Protein AF-0000000087740957 (afdb_homodimer)

pLDDT: mean 89.07, std 15.23, range [16.19, 98.8]

Secondary structure (DSSP, 8-state):
--GGGGTHHHHHHHHHHHHHHHHHHHHTT-S--------------GGGSPPPPTTTGGGG-GGG---SEEEEEEEEEEEEE-TT--TTSPEEE-S-S---PEEEETTTTTBT-------PEEEEEPPPPPP---TTEEEEEEE-HHHHHHTHHHHHHHHTTS--EEEEEE-SSS-GGGHHHHHHHHHHTT-EEEEE--S-TTS-HHHHHHHHHHHHHHH--TT--EEEEE-TT-B-S-SHHHHHHHTTS-TTS--EEE---S-HHHHHHH-SS--GGG-EEE-HHHHHHHGGGHHHHHT-TT--SHHHHHHHHHHHH-S--EEE-TTB------B--HHHHTS----SBB--TTTTS---HHHHHTTHHHHGGGTT-EEEETTTEEEETTTEEEEETT-GGGS-TTSEE--BTTGGGGHHHH-SEEPPPPGGGEEEEEEEEEEEETTEEEEEEEE-GGGGSPPTTS----TTS----GGG--EEEEEEEE--/--GGGSTHHHHHHHHHHHHHHHHHHHHTT-S--------------GGGSPPPPTTTGGGG-GGG---SEEEEEEEEEEEEE-TT--TTSPEEE-S-S--PPEEEETTTTTBT-------PEEEEEPPPPPP---TTEEEEEEE-HHHHHHTHHHHHHHHTTS--EEEEEE-SSS-GGGHHHHHHHHHHTT-EEEEE--S-TTS-HHHHHHHHHHHHHHH--TT--EEEEE-TT-B-S-SHHHHHHHTTS-TTS--EEE---S-HHHHHHH-SS--GGG-EEE-HHHHHHHGGGHHHHHT-TT--SHHHHHHHHHHHH-S--EEE-TT-------B--HHHHTS----S-B--TTTTS---HHHHHTTHHHHGGGTT-EEEETTTEEEETTTEEEEETT-GGGS-TTSEE--BTTGGGGHHHH-SEEPPPPGGGEEEEEEEEEEEETTEEEEEEEE-GGGGSPPTTS----TTS----GGG--EEEEEEEE--

Radius of gyration: 36.25 Å; Cα contacts (8 Å, |Δi|>4): 1982; chains: 2; bounding box: 68×110×98 Å

Structure (mmCIF, N/CA/C/O backbone):
data_AF-0000000087740957-model_v1
#
loop_
_entity.id
_entity.type
_entity.pdbx_description
1 polymer 'Glycosyltransferase family 31 protein'
#
loop_
_atom_site.group_PDB
_atom_site.id
_atom_site.type_symbol
_atom_site.label_atom_id
_atom_site.label_alt_id
_atom_site.label_comp_id
_atom_site.label_asym_id
_atom_site.label_entity_id
_atom_site.label_seq_id
_atom_site.pdbx_PDB_ins_code
_atom_site.Cartn_x
_atom_site.Cartn_y
_atom_site.Cartn_z
_atom_site.occupancy
_atom_site.B_iso_or_equiv
_atom_site.auth_seq_id
_atom_site.auth_comp_id
_atom_site.auth_asym_id
_atom_site.auth_atom_id
_atom_site.pdbx_PDB_model_num
ATOM 1 N N . MET A 1 1 ? -7.97 29.034 -59.425 1 17.81 1 MET A N 1
ATOM 2 C CA . MET A 1 1 ? -8.694 29.931 -58.528 1 17.81 1 MET A CA 1
ATOM 3 C C . MET A 1 1 ? -7.798 30.397 -57.385 1 17.81 1 MET A C 1
ATOM 5 O O . MET A 1 1 ? -7.753 29.764 -56.328 1 17.81 1 MET A O 1
ATOM 9 N N . VAL A 1 2 ? -6.485 30.949 -57.563 1 21.87 2 VAL A N 1
ATOM 10 C CA . VAL A 1 2 ? -5.19 31.26 -56.967 1 21.87 2 VAL A CA 1
ATOM 11 C C . VAL A 1 2 ? -5.266 32.6 -56.239 1 21.87 2 VAL A C 1
ATOM 13 O O . VAL A 1 2 ? -4.465 32.871 -55.34 1 21.87 2 VAL A O 1
ATOM 16 N N . SER A 1 3 ? -6.196 33.536 -56.695 1 21.72 3 SER A N 1
ATOM 17 C CA . SER A 1 3 ? -5.89 34.958 -56.585 1 21.72 3 SER A CA 1
ATOM 18 C C . SER A 1 3 ? -6.216 35.487 -55.192 1 21.72 3 SER A C 1
ATOM 20 O O . SER A 1 3 ? -5.768 36.572 -54.814 1 21.72 3 SER A O 1
ATOM 22 N N . ARG A 1 4 ? -7.294 35.056 -54.621 1 29.31 4 ARG A N 1
ATOM 23 C CA . ARG A 1 4 ? -7.946 35.98 -53.699 1 29.31 4 ARG A CA 1
ATOM 24 C C . ARG A 1 4 ? -7.177 36.075 -52.385 1 29.31 4 ARG A C 1
ATOM 26 O O . ARG A 1 4 ? -7.637 36.714 -51.436 1 29.31 4 ARG A O 1
ATOM 33 N N . ASN A 1 5 ? -6.044 35.278 -52.096 1 24.03 5 ASN A N 1
ATOM 34 C CA . ASN A 1 5 ? -5.686 35.143 -50.688 1 24.03 5 ASN A CA 1
ATOM 35 C C . ASN A 1 5 ? -4.843 36.321 -50.209 1 24.03 5 ASN A C 1
ATOM 37 O O . ASN A 1 5 ? -4.192 36.24 -49.165 1 24.03 5 ASN A O 1
ATOM 41 N N . ARG A 1 6 ? -4.784 37.549 -51.039 1 27.17 6 ARG A N 1
ATOM 42 C CA . ARG A 1 6 ? -3.785 38.58 -50.778 1 27.17 6 ARG A CA 1
ATOM 43 C C . ARG A 1 6 ? -4.243 39.516 -49.665 1 27.17 6 ARG A C 1
ATOM 45 O O . ARG A 1 6 ? -3.441 40.271 -49.111 1 27.17 6 ARG A O 1
ATOM 52 N N . SER A 1 7 ? -5.54 39.768 -49.654 1 30.39 7 SER A N 1
ATOM 53 C CA . SER A 1 7 ? -5.982 40.981 -48.974 1 30.39 7 SER A CA 1
ATOM 54 C C . SER A 1 7 ? -5.846 40.849 -47.461 1 30.39 7 SER A C 1
ATOM 56 O O . SER A 1 7 ? -5.988 41.832 -46.732 1 30.39 7 SER A O 1
ATOM 58 N N . GLY A 1 8 ? -5.799 39.633 -46.914 1 29.02 8 GLY A N 1
ATOM 59 C CA . GLY A 1 8 ? -5.968 39.449 -45.481 1 29.02 8 GLY A CA 1
ATOM 60 C C . GLY A 1 8 ? -4.748 39.862 -44.679 1 29.02 8 GLY A C 1
ATOM 61 O O . GLY A 1 8 ? -4.718 39.702 -43.457 1 29.02 8 GLY A O 1
ATOM 62 N N . ARG A 1 9 ? -3.619 40.274 -45.386 1 37.63 9 ARG A N 1
ATOM 63 C CA . ARG A 1 9 ? -2.325 40.589 -44.788 1 37.63 9 ARG A CA 1
ATOM 64 C C . ARG A 1 9 ? -2.315 42.002 -44.216 1 37.63 9 ARG A C 1
ATOM 66 O O . ARG A 1 9 ? -1.57 42.292 -43.278 1 37.63 9 ARG A O 1
ATOM 73 N N . ARG A 1 10 ? -3.045 42.941 -44.896 1 37.73 10 ARG A N 1
ATOM 74 C CA . ARG A 1 10 ? -2.893 44.348 -44.54 1 37.73 10 ARG A CA 1
ATOM 75 C C . ARG A 1 10 ? -3.573 44.654 -43.211 1 37.73 10 ARG A C 1
ATOM 77 O O . ARG A 1 10 ? -3.091 45.483 -42.436 1 37.73 10 ARG A O 1
ATOM 84 N N . ARG A 1 11 ? -4.692 44.057 -43.054 1 42.53 11 ARG A N 1
ATOM 85 C CA . ARG A 1 11 ? -5.431 44.308 -41.821 1 42.53 11 ARG A CA 1
ATOM 86 C C . ARG A 1 11 ? -4.693 43.74 -40.614 1 42.53 11 ARG A C 1
ATOM 88 O O . ARG A 1 11 ? -4.725 44.324 -39.528 1 42.53 11 ARG A O 1
ATOM 95 N N . THR A 1 12 ? -3.897 42.639 -40.963 1 45.44 12 THR A N 1
ATOM 96 C CA . THR A 1 12 ? -3.147 42.055 -39.856 1 45.44 12 THR A CA 1
ATOM 97 C C . THR A 1 12 ? -1.977 42.952 -39.462 1 45.44 12 THR A C 1
ATOM 99 O O . THR A 1 12 ? -1.611 43.024 -38.287 1 45.44 12 THR A O 1
ATOM 102 N N . ALA A 1 13 ? -1.552 43.875 -40.449 1 49 13 ALA A N 1
ATOM 103 C CA . ALA A 1 13 ? -0.413 44.739 -40.147 1 49 13 ALA A CA 1
ATOM 104 C C . ALA A 1 13 ? -0.843 45.941 -39.313 1 49 13 ALA A C 1
ATOM 106 O O . ALA A 1 13 ? -0.132 46.353 -38.393 1 49 13 ALA A O 1
ATOM 107 N N . ALA A 1 14 ? -2.001 46.484 -39.697 1 51.06 14 ALA A N 1
ATOM 108 C CA . ALA A 1 14 ? -2.465 47.655 -38.958 1 51.06 14 ALA A CA 1
ATOM 109 C C . ALA A 1 14 ? -2.789 47.297 -37.51 1 51.06 14 ALA A C 1
ATOM 111 O O . ALA A 1 14 ? -2.453 48.045 -36.589 1 51.06 14 ALA A O 1
ATOM 112 N N . LEU A 1 15 ? -3.425 46.075 -37.366 1 50 15 LEU A N 1
ATOM 113 C CA . LEU A 1 15 ? -3.722 45.634 -36.008 1 50 15 LEU A CA 1
ATOM 114 C C . LEU A 1 15 ? -2.439 45.322 -35.245 1 50 15 LEU A C 1
ATOM 116 O O . LEU A 1 15 ? -2.32 45.647 -34.062 1 50 15 LEU A O 1
ATOM 120 N N . ALA A 1 16 ? -1.405 44.907 -35.995 1 56.02 16 ALA A N 1
ATOM 121 C CA . ALA A 1 16 ? -0.107 44.674 -35.369 1 56.02 16 ALA A CA 1
ATOM 122 C C . ALA A 1 16 ? 0.559 45.991 -34.98 1 56.02 16 ALA A C 1
ATOM 124 O O . ALA A 1 16 ? 1.167 46.095 -33.912 1 56.02 16 ALA A O 1
ATOM 125 N N . PHE A 1 17 ? 0.3 46.981 -35.887 1 52.79 17 PHE A N 1
ATOM 126 C CA . PHE A 1 17 ? 0.901 48.274 -35.581 1 52.79 17 PHE A CA 1
ATOM 127 C C . PHE A 1 17 ? 0.243 48.901 -34.358 1 52.79 17 PHE A C 1
ATOM 129 O O . PHE A 1 17 ? 0.925 49.476 -33.506 1 52.79 17 PHE A O 1
ATOM 136 N N . PHE A 1 18 ? -1.139 48.76 -34.285 1 53.41 18 PHE A N 1
ATOM 137 C CA . PHE A 1 18 ? -1.837 49.311 -33.13 1 53.41 18 PHE A CA 1
ATOM 138 C C . PHE A 1 18 ? -1.445 48.571 -31.857 1 53.41 18 PHE A C 1
ATOM 140 O O . PHE A 1 18 ? -1.188 49.193 -30.824 1 53.41 18 PHE A O 1
ATOM 147 N N . VAL A 1 19 ? -1.313 47.214 -31.955 1 54.33 19 VAL A N 1
ATOM 148 C CA . VAL A 1 19 ? -0.923 46.453 -30.773 1 54.33 19 VAL A CA 1
ATOM 149 C C . VAL A 1 19 ? 0.53 46.759 -30.417 1 54.33 19 VAL A C 1
ATOM 151 O O . VAL A 1 19 ? 0.861 46.95 -29.245 1 54.33 19 VAL A O 1
ATOM 154 N N . ALA A 1 20 ? 1.382 47.074 -31.393 1 56.35 20 ALA A N 1
ATOM 155 C CA . ALA A 1 20 ? 2.78 47.417 -31.146 1 56.35 20 ALA A CA 1
ATOM 156 C C . ALA A 1 20 ? 2.904 48.81 -30.536 1 56.35 20 ALA A C 1
ATOM 158 O O . ALA A 1 20 ? 3.7 49.024 -29.618 1 56.35 20 ALA A O 1
ATOM 159 N N . THR A 1 21 ? 2.089 49.73 -31.105 1 55.4 21 THR A N 1
ATOM 160 C CA . THR A 1 21 ? 2.152 51.081 -30.558 1 55.4 21 THR A CA 1
ATOM 161 C C . THR A 1 21 ? 1.657 51.104 -29.114 1 55.4 21 THR A C 1
ATOM 163 O O . THR A 1 21 ? 2.25 51.765 -28.26 1 55.4 21 THR A O 1
ATOM 166 N N . VAL A 1 22 ? 0.547 50.364 -28.857 1 51.74 22 VAL A N 1
ATOM 167 C CA . VAL A 1 22 ? 0.046 50.325 -27.487 1 51.74 22 VAL A CA 1
ATOM 168 C C . VAL A 1 22 ? 1.076 49.659 -26.578 1 51.74 22 VAL A C 1
ATOM 170 O O . VAL A 1 22 ? 1.328 50.128 -25.466 1 51.74 22 VAL A O 1
ATOM 173 N N . ILE A 1 23 ? 1.861 48.675 -27.093 1 53.96 23 ILE A N 1
ATOM 174 C CA . ILE A 1 23 ? 2.909 48.02 -26.318 1 53.96 23 ILE A CA 1
ATOM 175 C C . ILE A 1 23 ? 4.09 48.971 -26.139 1 53.96 23 ILE A C 1
ATOM 177 O O . ILE A 1 23 ? 4.641 49.086 -25.042 1 53.96 23 ILE A O 1
ATOM 181 N N . LEU A 1 24 ? 4.465 49.686 -27.207 1 53.69 24 LEU A N 1
ATOM 182 C CA . LEU A 1 24 ? 5.594 50.606 -27.124 1 53.69 24 LEU A CA 1
ATOM 183 C C . LEU A 1 24 ? 5.266 51.789 -26.219 1 53.69 24 LEU A C 1
ATOM 185 O O . LEU A 1 24 ? 6.11 52.229 -25.435 1 53.69 24 LEU A O 1
ATOM 189 N N . LEU A 1 25 ? 4.07 52.34 -26.412 1 54.65 25 LEU A N 1
ATOM 190 C CA . LEU A 1 25 ? 3.731 53.455 -25.534 1 54.65 25 LEU A CA 1
ATOM 191 C C . LEU A 1 25 ? 3.633 52.995 -24.084 1 54.65 25 LEU A C 1
ATOM 193 O O . LEU A 1 25 ? 3.995 53.736 -23.167 1 54.65 25 LEU A O 1
ATOM 197 N N . ASN A 1 26 ? 3.14 51.741 -23.876 1 47.47 26 ASN A N 1
ATOM 198 C CA . ASN A 1 26 ? 3.16 51.186 -22.527 1 47.47 26 ASN A CA 1
ATOM 199 C C . ASN A 1 26 ? 4.586 50.918 -22.053 1 47.47 26 ASN A C 1
ATOM 201 O O . ASN A 1 26 ? 4.904 51.128 -20.881 1 47.47 26 ASN A O 1
ATOM 205 N N . TYR A 1 27 ? 5.513 50.505 -22.958 1 47.99 27 TYR A N 1
ATOM 206 C CA . TYR A 1 27 ? 6.905 50.285 -22.583 1 47.99 27 TYR A CA 1
ATOM 207 C C . TYR A 1 27 ? 7.594 51.603 -22.251 1 47.99 27 TYR A C 1
ATOM 209 O O . TYR A 1 27 ? 8.466 51.653 -21.38 1 47.99 27 TYR A O 1
ATOM 217 N N . LYS A 1 28 ? 7.39 52.724 -23.064 1 52.75 28 LYS A N 1
ATOM 218 C CA . LYS A 1 28 ? 8.136 53.965 -22.874 1 52.75 28 LYS A CA 1
ATOM 219 C C . LYS A 1 28 ? 7.553 54.787 -21.728 1 52.75 28 LYS A C 1
ATOM 221 O O . LYS A 1 28 ? 7.933 55.942 -21.53 1 52.75 28 LYS A O 1
ATOM 226 N N . GLY A 1 29 ? 6.893 54.372 -20.711 1 45.57 29 GLY A N 1
ATOM 227 C CA . GLY A 1 29 ? 6.499 54.977 -19.449 1 45.57 29 GLY A CA 1
ATOM 228 C C . GLY A 1 29 ? 5.503 56.11 -19.615 1 45.57 29 GLY A C 1
ATOM 229 O O . GLY A 1 29 ? 5.258 56.871 -18.677 1 45.57 29 GLY A O 1
ATOM 230 N N . PHE A 1 30 ? 5.128 56.529 -20.748 1 51.15 30 PHE A N 1
ATOM 231 C CA . PHE A 1 30 ? 4.264 57.697 -20.866 1 51.15 30 PHE A CA 1
ATOM 232 C C . PHE A 1 30 ? 2.877 57.403 -20.306 1 51.15 30 PHE A C 1
ATOM 234 O O . PHE A 1 30 ? 2.11 58.325 -20.019 1 51.15 30 PHE A O 1
ATOM 241 N N . LEU A 1 31 ? 2.291 56.3 -20.545 1 42.69 31 LEU A N 1
ATOM 242 C CA . LEU A 1 31 ? 1.039 56.048 -19.839 1 42.69 31 LEU A CA 1
ATOM 243 C C . LEU A 1 31 ? 1.303 55.508 -18.438 1 42.69 31 LEU A C 1
ATOM 245 O O . LEU A 1 31 ? 1.831 54.404 -18.283 1 42.69 31 LEU A O 1
ATOM 249 N N . THR A 1 32 ? 1.731 56.402 -17.589 1 39.97 32 THR A N 1
ATOM 250 C CA . THR A 1 32 ? 1.637 55.996 -16.191 1 39.97 32 THR A CA 1
ATOM 251 C C . THR A 1 32 ? 0.212 55.574 -15.845 1 39.97 32 THR A C 1
ATOM 253 O O . THR A 1 32 ? -0.707 56.395 -15.87 1 39.97 32 THR A O 1
ATOM 256 N N . LEU A 1 33 ? -0.231 54.425 -16.262 1 41.6 33 LEU A N 1
ATOM 257 C CA . LEU A 1 33 ? -1.455 54.005 -15.59 1 41.6 33 LEU A CA 1
ATOM 258 C C . LEU A 1 33 ? -1.414 54.367 -14.109 1 41.6 33 LEU A C 1
ATOM 260 O O . LEU A 1 33 ? -0.364 54.264 -13.47 1 41.6 33 LEU A O 1
ATOM 264 N N . PRO A 1 34 ? -2.237 55.368 -13.718 1 40.05 34 PRO A N 1
ATOM 265 C CA . PRO A 1 34 ? -2.231 55.598 -12.271 1 40.05 34 PRO A CA 1
ATOM 266 C C . PRO A 1 34 ? -2.065 54.308 -11.47 1 40.05 34 PRO A C 1
ATOM 268 O O . PRO A 1 34 ? -2.661 53.284 -11.812 1 40.05 34 PRO A O 1
ATOM 271 N N . SER A 1 35 ? -0.916 54.037 -11.124 1 41.91 35 SER A N 1
ATOM 272 C CA . SER A 1 35 ? -0.785 52.967 -10.14 1 41.91 35 SER A CA 1
ATOM 273 C C . SER A 1 35 ? -1.906 53.024 -9.108 1 41.91 35 SER A C 1
ATOM 275 O O . SER A 1 35 ? -2.023 54.001 -8.365 1 41.91 35 SER A O 1
ATOM 277 N N . PHE A 1 36 ? -3.122 52.684 -9.443 1 45.09 36 PHE A N 1
ATOM 278 C CA . PHE A 1 36 ? -4.062 52.471 -8.349 1 45.09 36 PHE A CA 1
ATOM 279 C C . PHE A 1 36 ? -3.369 51.816 -7.16 1 45.09 36 PHE A C 1
ATOM 281 O O . PHE A 1 36 ? -2.957 50.656 -7.237 1 45.09 36 PHE A O 1
ATOM 288 N N . GLU A 1 37 ? -2.574 52.582 -6.544 1 46.87 37 GLU A N 1
ATOM 289 C CA . GLU A 1 37 ? -2.071 52.054 -5.28 1 46.87 37 GLU A CA 1
ATOM 290 C C . GLU A 1 37 ? -3.16 51.296 -4.526 1 46.87 37 GLU A C 1
ATOM 292 O O . GLU A 1 37 ? -4.193 51.869 -4.175 1 46.87 37 GLU A O 1
ATOM 297 N N . VAL A 1 38 ? -3.272 50.087 -4.708 1 59.97 38 VAL A N 1
ATOM 298 C CA . VAL A 1 38 ? -4.179 49.252 -3.926 1 59.97 38 VAL A CA 1
ATOM 299 C C . VAL A 1 38 ? -4.073 49.618 -2.448 1 59.97 38 VAL A C 1
ATOM 301 O O . VAL A 1 38 ? -2.981 49.608 -1.876 1 59.97 38 VAL A O 1
ATOM 304 N N . ALA A 1 39 ? -5.068 50.365 -1.897 1 73.42 39 ALA A N 1
ATOM 305 C CA . ALA A 1 39 ? -5.156 50.685 -0.475 1 73.42 39 ALA A CA 1
ATOM 306 C C . ALA A 1 39 ? -4.683 49.514 0.382 1 73.42 39 ALA A C 1
ATOM 308 O O . ALA A 1 39 ? -5.036 48.362 0.119 1 73.42 39 ALA A O 1
ATOM 309 N N . LYS A 1 40 ? -3.565 49.751 1.238 1 85.45 40 LYS A N 1
ATOM 310 C CA . LYS A 1 40 ? -3.02 48.755 2.157 1 85.45 40 LYS A CA 1
ATOM 311 C C . LYS A 1 40 ? -3.516 48.992 3.581 1 85.45 40 LYS A C 1
ATOM 313 O O . LYS A 1 40 ? -3.83 50.124 3.955 1 85.45 40 LYS A O 1
ATOM 318 N N . PRO A 1 41 ? -3.718 47.972 4.335 1 90.03 41 PRO A N 1
ATOM 319 C CA . PRO A 1 41 ? -4.069 48.13 5.749 1 90.03 41 PRO A CA 1
ATOM 320 C C . PRO A 1 41 ? -3.05 48.968 6.518 1 90.03 41 PRO A C 1
ATOM 322 O O . PRO A 1 41 ? -1.872 49.003 6.154 1 90.03 41 PRO A O 1
ATOM 325 N N . ASP A 1 42 ? -3.515 49.699 7.518 1 91.67 42 ASP A N 1
ATOM 326 C CA . ASP A 1 42 ? -2.669 50.566 8.332 1 91.67 42 ASP A CA 1
ATOM 327 C C . ASP A 1 42 ? -1.854 49.753 9.336 1 91.67 42 ASP A C 1
ATOM 329 O O . ASP A 1 42 ? -2.295 49.529 10.465 1 91.67 42 ASP A O 1
ATOM 333 N N . ARG A 1 43 ? -0.655 49.377 8.981 1 93.78 43 ARG A N 1
ATOM 334 C CA . ARG A 1 43 ? 0.245 48.591 9.819 1 93.78 43 ARG A CA 1
ATOM 335 C C . ARG A 1 43 ? 1.512 49.374 10.145 1 93.78 43 ARG A C 1
ATOM 337 O O . ARG A 1 43 ? 2.551 49.177 9.511 1 93.78 43 ARG A O 1
ATOM 344 N N . PRO A 1 44 ? 1.436 50.147 11.166 1 91.9 44 PRO A N 1
ATOM 345 C CA . PRO A 1 44 ? 2.618 50.938 11.516 1 91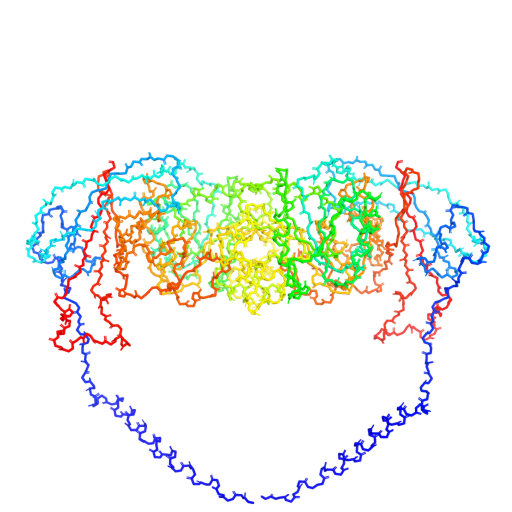.9 44 PRO A CA 1
ATOM 346 C C . PRO A 1 44 ? 3.683 50.118 12.241 1 91.9 44 PRO A C 1
ATOM 348 O O . PRO A 1 44 ? 3.445 48.957 12.585 1 91.9 44 PRO A O 1
ATOM 351 N N . GLU A 1 45 ? 4.862 50.745 12.381 1 91.56 45 GLU A N 1
ATOM 352 C CA . GLU A 1 45 ? 5.902 50.138 13.206 1 91.56 45 GLU A CA 1
ATOM 353 C C . GLU A 1 45 ? 5.579 50.274 14.691 1 91.56 45 GLU A C 1
ATOM 355 O O . GLU A 1 45 ? 5.911 51.285 15.314 1 91.56 45 GLU A O 1
ATOM 360 N N . LEU A 1 46 ? 5.176 49.318 15.252 1 92.34 46 LEU A N 1
ATOM 361 C CA . LEU A 1 46 ? 4.647 49.343 16.611 1 92.34 46 LEU A CA 1
ATOM 362 C C . LEU A 1 46 ? 5.778 49.324 17.634 1 92.34 46 LEU A C 1
ATOM 364 O O . LEU A 1 46 ? 5.571 49.671 18.8 1 92.34 46 LEU A O 1
ATOM 368 N N . ASN A 1 47 ? 6.9 48.987 17.2 1 87.26 47 ASN A N 1
ATOM 369 C CA . ASN A 1 47 ? 8.037 48.915 18.112 1 87.26 47 ASN A CA 1
ATOM 370 C C . ASN A 1 47 ? 8.463 50.302 18.587 1 87.26 47 ASN A C 1
ATOM 372 O O . ASN A 1 47 ? 9.104 50.435 19.63 1 87.26 47 ASN A O 1
ATOM 376 N N . LEU A 1 48 ? 8.12 51.348 17.885 1 87.71 48 LEU A N 1
ATOM 377 C CA . LEU A 1 48 ? 8.525 52.712 18.205 1 87.71 48 LEU A CA 1
ATOM 378 C C . LEU A 1 48 ? 7.463 53.411 19.048 1 87.71 48 LEU A C 1
ATOM 380 O O . LEU A 1 48 ? 7.705 54.495 19.585 1 87.71 48 LEU A O 1
ATOM 384 N N . ALA A 1 49 ? 6.353 52.804 19.243 1 90.5 49 ALA A N 1
ATOM 385 C CA . ALA A 1 49 ? 5.249 53.383 20.004 1 90.5 49 ALA A CA 1
ATOM 386 C C . ALA A 1 49 ? 5.427 53.14 21.5 1 90.5 49 ALA A C 1
ATOM 388 O O . ALA A 1 49 ? 6.232 52.299 21.907 1 90.5 49 ALA A O 1
ATOM 389 N N . PRO A 1 50 ? 4.747 53.946 22.345 1 92.37 50 PRO A N 1
ATOM 390 C CA . PRO A 1 50 ? 4.811 53.696 23.787 1 92.37 50 PRO A CA 1
ATOM 391 C C . PRO A 1 50 ? 4.445 52.26 24.155 1 92.37 50 PRO A C 1
ATOM 393 O O . PRO A 1 50 ? 3.522 51.686 23.571 1 92.37 50 PRO A O 1
ATOM 396 N N . ALA A 1 51 ? 5.085 51.783 25.141 1 92.09 51 ALA A N 1
ATOM 397 C CA . ALA A 1 51 ? 4.906 50.39 25.544 1 92.09 51 ALA A CA 1
ATOM 398 C C . ALA A 1 51 ? 3.541 50.179 26.192 1 92.09 51 ALA A C 1
ATOM 400 O O . ALA A 1 51 ? 3.037 51.059 26.894 1 92.09 51 ALA A O 1
ATOM 401 N N . CYS A 1 52 ? 3.024 49.031 25.889 1 94.25 52 CYS A N 1
ATOM 402 C CA . CYS A 1 52 ? 1.806 48.579 26.553 1 94.25 52 CYS A CA 1
ATOM 403 C C . CYS A 1 52 ? 2.127 47.921 27.89 1 94.25 52 CYS A C 1
ATOM 405 O O . CYS A 1 52 ? 3.295 47.717 28.222 1 94.25 52 CYS A O 1
ATOM 407 N N . ALA A 1 53 ? 1.059 47.64 28.671 1 92.42 53 ALA A N 1
ATOM 408 C CA . ALA A 1 53 ? 1.235 46.807 29.858 1 92.42 53 ALA A CA 1
ATOM 409 C C . ALA A 1 53 ? 1.865 45.465 29.498 1 92.42 53 ALA A C 1
ATOM 411 O O . ALA A 1 53 ? 1.624 44.93 28.413 1 92.42 53 ALA A O 1
ATOM 412 N N . PRO A 1 54 ? 2.659 44.92 30.403 1 89.74 54 PRO A N 1
ATOM 413 C CA . PRO A 1 54 ? 3.393 43.684 30.122 1 89.74 54 PRO A CA 1
ATOM 414 C C . PRO A 1 54 ? 2.479 42.541 29.685 1 89.74 54 PRO A C 1
ATOM 416 O O . PRO A 1 54 ? 2.902 41.664 28.927 1 89.74 54 PRO A O 1
ATOM 419 N N . THR A 1 55 ? 1.322 42.517 30.109 1 90.07 55 THR A N 1
ATOM 420 C CA . THR A 1 55 ? 0.406 41.411 29.856 1 90.07 55 THR A CA 1
ATOM 421 C C . THR A 1 55 ? -0.08 41.431 28.409 1 90.07 55 THR A C 1
ATOM 423 O O . THR A 1 55 ? -0.577 40.424 27.901 1 90.07 55 THR A O 1
ATOM 426 N N . ILE A 1 56 ? 0.093 42.525 27.681 1 94.42 56 ILE A N 1
ATOM 427 C CA . ILE A 1 56 ? -0.486 42.593 26.344 1 94.42 56 ILE A CA 1
ATOM 428 C C . ILE A 1 56 ? 0.558 43.106 25.355 1 94.42 56 ILE A C 1
ATOM 430 O O . ILE A 1 56 ? 0.319 43.126 24.145 1 94.42 56 ILE A O 1
ATOM 434 N N . ASP A 1 57 ? 1.723 43.435 25.801 1 94.95 57 ASP A N 1
ATOM 435 C CA . ASP A 1 57 ? 2.735 44.075 24.965 1 94.95 57 ASP A CA 1
ATOM 436 C C . ASP A 1 57 ? 3.19 43.143 23.844 1 94.95 57 ASP A C 1
ATOM 438 O O . ASP A 1 57 ? 3.73 43.597 22.833 1 94.95 57 ASP A O 1
ATOM 442 N N . HIS A 1 58 ? 3.034 41.831 24.06 1 94.62 58 HIS A N 1
ATOM 443 C CA . HIS A 1 58 ? 3.44 40.87 23.041 1 94.62 58 HIS A CA 1
ATOM 444 C C . HIS A 1 58 ? 2.682 41.096 21.737 1 94.62 58 HIS A C 1
ATOM 446 O O . HIS A 1 58 ? 3.147 40.699 20.667 1 94.62 58 HIS A O 1
ATOM 452 N N . LEU A 1 59 ? 1.577 41.763 21.69 1 96.32 59 LEU A N 1
ATOM 453 C CA . LEU A 1 59 ? 0.773 42.016 20.5 1 96.32 59 LEU A CA 1
ATOM 454 C C . LEU A 1 59 ? 1.488 42.975 19.554 1 96.32 59 LEU A C 1
ATOM 456 O O . LEU A 1 59 ? 1.126 43.083 18.381 1 96.32 59 LEU A O 1
ATOM 460 N N . ARG A 1 60 ? 2.479 43.655 20.015 1 96.09 60 ARG A N 1
ATOM 461 C CA . ARG A 1 60 ? 3.164 44.66 19.207 1 96.09 60 ARG A CA 1
ATOM 462 C C . ARG A 1 60 ? 4.338 44.047 18.451 1 96.09 60 ARG A C 1
ATOM 464 O O . ARG A 1 60 ? 5.05 44.746 17.728 1 96.09 60 ARG A O 1
ATOM 471 N N . ARG A 1 61 ? 4.481 42.829 18.595 1 94.41 61 ARG A N 1
ATOM 472 C CA . ARG A 1 61 ? 5.558 42.16 17.873 1 94.41 61 ARG A CA 1
ATOM 473 C C . ARG A 1 61 ? 5.386 42.316 16.366 1 94.41 61 ARG A C 1
ATOM 475 O O . ARG A 1 61 ? 4.289 42.12 15.837 1 94.41 61 ARG A O 1
ATOM 482 N N . SER A 1 62 ? 6.473 42.605 15.704 1 93.07 62 SER A N 1
ATOM 483 C CA . SER A 1 62 ? 6.441 42.837 14.264 1 93.07 62 SER A CA 1
ATOM 484 C C . SER A 1 62 ? 6.041 41.574 13.509 1 93.07 62 SER A C 1
ATOM 486 O O . SER A 1 62 ? 5.412 41.649 12.451 1 93.07 62 SER A O 1
ATOM 488 N N . ALA A 1 63 ? 6.354 40.457 14.1 1 91.55 63 ALA A N 1
ATOM 489 C CA . ALA A 1 63 ? 6.075 39.172 13.463 1 91.55 63 ALA A CA 1
ATOM 490 C C . ALA A 1 63 ? 4.574 38.961 13.287 1 91.55 63 ALA A C 1
ATOM 492 O O . ALA A 1 63 ? 4.146 38.189 12.426 1 91.55 63 ALA A O 1
ATOM 493 N N . TYR A 1 64 ? 3.77 39.707 14.071 1 96.06 64 TYR A N 1
ATOM 494 C CA . TYR A 1 64 ? 2.324 39.533 13.977 1 96.06 64 TYR A CA 1
ATOM 495 C C . TYR A 1 64 ? 1.744 40.387 12.857 1 96.06 64 TYR A C 1
ATOM 497 O O . TYR A 1 64 ? 0.637 40.126 12.378 1 96.06 64 TYR A O 1
ATOM 505 N N . GLY A 1 65 ? 2.454 41.433 12.478 1 94.69 65 GLY A N 1
ATOM 506 C CA . GLY A 1 65 ? 2.015 42.287 11.386 1 94.69 65 GLY A CA 1
ATOM 507 C C . GLY A 1 65 ? 0.62 42.848 11.59 1 94.69 65 GLY A C 1
ATOM 508 O O . GLY A 1 65 ? -0.194 42.854 10.665 1 94.69 65 GLY A O 1
ATOM 509 N N . LEU A 1 66 ? 0.324 43.366 12.761 1 97.06 66 LEU A N 1
ATOM 510 C CA . LEU A 1 66 ? -1.029 43.797 13.098 1 97.06 66 LEU A CA 1
ATOM 511 C C . LEU A 1 66 ? -1.266 45.238 12.659 1 97.06 66 LEU A C 1
ATOM 513 O O . LEU A 1 66 ? -0.313 45.998 12.47 1 97.06 66 LEU A O 1
ATOM 517 N N . THR A 1 67 ? -2.524 45.564 12.475 1 96.75 67 THR A N 1
ATOM 518 C CA . THR A 1 67 ? -2.935 46.94 12.22 1 96.75 67 THR A CA 1
ATOM 519 C C . THR A 1 67 ? -2.758 47.797 13.47 1 96.75 67 THR A C 1
ATOM 521 O O . THR A 1 67 ? -2.595 47.271 14.573 1 96.75 67 THR A O 1
ATOM 524 N N . ARG A 1 68 ? -2.84 49.075 13.259 1 95.37 68 ARG A N 1
ATOM 525 C CA . ARG A 1 68 ? -2.684 50.037 14.345 1 95.37 68 ARG A CA 1
ATOM 526 C C . ARG A 1 68 ? -3.678 49.762 15.468 1 95.37 68 ARG A C 1
ATOM 528 O O . ARG A 1 68 ? -3.307 49.75 16.643 1 95.37 68 ARG A O 1
ATOM 535 N N . ASP A 1 69 ? -4.916 49.585 15.065 1 95.53 69 ASP A N 1
ATOM 536 C CA . ASP A 1 69 ? -5.985 49.167 15.966 1 95.53 69 ASP A CA 1
ATOM 537 C C . ASP A 1 69 ? -6.417 47.731 15.676 1 95.53 69 ASP A C 1
ATOM 539 O O . ASP A 1 69 ? -6.484 47.319 14.516 1 95.53 69 ASP A O 1
ATOM 543 N N . VAL A 1 70 ? -6.603 47.029 16.817 1 97.68 70 VAL A N 1
ATOM 544 C CA . VAL A 1 70 ? -7.072 45.659 16.64 1 97.68 70 VAL A CA 1
ATOM 545 C C . VAL A 1 70 ? -8.292 45.411 17.523 1 97.68 70 VAL A C 1
ATOM 547 O O . VAL A 1 70 ? -8.524 46.139 18.491 1 97.68 70 VAL A O 1
ATOM 550 N N . VAL A 1 71 ? -9.14 44.52 17.102 1 97.16 71 VAL A N 1
ATOM 551 C CA . VAL A 1 71 ? -10.143 43.943 17.991 1 97.16 71 VAL A CA 1
ATOM 552 C C . VAL A 1 71 ? -9.556 42.733 18.716 1 97.16 71 VAL A C 1
ATOM 554 O O . VAL A 1 71 ? -9.245 41.717 18.09 1 97.16 71 VAL A O 1
ATOM 557 N N . TYR A 1 72 ? -9.387 42.861 20.01 1 96.92 72 TYR A N 1
ATOM 558 C CA . TYR A 1 72 ? -8.641 41.867 20.774 1 96.92 72 TYR A CA 1
ATOM 559 C C . TYR A 1 72 ? -9.531 41.198 21.814 1 96.92 72 TYR A C 1
ATOM 561 O O . TYR A 1 72 ? -10.363 41.855 22.444 1 96.92 72 TYR A O 1
ATOM 569 N N . GLN A 1 73 ? -9.412 39.942 21.905 1 94.85 73 GLN A N 1
ATOM 570 C CA . GLN A 1 73 ? -10.047 39.201 22.989 1 94.85 73 GLN A CA 1
ATOM 571 C C . GLN A 1 73 ? -9.142 38.08 23.493 1 94.85 73 GLN A C 1
ATOM 573 O O . GLN A 1 73 ? -8.355 37.52 22.728 1 94.85 73 GLN A O 1
ATOM 578 N N . LYS A 1 74 ? -9.255 37.814 24.73 1 95.02 74 LYS A N 1
ATOM 579 C CA . LYS A 1 74 ? -8.485 36.778 25.413 1 95.02 74 LYS A CA 1
ATOM 580 C C . LYS A 1 74 ? -9.405 35.763 26.085 1 95.02 74 LYS A C 1
ATOM 582 O O . LYS A 1 74 ? -10.385 36.138 26.732 1 95.02 74 LYS A O 1
ATOM 587 N N . ARG A 1 75 ? -9.124 34.498 25.816 1 94.94 75 ARG A N 1
ATOM 588 C CA . ARG A 1 75 ? -9.844 33.411 26.471 1 94.94 75 ARG A CA 1
ATOM 589 C C . ARG A 1 75 ? -8.89 32.516 27.254 1 94.94 75 ARG A C 1
ATOM 591 O O . ARG A 1 75 ? -7.763 32.272 26.82 1 94.94 75 ARG A O 1
ATOM 598 N N . CYS A 1 76 ? -9.345 32.068 28.39 1 95.15 76 CYS A N 1
ATOM 599 C CA . CYS A 1 76 ? -8.57 31.135 29.2 1 95.15 76 CYS A CA 1
ATOM 600 C C . CYS A 1 76 ? -9.108 29.716 29.063 1 95.15 76 CYS A C 1
ATOM 602 O O . CYS A 1 76 ? -10.319 29.498 29.126 1 95.15 76 CYS A O 1
ATOM 604 N N . ILE A 1 77 ? -8.187 28.807 28.794 1 95.7 77 ILE A N 1
ATOM 605 C CA . ILE A 1 77 ? -8.551 27.408 28.6 1 95.7 77 ILE A CA 1
ATOM 606 C C . ILE A 1 77 ? -8.005 26.568 29.752 1 95.7 77 ILE A C 1
ATOM 608 O O . ILE A 1 77 ? -6.843 26.713 30.138 1 95.7 77 ILE A O 1
ATOM 612 N N . ARG A 1 78 ? -8.852 25.76 30.32 1 94.75 78 ARG A N 1
ATOM 613 C CA . ARG A 1 78 ? -8.446 24.766 31.308 1 94.75 78 ARG A CA 1
ATOM 614 C C . ARG A 1 78 ? -8.52 23.357 30.729 1 94.75 78 ARG A C 1
ATOM 616 O O . ARG A 1 78 ? -9.6 22.77 30.647 1 94.75 78 ARG A O 1
ATOM 623 N N . PRO A 1 79 ? -7.381 22.824 30.384 1 94.39 79 PRO A N 1
ATOM 624 C CA . PRO A 1 79 ? -7.394 21.459 29.855 1 94.39 79 PRO A CA 1
ATOM 625 C C . PRO A 1 79 ? -7.577 20.405 30.945 1 94.39 79 PRO A C 1
ATOM 627 O O . PRO A 1 79 ? -7.033 20.547 32.043 1 94.39 79 PRO A O 1
ATOM 630 N N . VAL A 1 80 ? -8.388 19.436 30.706 1 95.01 80 VAL A N 1
ATOM 631 C CA . VAL A 1 80 ? -8.569 18.271 31.565 1 95.01 80 VAL A CA 1
ATOM 632 C C . VAL A 1 80 ? -8.18 17.004 30.807 1 95.01 80 VAL A C 1
ATOM 634 O O . VAL A 1 80 ? -8.763 16.693 29.765 1 95.01 80 VAL A O 1
ATOM 637 N N . VAL A 1 81 ? -7.262 16.308 31.357 1 94.72 81 VAL A N 1
ATOM 638 C CA . VAL A 1 81 ? -6.759 15.108 30.696 1 94.72 81 VAL A CA 1
ATOM 639 C C . VAL A 1 81 ? -7.796 13.992 30.793 1 94.72 81 VAL A C 1
ATOM 641 O O . VAL A 1 81 ? -8.329 13.722 31.872 1 94.72 81 VAL A O 1
ATOM 644 N N . ASP A 1 82 ? -8.105 13.453 29.707 1 94.76 82 ASP A N 1
ATOM 645 C CA . ASP A 1 82 ? -8.997 12.303 29.586 1 94.76 82 ASP A CA 1
ATOM 646 C C . ASP A 1 82 ? -8.388 11.227 28.691 1 94.76 82 ASP A C 1
ATOM 648 O O . ASP A 1 82 ? -8.305 11.399 27.473 1 94.76 82 ASP A O 1
ATOM 652 N N . LYS A 1 83 ? -8.064 10.043 29.257 1 91.05 83 LYS A N 1
ATOM 653 C CA . LYS A 1 83 ? -7.362 8.972 28.555 1 91.05 83 LYS A CA 1
ATOM 654 C C . LYS A 1 83 ? -8.277 8.283 27.547 1 91.05 83 LYS A C 1
ATOM 656 O O . LYS A 1 83 ? -7.803 7.605 26.633 1 91.05 83 LYS A O 1
ATOM 661 N N . LYS A 1 84 ? -9.515 8.458 27.627 1 91.09 84 LYS A N 1
ATOM 662 C CA . LYS A 1 84 ? -10.469 7.715 26.808 1 91.09 84 LYS A CA 1
ATOM 663 C C . LYS A 1 84 ? -10.929 8.545 25.613 1 91.09 84 LYS A C 1
ATOM 665 O O . LYS A 1 84 ? -11.661 8.05 24.752 1 91.09 84 LYS A O 1
ATOM 670 N N . ILE A 1 85 ? -10.43 9.742 25.556 1 90.45 85 ILE A N 1
ATOM 671 C CA . ILE A 1 85 ? -10.951 10.63 24.522 1 90.45 85 ILE A CA 1
ATOM 672 C C . ILE A 1 85 ? -10.343 10.262 23.171 1 90.45 85 ILE A C 1
ATOM 674 O O . ILE A 1 85 ? -9.173 9.88 23.093 1 90.45 85 ILE A O 1
ATOM 678 N N . ASP A 1 86 ? -11.237 10.289 22.15 1 87.36 86 ASP A N 1
ATOM 679 C CA . ASP A 1 86 ? -10.798 10.203 20.761 1 87.36 86 ASP A CA 1
ATOM 680 C C . ASP A 1 86 ? -10.605 11.593 20.159 1 87.36 86 ASP A C 1
ATOM 682 O O . ASP A 1 86 ? -11.579 12.283 19.852 1 87.36 86 ASP A O 1
ATOM 686 N N . SER A 1 87 ? -9.379 11.964 19.924 1 88.58 87 SER A N 1
ATOM 687 C CA . SER A 1 87 ? -9.053 13.314 19.477 1 88.58 87 SER A CA 1
ATOM 688 C C . SER A 1 87 ? -9.526 13.552 18.047 1 88.58 87 SER A C 1
ATOM 690 O O . SER A 1 87 ? -9.537 14.69 17.573 1 88.58 87 SER A O 1
ATOM 692 N N . GLN A 1 88 ? -9.978 12.529 17.386 1 86.24 88 GLN A N 1
ATOM 693 C CA . GLN A 1 88 ? -10.416 12.701 16.005 1 86.24 88 GLN A CA 1
ATOM 694 C C . GLN A 1 88 ? -11.91 13.003 15.935 1 86.24 88 GLN A C 1
ATOM 696 O O . GLN A 1 88 ? -12.429 13.354 14.873 1 86.24 88 GLN A O 1
ATOM 701 N N . ILE A 1 89 ? -12.548 12.892 17.072 1 89.45 89 ILE A N 1
ATOM 702 C CA . ILE A 1 89 ? -13.962 13.239 17.173 1 89.45 89 ILE A CA 1
ATOM 703 C C . ILE A 1 89 ? -14.107 14.677 17.666 1 89.45 89 ILE A C 1
ATOM 705 O O . ILE A 1 89 ? -13.412 15.094 18.596 1 89.45 89 ILE A O 1
ATOM 709 N N . VAL A 1 90 ? -14.966 15.408 17.081 1 95.05 90 VAL A N 1
ATOM 710 C CA . VAL A 1 90 ? -15.173 16.803 17.458 1 95.05 90 VAL A CA 1
ATOM 711 C C . VAL A 1 90 ? -15.816 16.875 18.841 1 95.05 90 VAL A C 1
ATOM 713 O O . VAL A 1 90 ? -16.893 16.318 19.061 1 95.05 90 VAL A O 1
ATOM 716 N N . SER A 1 91 ? -15.176 17.508 19.75 1 95.01 91 SER A N 1
ATOM 717 C CA . SER A 1 91 ? -15.73 17.717 21.084 1 95.01 91 SER A CA 1
ATOM 718 C C . SER A 1 91 ? -16.722 18.875 21.095 1 95.01 91 SER A C 1
ATOM 720 O O . SER A 1 91 ? -16.481 19.911 20.471 1 95.01 91 SER A O 1
ATOM 722 N N . GLN A 1 92 ? -17.805 18.713 21.853 1 94.29 92 GLN A N 1
ATOM 723 C CA . GLN A 1 92 ? -18.857 19.723 21.903 1 94.29 92 GLN A CA 1
ATOM 724 C C . GLN A 1 92 ? -18.766 20.549 23.183 1 94.29 92 GLN A C 1
ATOM 726 O O . GLN A 1 92 ? -18.61 19.997 24.274 1 94.29 92 GLN A O 1
ATOM 731 N N . ASN A 1 93 ? -18.765 21.849 22.995 1 93.99 93 ASN A N 1
ATOM 732 C CA . ASN A 1 93 ? -18.817 22.822 24.08 1 93.99 93 ASN A CA 1
ATOM 733 C C . ASN A 1 93 ? -19.952 23.823 23.882 1 93.99 93 ASN A C 1
ATOM 735 O O . ASN A 1 93 ? -19.975 24.553 22.89 1 93.99 93 ASN A O 1
ATOM 739 N N . PRO A 1 94 ? -20.844 23.901 24.818 1 89.81 94 PRO A N 1
ATOM 740 C CA . PRO A 1 94 ? -21.989 24.801 24.652 1 89.81 94 PRO A CA 1
ATOM 741 C C . PRO A 1 94 ? -21.599 26.274 24.746 1 89.81 94 PRO A C 1
ATOM 743 O O . PRO A 1 94 ? -22.307 27.138 24.221 1 89.81 94 PRO A O 1
ATOM 746 N N . ASP A 1 95 ? -20.546 26.578 25.315 1 89.78 95 ASP A N 1
ATOM 747 C CA . ASP A 1 95 ? -20.126 27.963 25.505 1 89.78 95 ASP A CA 1
ATOM 748 C C . ASP A 1 95 ? -19.607 28.563 24.2 1 89.78 95 ASP A C 1
ATOM 750 O O . ASP A 1 95 ? -19.158 27.835 23.312 1 89.78 95 ASP A O 1
ATOM 754 N N . THR A 1 96 ? -19.726 29.831 24.165 1 92.32 96 THR A N 1
ATOM 755 C CA . THR A 1 96 ? -19.144 30.54 23.03 1 92.32 96 THR A CA 1
ATOM 756 C C . THR A 1 96 ? -17.654 30.784 23.251 1 92.32 96 THR A C 1
ATOM 758 O O . THR A 1 96 ? -17.224 31.06 24.373 1 92.32 96 THR A O 1
ATOM 761 N N . LEU A 1 97 ? -16.935 30.657 22.209 1 95.05 97 LEU A N 1
ATOM 762 C CA . LEU A 1 97 ? -15.502 30.91 22.319 1 95.05 97 LEU A CA 1
ATOM 763 C C . LEU A 1 97 ? -15.185 32.373 22.024 1 95.05 97 LEU A C 1
ATOM 765 O O . LEU A 1 97 ? -14.412 33.003 22.749 1 95.05 97 LEU A O 1
ATOM 769 N N . ILE A 1 98 ? -15.792 32.851 20.966 1 93.98 98 ILE A N 1
ATOM 770 C CA . ILE A 1 98 ? -15.555 34.224 20.534 1 93.98 98 ILE A CA 1
ATOM 771 C C . ILE A 1 98 ? -16.581 35.153 21.18 1 93.98 98 ILE A C 1
ATOM 773 O O . ILE A 1 98 ? -17.789 34.952 21.032 1 93.98 98 ILE A O 1
ATOM 777 N N . LYS A 1 99 ? -16.118 36.144 21.855 1 89.73 99 LYS A N 1
ATOM 778 C CA . LYS A 1 99 ? -16.96 37.156 22.485 1 89.73 99 LYS A CA 1
ATOM 779 C C . LYS A 1 99 ? -16.7 38.537 21.888 1 89.73 99 LYS A C 1
ATOM 781 O O . LYS A 1 99 ? -16.168 38.65 20.782 1 89.73 99 LYS A O 1
ATOM 786 N N . ASN A 1 100 ? -17.213 39.541 22.573 1 87.82 100 ASN A N 1
ATOM 787 C CA . ASN A 1 100 ? -16.959 40.903 22.113 1 87.82 100 ASN A CA 1
ATOM 788 C C . ASN A 1 100 ? -15.551 41.364 22.479 1 87.82 100 ASN A C 1
ATOM 790 O O . ASN A 1 100 ? -15.206 41.443 23.659 1 87.82 100 ASN A O 1
ATOM 794 N N . GLY A 1 101 ? -14.84 41.581 21.512 1 92.93 101 GLY A N 1
ATOM 795 C CA . GLY A 1 101 ? -13.476 42.036 21.727 1 92.93 101 GLY A CA 1
ATOM 796 C C . GLY A 1 101 ? -13.384 43.515 22.053 1 92.93 101 GLY A C 1
ATOM 797 O O . GLY A 1 101 ? -14.375 44.241 21.952 1 92.93 101 GLY A O 1
ATOM 798 N N . GLN A 1 102 ? -12.253 43.869 22.475 1 95.7 102 GLN A N 1
ATOM 799 C CA . GLN A 1 102 ? -11.933 45.268 22.738 1 95.7 102 GLN A CA 1
ATOM 800 C C . GLN A 1 102 ? -11.097 45.864 21.608 1 95.7 102 GLN A C 1
ATOM 802 O O . GLN A 1 102 ? -10.21 45.199 21.069 1 95.7 102 GLN A O 1
ATOM 807 N N . ILE A 1 103 ? -11.465 47.049 21.323 1 96.66 103 ILE A N 1
ATOM 808 C CA . ILE A 1 103 ? -10.607 47.758 20.38 1 96.66 103 ILE A CA 1
ATOM 809 C C . ILE A 1 103 ? -9.372 48.288 21.105 1 96.66 103 ILE A C 1
ATOM 811 O O . ILE A 1 103 ? -9.49 49.042 22.074 1 96.66 103 ILE A O 1
ATOM 815 N N . VAL A 1 104 ? -8.25 47.893 20.658 1 96.94 104 VAL A N 1
ATOM 816 C CA . VAL A 1 104 ? -6.99 48.248 21.304 1 96.94 104 VAL A CA 1
ATOM 817 C C . VAL A 1 104 ? -6.114 49.033 20.331 1 96.94 104 VAL A C 1
ATOM 819 O O . VAL A 1 104 ? -5.879 48.593 19.203 1 96.94 104 VAL A O 1
ATOM 822 N N . GLN A 1 105 ? -5.675 50.151 20.757 1 96.79 105 GLN A N 1
ATOM 823 C CA . GLN A 1 105 ? -4.745 50.945 19.961 1 96.79 105 GLN A CA 1
ATOM 824 C C . GLN A 1 105 ? -3.298 50.582 20.281 1 96.79 105 GLN A C 1
ATOM 826 O O . GLN A 1 105 ? -2.724 51.091 21.246 1 96.79 105 GLN A O 1
ATOM 831 N N . LEU A 1 106 ? -2.651 49.912 19.45 1 96.57 106 LEU A N 1
ATOM 832 C CA . LEU A 1 106 ? -1.362 49.295 19.745 1 96.57 106 LEU A CA 1
ATOM 833 C C . LEU A 1 106 ? -0.245 50.333 19.718 1 96.57 106 LEU A C 1
ATOM 835 O O . LEU A 1 106 ? 0.83 50.108 20.28 1 96.57 106 LEU A O 1
ATOM 839 N N . ASP A 1 107 ? -0.539 51.478 19.093 1 94.54 107 ASP A N 1
ATOM 840 C CA . ASP A 1 107 ? 0.503 52.494 18.98 1 94.54 107 ASP A CA 1
ATOM 841 C C . ASP A 1 107 ? 0.335 53.573 20.047 1 94.54 107 ASP A C 1
ATOM 843 O O . ASP A 1 107 ? 1.071 54.562 20.059 1 94.54 107 ASP A O 1
ATOM 847 N N . GLN A 1 108 ? -0.679 53.511 20.878 1 94.41 108 GLN A N 1
ATOM 848 C CA . GLN A 1 108 ? -0.935 54.461 21.956 1 94.41 108 GLN A CA 1
ATOM 849 C C . GLN A 1 108 ? -1.043 53.749 23.302 1 94.41 108 GLN A C 1
ATOM 851 O O . GLN A 1 108 ? -2.054 53.874 23.997 1 94.41 108 GLN A O 1
ATOM 856 N N . ALA A 1 109 ? 0.015 53.054 23.685 1 94.71 109 ALA A N 1
ATOM 857 C CA . ALA A 1 109 ? 0.145 52.339 24.952 1 94.71 109 ALA A CA 1
ATOM 858 C C . ALA A 1 109 ? -1.025 51.381 25.163 1 94.71 109 ALA A C 1
ATOM 860 O O . ALA A 1 109 ? -1.472 51.178 26.295 1 94.71 109 ALA A O 1
ATOM 861 N N . CYS A 1 110 ? -1.586 50.931 24.02 1 95.2 110 CYS A N 1
ATOM 862 C CA . CYS A 1 110 ? -2.677 49.963 24.035 1 95.2 110 CYS A CA 1
ATOM 863 C C . CYS A 1 110 ? -3.903 50.533 24.737 1 95.2 110 CYS A C 1
ATOM 865 O O . CYS A 1 110 ? -4.525 49.855 25.557 1 95.2 110 CYS A O 1
ATOM 867 N N . GLU A 1 111 ? -4.143 51.719 24.424 1 95.1 111 GLU A N 1
ATOM 868 C CA . GLU A 1 111 ? -5.356 52.355 24.93 1 95.1 111 GLU A CA 1
ATOM 869 C C . GLU A 1 111 ? -6.604 51.603 24.476 1 95.1 111 GLU A C 1
ATOM 871 O O . GLU A 1 111 ? -6.654 51.093 23.354 1 95.1 111 GLU A O 1
ATOM 876 N N . GLY A 1 112 ? -7.549 51.5 25.385 1 93.17 112 GLY A N 1
ATOM 877 C CA . GLY A 1 112 ? -8.794 50.815 25.076 1 93.17 112 GLY A CA 1
ATOM 878 C C . GLY A 1 112 ? -8.882 49.43 25.688 1 93.17 112 GLY A C 1
ATOM 879 O O . GLY A 1 112 ? -9.963 48.841 25.754 1 93.17 112 GLY A O 1
ATOM 880 N N . TRP A 1 113 ? -7.766 48.951 26.198 1 92.34 113 TRP A N 1
ATOM 881 C CA . TRP A 1 113 ? -7.724 47.603 26.754 1 92.34 113 TRP A CA 1
ATOM 882 C C . TRP A 1 113 ? -7.894 47.633 28.269 1 92.34 113 TRP A C 1
ATOM 884 O O . TRP A 1 113 ? -7.228 48.408 28.959 1 92.34 113 TRP A O 1
ATOM 894 N N . THR A 1 114 ? -8.779 46.841 28.745 1 90.52 114 THR A N 1
ATOM 895 C CA . THR A 1 114 ? -8.903 46.503 30.158 1 90.52 114 THR A CA 1
ATOM 896 C C . THR A 1 114 ? -8.791 44.995 30.365 1 90.52 114 THR A C 1
ATOM 898 O O . THR A 1 114 ? -9.459 44.218 29.68 1 90.52 114 THR A O 1
ATOM 901 N N . GLU A 1 115 ? -7.936 44.614 31.222 1 87.51 115 GLU A N 1
ATOM 902 C CA . GLU A 1 115 ? -7.722 43.188 31.449 1 87.51 115 GLU A CA 1
ATOM 903 C C . GLU A 1 115 ? -9.005 42.505 31.915 1 87.51 115 GLU A C 1
ATOM 905 O O . GLU A 1 115 ? -9.553 42.851 32.963 1 87.51 115 GLU A O 1
ATOM 910 N N . PRO A 1 116 ? -9.458 41.686 31.103 1 79.86 116 PRO A N 1
ATOM 911 C CA . PRO A 1 116 ? -10.687 40.999 31.506 1 79.86 116 PRO A CA 1
ATOM 912 C C . PRO A 1 116 ? -10.435 39.886 32.521 1 79.86 116 PRO A C 1
ATOM 914 O O . PRO A 1 116 ? -9.314 39.382 32.625 1 79.86 116 PRO A O 1
ATOM 917 N N . ALA A 1 117 ? -11.524 39.597 33.373 1 82.27 117 ALA A N 1
ATOM 918 C CA . ALA A 1 117 ? -11.508 38.369 34.163 1 82.27 117 ALA A CA 1
ATOM 919 C C . ALA A 1 117 ? -11.585 37.138 33.264 1 82.27 117 ALA A C 1
ATOM 921 O O . ALA A 1 117 ? -12.412 37.079 32.351 1 82.27 117 ALA A O 1
ATOM 922 N N . CYS A 1 118 ? -10.609 36.361 33.308 1 82.87 118 CYS A N 1
ATOM 923 C CA . CYS A 1 118 ? -10.594 35.208 32.415 1 82.87 118 CYS A CA 1
ATOM 924 C C . CYS A 1 118 ? -11.388 34.05 33.007 1 82.87 118 CYS A C 1
ATOM 926 O O . CYS A 1 118 ? -10.975 33.452 34.002 1 82.87 118 CYS A O 1
ATOM 928 N N . GLU A 1 119 ? -12.645 33.819 32.608 1 84.97 119 GLU A N 1
ATOM 929 C CA . GLU A 1 119 ? -13.416 32.626 32.949 1 84.97 119 GLU A CA 1
ATOM 930 C C . GLU A 1 119 ? -12.982 31.43 32.106 1 84.97 119 GLU A C 1
ATOM 932 O O . GLU A 1 119 ? -13.279 31.365 30.912 1 84.97 119 GLU A O 1
ATOM 937 N N . PRO A 1 120 ? -12.408 30.492 32.762 1 89.66 120 PRO A N 1
ATOM 938 C CA . PRO A 1 120 ? -11.803 29.416 31.974 1 89.66 120 PRO A CA 1
ATOM 939 C C . PRO A 1 120 ? -12.841 28.511 31.316 1 89.66 120 PRO A C 1
ATOM 941 O O . PRO A 1 120 ? -13.89 28.238 31.905 1 89.66 120 PRO A O 1
ATOM 944 N N . VAL A 1 121 ? -12.594 28.159 30.096 1 93.61 121 VAL A N 1
ATOM 945 C CA . VAL A 1 121 ? -13.335 27.125 29.382 1 93.61 121 VAL A CA 1
ATOM 946 C C . VAL A 1 121 ? -12.623 25.782 29.532 1 93.61 121 VAL A C 1
ATOM 948 O O . VAL A 1 121 ? -11.429 25.67 29.244 1 93.61 121 VAL A O 1
ATOM 951 N N . THR A 1 122 ? -13.329 24.781 29.935 1 94.76 122 THR A N 1
ATOM 952 C CA . THR A 1 122 ? -12.73 23.468 30.149 1 94.76 122 THR A CA 1
ATOM 953 C C . THR A 1 122 ? -12.752 22.647 28.862 1 94.76 122 THR A C 1
ATOM 955 O O . THR A 1 122 ? -13.801 22.497 28.233 1 94.76 122 THR A O 1
ATOM 958 N N . LEU A 1 123 ? -11.641 22.132 28.491 1 95.71 123 LEU A N 1
ATOM 959 C CA . LEU A 1 123 ? -11.532 21.252 27.333 1 95.71 123 LEU A CA 1
ATOM 960 C C . LEU A 1 123 ? -10.893 19.922 27.719 1 95.71 123 LEU A C 1
ATOM 962 O O . LEU A 1 123 ? -9.89 19.895 28.434 1 95.71 123 LEU A O 1
ATOM 966 N N . LYS A 1 124 ? -11.463 18.86 27.288 1 95.94 124 LYS A N 1
ATOM 967 C CA . LYS A 1 124 ? -10.879 17.538 27.493 1 95.94 124 LYS A CA 1
ATOM 968 C C . LYS A 1 124 ? -9.82 17.235 26.436 1 95.94 124 LYS A C 1
ATOM 970 O O . LYS A 1 124 ? -10.06 17.416 25.24 1 95.94 124 LYS A O 1
ATOM 975 N N . VAL A 1 125 ? -8.666 16.852 26.855 1 96.07 125 VAL A N 1
ATOM 976 C CA . VAL A 1 125 ? -7.557 16.579 25.947 1 96.07 125 VAL A CA 1
ATOM 977 C C . VAL A 1 125 ? -6.904 15.248 26.314 1 96.07 125 VAL A C 1
ATOM 979 O O . VAL A 1 125 ? -7.037 14.776 27.445 1 96.07 125 VAL A O 1
ATOM 982 N N . PRO A 1 126 ? -6.3 14.606 25.388 1 95.42 126 PRO A N 1
ATOM 983 C CA . PRO A 1 126 ? -5.54 13.395 25.708 1 95.42 126 PRO A CA 1
ATOM 984 C C . PRO A 1 126 ? -4.266 13.689 26.497 1 95.42 126 PRO A C 1
ATOM 986 O O . PRO A 1 126 ? -3.813 14.836 26.541 1 95.42 126 PRO A O 1
ATOM 989 N N . PRO A 1 127 ? -3.728 12.675 27.119 1 93.92 127 PRO A N 1
ATOM 990 C CA . PRO A 1 127 ? -2.458 12.881 27.819 1 93.92 127 PRO A CA 1
ATOM 991 C C . PRO A 1 127 ? -1.286 13.097 26.863 1 93.92 127 PRO A C 1
ATOM 993 O O . PRO A 1 127 ? -1.36 12.712 25.693 1 93.92 127 PRO A O 1
ATOM 996 N N . PRO A 1 128 ? -0.238 13.748 27.323 1 92.69 128 PRO A N 1
ATOM 997 C CA . PRO A 1 128 ? 0.967 13.863 26.498 1 92.69 128 PRO A CA 1
ATOM 998 C C . PRO A 1 128 ? 1.547 12.505 26.107 1 92.69 128 PRO A C 1
ATOM 1000 O O . PRO A 1 128 ? 1.329 11.513 26.806 1 92.69 128 PRO A O 1
ATOM 1003 N N . TYR A 1 129 ? 2.269 12.444 25.016 1 93.05 129 TYR A N 1
ATOM 1004 C CA . TYR A 1 129 ? 2.959 11.217 24.633 1 93.05 129 TYR A CA 1
ATOM 1005 C C . TYR A 1 129 ? 4.032 10.854 25.653 1 93.05 129 TYR A C 1
ATOM 1007 O O . TYR A 1 129 ? 4.656 11.736 26.248 1 93.05 129 TYR A O 1
ATOM 1015 N N . PRO A 1 130 ? 4.259 9.592 25.824 1 92.3 130 PRO A N 1
ATOM 1016 C CA . PRO A 1 130 ? 5.37 9.199 26.694 1 92.3 130 PRO A CA 1
ATOM 1017 C C . PRO A 1 130 ? 6.73 9.624 26.144 1 92.3 130 PRO A C 1
ATOM 1019 O O . PRO A 1 130 ? 6.916 9.68 24.926 1 92.3 130 PRO A O 1
ATOM 1022 N N . GLN A 1 131 ? 7.573 9.999 27.082 1 89.93 131 GLN A N 1
ATOM 1023 C CA . GLN A 1 131 ? 8.945 10.28 26.673 1 89.93 131 GLN A CA 1
ATOM 1024 C C . GLN A 1 131 ? 9.678 8.999 26.284 1 89.93 131 GLN A C 1
ATOM 1026 O O . GLN A 1 131 ? 9.578 7.986 26.979 1 89.93 131 GLN A O 1
ATOM 1031 N N . GLU A 1 132 ? 10.295 9.021 25.133 1 93.28 132 GLU A N 1
ATOM 1032 C CA . GLU A 1 132 ? 11.026 7.859 24.637 1 93.28 132 GLU A CA 1
ATOM 1033 C C . GLU A 1 132 ? 12.407 8.254 24.121 1 93.28 132 GLU A C 1
ATOM 1035 O O . GLU A 1 132 ? 12.649 9.423 23.813 1 93.28 132 GLU A O 1
ATOM 1040 N N . ASP A 1 133 ? 13.291 7.265 24.157 1 95.89 133 ASP A N 1
ATOM 1041 C CA . ASP A 1 133 ? 14.617 7.388 23.561 1 95.89 133 ASP A CA 1
ATOM 1042 C C . ASP A 1 133 ? 14.595 6.991 22.086 1 95.89 133 ASP A C 1
ATOM 1044 O O . ASP A 1 133 ? 14.288 5.845 21.751 1 95.89 133 ASP A O 1
ATOM 1048 N N . TYR A 1 134 ? 14.969 7.976 21.273 1 97.79 134 TYR A N 1
ATOM 1049 C CA . TYR A 1 134 ? 14.904 7.698 19.843 1 97.79 134 TYR A CA 1
ATOM 1050 C C . TYR A 1 134 ? 16.301 7.554 19.252 1 97.79 134 TYR A C 1
ATOM 1052 O O . TYR A 1 134 ? 16.519 7.856 18.076 1 97.79 134 TYR A O 1
ATOM 1060 N N . SER A 1 135 ? 17.266 7.105 20.008 1 97.5 135 SER A N 1
ATOM 1061 C CA . SER A 1 135 ? 18.65 6.949 19.573 1 97.5 135 SER A CA 1
ATOM 1062 C C . SER A 1 135 ? 18.773 5.882 18.491 1 97.5 135 SER A C 1
ATOM 1064 O O . SER A 1 135 ? 19.797 5.794 17.81 1 97.5 135 SER A O 1
ATOM 1066 N N . ALA A 1 136 ? 17.742 5.076 18.311 1 97.84 136 ALA A N 1
ATOM 1067 C CA . ALA A 1 136 ? 17.745 4.009 17.314 1 97.84 136 ALA A CA 1
ATOM 1068 C C . ALA A 1 136 ? 17.432 4.556 15.924 1 97.84 136 ALA A C 1
ATOM 1070 O O . ALA A 1 136 ? 17.543 3.838 14.928 1 97.84 136 ALA A O 1
ATOM 1071 N N . PHE A 1 137 ? 17.108 5.847 15.853 1 98.55 137 PHE A N 1
ATOM 1072 C CA . PHE A 1 137 ? 16.741 6.453 14.579 1 98.55 137 PHE A CA 1
ATOM 1073 C C . PHE A 1 137 ? 17.865 7.341 14.058 1 98.55 137 PHE A C 1
ATOM 1075 O O . PHE A 1 137 ? 18.467 8.1 14.82 1 98.55 137 PHE A O 1
ATOM 1082 N N . LEU A 1 138 ? 18.153 7.2 12.79 1 98.8 138 LEU A N 1
ATOM 1083 C CA . LEU A 1 138 ? 19.078 8.06 12.06 1 98.8 138 LEU A CA 1
ATOM 1084 C C . LEU A 1 138 ? 18.382 8.725 10.877 1 98.8 138 LEU A C 1
ATOM 1086 O O . LEU A 1 138 ? 17.903 8.042 9.969 1 98.8 138 LEU A O 1
ATOM 1090 N N . PHE A 1 139 ? 18.298 9.991 10.918 1 98.76 139 PHE A N 1
ATOM 1091 C CA . PHE A 1 139 ? 17.681 10.749 9.836 1 98.76 139 PHE A CA 1
ATOM 1092 C C . PHE A 1 139 ? 18.742 11.364 8.932 1 98.76 139 PHE A C 1
ATOM 1094 O O . PHE A 1 139 ? 19.762 11.862 9.413 1 98.76 139 PHE A O 1
ATOM 1101 N N . GLY A 1 140 ? 18.557 11.241 7.622 1 98.53 140 GLY A N 1
ATOM 1102 C CA . GLY A 1 140 ? 19.451 11.838 6.644 1 98.53 140 GLY A CA 1
ATOM 1103 C C . GLY A 1 140 ? 18.77 12.87 5.765 1 98.53 140 GLY A C 1
ATOM 1104 O O . GLY A 1 140 ? 17.642 12.663 5.315 1 98.53 140 GLY A O 1
ATOM 1105 N N . VAL A 1 141 ? 19.421 13.99 5.545 1 98.07 141 VAL A N 1
ATOM 1106 C CA . VAL A 1 141 ? 18.919 15.037 4.663 1 98.07 141 VAL A CA 1
ATOM 1107 C C . VAL A 1 141 ? 20.041 15.526 3.749 1 98.07 141 VAL A C 1
ATOM 1109 O O . VAL A 1 141 ? 21.185 15.673 4.185 1 98.07 141 VAL A O 1
ATOM 1112 N N . ALA A 1 142 ? 19.768 15.576 2.471 1 96.92 142 ALA A N 1
ATOM 1113 C CA . ALA A 1 142 ? 20.637 16.254 1.512 1 96.92 142 ALA A CA 1
ATOM 1114 C C . ALA A 1 142 ? 20.092 17.636 1.16 1 96.92 142 ALA A C 1
ATOM 1116 O O . ALA A 1 142 ? 18.98 17.757 0.641 1 96.92 142 ALA A O 1
ATOM 1117 N N . THR A 1 143 ? 20.829 18.65 1.474 1 96.11 143 THR A N 1
ATOM 1118 C CA . THR A 1 143 ? 20.311 20.006 1.331 1 96.11 143 THR A CA 1
ATOM 1119 C C . THR A 1 143 ? 21.452 21.016 1.258 1 96.11 143 THR A C 1
ATOM 1121 O O . THR A 1 143 ? 22.616 20.636 1.11 1 96.11 143 THR A O 1
ATOM 1124 N N . SER A 1 144 ? 21.152 22.284 1.149 1 95.08 144 SER A N 1
ATOM 1125 C CA . SER A 1 144 ? 22.139 23.352 1.276 1 95.08 144 SER A CA 1
ATOM 1126 C C . SER A 1 144 ? 22.261 23.821 2.722 1 95.08 144 SER A C 1
ATOM 1128 O O . SER A 1 144 ? 21.373 23.571 3.539 1 95.08 144 SER A O 1
ATOM 1130 N N . LEU A 1 145 ? 23.36 24.425 3.042 1 95.42 145 LEU A N 1
ATOM 1131 C CA . LEU A 1 145 ? 23.579 24.872 4.414 1 95.42 145 LEU A CA 1
ATOM 1132 C C . LEU A 1 145 ? 22.556 25.931 4.811 1 95.42 145 LEU A C 1
ATOM 1134 O O . LEU A 1 145 ? 22.069 25.935 5.944 1 95.42 145 LEU A O 1
ATOM 1138 N N . ASP A 1 146 ? 22.218 26.777 3.886 1 93.99 146 ASP A N 1
ATOM 1139 C CA . ASP A 1 146 ? 21.243 27.828 4.159 1 93.99 146 ASP A CA 1
ATOM 1140 C C . ASP A 1 146 ? 19.864 27.238 4.447 1 93.99 146 ASP A C 1
ATOM 1142 O O . ASP A 1 146 ? 19.19 27.654 5.392 1 93.99 146 ASP A O 1
ATOM 1146 N N . ARG A 1 147 ? 19.467 26.303 3.67 1 94.82 147 ARG A N 1
ATOM 1147 C CA . ARG A 1 147 ? 18.16 25.68 3.851 1 94.82 147 ARG A CA 1
ATOM 1148 C C . ARG A 1 147 ? 18.101 24.898 5.158 1 94.82 147 ARG A C 1
ATOM 1150 O O . ARG A 1 147 ? 17.069 24.881 5.832 1 94.82 147 ARG A O 1
ATOM 1157 N N . LEU A 1 148 ? 19.212 24.248 5.447 1 96.22 148 LEU A N 1
ATOM 1158 C CA . LEU A 1 148 ? 19.301 23.546 6.723 1 96.22 148 LEU A CA 1
ATOM 1159 C C . LEU A 1 148 ? 19.112 24.512 7.889 1 96.22 148 LEU A C 1
ATOM 1161 O O . LEU A 1 148 ? 18.327 24.244 8.801 1 96.22 148 LEU A O 1
ATOM 1165 N N . ASN A 1 149 ? 19.753 25.6 7.792 1 93.95 149 ASN A N 1
ATOM 1166 C CA . ASN A 1 149 ? 19.689 26.608 8.845 1 93.95 149 ASN A CA 1
ATOM 1167 C C . ASN A 1 149 ? 18.293 27.215 8.957 1 93.95 149 ASN A C 1
ATOM 1169 O O . ASN A 1 149 ? 17.824 27.504 10.059 1 93.95 149 ASN A O 1
ATOM 1173 N N . GLU A 1 150 ? 17.73 27.397 7.887 1 93.89 150 GLU A N 1
ATOM 1174 C CA . GLU A 1 150 ? 16.389 27.975 7.846 1 93.89 150 GLU A CA 1
ATOM 1175 C C . GLU A 1 150 ? 15.369 27.048 8.5 1 93.89 150 GLU A C 1
ATOM 1177 O O . GLU A 1 150 ? 14.29 27.489 8.902 1 93.89 150 GLU A O 1
ATOM 1182 N N . SER A 1 151 ? 15.73 25.78 8.636 1 96.06 151 SER A N 1
ATOM 1183 C CA . SER A 1 151 ? 14.785 24.801 9.165 1 96.06 151 SER A CA 1
ATOM 1184 C C . SER A 1 151 ? 15.134 24.414 10.598 1 96.06 151 SER A C 1
ATOM 1186 O O . SER A 1 151 ? 14.631 23.416 11.118 1 96.06 151 SER A O 1
ATOM 1188 N N . LEU A 1 152 ? 15.973 25.135 11.257 1 97.11 152 LEU A N 1
ATOM 1189 C CA . LEU A 1 152 ? 16.481 24.794 12.581 1 97.11 152 LEU A CA 1
ATOM 1190 C C . LEU A 1 152 ? 15.341 24.678 13.587 1 97.11 152 LEU A C 1
ATOM 1192 O O . LEU A 1 152 ? 15.268 23.703 14.34 1 97.11 152 LEU A O 1
ATOM 1196 N N . SER A 1 153 ? 14.387 25.672 13.599 1 96.02 153 SER A N 1
ATOM 1197 C CA . SER A 1 153 ? 13.293 25.661 14.565 1 96.02 153 SER A CA 1
ATOM 1198 C C . SER A 1 153 ? 12.401 24.439 14.377 1 96.02 153 SER A C 1
ATOM 1200 O O . SER A 1 153 ? 11.919 23.86 15.353 1 96.02 153 SER A O 1
ATOM 1202 N N . GLN A 1 154 ? 12.217 24.064 13.15 1 97.47 154 GLN A N 1
ATOM 1203 C CA . GLN A 1 154 ? 11.365 22.918 12.849 1 97.47 154 GLN A CA 1
ATOM 1204 C C . GLN A 1 154 ? 12.058 21.607 13.209 1 97.47 154 GLN A C 1
ATOM 1206 O O . GLN A 1 154 ? 11.437 20.705 13.774 1 97.47 154 GLN A O 1
ATOM 1211 N N . PHE A 1 155 ? 13.366 21.516 12.97 1 98.09 155 PHE A N 1
ATOM 1212 C CA . PHE A 1 155 ? 14.108 20.333 13.389 1 98.09 155 PHE A CA 1
ATOM 1213 C C . PHE A 1 155 ? 14.127 20.216 14.909 1 98.09 155 PHE A C 1
ATOM 1215 O O . PHE A 1 155 ? 13.986 19.12 15.454 1 98.09 155 PHE A O 1
ATOM 1222 N N . GLU A 1 156 ? 14.339 21.38 15.515 1 97.48 156 GLU A N 1
ATOM 1223 C CA . GLU A 1 156 ? 14.327 21.398 16.975 1 97.48 156 GLU A CA 1
ATOM 1224 C C . GLU A 1 156 ? 13.008 20.861 17.523 1 97.48 156 GLU A C 1
ATOM 1226 O O . GLU A 1 156 ? 12.994 20.122 18.509 1 97.48 156 GLU A O 1
ATOM 1231 N N . SER A 1 157 ? 11.968 21.187 16.877 1 96.22 157 SER A N 1
ATOM 1232 C CA . SER A 1 157 ? 10.634 20.834 17.349 1 96.22 157 SER A CA 1
ATOM 1233 C C . SER A 1 157 ? 10.459 19.322 17.435 1 96.22 157 SER A C 1
ATOM 1235 O O . SER A 1 157 ? 9.865 18.813 18.388 1 96.22 157 SER A O 1
ATOM 1237 N N . TRP A 1 158 ? 10.994 18.516 16.488 1 96.15 158 TRP A N 1
ATOM 1238 C CA . TRP A 1 158 ? 10.668 17.094 16.53 1 96.15 158 TRP A CA 1
ATOM 1239 C C . TRP A 1 158 ? 11.913 16.259 16.813 1 96.15 158 TRP A C 1
ATOM 1241 O O . TRP A 1 158 ? 11.811 15.08 17.16 1 96.15 158 TRP A O 1
ATOM 1251 N N . LEU A 1 159 ? 13.098 16.855 16.776 1 97.24 159 LEU A N 1
ATOM 1252 C CA . LEU A 1 159 ? 14.311 16.092 17.046 1 97.24 159 LEU A CA 1
ATOM 1253 C C . LEU A 1 159 ? 14.949 16.531 18.36 1 97.24 159 LEU A C 1
ATOM 1255 O O . LEU A 1 159 ? 15.807 15.832 18.902 1 97.24 159 LEU A O 1
ATOM 1259 N N . GLY A 1 160 ? 14.594 17.702 18.853 1 96.71 160 GLY A N 1
ATOM 1260 C CA . GLY A 1 160 ? 15.242 18.245 20.036 1 96.71 160 GLY A CA 1
ATOM 1261 C C . GLY A 1 160 ? 15.17 17.319 21.235 1 96.71 160 GLY A C 1
ATOM 1262 O O . GLY A 1 160 ? 14.083 16.902 21.639 1 96.71 160 GLY A O 1
ATOM 1263 N N . ASN A 1 161 ? 16.296 16.951 21.703 1 95.51 161 ASN A N 1
ATOM 1264 C CA . ASN A 1 161 ? 16.443 16.184 22.935 1 95.51 161 ASN A CA 1
ATOM 1265 C C . ASN A 1 161 ? 15.833 14.791 22.805 1 95.51 161 ASN A C 1
ATOM 1267 O O . ASN A 1 161 ? 15.306 14.246 23.776 1 95.51 161 ASN A O 1
ATOM 1271 N N . THR A 1 162 ? 15.735 14.257 21.642 1 96.6 162 THR A N 1
ATOM 1272 C CA . THR A 1 162 ? 15.19 12.923 21.415 1 96.6 162 THR A CA 1
ATOM 1273 C C . THR A 1 162 ? 16.309 11.887 21.345 1 96.6 162 THR A C 1
ATOM 1275 O O . THR A 1 162 ? 16.052 10.683 21.406 1 96.6 162 THR A O 1
ATOM 1278 N N . HIS A 1 163 ? 17.563 12.357 21.119 1 96.75 163 HIS A N 1
ATOM 1279 C CA . HIS A 1 163 ? 18.767 11.548 20.971 1 96.75 163 HIS A CA 1
ATOM 1280 C C . HIS A 1 163 ? 18.82 10.883 19.599 1 96.75 163 HIS A C 1
ATOM 1282 O O . HIS A 1 163 ? 19.765 10.151 19.295 1 96.75 163 HIS A O 1
ATOM 1288 N N . ALA A 1 164 ? 17.801 11.13 18.772 1 97.89 164 ALA A N 1
ATOM 1289 C CA . ALA A 1 164 ? 17.916 10.713 17.377 1 97.89 164 ALA A CA 1
ATOM 1290 C C . ALA A 1 164 ? 19.014 11.493 16.66 1 97.89 164 ALA A C 1
ATOM 1292 O O . ALA A 1 164 ? 19.307 12.636 17.018 1 97.89 164 ALA A O 1
ATOM 1293 N N . GLN A 1 165 ? 19.568 10.876 15.676 1 98.15 165 GLN A N 1
ATOM 1294 C CA . GLN A 1 165 ? 20.67 11.502 14.954 1 98.15 165 GLN A CA 1
ATOM 1295 C C . GLN A 1 165 ? 20.193 12.101 13.634 1 98.15 165 GLN A C 1
ATOM 1297 O O . GLN A 1 165 ? 19.298 11.554 12.986 1 98.15 165 GLN A O 1
ATOM 1302 N N . LEU A 1 166 ? 20.783 13.214 13.308 1 98.6 166 LEU A N 1
ATOM 1303 C CA . LEU A 1 166 ? 20.55 13.862 12.022 1 98.6 166 LEU A CA 1
ATOM 1304 C C . LEU A 1 166 ? 21.853 14.008 11.243 1 98.6 166 LEU A C 1
ATOM 1306 O O . LEU A 1 166 ? 22.82 14.585 11.745 1 98.6 166 LEU A O 1
ATOM 1310 N N . LEU A 1 167 ? 21.904 13.408 10.102 1 98.68 167 LEU A N 1
ATOM 1311 C CA . LEU A 1 167 ? 23.02 13.557 9.174 1 98.68 167 LEU A CA 1
ATOM 1312 C C . LEU A 1 167 ? 22.643 14.472 8.014 1 98.68 167 LEU A C 1
ATOM 1314 O O . LEU A 1 167 ? 21.686 14.197 7.287 1 98.68 167 LEU A O 1
ATOM 1318 N N . ALA A 1 168 ? 23.372 15.548 7.857 1 98.27 168 ALA A N 1
ATOM 1319 C CA . ALA A 1 168 ? 23.129 16.471 6.752 1 98.27 168 ALA A CA 1
ATOM 1320 C C . ALA A 1 168 ? 24.276 16.435 5.745 1 98.27 168 ALA A C 1
ATOM 1322 O O . ALA A 1 168 ? 25.433 16.659 6.105 1 98.27 168 ALA A O 1
ATOM 1323 N N . VAL A 1 169 ? 23.933 16.089 4.542 1 97.32 169 VAL A N 1
ATOM 1324 C CA . VAL A 1 169 ? 24.872 16.176 3.428 1 97.32 169 VAL A CA 1
ATOM 1325 C C . VAL A 1 169 ? 24.66 17.486 2.674 1 97.32 169 VAL A C 1
ATOM 1327 O O . VAL A 1 169 ? 23.618 17.687 2.045 1 97.32 169 VAL A O 1
ATOM 1330 N N . ILE A 1 170 ? 25.656 18.306 2.738 1 96.9 170 ILE A N 1
ATOM 1331 C CA . ILE A 1 170 ? 25.523 19.641 2.163 1 96.9 170 ILE A CA 1
ATOM 1332 C C . ILE A 1 170 ? 25.919 19.61 0.689 1 96.9 170 ILE A C 1
ATOM 1334 O O . ILE A 1 170 ? 27.065 19.301 0.354 1 96.9 170 ILE A O 1
ATOM 1338 N N . THR A 1 171 ? 24.953 19.995 -0.143 1 92.3 171 THR A N 1
ATOM 1339 C CA . THR A 1 171 ? 25.1 19.768 -1.576 1 92.3 171 THR A CA 1
ATOM 1340 C C . THR A 1 171 ? 25.76 20.968 -2.249 1 92.3 171 THR A C 1
ATOM 1342 O O . THR A 1 171 ? 26.217 20.873 -3.39 1 92.3 171 THR A O 1
ATOM 1345 N N . ASP A 1 172 ? 25.736 22.088 -1.58 1 87.55 172 ASP A N 1
ATOM 1346 C CA . ASP A 1 172 ? 26.369 23.271 -2.154 1 87.55 172 ASP A CA 1
ATOM 1347 C C . ASP A 1 172 ? 27.768 23.48 -1.578 1 87.55 172 ASP A C 1
ATOM 1349 O O . ASP A 1 172 ? 27.959 23.416 -0.361 1 87.55 172 ASP A O 1
ATOM 1353 N N . PRO A 1 173 ? 28.715 23.702 -2.498 1 81.82 173 PRO A N 1
ATOM 1354 C CA . PRO A 1 173 ? 30.089 23.87 -2.019 1 81.82 17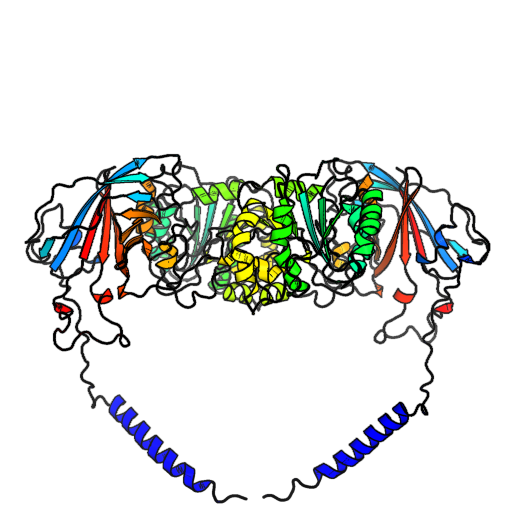3 PRO A CA 1
ATOM 1355 C C . PRO A 1 173 ? 30.351 25.265 -1.455 1 81.82 173 PRO A C 1
ATOM 1357 O O . PRO A 1 173 ? 29.639 26.214 -1.792 1 81.82 173 PRO A O 1
ATOM 1360 N N . GLY A 1 174 ? 31.386 25.388 -0.655 1 84.03 174 GLY A N 1
ATOM 1361 C CA . GLY A 1 174 ? 31.923 26.695 -0.309 1 84.03 174 GLY A CA 1
ATOM 1362 C C . GLY A 1 174 ? 31.667 27.082 1.135 1 84.03 174 GLY A C 1
ATOM 1363 O O . GLY A 1 174 ? 32.252 28.043 1.638 1 84.03 174 GLY A O 1
ATOM 1364 N N . ASP A 1 175 ? 30.87 26.373 1.85 1 83.43 175 ASP A N 1
ATOM 1365 C CA . ASP A 1 175 ? 30.503 26.819 3.191 1 83.43 175 ASP A CA 1
ATOM 1366 C C . ASP A 1 175 ? 31.051 25.87 4.254 1 83.43 175 ASP A C 1
ATOM 1368 O O . ASP A 1 175 ? 30.575 25.863 5.392 1 83.43 175 ASP A O 1
ATOM 1372 N N . GLU A 1 176 ? 32.053 25.154 3.942 1 90.5 176 GLU A N 1
ATOM 1373 C CA . GLU A 1 176 ? 32.595 24.151 4.854 1 90.5 176 GLU A CA 1
ATOM 1374 C C . GLU A 1 176 ? 33.072 24.789 6.155 1 90.5 176 GLU A C 1
ATOM 1376 O O . GLU A 1 176 ? 32.973 24.181 7.223 1 90.5 176 GLU A O 1
ATOM 1381 N N . HIS A 1 177 ? 33.535 25.993 6.037 1 91.2 177 HIS A N 1
ATOM 1382 C CA . HIS A 1 177 ? 34.046 26.693 7.21 1 91.2 177 HIS A CA 1
ATOM 1383 C C . HIS A 1 177 ? 32.925 27.013 8.193 1 91.2 177 HIS A C 1
ATOM 1385 O O . HIS A 1 177 ? 33.183 27.286 9.368 1 91.2 177 HIS A O 1
ATOM 1391 N N . LYS A 1 178 ? 31.678 26.951 7.766 1 94.47 178 LYS A N 1
ATOM 1392 C CA . LYS A 1 178 ? 30.531 27.277 8.608 1 94.47 178 LYS A CA 1
ATOM 1393 C C . LYS A 1 178 ? 29.959 26.026 9.268 1 94.47 178 LYS A C 1
ATOM 1395 O O . LYS A 1 178 ? 29.086 26.118 10.133 1 94.47 178 LYS A O 1
ATOM 1400 N N . TYR A 1 179 ? 30.447 24.859 8.922 1 95.76 179 TYR A N 1
ATOM 1401 C CA . TYR A 1 179 ? 29.863 23.606 9.388 1 95.76 179 TYR A CA 1
ATOM 1402 C C . TYR A 1 179 ? 29.899 23.519 10.909 1 95.76 179 TYR A C 1
ATOM 1404 O O . TYR A 1 179 ? 28.909 23.14 11.539 1 95.76 179 TYR A O 1
ATOM 1412 N N . LYS A 1 180 ? 30.979 23.83 11.432 1 95.74 180 LYS A N 1
ATOM 1413 C CA . LYS A 1 180 ? 31.167 23.716 12.876 1 95.74 180 LYS A CA 1
ATOM 1414 C C . LYS A 1 180 ? 30.193 24.616 13.631 1 95.74 180 LYS A C 1
ATOM 1416 O O . LYS A 1 180 ? 29.582 24.191 14.613 1 95.74 180 LYS A O 1
ATOM 1421 N N . ASP A 1 181 ? 30.058 25.844 13.205 1 95.51 181 ASP A N 1
ATOM 1422 C CA . ASP A 1 181 ? 29.177 26.8 13.869 1 95.51 181 ASP A CA 1
ATOM 1423 C C . ASP A 1 181 ? 27.718 26.357 13.778 1 95.51 181 ASP A C 1
ATOM 1425 O O . ASP A 1 181 ? 26.975 26.445 14.757 1 95.51 181 ASP A O 1
ATOM 1429 N N . VAL A 1 182 ? 27.358 25.938 12.613 1 95.98 182 VAL A N 1
ATOM 1430 C CA . VAL A 1 182 ? 25.989 25.472 12.419 1 95.98 182 VAL A CA 1
ATOM 1431 C C . VAL A 1 182 ? 25.729 24.251 13.299 1 95.98 182 VAL A C 1
ATOM 1433 O O . VAL A 1 182 ? 24.689 24.162 13.956 1 95.98 182 VAL A O 1
ATOM 1436 N N . THR A 1 183 ? 26.655 23.337 13.338 1 97.43 183 THR A N 1
ATOM 1437 C CA . THR A 1 183 ? 26.534 22.136 14.157 1 97.43 183 THR A CA 1
ATOM 1438 C C . THR A 1 183 ? 26.362 22.499 15.629 1 97.43 183 THR A C 1
ATOM 1440 O O . THR A 1 183 ? 25.515 21.928 16.319 1 97.43 183 THR A O 1
ATOM 1443 N N . LYS A 1 184 ? 27.118 23.435 16.106 1 97.41 184 LYS A N 1
ATOM 1444 C CA . LYS A 1 184 ? 27.042 23.874 17.496 1 97.41 184 LYS A CA 1
ATOM 1445 C C . LYS A 1 184 ? 25.667 24.454 17.816 1 97.41 184 LYS A C 1
ATOM 1447 O O . LYS A 1 184 ? 25.121 24.212 18.894 1 97.41 184 LYS A O 1
ATOM 1452 N N . GLU A 1 185 ? 25.2 25.241 16.892 1 97.31 185 GLU A N 1
ATOM 1453 C CA . GLU A 1 185 ? 23.886 25.844 17.097 1 97.31 185 GLU A CA 1
ATOM 1454 C C . GLU A 1 185 ? 22.799 24.778 17.199 1 97.31 185 GLU A C 1
ATOM 1456 O O . GLU A 1 185 ? 21.91 24.87 18.049 1 97.31 185 GLU A O 1
ATOM 1461 N N . PHE A 1 186 ? 22.819 23.768 16.347 1 98.18 186 PHE A N 1
ATOM 1462 C CA . PHE A 1 186 ? 21.871 22.661 16.406 1 98.18 186 PHE A CA 1
ATOM 1463 C C . PHE A 1 186 ? 22.013 21.897 17.717 1 98.18 186 PHE A C 1
ATOM 1465 O O . PHE A 1 186 ? 21.014 21.563 18.358 1 98.18 186 PHE A O 1
ATOM 1472 N N . HIS A 1 187 ? 23.233 21.668 18.147 1 98.21 187 HIS A N 1
ATOM 1473 C CA . HIS A 1 187 ? 23.481 20.945 19.389 1 98.21 187 HIS A CA 1
ATOM 1474 C C . HIS A 1 187 ? 22.958 21.722 20.593 1 98.21 187 HIS A C 1
ATOM 1476 O O . HIS A 1 187 ? 22.417 21.132 21.53 1 98.21 187 HIS A O 1
ATOM 1482 N N . ARG A 1 188 ? 23.093 23 20.53 1 97.8 188 ARG A N 1
ATOM 1483 C CA . ARG A 1 188 ? 22.58 23.849 21.601 1 97.8 188 ARG A CA 1
ATOM 1484 C C . ARG A 1 188 ? 21.069 23.701 21.741 1 97.8 188 ARG A C 1
ATOM 1486 O O . ARG A 1 188 ? 20.527 23.827 22.842 1 97.8 188 ARG A O 1
ATOM 1493 N N . ARG A 1 189 ? 20.505 23.345 20.688 1 96.65 189 ARG A N 1
ATOM 1494 C CA . ARG A 1 189 ? 19.052 23.212 20.669 1 96.65 189 ARG A CA 1
ATOM 1495 C C . ARG A 1 189 ? 18.632 21.756 20.841 1 96.65 189 ARG A C 1
ATOM 1497 O O . ARG A 1 189 ? 17.471 21.408 20.616 1 96.65 189 ARG A O 1
ATOM 1504 N N . GLY A 1 190 ? 19.607 20.899 21.116 1 97.29 190 GLY A N 1
ATOM 1505 C CA . GLY A 1 190 ? 19.317 19.519 21.472 1 97.29 190 GLY A CA 1
ATOM 1506 C C . GLY A 1 190 ? 19.239 18.597 20.27 1 97.29 190 GLY A C 1
ATOM 1507 O O . GLY A 1 190 ? 18.786 17.456 20.385 1 97.29 190 GLY A O 1
ATOM 1508 N N . VAL A 1 191 ? 19.632 19.072 19.085 1 98.18 191 VAL A N 1
ATOM 1509 C CA . VAL A 1 191 ? 19.604 18.252 17.879 1 98.18 191 VAL A CA 1
ATOM 1510 C C . VAL A 1 191 ? 20.995 17.683 17.608 1 98.18 191 VAL A C 1
ATOM 1512 O O . VAL A 1 191 ? 21.959 18.435 17.446 1 98.18 191 VAL A O 1
ATOM 1515 N N . GLU A 1 192 ? 21.132 16.405 17.531 1 97.86 192 GLU A N 1
ATOM 1516 C CA . GLU A 1 192 ? 22.403 15.742 17.256 1 97.86 192 GLU A CA 1
ATOM 1517 C C . GLU A 1 192 ? 22.709 15.734 15.761 1 97.86 192 GLU A C 1
ATOM 1519 O O . GLU A 1 192 ? 22.547 14.711 15.093 1 97.86 192 GLU A O 1
ATOM 1524 N N . LEU A 1 193 ? 23.291 16.82 15.336 1 98.37 193 LEU A N 1
ATOM 1525 C CA . LEU A 1 193 ? 23.542 17.044 13.917 1 98.37 193 LEU A CA 1
ATOM 1526 C C . LEU A 1 193 ? 24.987 16.713 13.561 1 98.37 193 LEU A C 1
ATOM 1528 O O . LEU A 1 193 ? 25.908 17.059 14.305 1 98.37 193 LEU A O 1
ATOM 1532 N N . THR A 1 194 ? 25.18 15.991 12.511 1 98.18 194 THR A N 1
ATOM 1533 C CA . THR A 1 194 ? 26.454 15.838 11.816 1 98.18 194 THR A CA 1
ATOM 1534 C C . THR A 1 194 ? 26.357 16.365 10.387 1 98.18 194 THR A C 1
ATOM 1536 O O . THR A 1 194 ? 25.399 16.063 9.672 1 98.18 194 THR A O 1
ATOM 1539 N N . ILE A 1 195 ? 27.307 17.181 10.002 1 97.65 195 ILE A N 1
ATOM 1540 C CA . ILE A 1 195 ? 27.338 17.744 8.657 1 97.65 195 ILE A CA 1
ATOM 1541 C C . ILE A 1 195 ? 28.533 17.182 7.89 1 97.65 195 ILE A C 1
ATOM 1543 O O . ILE A 1 195 ? 29.626 17.048 8.443 1 97.65 195 ILE A O 1
ATOM 1547 N N . LYS A 1 196 ? 28.301 16.859 6.626 1 95.45 196 LYS A N 1
ATOM 1548 C CA . LYS A 1 196 ? 29.416 16.423 5.791 1 95.45 196 LYS A CA 1
ATOM 1549 C C . LYS A 1 196 ? 29.198 16.817 4.333 1 95.45 196 LYS A C 1
ATOM 1551 O O . LYS A 1 196 ? 28.086 17.176 3.941 1 95.45 196 LYS A O 1
ATOM 1556 N N . ASP A 1 197 ? 30.314 16.688 3.573 1 95.01 197 ASP A N 1
ATOM 1557 C CA . ASP A 1 197 ? 30.256 16.829 2.122 1 95.01 197 ASP A CA 1
ATOM 1558 C C . ASP A 1 197 ? 29.759 15.543 1.465 1 95.01 197 ASP A C 1
ATOM 1560 O O . ASP A 1 197 ? 29.913 14.455 2.022 1 95.01 197 ASP A O 1
ATOM 1564 N N . PRO A 1 198 ? 29.119 15.722 0.298 1 94.39 198 PRO A N 1
ATOM 1565 C CA . PRO A 1 198 ? 28.767 14.506 -0.44 1 94.39 198 PRO A CA 1
ATOM 1566 C C . PRO A 1 198 ? 29.991 13.691 -0.851 1 94.39 198 PRO A C 1
ATOM 1568 O O . PRO A 1 198 ? 31.04 14.261 -1.162 1 94.39 198 PRO A O 1
ATOM 1571 N N . TRP A 1 199 ? 29.84 12.4 -0.893 1 93.83 199 TRP A N 1
ATOM 1572 C CA . TRP A 1 199 ? 30.938 11.552 -1.345 1 93.83 199 TRP A CA 1
ATOM 1573 C C . TRP A 1 199 ? 31.101 11.635 -2.859 1 93.83 199 TRP A C 1
ATOM 1575 O O . TRP A 1 199 ? 32.165 11.311 -3.394 1 93.83 199 TRP A O 1
ATOM 1585 N N . ASN A 1 200 ? 30.079 12.021 -3.552 1 92.7 200 ASN A N 1
ATOM 1586 C CA . ASN A 1 200 ? 30.093 12.247 -4.994 1 92.7 200 ASN A CA 1
ATOM 1587 C C . ASN A 1 200 ? 29.595 13.646 -5.346 1 92.7 200 ASN A C 1
ATOM 1589 O O . ASN A 1 200 ? 28.389 13.872 -5.453 1 92.7 200 ASN A O 1
ATOM 1593 N N . LYS A 1 201 ? 30.445 14.519 -5.645 1 91.03 201 LYS A N 1
ATOM 1594 C CA . LYS A 1 201 ? 30.106 15.915 -5.908 1 91.03 201 LYS A CA 1
ATOM 1595 C C . LYS A 1 201 ? 29.723 16.122 -7.37 1 91.03 201 LYS A C 1
ATOM 1597 O O . LYS A 1 201 ? 29.298 17.213 -7.757 1 91.03 201 LYS A O 1
ATOM 1602 N N . ALA A 1 202 ? 29.769 15.053 -8.154 1 89.06 202 ALA A N 1
ATOM 1603 C CA . ALA A 1 202 ? 29.526 15.158 -9.59 1 89.06 202 ALA A CA 1
ATOM 1604 C C . ALA A 1 202 ? 28.045 14.982 -9.911 1 89.06 202 ALA A C 1
ATOM 1606 O O . ALA A 1 202 ? 27.621 15.19 -11.051 1 89.06 202 ALA A O 1
ATOM 1607 N N . ILE A 1 203 ? 27.275 14.658 -8.906 1 89.99 203 ILE A N 1
ATOM 1608 C CA . ILE A 1 203 ? 25.861 14.406 -9.163 1 89.99 203 ILE A CA 1
ATOM 1609 C C . ILE A 1 203 ? 25.03 15.591 -8.678 1 89.99 203 ILE A C 1
ATOM 1611 O O . ILE A 1 203 ? 25.524 16.442 -7.935 1 89.99 203 ILE A O 1
ATOM 1615 N N . THR A 1 204 ? 23.793 15.662 -9.157 1 88.75 204 THR A N 1
ATOM 1616 C CA . THR A 1 204 ? 22.922 16.793 -8.854 1 88.75 204 THR A CA 1
ATOM 1617 C C . THR A 1 204 ? 22.446 16.736 -7.405 1 88.75 204 THR A C 1
ATOM 1619 O O . THR A 1 204 ? 22.565 15.701 -6.747 1 88.75 204 THR A O 1
ATOM 1622 N N . SER A 1 205 ? 21.881 17.837 -6.951 1 87.42 205 SER A N 1
ATOM 1623 C CA . SER A 1 205 ? 21.324 17.919 -5.605 1 87.42 205 SER A CA 1
ATOM 1624 C C . SER A 1 205 ? 20.203 16.903 -5.408 1 87.42 205 SER A C 1
ATOM 1626 O O . SER A 1 205 ? 20.074 16.315 -4.333 1 87.42 205 SER A O 1
ATOM 1628 N N . ASN A 1 206 ? 19.45 16.722 -6.414 1 88.48 206 ASN A N 1
ATOM 1629 C CA . ASN A 1 206 ? 18.356 15.759 -6.34 1 88.48 206 ASN A CA 1
ATOM 1630 C C . ASN A 1 206 ? 18.874 14.329 -6.223 1 88.48 206 ASN A C 1
ATOM 1632 O O . ASN A 1 206 ? 18.327 13.525 -5.466 1 88.48 206 ASN A O 1
ATOM 1636 N N . GLU A 1 207 ? 19.938 14.049 -6.916 1 92.44 207 GLU A N 1
ATOM 1637 C CA . GLU A 1 2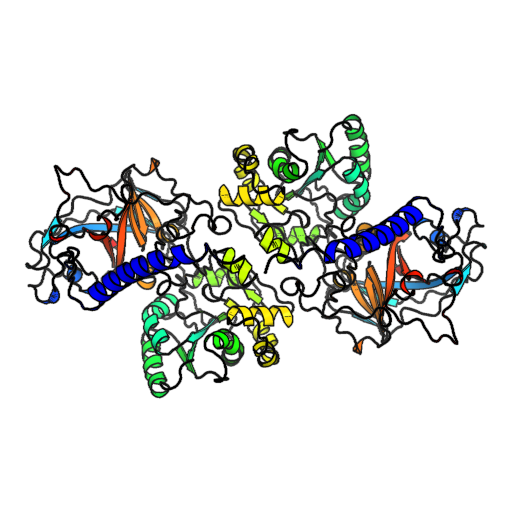07 ? 20.533 12.716 -6.889 1 92.44 207 GLU A CA 1
ATOM 1638 C C . GLU A 1 207 ? 21.168 12.422 -5.534 1 92.44 207 GLU A C 1
ATOM 1640 O O . GLU A 1 207 ? 21.264 11.263 -5.125 1 92.44 207 GLU A O 1
ATOM 1645 N N . GLN A 1 208 ? 21.537 13.475 -4.863 1 93.1 208 GLN A N 1
ATOM 1646 C CA . GLN A 1 208 ? 22.158 13.312 -3.553 1 93.1 208 GLN A CA 1
ATOM 1647 C C . GLN A 1 208 ? 21.178 12.71 -2.55 1 93.1 208 GLN A C 1
ATOM 1649 O O . GLN A 1 208 ? 21.587 12.057 -1.589 1 93.1 208 GLN A O 1
ATOM 1654 N N . HIS A 1 209 ? 19.883 12.863 -2.8 1 92.38 209 HIS A N 1
ATOM 1655 C CA . HIS A 1 209 ? 18.87 12.268 -1.936 1 92.38 209 HIS A CA 1
ATOM 1656 C C . HIS A 1 209 ? 18.902 10.746 -2.017 1 92.38 209 HIS A C 1
ATOM 1658 O O . HIS A 1 209 ? 18.438 10.061 -1.102 1 92.38 209 HIS A O 1
ATOM 1664 N N . PHE A 1 210 ? 19.402 10.28 -3.079 1 95.55 210 PHE A N 1
ATOM 1665 C CA . PHE A 1 210 ? 19.615 8.845 -3.225 1 95.55 210 PHE A CA 1
ATOM 1666 C C . PHE A 1 210 ? 21.015 8.455 -2.766 1 95.55 210 PHE A C 1
ATOM 1668 O O . PHE A 1 210 ? 21.181 7.495 -2.011 1 95.55 210 PHE A O 1
ATOM 1675 N N . ALA A 1 211 ? 21.991 9.194 -3.178 1 96.04 211 ALA A N 1
ATOM 1676 C CA . ALA A 1 211 ? 23.39 8.866 -2.919 1 96.04 211 ALA A CA 1
ATOM 1677 C C . ALA A 1 211 ? 23.683 8.855 -1.422 1 96.04 211 ALA A C 1
ATOM 1679 O O . ALA A 1 211 ? 24.642 8.221 -0.974 1 96.04 211 ALA A O 1
ATOM 1680 N N . ILE A 1 212 ? 22.85 9.45 -0.66 1 97.61 212 ILE A N 1
ATOM 1681 C CA . ILE A 1 212 ? 23.028 9.584 0.781 1 97.61 212 ILE A CA 1
ATOM 1682 C C . ILE A 1 212 ? 22.967 8.208 1.439 1 97.61 212 ILE A C 1
ATOM 1684 O O . ILE A 1 212 ? 23.359 8.049 2.598 1 97.61 212 ILE A O 1
ATOM 1688 N N . VAL A 1 213 ? 22.493 7.187 0.757 1 97.93 213 VAL A N 1
ATOM 1689 C CA . VAL A 1 213 ? 22.375 5.817 1.245 1 97.93 213 VAL A CA 1
ATOM 1690 C C . VAL A 1 213 ? 23.711 5.357 1.823 1 97.93 213 VAL A C 1
ATOM 1692 O O . VAL A 1 213 ? 23.757 4.77 2.906 1 97.93 213 VAL A O 1
ATOM 1695 N N . ARG A 1 214 ? 24.782 5.597 1.131 1 97.85 214 ARG A N 1
ATOM 1696 C CA . ARG A 1 214 ? 26.109 5.185 1.578 1 97.85 214 ARG A CA 1
ATOM 1697 C C . ARG A 1 214 ? 26.517 5.93 2.844 1 97.85 214 ARG A C 1
ATOM 1699 O O . ARG A 1 214 ? 27.053 5.331 3.778 1 97.85 214 ARG A O 1
ATOM 1706 N N . ASP A 1 215 ? 26.297 7.244 2.882 1 98.09 215 ASP A N 1
ATOM 1707 C CA . ASP A 1 215 ? 26.622 8.04 4.062 1 98.09 215 ASP A CA 1
ATOM 1708 C C . ASP A 1 215 ? 25.844 7.555 5.283 1 98.09 215 ASP A C 1
ATOM 1710 O O . ASP A 1 215 ? 26.392 7.478 6.384 1 98.09 215 ASP A O 1
ATOM 1714 N N . LEU A 1 216 ? 24.576 7.263 5.102 1 98.67 216 LEU A N 1
ATOM 1715 C CA . LEU A 1 216 ? 23.733 6.78 6.19 1 98.67 216 LEU A CA 1
ATOM 1716 C C . LEU A 1 216 ? 24.228 5.431 6.702 1 98.67 216 LEU A C 1
ATOM 1718 O O . LEU A 1 216 ? 24.315 5.217 7.913 1 98.67 216 LEU A O 1
ATOM 1722 N N . LEU A 1 217 ? 24.539 4.534 5.761 1 98.51 217 LEU A N 1
ATOM 1723 C CA . LEU A 1 217 ? 25.055 3.229 6.161 1 98.51 217 LEU A CA 1
ATOM 1724 C C . LEU A 1 217 ? 26.312 3.378 7.01 1 98.51 217 LEU A C 1
ATOM 1726 O O . LEU A 1 217 ? 26.461 2.702 8.031 1 98.51 217 LEU A O 1
ATOM 1730 N N . GLN A 1 218 ? 27.174 4.289 6.634 1 97.98 218 GLN A N 1
ATOM 1731 C CA . GLN A 1 218 ? 28.435 4.507 7.336 1 97.98 218 GLN A CA 1
ATOM 1732 C C . GLN A 1 218 ? 28.198 5.109 8.718 1 97.98 218 GLN A C 1
ATOM 1734 O O . GLN A 1 218 ? 29.046 4.992 9.605 1 97.98 218 GLN A O 1
ATOM 1739 N N . HIS A 1 219 ? 27.066 5.725 8.915 1 97.84 219 HIS A N 1
ATOM 1740 C CA . HIS A 1 219 ? 26.792 6.416 10.17 1 97.84 219 HIS A CA 1
ATOM 1741 C C . HIS A 1 219 ? 25.934 5.559 11.095 1 97.84 219 HIS A C 1
ATOM 1743 O O . HIS A 1 219 ? 25.593 5.983 12.201 1 97.84 219 HIS A O 1
ATOM 1749 N N . THR A 1 220 ? 25.529 4.389 10.629 1 97.61 220 THR A N 1
ATOM 1750 C CA . THR A 1 220 ? 24.768 3.487 11.486 1 97.61 220 THR A CA 1
ATOM 1751 C C . THR A 1 220 ? 25.627 2.99 12.646 1 97.61 220 THR A C 1
ATOM 1753 O O . THR A 1 220 ? 26.852 2.921 12.533 1 97.61 220 THR A O 1
ATOM 1756 N N . THR A 1 221 ? 25.007 2.786 13.748 1 95.8 221 THR A N 1
ATOM 1757 C CA . THR A 1 221 ? 25.599 2.164 14.928 1 95.8 221 THR A CA 1
ATOM 1758 C C . THR A 1 221 ? 24.882 0.861 15.27 1 95.8 221 THR A C 1
ATOM 1760 O O . THR A 1 221 ? 23.864 0.528 14.66 1 95.8 221 THR A O 1
ATOM 1763 N N . PRO A 1 222 ? 25.352 0.121 16.197 1 94.47 222 PRO A N 1
ATOM 1764 C CA . PRO A 1 222 ? 24.654 -1.102 16.601 1 94.47 222 PRO A CA 1
ATOM 1765 C C . PRO A 1 222 ? 23.258 -0.828 17.155 1 94.47 222 PRO A C 1
ATOM 1767 O O . PRO A 1 222 ? 22.418 -1.731 17.196 1 94.47 222 PRO A O 1
ATOM 1770 N N . LYS A 1 223 ? 23.042 0.429 17.501 1 95.77 223 LYS A N 1
ATOM 1771 C CA . LYS A 1 223 ? 21.748 0.807 18.063 1 95.77 223 LYS A CA 1
ATOM 1772 C C . LYS A 1 223 ? 20.761 1.187 16.963 1 95.77 223 LYS A C 1
ATOM 1774 O O . LYS A 1 223 ? 19.55 1.212 17.191 1 95.77 223 LYS A O 1
ATOM 1779 N N . THR A 1 224 ? 21.294 1.463 15.813 1 98.07 224 THR A N 1
ATOM 1780 C CA . THR A 1 224 ? 20.433 1.952 14.742 1 98.07 224 THR A CA 1
ATOM 1781 C C . THR A 1 224 ? 19.491 0.852 14.261 1 98.07 224 THR A C 1
ATOM 1783 O O . THR A 1 224 ? 19.937 -0.231 13.878 1 98.07 224 THR A O 1
ATOM 1786 N N . ARG A 1 225 ? 18.239 1.141 14.321 1 98.17 225 ARG A N 1
ATOM 1787 C CA . ARG A 1 225 ? 17.229 0.199 13.849 1 98.17 225 ARG A CA 1
ATOM 1788 C C . ARG A 1 225 ? 16.58 0.69 12.56 1 98.17 225 ARG A C 1
ATOM 1790 O O . ARG A 1 225 ? 16.208 -0.112 11.701 1 98.17 225 ARG A O 1
ATOM 1797 N N . TRP A 1 226 ? 16.448 1.98 12.493 1 98.53 226 TRP A N 1
ATOM 1798 C CA . TRP A 1 226 ? 15.8 2.585 11.335 1 98.53 226 TRP A CA 1
ATOM 1799 C C . TRP A 1 226 ? 16.593 3.786 10.832 1 98.53 226 TRP A C 1
ATOM 1801 O O . TRP A 1 226 ? 17.119 4.568 11.629 1 98.53 226 TRP A O 1
ATOM 1811 N N . VAL A 1 227 ? 16.663 3.877 9.536 1 98.66 227 VAL A N 1
ATOM 1812 C CA . VAL A 1 227 ? 17.222 5.029 8.837 1 98.66 227 VAL A CA 1
ATOM 1813 C C . VAL A 1 227 ? 16.129 5.724 8.028 1 98.66 227 VAL A C 1
ATOM 1815 O O . VAL A 1 227 ? 15.326 5.065 7.363 1 98.66 227 VAL A O 1
ATOM 1818 N N . ALA A 1 228 ? 16.098 7.019 8.148 1 98.52 228 ALA A N 1
ATOM 1819 C CA . ALA A 1 228 ? 15.083 7.763 7.405 1 98.52 228 ALA A CA 1
ATOM 1820 C C . ALA A 1 228 ? 15.726 8.788 6.475 1 98.52 228 ALA A C 1
ATOM 1822 O O . ALA A 1 228 ? 16.678 9.473 6.859 1 98.52 228 ALA A O 1
ATOM 1823 N N . ILE A 1 229 ? 15.323 8.806 5.261 1 98.5 229 ILE A N 1
ATOM 1824 C CA . ILE A 1 229 ? 15.678 9.874 4.333 1 98.5 229 ILE A CA 1
ATOM 1825 C C . ILE A 1 229 ? 14.55 10.902 4.275 1 98.5 229 ILE A C 1
ATOM 1827 O O . ILE A 1 229 ? 13.41 10.564 3.95 1 98.5 229 ILE A O 1
ATOM 1831 N N . VAL A 1 230 ? 14.858 12.126 4.607 1 97.96 230 VAL A N 1
ATOM 1832 C CA . VAL A 1 230 ? 13.842 13.171 4.682 1 97.96 230 VAL A CA 1
ATOM 1833 C C . VAL A 1 230 ? 14.307 14.4 3.904 1 97.96 230 VAL A C 1
ATOM 1835 O O . VAL A 1 230 ? 15.468 14.482 3.496 1 97.96 230 VAL A O 1
ATOM 1838 N N . ASP A 1 231 ? 13.408 15.31 3.634 1 96.7 231 ASP A N 1
ATOM 1839 C CA . ASP A 1 231 ? 13.721 16.623 3.078 1 96.7 231 ASP A CA 1
ATOM 1840 C C . ASP A 1 231 ? 13.852 17.669 4.182 1 96.7 231 ASP A C 1
ATOM 1842 O O . ASP A 1 231 ? 13.444 17.432 5.321 1 96.7 231 ASP A O 1
ATOM 1846 N N . ASP A 1 232 ? 14.438 18.77 3.831 1 96.2 232 ASP A N 1
ATOM 1847 C CA . ASP A 1 232 ? 14.627 19.82 4.827 1 96.2 232 ASP A CA 1
ATOM 1848 C C . ASP A 1 232 ? 13.302 20.499 5.167 1 96.2 232 ASP A C 1
ATOM 1850 O O . ASP A 1 232 ? 13.229 21.292 6.108 1 96.2 232 ASP A O 1
ATOM 1854 N N . ASP A 1 233 ? 12.229 20.17 4.412 1 96.99 233 ASP A N 1
ATOM 1855 C CA . ASP A 1 233 ? 10.902 20.66 4.773 1 96.99 233 ASP A CA 1
ATOM 1856 C C . ASP A 1 233 ? 9.963 19.504 5.112 1 96.99 233 ASP A C 1
ATOM 1858 O O . ASP A 1 233 ? 8.753 19.596 4.894 1 96.99 233 ASP A O 1
ATOM 1862 N N . THR A 1 234 ? 10.513 18.368 5.487 1 97.76 234 THR A N 1
ATOM 1863 C CA . THR A 1 234 ? 9.757 17.312 6.15 1 97.76 234 THR A CA 1
ATOM 1864 C C . THR A 1 234 ? 9.617 17.601 7.642 1 97.76 234 THR A C 1
ATOM 1866 O O . THR A 1 234 ? 10.583 18.002 8.295 1 97.76 234 THR A O 1
ATOM 1869 N N . PHE A 1 235 ? 8.422 17.477 8.166 1 98.3 235 PHE A N 1
ATOM 1870 C CA . PHE A 1 235 ? 8.159 17.766 9.571 1 98.3 235 PHE A CA 1
ATOM 1871 C C . PHE A 1 235 ? 7.382 16.629 10.222 1 98.3 235 PHE A C 1
ATOM 1873 O O . PHE A 1 235 ? 6.369 16.175 9.684 1 98.3 235 PHE A O 1
ATOM 1880 N N . PHE A 1 236 ? 7.865 16.174 11.345 1 97.73 236 PHE A N 1
ATOM 1881 C CA . PHE A 1 236 ? 7.147 15.202 12.162 1 97.73 236 PHE A CA 1
ATOM 1882 C C . PHE A 1 236 ? 6.558 15.866 13.401 1 97.73 236 PHE A C 1
ATOM 1884 O O . PHE A 1 236 ? 7.294 16.288 14.294 1 97.73 236 PHE A O 1
ATOM 1891 N N . PRO A 1 237 ? 5.206 15.897 13.483 1 96.65 237 PRO A N 1
ATOM 1892 C CA . PRO A 1 237 ? 4.608 16.456 14.698 1 96.65 237 PRO A CA 1
ATOM 1893 C C . PRO A 1 237 ? 5.106 15.773 15.969 1 96.65 237 PRO A C 1
ATOM 1895 O O . PRO A 1 237 ? 5.251 16.423 17.008 1 96.65 237 PRO A O 1
ATOM 1898 N N . SER A 1 238 ? 5.313 14.505 15.851 1 95.01 238 SER A N 1
ATOM 1899 C CA . SER A 1 238 ? 5.904 13.698 16.914 1 95.01 238 SER A CA 1
ATOM 1900 C C . SER A 1 238 ? 6.541 12.43 16.356 1 95.01 238 SER A C 1
ATOM 1902 O O . SER A 1 238 ? 6.05 11.86 15.379 1 95.01 238 SER A O 1
ATOM 1904 N N . LEU A 1 239 ? 7.567 11.961 17.02 1 96.23 239 LEU A N 1
ATOM 1905 C CA . LEU A 1 239 ? 8.199 10.718 16.59 1 96.23 239 LEU A CA 1
ATOM 1906 C C . LEU A 1 239 ? 7.511 9.512 17.221 1 96.23 239 LEU A C 1
ATOM 1908 O O . LEU A 1 239 ? 7.697 8.38 16.77 1 96.23 239 LEU A O 1
ATOM 1912 N N . TYR A 1 240 ? 6.656 9.737 18.211 1 95.76 240 TYR A N 1
ATOM 1913 C CA . TYR A 1 240 ? 6.095 8.642 18.993 1 95.76 240 TYR A CA 1
ATOM 1914 C C . TYR A 1 240 ? 5.199 7.76 18.132 1 95.76 240 TYR A C 1
ATOM 1916 O O . TYR A 1 240 ? 5.399 6.545 18.059 1 95.76 240 TYR A O 1
ATOM 1924 N N . PRO A 1 241 ? 4.233 8.378 17.402 1 93.18 241 PRO A N 1
ATOM 1925 C CA . PRO A 1 241 ? 3.382 7.502 16.592 1 93.18 241 PRO A CA 1
ATOM 1926 C C . PRO A 1 241 ? 4.17 6.718 15.546 1 93.18 241 PRO A C 1
ATOM 1928 O O . PRO A 1 241 ? 3.876 5.546 15.297 1 93.18 241 PRO A O 1
ATOM 1931 N N . MET A 1 242 ? 5.127 7.335 14.941 1 93.54 242 MET A N 1
ATOM 1932 C CA . MET A 1 242 ? 5.939 6.664 13.929 1 93.54 242 MET A CA 1
ATOM 1933 C C . MET A 1 242 ? 6.73 5.513 14.541 1 93.54 242 MET A C 1
ATOM 1935 O O . MET A 1 242 ? 6.846 4.445 13.938 1 93.54 242 MET A O 1
ATOM 1939 N N . SER A 1 243 ? 7.29 5.776 15.698 1 95.94 243 SER A N 1
ATOM 1940 C CA . SER A 1 243 ? 8.062 4.735 16.368 1 95.94 243 SER A CA 1
ATOM 1941 C C . SER A 1 243 ? 7.195 3.521 16.685 1 95.94 243 SER A C 1
ATOM 1943 O O . SER A 1 243 ? 7.664 2.383 16.62 1 95.94 243 SER A O 1
ATOM 1945 N N . GLN A 1 244 ? 5.936 3.739 17.028 1 93.98 244 GLN A N 1
ATOM 1946 C CA . GLN A 1 244 ? 5.024 2.641 17.328 1 93.98 244 GLN A CA 1
ATOM 1947 C C . GLN A 1 244 ? 4.732 1.811 16.081 1 93.98 244 GLN A C 1
ATOM 1949 O O . GLN A 1 244 ? 4.638 0.584 16.154 1 93.98 244 GLN A O 1
ATOM 1954 N N . ILE A 1 245 ? 4.614 2.441 14.965 1 92.44 245 ILE A N 1
ATOM 1955 C CA . ILE A 1 245 ? 4.331 1.752 13.71 1 92.44 245 ILE A CA 1
ATOM 1956 C C . ILE A 1 245 ? 5.547 0.932 13.286 1 92.44 245 ILE A C 1
ATOM 1958 O O . ILE A 1 245 ? 5.416 -0.237 12.915 1 92.44 245 ILE A O 1
ATOM 1962 N N . LEU A 1 246 ? 6.726 1.507 13.337 1 95.37 246 LEU A N 1
ATOM 1963 C CA . LEU A 1 246 ? 7.95 0.848 12.893 1 95.37 246 LEU A CA 1
ATOM 1964 C C . LEU A 1 246 ? 8.298 -0.324 13.804 1 95.37 246 LEU A C 1
ATOM 1966 O O . LEU A 1 246 ? 8.931 -1.288 13.368 1 95.37 246 LEU A O 1
ATOM 1970 N N . ALA A 1 247 ? 7.827 -0.208 15.022 1 93.78 247 ALA A N 1
ATOM 1971 C CA . ALA A 1 247 ? 8.109 -1.263 15.992 1 93.78 247 ALA A CA 1
ATOM 1972 C C . ALA A 1 247 ? 7.414 -2.565 15.605 1 93.78 247 ALA A C 1
ATOM 1974 O O . ALA A 1 247 ? 7.795 -3.642 16.069 1 93.78 247 ALA A O 1
ATOM 1975 N N . LYS A 1 248 ? 6.455 -2.507 14.773 1 87.71 248 LYS A N 1
ATOM 1976 C CA . LYS A 1 248 ? 5.702 -3.686 14.355 1 87.71 248 LYS A CA 1
ATOM 1977 C C . LYS A 1 248 ? 6.442 -4.453 13.263 1 87.71 248 LYS A C 1
ATOM 1979 O O . LYS A 1 248 ? 6.069 -5.578 12.926 1 87.71 248 LYS A O 1
ATOM 1984 N N . THR A 1 249 ? 7.432 -3.874 12.706 1 89.38 249 THR A N 1
ATOM 1985 C CA . THR A 1 249 ? 8.227 -4.496 11.653 1 89.38 249 THR A CA 1
ATOM 1986 C C . THR A 1 249 ? 9.573 -4.965 12.197 1 89.38 249 THR A C 1
ATOM 1988 O O . THR A 1 249 ? 10.22 -4.252 12.967 1 89.38 249 THR A O 1
ATOM 1991 N N . ASP A 1 250 ? 9.993 -6.09 11.764 1 91.6 250 ASP A N 1
ATOM 1992 C CA . ASP A 1 250 ? 11.31 -6.592 12.142 1 91.6 250 ASP A CA 1
ATOM 1993 C C . ASP A 1 250 ? 12.419 -5.783 11.474 1 91.6 250 ASP A C 1
ATOM 1995 O O . ASP A 1 250 ? 12.619 -5.876 10.261 1 91.6 250 ASP A O 1
ATOM 1999 N N . HIS A 1 251 ? 13.159 -5.053 12.262 1 93.85 251 HIS A N 1
ATOM 2000 C CA . HIS A 1 251 ? 14.175 -4.147 11.738 1 93.85 251 HIS A CA 1
ATOM 2001 C C . HIS A 1 251 ? 15.401 -4.914 11.256 1 93.85 251 HIS A C 1
ATOM 2003 O O . HIS A 1 251 ? 16.288 -4.339 10.621 1 93.85 251 HIS A O 1
ATOM 2009 N N . LYS A 1 252 ? 15.495 -6.178 11.447 1 94.31 252 LYS A N 1
ATOM 2010 C CA . LYS A 1 252 ? 16.672 -6.962 11.084 1 94.31 252 LYS A CA 1
ATOM 2011 C C . LYS A 1 252 ? 16.594 -7.432 9.635 1 94.31 252 LYS A C 1
ATOM 2013 O O . LYS A 1 252 ? 17.588 -7.896 9.073 1 94.31 252 LYS A O 1
ATOM 2018 N N . VAL A 1 253 ? 15.432 -7.314 9.071 1 93.53 253 VAL A N 1
ATOM 2019 C CA . VAL A 1 253 ? 15.26 -7.69 7.671 1 93.53 253 VAL A CA 1
ATOM 2020 C C . VAL A 1 253 ? 15.112 -6.436 6.813 1 93.53 253 VAL A C 1
ATOM 2022 O O . VAL A 1 253 ? 14.71 -5.381 7.309 1 93.53 253 VAL A O 1
ATOM 2025 N N . PRO A 1 254 ? 15.448 -6.572 5.538 1 95.86 254 PRO A N 1
ATOM 2026 C CA . PRO A 1 254 ? 15.291 -5.405 4.666 1 95.86 254 PRO A CA 1
ATOM 2027 C C . PRO A 1 254 ? 13.856 -4.887 4.626 1 95.86 254 PRO A C 1
ATOM 2029 O O . PRO A 1 254 ? 12.923 -5.659 4.386 1 95.86 254 PRO A O 1
ATOM 2032 N N . ALA A 1 255 ? 13.681 -3.644 4.903 1 97.01 255 ALA A N 1
ATOM 2033 C CA . ALA A 1 255 ? 12.36 -3.021 4.88 1 97.01 255 ALA A CA 1
ATOM 2034 C C . ALA A 1 255 ? 12.41 -1.653 4.207 1 97.01 255 ALA A C 1
ATOM 2036 O O . ALA A 1 255 ? 13.404 -0.932 4.325 1 97.01 255 ALA A O 1
ATOM 2037 N N . TYR A 1 256 ? 11.466 -1.362 3.398 1 97.03 256 TYR A N 1
ATOM 2038 C CA . TYR A 1 256 ? 11.206 -0.121 2.676 1 97.03 256 TYR A CA 1
ATOM 2039 C C . TYR A 1 256 ? 9.814 0.413 2.993 1 97.03 256 TYR A C 1
ATOM 2041 O O . TYR A 1 256 ? 8.812 -0.128 2.52 1 97.03 256 TYR A O 1
ATOM 2049 N N . ILE A 1 257 ? 9.75 1.486 3.882 1 97.62 257 ILE A N 1
ATOM 2050 C CA . ILE A 1 257 ? 8.489 1.983 4.421 1 97.62 257 ILE A CA 1
ATOM 2051 C C . ILE A 1 257 ? 8.338 3.467 4.094 1 97.62 257 ILE A C 1
ATOM 2053 O O . ILE A 1 257 ? 9.295 4.236 4.215 1 97.62 257 ILE A O 1
ATOM 2057 N N . GLY A 1 258 ? 7.192 3.878 3.656 1 97.62 258 GLY A N 1
ATOM 2058 C CA . GLY A 1 258 ? 6.961 5.278 3.339 1 97.62 258 GLY A CA 1
ATOM 2059 C C . GLY A 1 258 ? 5.523 5.574 2.955 1 97.62 258 GLY A C 1
ATOM 2060 O O . GLY A 1 258 ? 4.63 4.763 3.205 1 97.62 258 GLY A O 1
ATOM 2061 N N . GLY A 1 259 ? 5.31 6.775 2.545 1 96.77 259 GLY A N 1
ATOM 2062 C CA . GLY A 1 259 ? 3.99 7.202 2.11 1 96.77 259 GLY A CA 1
ATOM 2063 C C . GLY A 1 259 ? 3.936 7.569 0.639 1 96.77 259 GLY A C 1
ATOM 2064 O O . GLY A 1 259 ? 4.918 8.063 0.081 1 96.77 259 GLY A O 1
ATOM 2065 N N . LEU A 1 260 ? 2.773 7.343 0.043 1 95.72 260 LEU A N 1
ATOM 2066 C CA . LEU A 1 260 ? 2.5 7.837 -1.302 1 95.72 260 LEU A CA 1
ATOM 2067 C C . LEU A 1 260 ? 2.079 9.302 -1.268 1 95.72 260 LEU A C 1
ATOM 2069 O O . LEU A 1 260 ? 1.661 9.809 -0.223 1 95.72 260 LEU A O 1
ATOM 2073 N N . SER A 1 261 ? 2.201 9.902 -2.462 1 96.03 261 SER A N 1
ATOM 2074 C CA . SER A 1 261 ? 1.575 11.213 -2.592 1 96.03 261 SER A CA 1
ATOM 2075 C C . SER A 1 261 ? 0.055 11.11 -2.518 1 96.03 261 SER A C 1
ATOM 2077 O O . SER A 1 261 ? -0.533 10.155 -3.031 1 96.03 261 SER A O 1
ATOM 2079 N N . GLU A 1 262 ? -0.547 12.12 -1.939 1 95.65 262 GLU A N 1
ATOM 2080 C CA . GLU A 1 262 ? -2.004 12.211 -1.946 1 95.65 262 GLU A CA 1
ATOM 2081 C C . GLU A 1 262 ? -2.53 12.546 -3.338 1 95.65 262 GLU A C 1
ATOM 2083 O O . GLU A 1 262 ? -3.715 12.359 -3.622 1 95.65 262 GLU A O 1
ATOM 2088 N N . ASN A 1 263 ? -1.648 13.104 -4.133 1 93.91 263 ASN A N 1
ATOM 2089 C CA . ASN A 1 263 ? -1.971 13.422 -5.52 1 93.91 263 ASN A CA 1
ATOM 2090 C C . ASN A 1 263 ? -1.773 12.215 -6.433 1 93.91 263 ASN A C 1
ATOM 2092 O O . ASN A 1 263 ? -0.639 11.829 -6.721 1 93.91 263 ASN A O 1
ATOM 2096 N N . TYR A 1 264 ? -2.832 11.7 -6.903 1 91.2 264 TYR A N 1
ATOM 2097 C CA . TYR A 1 264 ? -2.757 10.487 -7.71 1 91.2 264 TYR A CA 1
ATOM 2098 C C . TYR A 1 264 ? -1.979 10.736 -8.997 1 91.2 264 TYR A C 1
ATOM 2100 O O . TYR A 1 264 ? -1.313 9.835 -9.511 1 91.2 264 TYR A O 1
ATOM 2108 N N . ASP A 1 265 ? -2.062 11.954 -9.496 1 90.95 265 ASP A N 1
ATOM 2109 C CA . ASP A 1 265 ? -1.292 12.281 -10.692 1 90.95 265 ASP A CA 1
ATOM 2110 C C . ASP A 1 265 ? 0.206 12.12 -10.442 1 90.95 265 ASP A C 1
ATOM 2112 O O . ASP A 1 265 ? 0.948 11.701 -11.333 1 90.95 265 ASP A O 1
ATOM 2116 N N . ALA A 1 266 ? 0.602 12.505 -9.296 1 92.57 266 ALA A N 1
ATOM 2117 C CA . ALA A 1 266 ? 2.005 12.301 -8.943 1 92.57 266 ALA A CA 1
ATOM 2118 C C . ALA A 1 266 ? 2.347 10.814 -8.896 1 92.57 266 ALA A C 1
ATOM 2120 O O . ALA A 1 266 ? 3.402 10.398 -9.38 1 92.57 266 ALA A O 1
ATOM 2121 N N . VAL A 1 267 ? 1.496 10.029 -8.328 1 92.63 267 VAL A N 1
ATOM 2122 C CA . VAL A 1 267 ? 1.714 8.59 -8.233 1 92.63 267 VAL A CA 1
ATOM 2123 C C . VAL A 1 267 ? 1.758 7.98 -9.632 1 92.63 267 VAL A C 1
ATOM 2125 O O . VAL A 1 267 ? 2.62 7.149 -9.927 1 92.63 267 VAL A O 1
ATOM 2128 N N . LYS A 1 268 ? 0.852 8.39 -10.47 1 90.34 268 LYS A N 1
ATOM 2129 C CA . LYS A 1 268 ? 0.827 7.901 -11.845 1 90.34 268 LYS A CA 1
ATOM 2130 C C . LYS A 1 268 ? 2.127 8.236 -12.572 1 90.34 268 LYS A C 1
ATOM 2132 O O . LYS A 1 268 ? 2.652 7.415 -13.326 1 90.34 268 LYS A O 1
ATOM 2137 N N . HIS A 1 269 ? 2.551 9.434 -12.333 1 88.99 269 HIS A N 1
ATOM 2138 C CA . HIS A 1 269 ? 3.7 9.953 -13.068 1 88.99 269 HIS A CA 1
ATOM 2139 C C . HIS A 1 269 ? 5.004 9.365 -12.539 1 88.99 269 HIS A C 1
ATOM 2141 O O . HIS A 1 269 ? 5.851 8.921 -13.318 1 88.99 269 HIS A O 1
ATOM 2147 N N . HIS A 1 270 ? 5.135 9.366 -11.219 1 89.52 270 HIS A N 1
ATOM 2148 C CA . HIS A 1 270 ? 6.42 8.999 -10.635 1 89.52 270 HIS A CA 1
ATOM 2149 C C . HIS A 1 270 ? 6.454 7.521 -10.263 1 89.52 270 HIS A C 1
ATOM 2151 O O . HIS A 1 270 ? 7.528 6.96 -10.028 1 89.52 270 HIS A O 1
ATOM 2157 N N . GLY A 1 271 ? 5.243 6.935 -10.206 1 87.53 271 GLY A N 1
ATOM 2158 C CA . GLY A 1 271 ? 5.175 5.513 -9.906 1 87.53 271 GLY A CA 1
ATOM 2159 C C . GLY A 1 271 ? 4.86 5.226 -8.45 1 87.53 271 GLY A C 1
ATOM 2160 O O . GLY A 1 271 ? 4.704 6.15 -7.649 1 87.53 271 GLY A O 1
ATOM 2161 N N . TYR A 1 272 ? 4.717 3.957 -8.189 1 89.89 272 TYR A N 1
ATOM 2162 C CA . TYR A 1 272 ? 4.436 3.455 -6.848 1 89.89 272 TYR A CA 1
ATOM 2163 C C . TYR A 1 272 ? 5.703 3.42 -6.002 1 89.89 272 TYR A C 1
ATOM 2165 O O . TYR A 1 272 ? 6.464 2.452 -6.053 1 89.89 272 TYR A O 1
ATOM 2173 N N . MET A 1 273 ? 5.895 4.444 -5.21 1 93.9 273 MET A N 1
ATOM 2174 C CA . MET A 1 273 ? 7.122 4.59 -4.432 1 93.9 273 MET A CA 1
ATOM 2175 C C . MET A 1 273 ? 6.859 5.358 -3.141 1 93.9 273 MET A C 1
ATOM 2177 O O . MET A 1 273 ? 5.788 5.94 -2.967 1 93.9 273 MET A O 1
ATOM 2181 N N . ALA A 1 274 ? 7.809 5.252 -2.239 1 96.78 274 ALA A N 1
ATOM 2182 C CA . ALA A 1 274 ? 7.801 6.154 -1.09 1 96.78 274 ALA A CA 1
ATOM 2183 C C . ALA A 1 274 ? 8.23 7.561 -1.494 1 96.78 274 ALA A C 1
ATOM 2185 O O . ALA A 1 274 ? 9.363 7.769 -1.934 1 96.78 274 ALA A O 1
ATOM 2186 N N . PHE A 1 275 ? 7.374 8.465 -1.321 1 97.21 275 PHE A N 1
ATOM 2187 C CA . PHE A 1 275 ? 7.703 9.841 -1.677 1 97.21 275 PHE A CA 1
ATOM 2188 C C . PHE A 1 275 ? 8.57 10.486 -0.602 1 97.21 275 PHE A C 1
ATOM 2190 O O . PHE A 1 275 ? 8.248 10.418 0.586 1 97.21 275 PHE A O 1
ATOM 2197 N N . GLY A 1 276 ? 9.592 11.087 -1.047 1 95.95 276 GLY A N 1
ATOM 2198 C CA . GLY A 1 276 ? 10.662 11.522 -0.163 1 95.95 276 GLY A CA 1
ATOM 2199 C C . GLY A 1 276 ? 10.205 12.531 0.874 1 95.95 276 GLY A C 1
ATOM 2200 O O . GLY A 1 276 ? 10.668 12.507 2.016 1 95.95 276 GLY A O 1
ATOM 2201 N N . GLY A 1 277 ? 9.338 13.391 0.522 1 95.87 277 GLY A N 1
ATOM 2202 C CA . GLY A 1 277 ? 8.889 14.444 1.419 1 95.87 277 GLY A CA 1
ATOM 2203 C C . GLY A 1 277 ? 8.117 13.921 2.615 1 95.87 277 GLY A C 1
ATOM 2204 O O . GLY A 1 277 ? 8.056 14.577 3.657 1 95.87 277 GLY A O 1
ATOM 2205 N N . ALA A 1 278 ? 7.511 12.734 2.431 1 97.33 278 ALA A N 1
ATOM 2206 C CA . ALA A 1 278 ? 6.756 12.117 3.519 1 97.33 278 ALA A CA 1
ATOM 2207 C C . ALA A 1 278 ? 7.688 11.43 4.513 1 97.33 278 ALA A C 1
ATOM 2209 O O . ALA A 1 278 ? 7.284 11.11 5.633 1 97.33 278 ALA A O 1
ATOM 2210 N N . GLY A 1 279 ? 8.972 11.283 4.096 1 97.95 279 GLY A N 1
ATOM 2211 C CA . GLY A 1 279 ? 9.907 10.454 4.839 1 97.95 279 GLY A CA 1
ATOM 2212 C C . GLY A 1 279 ? 9.959 9.021 4.342 1 97.95 279 GLY A C 1
ATOM 2213 O O . GLY A 1 279 ? 8.919 8.389 4.146 1 97.95 279 GLY A O 1
ATOM 2214 N N . VAL A 1 280 ? 11.16 8.561 4.069 1 98.5 280 VAL A N 1
ATOM 2215 C CA . VAL A 1 280 ? 11.384 7.182 3.648 1 98.5 280 VAL A CA 1
ATOM 2216 C C . VAL A 1 280 ? 12.173 6.436 4.721 1 98.5 280 VAL A C 1
ATOM 2218 O O . VAL A 1 280 ? 13.287 6.834 5.07 1 98.5 280 VAL A O 1
ATOM 2221 N N . PHE A 1 281 ? 11.656 5.375 5.189 1 98.69 281 PHE A N 1
ATOM 2222 C CA . PHE A 1 281 ? 12.287 4.629 6.271 1 98.69 281 PHE A CA 1
ATOM 2223 C C . PHE A 1 281 ? 12.846 3.305 5.762 1 98.69 281 PHE A C 1
ATOM 2225 O O . PHE A 1 281 ? 12.134 2.531 5.118 1 98.69 281 PHE A O 1
ATOM 2232 N N . LEU A 1 282 ? 14.054 3.086 6.057 1 98.66 282 LEU A N 1
ATOM 2233 C CA . LEU A 1 282 ? 14.782 1.901 5.615 1 98.66 282 LEU A CA 1
ATOM 2234 C C . LEU A 1 282 ? 15.485 1.227 6.788 1 98.66 282 LEU A C 1
ATOM 2236 O O . LEU A 1 282 ? 15.821 1.883 7.777 1 98.66 282 LEU A O 1
ATOM 2240 N N . THR A 1 283 ? 15.696 -0.009 6.686 1 98.47 283 THR A N 1
ATOM 2241 C CA . THR A 1 283 ? 16.534 -0.701 7.659 1 98.47 283 THR A CA 1
ATOM 2242 C C . THR A 1 283 ? 17.995 -0.689 7.221 1 98.47 283 THR A C 1
ATOM 2244 O O . THR A 1 283 ? 18.291 -0.578 6.029 1 98.47 283 THR A O 1
ATOM 2247 N N . PRO A 1 284 ? 18.889 -0.841 8.17 1 98.3 284 PRO A N 1
ATOM 2248 C CA . PRO A 1 284 ? 20.299 -0.976 7.798 1 98.3 284 PRO A CA 1
ATOM 2249 C C . PRO A 1 284 ? 20.554 -2.163 6.872 1 98.3 284 PRO A C 1
ATOM 2251 O O . PRO A 1 284 ? 21.425 -2.095 6.001 1 98.3 284 PRO A O 1
ATOM 2254 N N . ALA A 1 285 ? 19.783 -3.221 7.021 1 97.68 285 ALA A N 1
ATOM 2255 C CA . ALA A 1 285 ? 19.919 -4.395 6.162 1 97.68 285 ALA A CA 1
ATOM 2256 C C . ALA A 1 285 ? 19.682 -4.034 4.698 1 97.68 285 ALA A C 1
ATOM 2258 O O . ALA A 1 285 ? 20.405 -4.497 3.813 1 97.68 285 ALA A O 1
ATOM 2259 N N . LEU A 1 286 ? 18.697 -3.243 4.458 1 98.04 286 LEU A N 1
ATOM 2260 C CA . LEU A 1 286 ? 18.421 -2.831 3.086 1 98.04 286 LEU A CA 1
ATOM 2261 C C . LEU A 1 286 ? 19.525 -1.922 2.558 1 98.04 286 LEU A C 1
ATOM 2263 O O . LEU A 1 286 ? 19.92 -2.029 1.395 1 98.04 286 LEU A O 1
ATOM 2267 N N . LEU A 1 287 ? 20.037 -1.011 3.382 1 98.53 287 LEU A N 1
ATOM 2268 C CA . LEU A 1 287 ? 21.135 -0.147 2.963 1 98.53 287 LEU A CA 1
ATOM 2269 C C . LEU A 1 287 ? 22.345 -0.972 2.539 1 98.53 287 LEU A C 1
ATOM 2271 O O . LEU A 1 287 ? 23.003 -0.652 1.546 1 98.53 287 LEU A O 1
ATOM 2275 N N . ARG A 1 288 ? 22.613 -1.959 3.252 1 97.89 288 ARG A N 1
ATOM 2276 C CA . ARG A 1 288 ? 23.741 -2.829 2.934 1 97.89 288 ARG A CA 1
ATOM 2277 C C . ARG A 1 288 ? 23.545 -3.506 1.582 1 97.89 288 ARG A C 1
ATOM 2279 O O . ARG A 1 288 ? 24.501 -3.68 0.824 1 97.89 288 ARG A O 1
ATOM 2286 N N . GLU A 1 289 ? 22.322 -3.87 1.291 1 96.44 289 GLU A N 1
ATOM 2287 C CA . GLU A 1 289 ? 22.028 -4.504 0.009 1 96.44 289 GLU A CA 1
ATOM 2288 C C . GLU A 1 289 ? 22.199 -3.52 -1.145 1 96.44 289 GLU A C 1
ATOM 2290 O O . GLU A 1 289 ? 22.596 -3.908 -2.245 1 96.44 289 GLU A O 1
ATOM 2295 N N . LEU A 1 290 ? 21.939 -2.272 -0.882 1 97.34 290 LEU A N 1
ATOM 2296 C CA . LEU A 1 290 ? 21.908 -1.271 -1.943 1 97.34 290 LEU A CA 1
ATOM 2297 C C . LEU A 1 290 ? 23.305 -0.726 -2.218 1 97.34 290 LEU A C 1
ATOM 2299 O O . LEU A 1 290 ? 23.62 -0.356 -3.351 1 97.34 290 LEU A O 1
ATOM 2303 N N . ASP A 1 291 ? 24.092 -0.663 -1.23 1 97.75 291 ASP A N 1
ATOM 2304 C CA . ASP A 1 291 ? 25.364 0.053 -1.259 1 97.75 291 ASP A CA 1
ATOM 2305 C C . ASP A 1 291 ? 26.217 -0.392 -2.446 1 97.75 291 ASP A C 1
ATOM 2307 O O . ASP A 1 291 ? 26.729 0.442 -3.195 1 97.75 291 ASP A O 1
ATOM 2311 N N . PRO A 1 292 ? 26.321 -1.698 -2.745 1 96.87 292 PRO A N 1
ATOM 2312 C CA . PRO A 1 292 ? 27.179 -2.134 -3.849 1 96.87 292 PRO A CA 1
ATOM 2313 C C . PRO A 1 292 ? 26.644 -1.712 -5.215 1 96.87 292 PRO A C 1
ATOM 2315 O O . PRO A 1 292 ? 27.364 -1.783 -6.214 1 96.87 292 PRO A O 1
ATOM 2318 N N . HIS A 1 293 ? 25.425 -1.291 -5.25 1 94.69 293 HIS A N 1
ATOM 2319 C CA . HIS A 1 293 ? 24.792 -1.044 -6.54 1 94.69 293 HIS A CA 1
ATOM 2320 C C . HIS A 1 293 ? 24.609 0.449 -6.788 1 94.69 293 HIS A C 1
ATOM 2322 O O . HIS A 1 293 ? 24.042 0.849 -7.807 1 94.69 293 HIS A O 1
ATOM 2328 N N . LEU A 1 294 ? 25.067 1.352 -5.926 1 95.55 294 LEU A N 1
ATOM 2329 C CA . LEU A 1 294 ? 24.762 2.778 -5.968 1 95.55 294 LEU A CA 1
ATOM 2330 C C . LEU A 1 294 ? 25.257 3.402 -7.268 1 95.55 294 LEU A C 1
ATOM 2332 O O . LEU A 1 294 ? 24.526 4.152 -7.92 1 95.55 294 LEU A O 1
ATOM 2336 N N . GLU A 1 295 ? 26.469 3.102 -7.675 1 94.55 295 GLU A N 1
ATOM 2337 C CA . GLU A 1 295 ? 27.027 3.686 -8.891 1 94.55 295 GLU A CA 1
ATOM 2338 C C . GLU A 1 295 ? 26.232 3.26 -10.123 1 94.55 295 GLU A C 1
ATOM 2340 O O . GLU A 1 295 ? 25.967 4.075 -11.009 1 94.55 295 GLU A O 1
ATOM 2345 N N . GLU A 1 296 ? 25.902 2.024 -10.139 1 92.33 296 GLU A N 1
ATOM 2346 C CA . GLU A 1 296 ? 25.11 1.518 -11.256 1 92.33 296 GLU A CA 1
ATOM 2347 C C . GLU A 1 296 ? 23.74 2.189 -11.31 1 92.33 296 GLU A C 1
ATOM 2349 O O . GLU A 1 296 ? 23.274 2.576 -12.383 1 92.33 296 GLU A O 1
ATOM 2354 N N . CYS A 1 297 ? 23.144 2.337 -10.177 1 92.27 297 CYS A N 1
ATOM 2355 C CA . CYS A 1 297 ? 21.802 2.903 -10.109 1 92.27 297 CYS A CA 1
ATOM 2356 C C . CYS A 1 297 ? 21.819 4.389 -10.447 1 92.27 297 CYS A C 1
ATOM 2358 O O . CYS A 1 297 ? 20.848 4.916 -10.994 1 92.27 297 CYS A O 1
ATOM 2360 N N . LEU A 1 298 ? 22.89 5.083 -10.162 1 92.54 298 LEU A N 1
ATOM 2361 C CA . LEU A 1 298 ? 23.021 6.506 -10.455 1 92.54 298 LEU A CA 1
ATOM 2362 C C . LEU A 1 298 ? 23.114 6.746 -11.958 1 92.54 298 LEU A C 1
ATOM 2364 O O . LEU A 1 298 ? 22.88 7.861 -12.429 1 92.54 298 LEU A O 1
ATOM 2368 N N . LYS A 1 299 ? 23.421 5.76 -12.712 1 86.77 299 LYS A N 1
ATOM 2369 C CA . LYS A 1 299 ? 23.574 5.901 -14.158 1 86.77 299 LYS A CA 1
ATOM 2370 C C . LYS A 1 299 ? 22.229 5.774 -14.867 1 86.77 299 LYS A C 1
ATOM 2372 O O . LYS A 1 299 ? 22.132 6.017 -16.072 1 86.77 299 LYS A O 1
ATOM 2377 N N . ASN A 1 300 ? 21.322 5.36 -14.1 1 74.05 300 ASN A N 1
ATOM 2378 C CA . ASN A 1 300 ? 20.017 5.196 -14.731 1 74.05 300 ASN A CA 1
ATOM 2379 C C . ASN A 1 300 ? 19.416 6.54 -15.134 1 74.05 300 ASN A C 1
ATOM 2381 O O . ASN A 1 300 ? 19.191 7.404 -14.285 1 74.05 300 ASN A O 1
ATOM 2385 N N . ASP A 1 301 ? 19.379 6.927 -16.333 1 64.23 301 ASP A N 1
ATOM 2386 C CA . ASP A 1 301 ? 19.049 8.234 -16.893 1 64.23 301 ASP A CA 1
ATOM 2387 C C . ASP A 1 301 ? 17.607 8.62 -16.573 1 64.23 301 ASP A C 1
ATOM 2389 O O . ASP A 1 301 ? 17.277 9.806 -16.507 1 64.23 301 ASP A O 1
ATOM 2393 N N . HIS A 1 302 ? 16.709 7.716 -16.309 1 61.16 302 HIS A N 1
ATOM 2394 C CA . HIS A 1 302 ? 15.319 8.103 -16.518 1 61.16 302 HIS A CA 1
ATOM 2395 C C . HIS A 1 302 ? 14.658 8.515 -15.206 1 61.16 302 HIS A C 1
ATOM 2397 O O . HIS A 1 302 ? 13.466 8.829 -15.179 1 61.16 302 HIS A O 1
ATOM 2403 N N . VAL A 1 303 ? 15.435 8.771 -14.116 1 67.14 303 VAL A N 1
ATOM 2404 C CA . VAL A 1 303 ? 14.69 9.117 -12.91 1 67.14 303 VAL A CA 1
ATOM 2405 C C . VAL A 1 303 ? 15.433 10.204 -12.137 1 67.14 303 VAL A C 1
ATOM 2407 O O . VAL A 1 303 ? 16.216 9.906 -11.232 1 67.14 303 VAL A O 1
ATOM 2410 N N . PRO A 1 304 ? 15.119 11.391 -12.48 1 72.06 304 PRO A N 1
ATOM 2411 C CA . PRO A 1 304 ? 15.976 12.446 -11.933 1 72.06 304 PRO A CA 1
ATOM 2412 C C . PRO A 1 304 ? 15.697 12.726 -10.458 1 72.06 304 PRO A C 1
ATOM 2414 O O . PRO A 1 304 ? 16.519 13.346 -9.778 1 72.06 304 PRO A O 1
ATOM 2417 N N . GLN A 1 305 ? 14.691 12.266 -9.918 1 87.09 305 GLN A N 1
ATOM 2418 C CA . GLN A 1 305 ? 14.397 12.55 -8.517 1 87.09 305 GLN A CA 1
ATOM 2419 C C . GLN A 1 305 ? 15.025 11.503 -7.6 1 87.09 305 GLN A C 1
ATOM 2421 O O . GLN A 1 305 ? 15.077 10.321 -7.944 1 87.09 305 GLN A O 1
ATOM 2426 N N . GLY A 1 306 ? 15.543 11.977 -6.479 1 92.59 306 GLY A N 1
ATOM 2427 C CA . GLY A 1 306 ? 16.244 11.107 -5.548 1 92.59 306 GLY A CA 1
ATOM 2428 C C . GLY A 1 306 ? 15.408 9.926 -5.09 1 92.59 306 GLY A C 1
ATOM 2429 O O . GLY A 1 306 ? 15.91 8.804 -4.993 1 92.59 306 GLY A O 1
ATOM 2430 N N . ASP A 1 307 ? 14.137 10.195 -4.757 1 94.21 307 ASP A N 1
ATOM 2431 C CA . ASP A 1 307 ? 13.29 9.103 -4.288 1 94.21 307 ASP A CA 1
ATOM 2432 C C . ASP A 1 307 ? 12.946 8.146 -5.428 1 94.21 307 ASP A C 1
ATOM 2434 O O . ASP A 1 307 ? 12.743 6.951 -5.202 1 94.21 307 ASP A O 1
ATOM 2438 N N . GLY A 1 308 ? 12.874 8.678 -6.649 1 93.62 308 GLY A N 1
ATOM 2439 C CA . GLY A 1 308 ? 12.717 7.807 -7.802 1 93.62 308 GLY A CA 1
ATOM 2440 C C . GLY A 1 308 ? 13.899 6.881 -8.016 1 93.62 308 GLY A C 1
ATOM 2441 O O . GLY A 1 308 ? 13.721 5.694 -8.3 1 93.62 308 GLY A O 1
ATOM 2442 N N . LEU A 1 309 ? 15.121 7.435 -7.904 1 94.56 309 LEU A N 1
ATOM 2443 C CA . LEU A 1 309 ? 16.332 6.632 -8.025 1 94.56 309 LEU A CA 1
ATOM 2444 C C . LEU A 1 309 ? 16.379 5.553 -6.948 1 94.56 309 LEU A C 1
ATOM 2446 O O . LEU A 1 309 ? 16.763 4.414 -7.221 1 94.56 309 LEU A O 1
ATOM 2450 N N . LEU A 1 310 ? 15.985 5.943 -5.759 1 96.01 310 LEU A N 1
ATOM 2451 C CA . LEU A 1 310 ? 15.963 4.998 -4.647 1 96.01 310 LEU A CA 1
ATOM 2452 C C . LEU A 1 310 ? 15.018 3.838 -4.94 1 96.01 310 LEU A C 1
ATOM 2454 O O . LEU A 1 310 ? 15.397 2.673 -4.8 1 96.01 310 LEU A O 1
ATOM 2458 N N . LYS A 1 311 ? 13.803 4.174 -5.332 1 94.44 311 LYS A N 1
ATOM 2459 C CA . LYS A 1 311 ? 12.808 3.161 -5.674 1 94.44 311 LYS A CA 1
ATOM 2460 C C . LYS A 1 311 ? 13.325 2.229 -6.766 1 94.44 311 LYS A C 1
ATOM 2462 O O . LYS A 1 311 ? 13.207 1.007 -6.654 1 94.44 311 LYS A O 1
ATOM 2467 N N . GLN A 1 312 ? 13.858 2.814 -7.777 1 91.72 312 GLN A N 1
ATOM 2468 C CA . GLN A 1 312 ? 14.344 2.015 -8.897 1 91.72 312 GLN A CA 1
ATOM 2469 C C . GLN A 1 312 ? 15.441 1.053 -8.45 1 91.72 312 GLN A C 1
ATOM 2471 O O . GLN A 1 312 ? 15.465 -0.107 -8.867 1 91.72 312 GLN A O 1
ATOM 2476 N N . CYS A 1 313 ? 16.314 1.536 -7.688 1 93.75 313 CYS A N 1
ATOM 2477 C CA . CYS A 1 313 ? 17.415 0.703 -7.217 1 93.75 313 CYS A CA 1
ATOM 2478 C C . CYS A 1 313 ? 16.905 -0.421 -6.323 1 93.75 313 CYS A C 1
ATOM 2480 O O . CYS A 1 313 ? 17.344 -1.566 -6.446 1 93.75 313 CYS A O 1
ATOM 2482 N N . ILE A 1 314 ? 16.015 -0.12 -5.434 1 95.15 314 ILE A N 1
ATOM 2483 C CA . ILE A 1 314 ? 15.449 -1.132 -4.549 1 95.15 314 ILE A CA 1
ATOM 2484 C C . ILE A 1 314 ? 14.747 -2.207 -5.375 1 95.15 314 ILE A C 1
ATOM 2486 O O . ILE A 1 314 ? 14.999 -3.401 -5.194 1 95.15 314 ILE A O 1
ATOM 2490 N N . TYR A 1 315 ? 13.911 -1.748 -6.285 1 89.77 315 TYR A N 1
ATOM 2491 C CA . TYR A 1 315 ? 13.076 -2.68 -7.034 1 89.77 315 TYR A CA 1
ATOM 2492 C C . TYR A 1 315 ? 13.914 -3.513 -7.996 1 89.77 315 TYR A C 1
ATOM 2494 O O . TYR A 1 315 ? 13.61 -4.683 -8.241 1 89.77 315 TYR A O 1
ATOM 2502 N N . SER A 1 316 ? 14.947 -2.928 -8.513 1 87.44 316 SER A N 1
ATOM 2503 C CA . SER A 1 316 ? 15.725 -3.634 -9.526 1 87.44 316 SER A CA 1
ATOM 2504 C C . SER A 1 316 ? 16.777 -4.534 -8.887 1 87.44 316 SER A C 1
ATOM 2506 O O . SER A 1 316 ? 17.205 -5.522 -9.488 1 87.44 316 SER A O 1
ATOM 2508 N N . LYS A 1 317 ? 17.125 -4.197 -7.645 1 90.17 317 LYS A N 1
ATOM 2509 C CA . LYS A 1 317 ? 18.306 -4.884 -7.128 1 90.17 317 LYS A CA 1
ATOM 2510 C C . LYS A 1 317 ? 17.956 -5.74 -5.915 1 90.17 317 LYS A C 1
ATOM 2512 O O . LYS A 1 317 ? 18.77 -6.549 -5.463 1 90.17 317 LYS A O 1
ATOM 2517 N N . THR A 1 318 ? 16.769 -5.563 -5.414 1 91.92 318 THR A N 1
ATOM 2518 C CA . THR A 1 318 ? 16.391 -6.3 -4.213 1 91.92 318 THR A CA 1
ATOM 2519 C C . THR A 1 318 ? 14.984 -6.873 -4.349 1 91.92 318 THR A C 1
ATOM 2521 O O . THR A 1 318 ? 14.259 -6.535 -5.288 1 91.92 318 THR A O 1
ATOM 2524 N N . LYS A 1 319 ? 14.551 -7.745 -3.428 1 87.78 319 LYS A N 1
ATOM 2525 C CA . LYS A 1 319 ? 13.208 -8.316 -3.378 1 87.78 319 LYS A CA 1
ATOM 2526 C C . LYS A 1 319 ? 12.279 -7.462 -2.521 1 87.78 319 LYS A C 1
ATOM 2528 O O . LYS A 1 319 ? 11.088 -7.757 -2.403 1 87.78 319 LYS A O 1
ATOM 2533 N N . THR A 1 320 ? 12.862 -6.379 -1.972 1 92.38 320 THR A N 1
ATOM 2534 C CA . THR A 1 320 ? 12.111 -5.548 -1.037 1 92.38 320 THR A CA 1
ATOM 2535 C C . THR A 1 320 ? 11.081 -4.699 -1.776 1 92.38 320 THR A C 1
ATOM 2537 O O . THR A 1 320 ? 11.371 -4.148 -2.841 1 92.38 320 THR A O 1
ATOM 2540 N N . LYS A 1 321 ? 9.876 -4.658 -1.246 1 90.99 321 LYS A N 1
ATOM 2541 C CA . LYS A 1 321 ? 8.81 -3.829 -1.8 1 90.99 321 LYS A CA 1
ATOM 2542 C C . LYS A 1 321 ? 8.297 -2.83 -0.767 1 90.99 321 LYS A C 1
ATOM 2544 O O . LYS A 1 321 ? 8.482 -3.023 0.436 1 90.99 321 LYS A O 1
ATOM 2549 N N . LEU A 1 322 ? 7.602 -1.865 -1.213 1 94.21 322 LEU A N 1
ATOM 2550 C CA . LEU A 1 322 ? 7.137 -0.757 -0.386 1 94.21 322 LEU A CA 1
ATOM 2551 C C . LEU A 1 322 ? 6.008 -1.204 0.536 1 94.21 322 LEU A C 1
ATOM 2553 O O . LEU A 1 322 ? 5.081 -1.891 0.101 1 94.21 322 LEU A O 1
ATOM 2557 N N . THR A 1 323 ? 6.17 -0.895 1.771 1 92.97 323 THR A N 1
ATOM 2558 C CA . THR A 1 323 ? 5.054 -0.883 2.71 1 92.97 323 THR A CA 1
ATOM 2559 C C . THR A 1 323 ? 4.531 0.537 2.911 1 92.97 323 THR A C 1
ATOM 2561 O O . THR A 1 323 ? 5.259 1.411 3.386 1 92.97 323 THR A O 1
ATOM 2564 N N . VAL A 1 324 ? 3.335 0.771 2.587 1 93.13 324 VAL A N 1
ATOM 2565 C CA . VAL A 1 324 ? 2.751 2.106 2.679 1 93.13 324 VAL A CA 1
ATOM 2566 C C . VAL A 1 324 ? 2.183 2.326 4.079 1 93.13 324 VAL A C 1
ATOM 2568 O O . VAL A 1 324 ? 1.449 1.482 4.598 1 93.13 324 VAL A O 1
ATOM 2571 N N . VAL A 1 325 ? 2.521 3.42 4.638 1 92.95 325 VAL A N 1
ATOM 2572 C CA . VAL A 1 325 ? 2.022 3.795 5.957 1 92.95 325 VAL A CA 1
ATOM 2573 C C . VAL A 1 325 ? 1.109 5.014 5.837 1 92.95 325 VAL A C 1
ATOM 2575 O O . VAL A 1 325 ? 1.517 6.054 5.315 1 92.95 325 VAL A O 1
ATOM 2578 N N . LYS A 1 326 ? -0.041 4.841 6.457 1 87.53 326 LYS A N 1
ATOM 2579 C CA . LYS A 1 326 ? -0.997 5.945 6.476 1 87.53 326 LYS A CA 1
ATOM 2580 C C . LYS A 1 326 ? -0.547 7.045 7.433 1 87.53 326 LYS A C 1
ATOM 2582 O O . LYS A 1 326 ? -0.015 6.761 8.508 1 87.53 326 LYS A O 1
ATOM 2587 N N . GLY A 1 327 ? -0.725 8.263 7.046 1 93.35 327 GLY A N 1
ATOM 2588 C CA . GLY A 1 327 ? -0.392 9.395 7.896 1 93.35 327 GLY A CA 1
ATOM 2589 C C . GLY A 1 327 ? 0.905 10.075 7.502 1 93.35 327 GLY A C 1
ATOM 2590 O O . GLY A 1 327 ? 1.191 11.186 7.953 1 93.35 327 GLY A O 1
ATOM 2591 N N . LEU A 1 328 ? 1.771 9.342 6.734 1 97.15 328 LEU A N 1
ATOM 2592 C CA . LEU A 1 328 ? 2.918 10.004 6.121 1 97.15 328 LEU A CA 1
ATOM 2593 C C . LEU A 1 328 ? 2.491 10.811 4.9 1 97.15 328 LEU A C 1
ATOM 2595 O O . LEU A 1 328 ? 2.062 10.242 3.894 1 97.15 328 LEU A O 1
ATOM 2599 N N . HIS A 1 329 ? 2.683 12.145 4.987 1 97.7 329 HIS A N 1
ATOM 2600 C CA . HIS A 1 329 ? 2.058 12.977 3.965 1 97.7 329 HIS A CA 1
ATOM 2601 C C . HIS A 1 329 ? 3.107 13.68 3.11 1 97.7 329 HIS A C 1
ATOM 2603 O O . HIS A 1 329 ? 3.913 14.458 3.624 1 97.7 329 HIS A O 1
ATOM 2609 N N . GLN A 1 330 ? 3.112 13.456 1.831 1 97.59 330 GLN A N 1
ATOM 2610 C CA . GLN A 1 330 ? 3.91 14.18 0.848 1 97.59 330 GLN A CA 1
ATOM 2611 C C . GLN A 1 330 ? 3.32 15.559 0.568 1 97.59 330 GLN A C 1
ATOM 2613 O O . GLN A 1 330 ? 4.055 16.511 0.294 1 97.59 330 GLN A O 1
ATOM 2618 N N . LEU A 1 331 ? 2.039 15.703 0.53 1 96.64 331 LEU A N 1
ATOM 2619 C CA . LEU A 1 331 ? 1.264 16.932 0.397 1 96.64 331 LEU A CA 1
ATOM 2620 C C . LEU A 1 331 ? 1.642 17.677 -0.879 1 96.64 331 LEU A C 1
ATOM 2622 O O . LEU A 1 331 ? 1.959 18.868 -0.837 1 96.64 331 LEU A O 1
ATOM 2626 N N . ASP A 1 332 ? 1.586 17.018 -1.992 1 94.93 332 ASP A N 1
ATOM 2627 C CA . ASP A 1 332 ? 1.702 17.685 -3.285 1 94.93 332 ASP A CA 1
ATOM 2628 C C . ASP A 1 332 ? 0.457 18.516 -3.587 1 94.93 332 ASP A C 1
ATOM 2630 O O . ASP A 1 332 ? -0.264 18.238 -4.547 1 94.93 332 ASP A O 1
ATOM 2634 N N . MET A 1 333 ? 0.261 19.424 -2.665 1 93.14 333 MET A N 1
ATOM 2635 C CA . MET A 1 333 ? -0.875 20.341 -2.693 1 93.14 333 MET A CA 1
ATOM 2636 C C . MET A 1 333 ? -0.423 21.776 -2.445 1 93.14 333 MET A C 1
ATOM 2638 O O . MET A 1 333 ? 0.535 22.01 -1.705 1 93.14 333 MET A O 1
ATOM 2642 N N . GLY A 1 334 ? -1.046 22.746 -3.141 1 89.82 334 GLY A N 1
ATOM 2643 C CA . GLY A 1 334 ? -0.668 24.135 -2.931 1 89.82 334 GLY A CA 1
ATOM 2644 C C . GLY A 1 334 ? -1.851 25.037 -2.636 1 89.82 334 GLY A C 1
ATOM 2645 O O . GLY A 1 334 ? -3.004 24.621 -2.768 1 89.82 334 GLY A O 1
ATOM 2646 N N . GLY A 1 335 ? -1.514 26.188 -2.136 1 90.92 335 GLY A N 1
ATOM 2647 C CA . GLY A 1 335 ? -2.539 27.176 -1.839 1 90.92 335 GLY A CA 1
ATOM 2648 C C . GLY A 1 335 ? -3.08 27.068 -0.426 1 90.92 335 GLY A C 1
ATOM 2649 O O . GLY A 1 335 ? -2.313 27.039 0.538 1 90.92 335 GLY A O 1
ATOM 2650 N N . ASP A 1 336 ? -4.409 27.037 -0.359 1 94.13 336 ASP A N 1
ATOM 2651 C CA . ASP A 1 336 ? -5.093 27.015 0.93 1 94.13 336 ASP A CA 1
ATOM 2652 C C . ASP A 1 336 ? -5.21 25.589 1.466 1 94.13 336 ASP A C 1
ATOM 2654 O O . ASP A 1 336 ? -6.05 24.814 1.004 1 94.13 336 ASP A O 1
ATOM 2658 N N . MET A 1 337 ? -4.465 25.33 2.511 1 96.32 337 MET A N 1
ATOM 2659 C CA . MET A 1 337 ? -4.433 23.971 3.043 1 96.32 337 MET A CA 1
ATOM 2660 C C . MET A 1 337 ? -5.334 23.844 4.267 1 96.32 337 MET A C 1
ATOM 2662 O O . MET A 1 337 ? -5.21 22.891 5.038 1 96.32 337 MET A O 1
ATOM 2666 N N . SER A 1 338 ? -6.251 24.777 4.465 1 97.06 338 SER A N 1
ATOM 2667 C CA . SER A 1 338 ? -7.109 24.772 5.644 1 97.06 338 SER A CA 1
ATOM 2668 C C . SER A 1 338 ? -7.935 23.492 5.722 1 97.06 338 SER A C 1
ATOM 2670 O O . SER A 1 338 ? -8.122 22.932 6.804 1 97.06 338 SER A O 1
ATOM 2672 N N . GLY A 1 339 ? -8.38 23.063 4.576 1 96.95 339 GLY A N 1
ATOM 2673 C CA . GLY A 1 339 ? -9.157 21.834 4.595 1 96.95 339 GLY A CA 1
ATOM 2674 C C . GLY A 1 339 ? -8.408 20.663 5.202 1 96.95 339 GLY A C 1
ATOM 2675 O O . GLY A 1 339 ? -8.977 19.889 5.974 1 96.95 339 GLY A O 1
ATOM 2676 N N . PHE A 1 340 ? -7.181 20.494 4.876 1 96.99 340 PHE A N 1
ATOM 2677 C CA . PHE A 1 340 ? -6.349 19.413 5.39 1 96.99 340 PHE A CA 1
ATOM 2678 C C . PHE A 1 340 ? -6.112 19.578 6.887 1 96.99 340 PHE A C 1
ATOM 2680 O O . PHE A 1 340 ? -6.358 18.655 7.665 1 96.99 340 PHE A O 1
ATOM 2687 N N . TYR A 1 341 ? -5.709 20.743 7.33 1 97.73 341 TYR A N 1
ATOM 2688 C CA . TYR A 1 341 ? -5.329 20.97 8.72 1 97.73 341 TYR A CA 1
ATOM 2689 C C . TYR A 1 341 ? -6.556 20.989 9.625 1 97.73 341 TYR A C 1
ATOM 2691 O O . TYR A 1 341 ? -6.451 20.742 10.828 1 97.73 341 TYR A O 1
ATOM 2699 N N . GLU A 1 342 ? -7.732 21.276 9.045 1 97.87 342 GLU A N 1
ATOM 2700 C CA . GLU A 1 342 ? -8.95 21.381 9.842 1 97.87 342 GLU A CA 1
ATOM 2701 C C . GLU A 1 342 ? -9.76 20.089 9.786 1 97.87 342 GLU A C 1
ATOM 2703 O O . GLU A 1 342 ? -10.898 20.042 10.259 1 97.87 342 GLU A O 1
ATOM 2708 N N . SER A 1 343 ? -9.212 19.048 9.261 1 95.39 343 SER A N 1
ATOM 2709 C CA . SER A 1 343 ? -9.967 17.828 8.996 1 95.39 343 SER A CA 1
ATOM 2710 C C . SER A 1 343 ? -10.107 16.98 10.255 1 95.39 343 SER A C 1
ATOM 2712 O O . SER A 1 343 ? -10.926 16.059 10.303 1 95.39 343 SER A O 1
ATOM 2714 N N . GLY A 1 344 ? -9.286 17.267 11.252 1 92.32 344 GLY A N 1
ATOM 2715 C CA . GLY A 1 344 ? -9.316 16.458 12.46 1 92.32 344 GLY A CA 1
ATOM 2716 C C . GLY A 1 344 ? -8.443 15.221 12.372 1 92.32 344 GLY A C 1
ATOM 2717 O O . GLY A 1 344 ? -8.347 14.452 13.331 1 92.32 344 GLY A O 1
ATOM 2718 N N . ARG A 1 345 ? -7.801 15.07 11.293 1 91.85 345 ARG A N 1
ATOM 2719 C CA . ARG A 1 345 ? -6.895 13.938 11.13 1 91.85 345 ARG A CA 1
ATOM 2720 C C . ARG A 1 345 ? -5.492 14.285 11.616 1 91.85 345 ARG A C 1
ATOM 2722 O O . ARG A 1 345 ? -5.019 15.405 11.415 1 91.85 345 ARG A O 1
ATOM 2729 N N . LEU A 1 346 ? -4.928 13.353 12.287 1 92.35 346 LEU A N 1
ATOM 2730 C CA . LEU A 1 346 ? -3.594 13.581 12.832 1 92.35 346 LEU A CA 1
ATOM 2731 C C . LEU A 1 346 ? -2.521 13.085 11.869 1 92.35 346 LEU A C 1
ATOM 2733 O O . LEU A 1 346 ? -2.391 11.879 11.645 1 92.35 346 LEU A O 1
ATOM 2737 N N . PRO A 1 347 ? -1.729 13.971 11.299 1 95.64 347 PRO A N 1
ATOM 2738 C CA . PRO A 1 347 ? -0.658 13.564 10.386 1 95.64 347 PRO A CA 1
ATOM 2739 C C . PRO A 1 347 ? 0.575 13.042 11.119 1 95.64 347 PRO A C 1
ATOM 2741 O O . PRO A 1 347 ? 0.898 13.519 12.21 1 95.64 347 PRO A O 1
ATOM 2744 N N . MET A 1 348 ? 1.273 12.141 10.53 1 96.36 348 MET A N 1
ATOM 2745 C CA . MET A 1 348 ? 2.536 11.639 11.063 1 96.36 348 MET A CA 1
ATOM 2746 C C . MET A 1 348 ? 3.715 12.427 10.5 1 96.36 348 MET A C 1
ATOM 2748 O O . MET A 1 348 ? 4.764 12.525 11.14 1 96.36 348 MET A O 1
ATOM 2752 N N . SER A 1 349 ? 3.535 12.904 9.332 1 98.01 349 SER A N 1
ATOM 2753 C CA . SER A 1 349 ? 4.514 13.81 8.741 1 98.01 349 SER A CA 1
ATOM 2754 C C . SER A 1 349 ? 3.839 14.854 7.858 1 98.01 349 SER A C 1
ATOM 2756 O O . SER A 1 349 ? 2.694 14.673 7.439 1 98.01 349 SER A O 1
ATOM 2758 N N . LEU A 1 350 ? 4.45 15.948 7.687 1 97.98 350 LEU A N 1
ATOM 2759 C CA . LEU A 1 350 ? 4.027 17.061 6.844 1 97.98 350 LEU A CA 1
ATOM 2760 C C . LEU A 1 350 ? 5.153 17.496 5.912 1 97.98 350 LEU A C 1
ATOM 2762 O O . LEU A 1 350 ? 6.319 17.521 6.311 1 97.98 350 LEU A O 1
ATOM 2766 N N . HIS A 1 351 ? 4.794 17.789 4.717 1 97.91 351 HIS A N 1
ATOM 2767 C CA . HIS A 1 351 ? 5.773 18.242 3.735 1 97.91 351 HIS A CA 1
ATOM 2768 C C . HIS A 1 351 ? 5.299 19.507 3.028 1 97.91 351 HIS A C 1
ATOM 2770 O O . HIS A 1 351 ? 4.119 19.858 3.099 1 97.91 351 HIS A O 1
ATOM 2776 N N . HIS A 1 352 ? 6.228 20.299 2.513 1 96.98 352 HIS A N 1
ATOM 2777 C CA . HIS A 1 352 ? 6.023 21.487 1.692 1 96.98 352 HIS A CA 1
ATOM 2778 C C . HIS A 1 352 ? 5.459 22.638 2.518 1 96.98 352 HIS A C 1
ATOM 2780 O O . HIS A 1 352 ? 4.86 23.566 1.97 1 96.98 352 HIS A O 1
ATOM 2786 N N . TRP A 1 353 ? 5.62 22.608 3.78 1 96.49 353 TRP A N 1
ATOM 2787 C CA . TRP A 1 353 ? 5.024 23.589 4.682 1 96.49 353 TRP A CA 1
ATOM 2788 C C . TRP A 1 353 ? 5.716 24.941 4.549 1 96.49 353 TRP A C 1
ATOM 2790 O O . TRP A 1 353 ? 5.19 25.961 5.002 1 96.49 353 TRP A O 1
ATOM 2800 N N . LYS A 1 354 ? 6.848 24.995 3.927 1 95.15 354 LYS A N 1
ATOM 2801 C CA . LYS A 1 354 ? 7.515 26.279 3.731 1 95.15 354 LYS A CA 1
ATOM 2802 C C . LYS A 1 354 ? 7.752 26.553 2.248 1 95.15 354 LYS A C 1
ATOM 2804 O O . LYS A 1 354 ? 8.513 27.455 1.893 1 95.15 354 LYS A O 1
ATOM 2809 N N . SER A 1 355 ? 7.231 25.758 1.372 1 92.07 355 SER A N 1
ATOM 2810 C CA . SER A 1 355 ? 7.526 25.882 -0.052 1 92.07 355 SER A CA 1
ATOM 2811 C C . SER A 1 355 ? 6.246 25.954 -0.878 1 92.07 355 SER A C 1
ATOM 2813 O O . SER A 1 355 ? 5.951 26.985 -1.486 1 92.07 355 SER A O 1
ATOM 2815 N N . TRP A 1 356 ? 5.429 24.901 -0.802 1 92.76 356 TRP A N 1
ATOM 2816 C CA . TRP A 1 356 ? 4.218 24.894 -1.617 1 92.76 356 TRP A CA 1
ATOM 2817 C C . TRP A 1 356 ? 3.07 25.588 -0.891 1 92.76 356 TRP A C 1
ATOM 2819 O O . TRP A 1 356 ? 2.168 26.137 -1.527 1 92.76 356 TRP A O 1
ATOM 2829 N N . HIS A 1 357 ? 3.114 25.397 0.362 1 92.89 357 HIS A N 1
ATOM 2830 C CA . HIS A 1 357 ? 2.247 26.166 1.248 1 92.89 357 HIS A CA 1
ATOM 2831 C C . HIS A 1 357 ? 3.016 26.681 2.46 1 92.89 357 HIS A C 1
ATOM 2833 O O . HIS A 1 357 ? 4.232 26.496 2.554 1 92.89 357 HIS A O 1
ATOM 2839 N N . HIS A 1 358 ? 2.36 27.489 3.244 1 93 358 HIS A N 1
ATOM 2840 C CA . HIS A 1 358 ? 3.051 28.093 4.378 1 93 358 HIS A CA 1
ATOM 2841 C C . HIS A 1 358 ? 2.279 27.873 5.674 1 93 358 HIS A C 1
ATOM 2843 O O . HIS A 1 358 ? 1.129 28.3 5.797 1 93 358 HIS A O 1
ATOM 2849 N N . ALA A 1 359 ? 2.853 27.146 6.495 1 95.53 359 ALA A N 1
ATOM 2850 C CA . ALA A 1 359 ? 2.299 26.882 7.82 1 95.53 359 ALA A CA 1
ATOM 2851 C C . ALA A 1 359 ? 3.393 26.888 8.884 1 95.53 359 ALA A C 1
ATOM 2853 O O . ALA A 1 359 ? 4.498 26.392 8.65 1 95.53 359 ALA A O 1
ATOM 2854 N N . PRO A 1 360 ? 3.103 27.567 9.972 1 96.43 360 PRO A N 1
ATOM 2855 C CA . PRO A 1 360 ? 4.081 27.556 11.063 1 96.43 360 PRO A CA 1
ATOM 2856 C C . PRO A 1 360 ? 4.04 26.267 11.88 1 96.43 360 PRO A C 1
ATOM 2858 O O . PRO A 1 360 ? 3.7 26.294 13.066 1 96.43 360 PRO A O 1
ATOM 2861 N N . VAL A 1 361 ? 4.533 25.173 11.318 1 97.73 361 VAL A N 1
ATOM 2862 C CA . VAL A 1 361 ? 4.29 23.822 11.814 1 97.73 361 VAL A CA 1
ATOM 2863 C C . VAL A 1 361 ? 4.902 23.664 13.204 1 97.73 361 VAL A C 1
ATOM 2865 O O . VAL A 1 361 ? 4.362 22.947 14.049 1 97.73 361 VAL A O 1
ATOM 2868 N N . ASP A 1 362 ? 6.047 24.349 13.519 1 96.94 362 ASP A N 1
ATOM 2869 C CA . ASP A 1 362 ? 6.664 24.248 14.838 1 96.94 362 ASP A CA 1
ATOM 2870 C C . ASP A 1 362 ? 5.786 24.896 15.906 1 96.94 362 ASP A C 1
ATOM 2872 O O . ASP A 1 362 ? 5.671 24.379 17.02 1 96.94 362 ASP A O 1
ATOM 2876 N N . LYS A 1 363 ? 5.078 26.038 15.53 1 97.61 363 LYS A N 1
ATOM 2877 C CA . LYS A 1 363 ? 4.16 26.7 16.452 1 97.61 363 LYS A CA 1
ATOM 2878 C C . LYS A 1 363 ? 2.87 25.9 16.612 1 97.61 363 LYS A C 1
ATOM 2880 O O . LYS A 1 363 ? 2.303 25.839 17.705 1 97.61 363 LYS A O 1
ATOM 2885 N N . MET A 1 364 ? 2.497 25.302 15.551 1 97.82 364 MET A N 1
ATOM 2886 C CA . MET A 1 364 ? 1.249 24.544 15.539 1 97.82 364 MET A CA 1
ATOM 2887 C C . MET A 1 364 ? 1.317 23.367 16.507 1 97.82 364 MET A C 1
ATOM 2889 O O . MET A 1 364 ? 0.357 23.097 17.231 1 97.82 364 MET A O 1
ATOM 2893 N N . VAL A 1 365 ? 2.451 22.712 16.535 1 96.93 365 VAL A N 1
ATOM 2894 C CA . VAL A 1 365 ? 2.526 21.442 17.25 1 96.93 365 VAL A CA 1
ATOM 2895 C C . VAL A 1 365 ? 2.949 21.688 18.696 1 96.93 365 VAL A C 1
ATOM 2897 O O . VAL A 1 365 ? 2.894 20.779 19.528 1 96.93 365 VAL A O 1
ATOM 2900 N N . LYS A 1 366 ? 3.262 22.905 19.058 1 94.99 366 LYS A N 1
ATOM 2901 C CA . LYS A 1 366 ? 3.832 23.223 20.364 1 94.99 366 LYS A CA 1
ATOM 2902 C C . LYS A 1 366 ? 2.893 22.802 21.491 1 94.99 366 LYS A C 1
ATOM 2904 O O . LYS A 1 366 ? 3.344 22.403 22.566 1 94.99 366 LYS A O 1
ATOM 2909 N N . ILE A 1 367 ? 1.615 22.827 21.258 1 93 367 ILE A N 1
ATOM 2910 C CA . ILE A 1 367 ? 0.621 22.471 22.264 1 93 367 ILE A CA 1
ATOM 2911 C C . ILE A 1 367 ? 0.758 20.994 22.625 1 93 367 ILE A C 1
ATOM 2913 O O . ILE A 1 367 ? 0.37 20.577 23.719 1 93 367 ILE A O 1
ATOM 2917 N N . SER A 1 368 ? 1.308 20.197 21.719 1 90.65 368 SER A N 1
ATOM 2918 C CA . SER A 1 368 ? 1.427 18.754 21.901 1 90.65 368 SER A CA 1
ATOM 2919 C C . SER A 1 368 ? 2.425 18.416 23.003 1 90.65 368 SER A C 1
ATOM 2921 O O . SER A 1 368 ? 2.445 17.292 23.507 1 90.65 368 SER A O 1
ATOM 2923 N N . GLU A 1 369 ? 3.253 19.34 23.349 1 85.27 369 GLU A N 1
ATOM 2924 C CA . GLU A 1 369 ? 4.154 19.13 24.478 1 85.27 369 GLU A CA 1
ATOM 2925 C C . GLU A 1 369 ? 3.375 18.872 25.765 1 85.27 369 GLU A C 1
ATOM 2927 O O . GLU A 1 369 ? 3.873 18.207 26.675 1 85.27 369 GLU A O 1
ATOM 2932 N N . PHE A 1 370 ? 2.148 19.286 25.712 1 87.8 370 PHE A N 1
ATOM 2933 C CA . PHE A 1 370 ? 1.348 19.178 26.926 1 87.8 370 PHE A CA 1
ATOM 2934 C C . PHE A 1 370 ? 0.275 18.106 26.775 1 87.8 370 PHE A C 1
ATOM 2936 O O . PHE A 1 370 ? -0.116 17.469 27.755 1 87.8 370 PHE A O 1
ATOM 2943 N N . CYS A 1 371 ? -0.291 17.912 25.615 1 90.8 371 CYS A N 1
ATOM 2944 C CA . CYS A 1 371 ? -1.416 16.993 25.483 1 90.8 371 CYS A CA 1
ATOM 2945 C C . CYS A 1 371 ? -1.236 16.08 24.276 1 90.8 371 CYS A C 1
ATOM 2947 O O . CYS A 1 371 ? -2.215 15.582 23.717 1 90.8 371 CYS A O 1
ATOM 2949 N N . GLY A 1 372 ? -0.116 15.741 23.93 1 87.35 372 GLY A N 1
ATOM 2950 C CA . GLY A 1 372 ? 0.247 14.742 22.937 1 87.35 372 GLY A CA 1
ATOM 2951 C C . GLY A 1 372 ? -0.507 14.898 21.63 1 87.35 372 GLY A C 1
ATOM 2952 O O . GLY A 1 372 ? -0.202 15.789 20.834 1 87.35 372 GLY A O 1
ATOM 2953 N N . SER A 1 373 ? -1.721 14 21.473 1 91.24 373 SER A N 1
ATOM 2954 C CA . SER A 1 373 ? -2.452 13.913 20.213 1 91.24 373 SER A CA 1
ATOM 2955 C C . SER A 1 373 ? -3.532 14.986 20.124 1 91.24 373 SER A C 1
ATOM 2957 O O . SER A 1 373 ? -4.467 14.869 19.329 1 91.24 373 SER A O 1
ATOM 2959 N N . CYS A 1 374 ? -3.43 16.039 20.938 1 94.67 374 CYS A N 1
ATOM 2960 C CA . CYS A 1 374 ? -4.434 17.095 20.873 1 94.67 374 CYS A CA 1
ATOM 2961 C C . CYS A 1 374 ? -4.127 18.07 19.742 1 94.67 374 CYS A C 1
ATOM 2963 O O . CYS A 1 374 ? -4.926 18.962 19.453 1 94.67 374 CYS A O 1
ATOM 2965 N N . PHE A 1 375 ? -2.865 17.949 19.087 1 95.57 375 PHE A N 1
ATOM 2966 C CA . PHE A 1 375 ? -2.566 18.679 17.861 1 95.57 375 PHE A CA 1
ATOM 2967 C C . PHE A 1 375 ? -3.65 18.447 16.814 1 95.57 375 PHE A C 1
ATOM 2969 O O . PHE A 1 375 ? -3.936 17.303 16.453 1 95.57 375 PHE A O 1
ATOM 2976 N N . LEU A 1 376 ? -4.341 19.507 16.383 1 97.44 376 LEU A N 1
ATOM 2977 C CA . LEU A 1 376 ? -5.396 19.574 15.378 1 97.44 376 LEU A CA 1
ATOM 2978 C C . LEU A 1 376 ? -6.689 18.962 15.906 1 97.44 376 LEU A C 1
ATOM 2980 O O . LEU A 1 376 ? -7.608 18.681 15.133 1 97.44 376 LEU A O 1
ATOM 2984 N N . GLN A 1 377 ? -6.734 18.669 17.182 1 97.27 377 GLN A N 1
ATOM 2985 C CA . GLN A 1 377 ? -8.014 18.291 17.773 1 97.27 377 GLN A CA 1
ATOM 2986 C C . GLN A 1 377 ? -9.051 19.395 17.59 1 97.27 377 GLN A C 1
ATOM 2988 O O . GLN A 1 377 ? -8.73 20.581 17.701 1 97.27 377 GLN A O 1
ATOM 2993 N N . ARG A 1 378 ? -10.308 18.986 17.401 1 98.12 378 ARG A N 1
ATOM 2994 C CA . ARG A 1 378 ? -11.352 19.959 17.098 1 98.12 378 ARG A CA 1
ATOM 2995 C C . ARG A 1 378 ? -12.334 20.088 18.258 1 98.12 378 ARG A C 1
ATOM 2997 O O . ARG A 1 378 ? -12.769 19.084 18.824 1 98.12 378 ARG A O 1
ATOM 3004 N N . PHE A 1 379 ? -12.645 21.322 18.609 1 97.94 379 PHE A N 1
ATOM 3005 C CA . PHE A 1 379 ? -13.627 21.673 19.628 1 97.94 379 PHE A CA 1
ATOM 3006 C C . PHE A 1 379 ? -14.703 22.585 19.051 1 97.94 379 PHE A C 1
ATOM 3008 O O . PHE A 1 379 ? -14.402 23.677 18.563 1 97.94 379 PHE A O 1
ATOM 3015 N N . ALA A 1 380 ? -15.878 22.123 19.072 1 97.96 380 ALA A N 1
ATOM 3016 C CA . ALA A 1 380 ? -16.997 22.965 18.657 1 97.96 380 ALA A CA 1
ATOM 3017 C C . ALA A 1 380 ? -17.499 23.822 19.815 1 97.96 380 ALA A C 1
ATOM 3019 O O . ALA A 1 380 ? -17.631 23.339 20.942 1 97.96 380 ALA A O 1
ATOM 3020 N N . PHE A 1 381 ? -17.735 25.086 19.579 1 97.69 381 PHE A N 1
ATOM 3021 C CA . PHE A 1 381 ? -18.232 26.036 20.568 1 97.69 381 PHE A CA 1
ATOM 3022 C C . PHE A 1 381 ? -19.547 26.655 20.11 1 97.69 381 PHE A C 1
ATOM 3024 O O . PHE A 1 381 ? -19.614 27.266 19.042 1 97.69 381 PHE A O 1
ATOM 3031 N N . GLY A 1 382 ? -20.487 26.53 20.965 1 95.49 382 GLY A N 1
ATOM 3032 C CA . GLY A 1 382 ? -21.778 27.089 20.596 1 95.49 382 GLY A CA 1
ATOM 3033 C C . GLY A 1 382 ? -22.362 26.466 19.342 1 95.49 382 GLY A C 1
ATOM 3034 O O . GLY A 1 382 ? -22.36 25.243 19.192 1 95.49 382 GLY A O 1
ATOM 3035 N N . SER A 1 383 ? -22.904 27.36 18.426 1 95.16 383 SER A N 1
ATOM 3036 C CA . SER A 1 383 ? -23.611 26.828 17.265 1 95.16 383 SER A CA 1
ATOM 3037 C C . SER A 1 383 ? -22.833 27.085 15.979 1 95.16 383 SER A C 1
ATOM 3039 O O . SER A 1 383 ? -23.231 26.627 14.905 1 95.16 383 SER A O 1
ATOM 3041 N N . ASP A 1 384 ? -21.61 27.717 16.112 1 97.32 384 ASP A N 1
ATOM 3042 C CA . ASP A 1 384 ? -21.111 28.158 14.813 1 97.32 384 ASP A CA 1
ATOM 3043 C C . ASP A 1 384 ? -19.584 28.173 14.787 1 97.32 384 ASP A C 1
ATOM 3045 O O . ASP A 1 384 ? -18.979 28.523 13.772 1 97.32 384 ASP A O 1
ATOM 3049 N N . THR A 1 385 ? -18.915 27.829 15.911 1 98.36 385 THR A N 1
ATOM 3050 C CA . THR A 1 385 ? -17.473 28.043 15.982 1 98.36 385 THR A CA 1
ATOM 3051 C C . THR A 1 385 ? -16.741 26.722 16.199 1 98.36 385 THR A C 1
ATOM 3053 O O . THR A 1 385 ? -17.177 25.888 16.996 1 98.36 385 THR A O 1
ATOM 3056 N N . VAL A 1 386 ? -15.63 26.495 15.495 1 98.5 386 VAL A N 1
ATOM 3057 C CA . VAL A 1 386 ? -14.79 25.318 15.691 1 98.5 386 VAL A CA 1
ATOM 3058 C C . VAL A 1 386 ? -13.34 25.747 15.902 1 98.5 386 VAL A C 1
ATOM 3060 O O . VAL A 1 386 ? -12.788 26.504 15.1 1 98.5 386 VAL A O 1
ATOM 3063 N N . LEU A 1 387 ? -12.769 25.371 17.003 1 98.47 387 LEU A N 1
ATOM 3064 C CA . LEU A 1 387 ? -11.333 25.492 17.234 1 98.47 387 LEU A CA 1
ATOM 3065 C C . LEU A 1 387 ? -10.598 24.246 16.751 1 98.47 387 LEU A C 1
ATOM 3067 O O . LEU A 1 387 ? -10.898 23.134 17.191 1 98.47 387 LEU A O 1
ATOM 3071 N N . THR A 1 388 ? -9.771 24.36 15.784 1 98.26 388 THR A N 1
ATOM 3072 C CA . THR A 1 388 ? -8.779 23.34 15.463 1 98.26 388 THR A CA 1
ATOM 3073 C C . THR A 1 388 ? -7.448 23.646 16.144 1 98.26 388 THR A C 1
ATOM 3075 O O . THR A 1 388 ? -6.697 24.511 15.689 1 98.26 388 THR A O 1
ATOM 3078 N N . ASN A 1 389 ? -7.185 22.939 17.106 1 97.77 389 ASN A N 1
ATOM 3079 C CA . ASN A 1 389 ? -6.109 23.26 18.038 1 97.77 389 ASN A CA 1
ATOM 3080 C C . ASN A 1 389 ? -4.76 23.345 17.329 1 97.77 389 ASN A C 1
ATOM 3082 O O . ASN A 1 389 ? -4.312 22.373 16.719 1 97.77 389 ASN A O 1
ATOM 3086 N N . GLY A 1 390 ? -4.171 24.514 17.43 1 96.99 390 GLY A N 1
ATOM 3087 C CA . GLY A 1 390 ? -2.858 24.71 16.837 1 96.99 390 GLY A CA 1
ATOM 3088 C C . GLY A 1 390 ? -2.917 25.141 15.384 1 96.99 390 GLY A C 1
ATOM 3089 O O . GLY A 1 390 ? -1.889 25.201 14.706 1 96.99 390 GLY A O 1
ATOM 3090 N N . TYR A 1 391 ? -4.152 25.481 14.904 1 97.92 391 TYR A N 1
ATOM 3091 C CA . TYR A 1 391 ? -4.183 25.87 13.499 1 97.92 391 TYR A CA 1
ATOM 3092 C C . TYR A 1 391 ? -5.125 27.048 13.279 1 97.92 391 TYR A C 1
ATOM 3094 O O . TYR A 1 391 ? -4.711 28.098 12.784 1 97.92 391 TYR A O 1
ATOM 3102 N N . SER A 1 392 ? -6.494 26.809 13.722 1 98.56 392 SER A N 1
ATOM 3103 C CA . SER A 1 392 ? -7.417 27.889 13.387 1 98.56 392 SER A CA 1
ATOM 3104 C C . SER A 1 392 ? -8.627 27.888 14.315 1 98.56 392 SER A C 1
ATOM 3106 O O . SER A 1 392 ? -8.872 26.91 15.024 1 98.56 392 SER A O 1
ATOM 3108 N N . ILE A 1 393 ? -9.263 29.038 14.388 1 98.61 393 ILE A N 1
ATOM 3109 C CA . ILE A 1 393 ? -10.627 29.211 14.875 1 98.61 393 ILE A CA 1
ATOM 3110 C C . ILE A 1 393 ? -11.533 29.651 13.728 1 98.61 393 ILE A C 1
ATOM 3112 O O . ILE A 1 393 ? -11.292 30.685 13.1 1 98.61 393 ILE A O 1
ATOM 3116 N N . VAL A 1 394 ? -12.573 28.858 13.505 1 98.31 394 VAL A N 1
ATOM 3117 C CA . VAL A 1 394 ? -13.414 29.149 12.349 1 98.31 394 VAL A CA 1
ATOM 3118 C C . VAL A 1 394 ? -14.855 29.378 12.802 1 98.31 394 VAL A C 1
ATOM 3120 O O . VAL A 1 394 ? -15.406 28.581 13.566 1 98.31 394 VAL A O 1
ATOM 3123 N N . GLN A 1 395 ? -15.408 30.434 12.325 1 97.48 395 GLN A N 1
ATOM 3124 C CA . GLN A 1 395 ? -16.825 30.723 12.521 1 97.48 395 GLN A CA 1
ATOM 3125 C C . GLN A 1 395 ? -17.617 30.488 11.238 1 97.48 395 GLN A C 1
ATOM 3127 O O . GLN A 1 395 ? -17.296 31.055 10.191 1 97.48 395 GLN A O 1
ATOM 3132 N N . TYR A 1 396 ? -18.601 29.684 11.354 1 97.19 396 TYR A N 1
ATOM 3133 C CA . TYR A 1 396 ? -19.493 29.4 10.234 1 97.19 396 TYR A CA 1
ATOM 3134 C C . TYR A 1 396 ? -20.784 30.201 10.35 1 97.19 396 TYR A C 1
ATOM 3136 O O . TYR A 1 396 ? -21.622 29.92 11.21 1 97.19 396 TYR A O 1
ATOM 3144 N N . SER A 1 397 ? -20.972 31.082 9.394 1 95.7 397 SER A N 1
ATOM 3145 C CA . SER A 1 397 ? -22.08 32.028 9.482 1 95.7 397 SER A CA 1
ATOM 3146 C C . SER A 1 397 ? -23.425 31.31 9.437 1 95.7 397 SER A C 1
ATOM 3148 O O . SER A 1 397 ? -24.401 31.771 10.034 1 95.7 397 SER A O 1
ATOM 3150 N N . ALA A 1 398 ? -23.481 30.187 8.737 1 95.64 398 ALA A N 1
ATOM 3151 C CA . ALA A 1 398 ? -24.739 29.456 8.613 1 95.64 398 ALA A CA 1
ATOM 3152 C C . ALA A 1 398 ? -24.869 28.398 9.705 1 95.64 398 ALA A C 1
ATOM 3154 O O . ALA A 1 398 ? -25.795 27.584 9.682 1 95.64 398 ALA A O 1
ATOM 3155 N N . GLY A 1 399 ? -23.952 28.378 10.601 1 96.11 399 GLY A N 1
ATOM 3156 C CA . GLY A 1 399 ? -24.01 27.438 11.71 1 96.11 399 GLY A CA 1
ATOM 3157 C C . GLY A 1 399 ? -23.322 26.12 11.411 1 96.11 399 GLY A C 1
ATOM 3158 O O . GLY A 1 399 ? -23.07 25.794 10.25 1 96.11 399 GLY A O 1
ATOM 3159 N N . LEU A 1 400 ? -23.093 25.362 12.479 1 95.76 400 LEU A N 1
ATOM 3160 C CA . LEU A 1 400 ? -22.373 24.099 12.356 1 95.76 400 LEU A CA 1
ATOM 3161 C C . LEU A 1 400 ? -23.263 23.024 11.742 1 95.76 400 LEU A C 1
ATOM 3163 O O . LEU A 1 400 ? -22.766 22.027 11.214 1 95.76 400 LEU A O 1
ATOM 3167 N N . GLU A 1 401 ? -24.493 23.232 11.791 1 93.52 401 GLU A N 1
ATOM 3168 C CA . GLU A 1 401 ? -25.419 22.274 11.196 1 93.52 401 GLU A CA 1
ATOM 3169 C C . GLU A 1 401 ? -25.306 22.27 9.674 1 93.52 401 GLU A C 1
ATOM 3171 O O . GLU A 1 401 ? -25.683 21.295 9.021 1 93.52 401 GLU A O 1
ATOM 3176 N N . SER A 1 402 ? -24.74 23.315 9.179 1 93.3 402 SER A N 1
ATOM 3177 C CA . SER A 1 402 ? -24.648 23.458 7.73 1 93.3 402 SER A CA 1
ATOM 3178 C C . SER A 1 402 ? -23.352 22.857 7.196 1 93.3 402 SER A C 1
ATOM 3180 O O . SER A 1 402 ? -23.128 22.828 5.984 1 93.3 402 SER A O 1
ATOM 3182 N N . VAL A 1 403 ? -22.531 22.418 8.064 1 95.17 403 VAL A N 1
ATOM 3183 C CA . VAL A 1 403 ? -21.218 21.932 7.652 1 95.17 403 VAL A CA 1
ATOM 3184 C C . VAL A 1 403 ? -21.015 20.504 8.153 1 95.17 403 VAL A C 1
ATOM 3186 O O . VAL A 1 403 ? -21.239 20.215 9.331 1 95.17 403 VAL A O 1
ATOM 3189 N N . ASP A 1 404 ? -20.667 19.605 7.299 1 93.31 404 ASP A N 1
ATOM 3190 C CA . ASP A 1 404 ? -20.316 18.246 7.703 1 93.31 404 ASP A CA 1
ATOM 3191 C C . ASP A 1 404 ? -18.844 18.154 8.099 1 93.31 404 ASP A C 1
ATOM 3193 O O . ASP A 1 404 ? -17.981 17.929 7.248 1 93.31 404 ASP A O 1
ATOM 3197 N N . LEU A 1 405 ? -18.533 18.218 9.342 1 94.3 405 LEU A N 1
ATOM 3198 C CA . LEU A 1 405 ? -17.169 18.273 9.858 1 94.3 405 LEU A CA 1
ATOM 3199 C C . LEU A 1 405 ? -16.489 16.913 9.744 1 94.3 405 LEU A C 1
ATOM 3201 O O . LEU A 1 405 ? -15.284 16.795 9.976 1 94.3 405 LEU A O 1
ATOM 3205 N N . ASN A 1 406 ? -17.193 15.877 9.317 1 90.17 406 ASN A N 1
ATOM 3206 C CA . ASN A 1 406 ? -16.597 14.564 9.093 1 90.17 406 ASN A CA 1
ATOM 3207 C C . ASN A 1 406 ? -15.962 14.466 7.709 1 90.17 406 ASN A C 1
ATOM 3209 O O . ASN A 1 406 ? -15.264 13.495 7.409 1 90.17 406 ASN A O 1
ATOM 3213 N N . LYS A 1 407 ? -16.201 15.486 6.937 1 93.25 407 LYS A N 1
ATOM 3214 C CA . LYS A 1 407 ? -15.605 15.545 5.606 1 93.25 407 LYS A CA 1
ATOM 3215 C C . LYS A 1 407 ? -14.501 16.596 5.544 1 93.25 407 LYS A C 1
ATOM 3217 O O . LYS A 1 407 ? -14.628 17.673 6.13 1 93.25 407 LYS A O 1
ATOM 3222 N N . MET A 1 408 ? -13.474 16.28 4.841 1 95.07 408 MET A N 1
ATOM 3223 C CA . MET A 1 408 ? -12.392 17.234 4.62 1 95.07 408 MET A CA 1
ATOM 3224 C C . MET A 1 408 ? -12.771 18.249 3.546 1 95.07 408 MET A C 1
ATOM 3226 O O . MET A 1 408 ? -13.222 17.873 2.463 1 95.07 408 MET A O 1
ATOM 3230 N N . GLU A 1 409 ? -12.587 19.518 3.844 1 96.88 409 GLU A N 1
ATOM 3231 C CA . GLU A 1 409 ? -12.858 20.562 2.861 1 96.88 409 GLU A CA 1
ATOM 3232 C C . GLU A 1 409 ? -11.785 20.591 1.777 1 96.88 409 GLU A C 1
ATOM 3234 O O . GLU A 1 409 ? -10.59 20.605 2.079 1 96.88 409 GLU A O 1
ATOM 3239 N N . GLY A 1 410 ? -12.186 20.498 0.566 1 96.32 410 GLY A N 1
ATOM 3240 C CA . GLY A 1 410 ? -11.246 20.608 -0.538 1 96.32 410 GLY A CA 1
ATOM 3241 C C . GLY A 1 410 ? -10.817 22.036 -0.818 1 96.32 410 GLY A C 1
ATOM 3242 O O . GLY A 1 410 ? -11.15 22.596 -1.865 1 96.32 410 GLY A O 1
ATOM 3243 N N . SER A 1 411 ? -9.998 22.584 0.012 1 96.46 411 SER A N 1
ATOM 3244 C CA . SER A 1 411 ? -9.704 24.013 -0.03 1 96.46 411 SER A CA 1
ATOM 3245 C C . SER A 1 411 ? -8.534 24.31 -0.962 1 96.46 411 SER A C 1
ATOM 3247 O O . SER A 1 411 ? -8.306 25.463 -1.332 1 96.46 411 SER A O 1
ATOM 3249 N N . TRP A 1 412 ? -7.763 23.303 -1.384 1 95.15 412 TRP A N 1
ATOM 3250 C CA . TRP A 1 412 ? -6.583 23.541 -2.209 1 95.15 412 TRP A CA 1
ATOM 3251 C C . TRP A 1 412 ? -6.923 23.425 -3.692 1 95.15 412 TRP A C 1
ATOM 3253 O O . TRP A 1 412 ? -8.008 22.961 -4.052 1 95.15 412 TRP A O 1
ATOM 3263 N N . GLU A 1 413 ? -6.041 23.865 -4.42 1 86.98 413 GLU A N 1
ATOM 3264 C CA . GLU A 1 413 ? -6.231 23.815 -5.867 1 86.98 413 GLU A CA 1
ATOM 3265 C C . GLU A 1 413 ? -6.289 22.374 -6.367 1 86.98 413 GLU A C 1
ATOM 3267 O O . GLU A 1 413 ? -5.425 21.561 -6.032 1 86.98 413 GLU A O 1
ATOM 3272 N N . GLY A 1 414 ? -7.324 22.025 -7.094 1 88.14 414 GLY A N 1
ATOM 3273 C CA . GLY A 1 414 ? -7.418 20.695 -7.675 1 88.14 414 GLY A CA 1
ATOM 3274 C C . GLY A 1 414 ? -7.884 19.644 -6.685 1 88.14 414 GLY A C 1
ATOM 3275 O O . GLY A 1 414 ? -7.63 18.453 -6.871 1 88.14 414 GLY A O 1
ATOM 3276 N N . ALA A 1 415 ? -8.6 19.978 -5.754 1 91.86 415 ALA A N 1
ATOM 3277 C CA . ALA A 1 415 ? -8.975 19.095 -4.652 1 91.86 415 ALA A CA 1
ATOM 3278 C C . ALA A 1 415 ? -9.85 17.946 -5.144 1 91.86 415 ALA A C 1
ATOM 3280 O O . ALA A 1 415 ? -9.879 16.874 -4.533 1 91.86 415 ALA A O 1
ATOM 3281 N N . LYS A 1 416 ? -10.666 17.991 -6.165 1 83.59 416 LYS A N 1
ATOM 3282 C CA . LYS A 1 416 ? -11.582 16.976 -6.676 1 83.59 416 LYS A CA 1
ATOM 3283 C C . LYS A 1 416 ? -10.843 15.679 -6.995 1 83.59 416 LYS A C 1
ATOM 3285 O O . LYS A 1 416 ? -11.394 14.589 -6.833 1 83.59 416 LYS A O 1
ATOM 3290 N N . GLY A 1 417 ? -9.597 15.622 -7.164 1 83.05 417 GLY A N 1
ATOM 3291 C CA . GLY A 1 417 ? -8.838 14.441 -7.543 1 83.05 417 GLY A CA 1
ATOM 3292 C C . GLY A 1 417 ? -8.168 13.759 -6.365 1 83.05 417 GLY A C 1
ATOM 3293 O O . GLY A 1 417 ? -7.461 12.765 -6.536 1 83.05 417 GLY A O 1
ATOM 3294 N N . PHE A 1 418 ? -8.611 14.104 -5.182 1 90.76 418 PHE A N 1
ATOM 3295 C CA . PHE A 1 418 ? -7.869 13.615 -4.026 1 90.76 418 PHE A CA 1
ATOM 3296 C C . PHE A 1 418 ? -8.725 12.666 -3.195 1 90.76 418 PHE A C 1
ATOM 3298 O O . PHE A 1 418 ? -8.367 12.328 -2.064 1 90.76 418 PHE A O 1
ATOM 3305 N N . ASP A 1 419 ? -9.83 12.122 -3.694 1 84.94 419 ASP A N 1
ATOM 3306 C CA . ASP A 1 419 ? -10.756 11.264 -2.96 1 84.94 419 ASP A CA 1
ATOM 3307 C C . ASP A 1 419 ? -10.1 9.935 -2.594 1 84.94 419 ASP A C 1
ATOM 3309 O O . ASP A 1 419 ? -10.359 9.383 -1.522 1 84.94 419 ASP A O 1
ATOM 3313 N N . TRP A 1 420 ? -9.266 9.462 -3.382 1 86.01 420 TRP A N 1
ATOM 3314 C CA . TRP A 1 420 ? -8.666 8.149 -3.165 1 86.01 420 TRP A CA 1
ATOM 3315 C C . TRP A 1 420 ? -7.811 8.144 -1.902 1 86.01 420 TRP A C 1
ATOM 3317 O O . TRP A 1 420 ? -7.622 7.097 -1.277 1 86.01 420 TRP A O 1
ATOM 3327 N N . SER A 1 421 ? -7.339 9.325 -1.56 1 91.88 421 SER A N 1
ATOM 3328 C CA . SER A 1 421 ? -6.387 9.388 -0.456 1 91.88 421 SER A CA 1
ATOM 3329 C C . SER A 1 421 ? -6.976 10.129 0.739 1 91.88 421 SER A C 1
ATOM 3331 O O . SER A 1 421 ? -6.64 9.832 1.888 1 91.88 421 SER A O 1
ATOM 3333 N N . LEU A 1 422 ? -7.899 11.105 0.459 1 93.3 422 LEU A N 1
ATOM 3334 C CA . LEU A 1 422 ? -8.265 12.003 1.55 1 93.3 422 LEU A CA 1
ATOM 3335 C C . LEU A 1 422 ? -9.773 11.996 1.776 1 93.3 422 LEU A C 1
ATOM 3337 O O . LEU A 1 422 ? -10.279 12.719 2.637 1 93.3 422 LEU A O 1
ATOM 3341 N N . SER A 1 423 ? -10.528 11.25 1.082 1 89.53 423 SER A N 1
ATOM 3342 C CA . SER A 1 423 ? -11.974 11.177 1.265 1 89.53 423 SER A CA 1
ATOM 3343 C C . SER A 1 423 ? -12.33 10.729 2.679 1 89.53 423 SER A C 1
ATOM 3345 O O . SER A 1 423 ? -11.506 10.128 3.371 1 89.53 423 SER A O 1
ATOM 3347 N N . PRO A 1 424 ? -13.5 11.017 3.136 1 88.84 424 PRO A N 1
ATOM 3348 C CA . PRO A 1 424 ? -14.535 11.796 2.452 1 88.84 424 PRO A CA 1
ATOM 3349 C C . PRO A 1 424 ? -14.228 13.292 2.429 1 88.84 424 PRO A C 1
ATOM 3351 O O . PRO A 1 424 ? -13.663 13.825 3.387 1 88.84 424 PRO A O 1
ATOM 3354 N N . M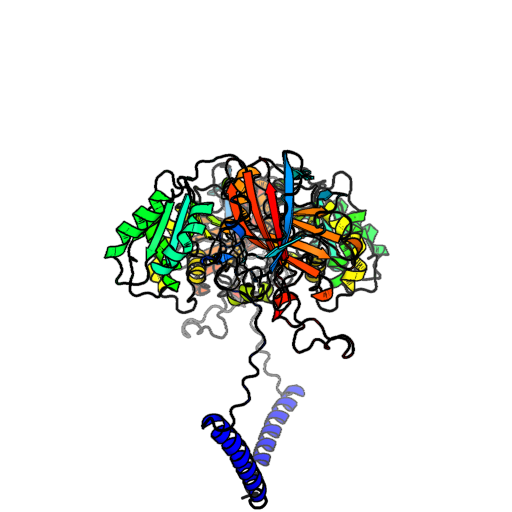ET A 1 425 ? -14.621 13.89 1.302 1 92.71 425 MET A N 1
ATOM 3355 C CA . MET A 1 425 ? -14.323 15.308 1.122 1 92.71 425 MET A CA 1
ATOM 3356 C C . MET A 1 425 ? -15.595 16.1 0.84 1 92.71 425 MET A C 1
ATOM 3358 O O . MET A 1 425 ? -16.603 15.533 0.414 1 92.71 425 MET A O 1
ATOM 3362 N N . ARG A 1 426 ? -15.603 17.331 1.153 1 93.3 426 ARG A N 1
ATOM 3363 C CA . ARG A 1 426 ? -16.64 18.284 0.771 1 93.3 426 ARG A CA 1
ATOM 3364 C C . ARG A 1 426 ? -16.05 19.449 -0.016 1 93.3 426 ARG A C 1
ATOM 3366 O O . ARG A 1 426 ? -14.836 19.662 -0.003 1 93.3 426 ARG A O 1
ATOM 3373 N N . ALA A 1 427 ? -16.878 20.162 -0.684 1 93.43 4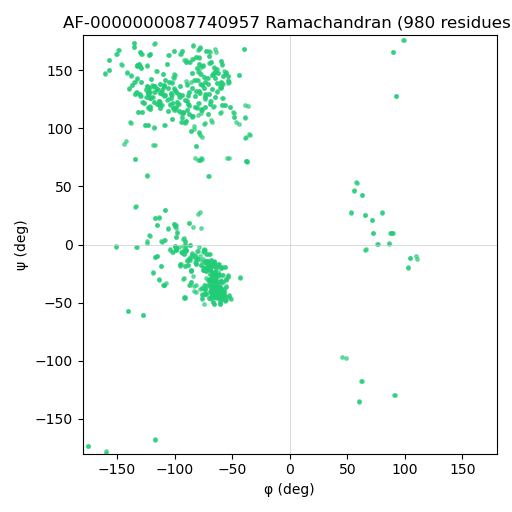27 ALA A N 1
ATOM 3374 C CA . ALA A 1 427 ? -16.451 21.294 -1.502 1 93.43 427 ALA A CA 1
ATOM 3375 C C . ALA A 1 427 ? -15.935 22.436 -0.631 1 93.43 427 ALA A C 1
ATOM 3377 O O . ALA A 1 427 ? -16.298 22.543 0.543 1 93.43 427 ALA A O 1
ATOM 3378 N N . LYS A 1 428 ? -15.14 23.233 -1.247 1 95 428 LYS A N 1
ATOM 3379 C CA . LYS A 1 428 ? -14.663 24.438 -0.576 1 95 428 LYS A CA 1
ATOM 3380 C C . LYS A 1 428 ? -15.819 25.377 -0.242 1 95 428 LYS A C 1
ATOM 3382 O O . LYS A 1 428 ? -16.685 25.626 -1.083 1 95 428 LYS A O 1
ATOM 3387 N N . MET A 1 429 ? -15.81 25.789 0.889 1 94.08 429 MET A N 1
ATOM 3388 C CA . MET A 1 429 ? -16.854 26.71 1.327 1 94.08 429 MET A CA 1
ATOM 3389 C C . MET A 1 429 ? -16.578 28.124 0.827 1 94.08 429 MET A C 1
ATOM 3391 O O . MET A 1 429 ? -15.424 28.553 0.77 1 94.08 429 MET A O 1
ATOM 3395 N N . ASP A 1 430 ? -17.679 28.781 0.565 1 91.37 430 ASP A N 1
ATOM 3396 C CA . ASP A 1 430 ? -17.574 30.198 0.228 1 91.37 430 ASP A CA 1
ATOM 3397 C C . ASP A 1 430 ? -16.939 30.988 1.371 1 91.37 430 ASP A C 1
ATOM 3399 O O . ASP A 1 430 ? -17.252 30.758 2.54 1 91.37 430 ASP A O 1
ATOM 3403 N N . ARG A 1 431 ? -16.042 31.818 1.027 1 88.7 431 ARG A N 1
ATOM 3404 C CA . ARG A 1 431 ? -15.307 32.577 2.034 1 88.7 431 ARG A CA 1
ATOM 3405 C C . ARG A 1 431 ? -16.255 33.398 2.901 1 88.7 431 ARG A C 1
ATOM 3407 O O . ARG A 1 431 ? -15.942 33.707 4.052 1 88.7 431 ARG A O 1
ATOM 3414 N N . ARG A 1 432 ? -17.507 33.842 2.443 1 87.42 432 ARG A N 1
ATOM 3415 C CA . ARG A 1 432 ? -18.479 34.652 3.171 1 87.42 432 ARG A CA 1
ATOM 3416 C C . ARG A 1 432 ? -19.147 33.843 4.278 1 87.42 432 ARG A C 1
ATOM 3418 O O . ARG A 1 432 ? -19.712 34.411 5.214 1 87.42 432 ARG A O 1
ATOM 3425 N N . LEU A 1 433 ? -18.943 32.584 4.086 1 94.1 433 LEU A N 1
ATOM 3426 C CA . LEU A 1 433 ? -19.65 31.712 5.017 1 94.1 433 LEU A CA 1
ATOM 3427 C C . LEU A 1 433 ? -18.7 31.162 6.076 1 94.1 433 LEU A C 1
ATOM 3429 O O . LEU A 1 433 ? -19.135 30.506 7.025 1 94.1 433 LEU A O 1
ATOM 3433 N N . LYS A 1 434 ? -17.51 31.494 5.885 1 95.72 434 LYS A N 1
ATOM 3434 C CA . LYS A 1 434 ? -16.466 30.953 6.75 1 95.72 434 LYS A CA 1
ATOM 3435 C C . LYS A 1 434 ? -15.457 32.031 7.135 1 95.72 434 LYS A C 1
ATOM 3437 O O . LYS A 1 434 ? -14.695 32.506 6.29 1 95.72 434 LYS A O 1
ATOM 3442 N N . LYS A 1 435 ? -15.492 32.532 8.332 1 96.43 435 LYS A N 1
ATOM 3443 C CA . LYS A 1 435 ? -14.5 33.46 8.866 1 96.43 435 LYS A CA 1
ATOM 3444 C C . LYS A 1 435 ? -13.426 32.72 9.659 1 96.43 435 LYS A C 1
ATOM 3446 O O . LYS A 1 435 ? -13.734 32.013 10.621 1 96.43 435 LYS A O 1
ATOM 3451 N N . SER A 1 436 ? -12.179 32.932 9.343 1 97.51 436 SER A N 1
ATOM 3452 C CA . SER A 1 436 ? -11.113 32.132 9.936 1 97.51 436 SER A CA 1
ATOM 3453 C C . SER A 1 436 ? -10.104 33.01 10.668 1 97.51 436 SER A C 1
ATOM 3455 O O . SER A 1 436 ? -9.757 34.094 10.193 1 97.51 436 SER A O 1
ATOM 3457 N N . TYR A 1 437 ? -9.736 32.613 11.843 1 98.34 437 TYR A N 1
ATOM 3458 C CA . TYR A 1 437 ? -8.564 33.076 12.578 1 98.34 437 TYR A CA 1
ATOM 3459 C C . TYR A 1 437 ? -7.443 32.046 12.524 1 98.34 437 TYR A C 1
ATOM 3461 O O . TYR A 1 437 ? -7.637 30.888 12.903 1 98.34 437 TYR A O 1
ATOM 3469 N N . HIS A 1 438 ? -6.276 32.399 12.116 1 98.21 438 HIS A N 1
ATOM 3470 C CA . HIS A 1 438 ? -5.196 31.429 11.968 1 98.21 438 HIS A CA 1
ATOM 3471 C C . HIS A 1 438 ? -4.121 31.635 13.029 1 98.21 438 HIS A C 1
ATOM 3473 O O . HIS A 1 438 ? -3.803 32.772 13.385 1 98.21 438 HIS A O 1
ATOM 3479 N N . LEU A 1 439 ? -3.58 30.568 13.394 1 98.46 439 LEU A N 1
ATOM 3480 C CA . LEU A 1 439 ? -2.504 30.619 14.378 1 98.46 439 LEU A CA 1
ATOM 3481 C C . LEU A 1 439 ? -1.267 31.295 13.795 1 98.46 439 LEU A C 1
ATOM 3483 O O . LEU A 1 439 ? -0.82 30.944 12.7 1 98.46 439 LEU A O 1
ATOM 3487 N N . VAL A 1 440 ? -0.723 32.196 14.589 1 97.48 440 VAL A N 1
ATOM 3488 C CA . VAL A 1 440 ? 0.475 32.879 14.112 1 97.48 440 VAL A CA 1
ATOM 3489 C C . VAL A 1 440 ? 1.644 32.588 15.049 1 97.48 440 VAL A C 1
ATOM 3491 O O . VAL A 1 440 ? 2.806 32.657 14.642 1 97.48 440 VAL A O 1
ATOM 3494 N N . ASP A 1 441 ? 1.24 32.257 16.295 1 97.01 441 ASP A N 1
ATOM 3495 C CA . ASP A 1 441 ? 2.317 32.054 17.26 1 97.01 441 ASP A CA 1
ATOM 3496 C C . ASP A 1 441 ? 1.836 31.234 18.455 1 97.01 441 ASP A C 1
ATOM 3498 O O . ASP A 1 441 ? 0.648 31.243 18.783 1 97.01 441 ASP A O 1
ATOM 3502 N N . THR A 1 442 ? 2.7 30.462 18.992 1 97.33 442 THR A N 1
ATOM 3503 C CA . THR A 1 442 ? 2.512 29.745 20.248 1 97.33 442 THR A CA 1
ATOM 3504 C C . THR A 1 442 ? 3.731 29.908 21.152 1 97.33 442 THR A C 1
ATOM 3506 O O . THR A 1 442 ? 4.865 29.695 20.718 1 97.33 442 THR A O 1
ATOM 3509 N N . GLU A 1 443 ? 3.424 30.273 22.426 1 94.71 443 GLU A N 1
ATOM 3510 C CA . GLU A 1 443 ? 4.527 30.534 23.346 1 94.71 443 GLU A CA 1
ATOM 3511 C C . GLU A 1 443 ? 4.248 29.943 24.724 1 94.71 443 GLU A C 1
ATOM 3513 O O . GLU A 1 443 ? 3.117 30 25.212 1 94.71 443 GLU A O 1
ATOM 3518 N N . VAL A 1 444 ? 5.285 29.504 25.309 1 92.97 444 VAL A N 1
ATOM 3519 C CA . VAL A 1 444 ? 5.196 29.046 26.692 1 92.97 444 VAL A CA 1
ATOM 3520 C C . VAL A 1 444 ? 5.441 30.217 27.641 1 92.97 444 VAL A C 1
ATOM 3522 O O . VAL A 1 444 ? 6.454 30.912 27.531 1 92.97 444 VAL A O 1
ATOM 3525 N N . ILE A 1 445 ? 4.503 30.45 28.494 1 92.43 445 ILE A N 1
ATOM 3526 C CA . ILE A 1 445 ? 4.587 31.486 29.517 1 92.43 445 ILE A CA 1
ATOM 3527 C C . ILE A 1 445 ? 4.516 30.849 30.903 1 92.43 445 ILE A C 1
ATOM 3529 O O . ILE A 1 445 ? 3.428 30.664 31.453 1 92.43 445 ILE A O 1
ATOM 3533 N N . GLY A 1 446 ? 5.718 30.714 31.534 1 90.72 446 GLY A N 1
ATOM 3534 C CA . GLY A 1 446 ? 5.727 29.926 32.756 1 90.72 446 GLY A CA 1
ATOM 3535 C C . GLY A 1 446 ? 5.314 28.483 32.539 1 90.72 446 GLY A C 1
ATOM 3536 O O . GLY A 1 446 ? 5.946 27.76 31.765 1 90.72 446 GLY A O 1
ATOM 3537 N N . LYS A 1 447 ? 4.273 28.133 33.135 1 91.37 447 LYS A N 1
ATOM 3538 C CA . LYS A 1 447 ? 3.745 26.782 32.974 1 91.37 447 LYS A CA 1
ATOM 3539 C C . LYS A 1 447 ? 2.611 26.753 31.954 1 91.37 447 LYS A C 1
ATOM 3541 O O . LYS A 1 447 ? 2.108 25.682 31.606 1 91.37 447 LYS A O 1
ATOM 3546 N N . ASN A 1 448 ? 2.245 27.941 31.461 1 93.99 448 ASN A N 1
ATOM 3547 C CA . ASN A 1 448 ? 1.094 28.067 30.573 1 93.99 448 ASN A CA 1
ATOM 3548 C C . ASN A 1 448 ? 1.521 28.167 29.112 1 93.99 448 ASN A C 1
ATOM 3550 O O . ASN A 1 448 ? 2.712 28.28 28.815 1 93.99 448 ASN A O 1
ATOM 3554 N N . ILE A 1 449 ? 0.619 28.02 28.229 1 95.77 449 ILE A N 1
ATOM 3555 C CA . ILE A 1 449 ? 0.849 28.181 26.797 1 95.77 449 ILE A CA 1
ATOM 3556 C C . ILE A 1 449 ? -0.105 29.233 26.237 1 95.77 449 ILE A C 1
ATOM 3558 O O . ILE A 1 449 ? -1.304 29.21 26.526 1 95.77 449 ILE A O 1
ATOM 3562 N N . ARG A 1 450 ? 0.407 30.147 25.512 1 96.58 450 ARG A N 1
ATOM 3563 C CA . ARG A 1 450 ? -0.376 31.174 24.833 1 96.58 450 ARG A CA 1
ATOM 3564 C C . ARG A 1 450 ? -0.405 30.935 23.327 1 96.58 450 ARG A C 1
ATOM 3566 O O . ARG A 1 450 ? 0.638 30.717 22.708 1 96.58 450 ARG A O 1
ATOM 3573 N N . GLN A 1 451 ? -1.515 30.92 22.772 1 97.88 451 GLN A N 1
ATOM 3574 C CA . GLN A 1 451 ? -1.708 30.828 21.329 1 97.88 451 GLN A CA 1
ATOM 3575 C C . GLN A 1 451 ? -2.365 32.091 20.78 1 97.88 451 GLN A C 1
ATOM 3577 O O . GLN A 1 451 ? -3.331 32.595 21.357 1 97.88 451 GLN A O 1
ATOM 3582 N N . ILE A 1 452 ? -1.869 32.648 19.699 1 98.33 452 ILE A N 1
ATOM 3583 C CA . ILE A 1 452 ? -2.389 33.862 19.079 1 98.33 452 ILE A CA 1
ATOM 3584 C C . ILE A 1 452 ? -2.994 33.527 17.718 1 98.33 452 ILE A C 1
ATOM 3586 O O . ILE A 1 452 ? -2.298 33.038 16.825 1 98.33 452 ILE A O 1
ATOM 3590 N N . TYR A 1 453 ? -4.278 33.761 17.597 1 98.59 453 TYR A N 1
ATOM 3591 C CA . TYR A 1 453 ? -5 33.584 16.342 1 98.59 453 TYR A CA 1
ATOM 3592 C C . TYR A 1 453 ? -5.401 34.93 15.75 1 98.59 453 TYR A C 1
ATOM 3594 O O . TYR A 1 453 ? -5.911 35.8 16.46 1 98.59 453 TYR A O 1
ATOM 3602 N N . ILE A 1 454 ? -5.222 35.138 14.411 1 98.42 454 ILE A N 1
ATOM 3603 C CA . ILE A 1 454 ? -5.483 36.442 13.811 1 98.42 454 ILE A CA 1
ATOM 3604 C C . ILE A 1 454 ? -6.387 36.277 12.591 1 98.42 454 ILE A C 1
ATOM 3606 O O . ILE A 1 454 ? -6.174 35.383 11.769 1 98.42 454 ILE A O 1
ATOM 3610 N N . HIS A 1 455 ? -7.418 36.968 12.513 1 97.88 455 HIS A N 1
ATOM 3611 C CA . HIS A 1 455 ? -8.164 37.216 11.284 1 97.88 455 HIS A CA 1
ATOM 3612 C C . HIS A 1 455 ? -7.704 38.504 10.61 1 97.88 455 HIS A C 1
ATOM 3614 O O . HIS A 1 455 ? -7.915 39.597 11.141 1 97.88 455 HIS A O 1
ATOM 3620 N N . ARG A 1 456 ? -7.13 38.349 9.489 1 96.14 456 ARG A N 1
ATOM 3621 C CA . ARG A 1 456 ? -6.542 39.487 8.791 1 96.14 456 ARG A CA 1
ATOM 3622 C C . ARG A 1 456 ? -7.588 40.218 7.956 1 96.14 456 ARG A C 1
ATOM 3624 O O . ARG A 1 456 ? -8.453 39.588 7.345 1 96.14 456 ARG A O 1
ATOM 3631 N N . VAL A 1 457 ? -7.437 41.452 7.837 1 93.82 457 VAL A N 1
ATOM 3632 C CA . VAL A 1 457 ? -8.394 42.295 7.128 1 93.82 457 VAL A CA 1
ATOM 3633 C C . VAL A 1 457 ? -8.423 41.914 5.65 1 93.82 457 VAL A C 1
ATOM 3635 O O . VAL A 1 457 ? -9.449 42.068 4.983 1 93.82 457 VAL A O 1
ATOM 3638 N N . GLU A 1 458 ? -7.337 41.451 5.142 1 90.29 458 GLU A N 1
ATOM 3639 C CA . GLU A 1 458 ? -7.229 41.089 3.732 1 90.29 458 GLU A CA 1
ATOM 3640 C C . GLU A 1 458 ? -8.19 39.957 3.378 1 90.29 458 GLU A C 1
ATOM 3642 O O . GLU A 1 458 ? -8.618 39.836 2.229 1 90.29 458 GLU A O 1
ATOM 3647 N N . GLU A 1 459 ? -8.521 39.181 4.341 1 89.42 459 GLU A N 1
ATOM 3648 C CA . GLU A 1 459 ? -9.415 38.051 4.104 1 89.42 459 GLU A CA 1
ATOM 3649 C C . GLU A 1 459 ? -10.849 38.52 3.877 1 89.42 459 GLU A C 1
ATOM 3651 O O . GLU A 1 459 ? -11.68 37.768 3.363 1 89.42 459 GLU A O 1
ATOM 3656 N N . ASP A 1 460 ? -11.122 39.71 4.186 1 87.35 460 ASP A N 1
ATOM 3657 C CA . ASP A 1 460 ? -12.47 40.253 4.049 1 87.35 460 ASP A CA 1
ATOM 3658 C C . ASP A 1 460 ? -12.609 41.06 2.76 1 87.35 460 ASP A C 1
ATOM 3660 O O . ASP A 1 460 ? -13.678 41.602 2.473 1 87.35 460 ASP A O 1
ATOM 3664 N N . ILE A 1 461 ? -11.587 41.196 2.086 1 82.55 461 ILE A N 1
ATOM 3665 C CA . ILE A 1 461 ? -11.635 41.942 0.833 1 82.55 461 ILE A CA 1
ATOM 3666 C C . ILE A 1 461 ? -12.176 41.046 -0.28 1 82.55 461 ILE A C 1
ATOM 3668 O O . ILE A 1 461 ? -11.642 39.963 -0.528 1 82.55 461 ILE A O 1
ATOM 3672 N N . PRO A 1 462 ? -13.282 41.479 -0.789 1 76.71 462 PRO A N 1
ATOM 3673 C CA . PRO A 1 462 ? -13.84 40.664 -1.871 1 76.71 462 PRO A CA 1
ATOM 3674 C C . PRO A 1 462 ? -12.874 40.497 -3.042 1 76.71 462 PRO A C 1
ATOM 3676 O O . PRO A 1 462 ? -12.12 41.419 -3.361 1 76.71 462 PRO A O 1
ATOM 3679 N N . GLY A 1 463 ? -12.816 39.301 -3.556 1 67.91 463 GLY A N 1
ATOM 3680 C CA . GLY A 1 463 ? -12.026 39.076 -4.756 1 67.91 463 GLY A CA 1
ATOM 3681 C C . GLY A 1 463 ? -12.545 39.836 -5.962 1 67.91 463 GLY A C 1
ATOM 3682 O O . GLY A 1 463 ? -13.629 40.42 -5.915 1 67.91 463 GLY A O 1
ATOM 3683 N N . PRO A 1 464 ? -11.735 39.952 -7.068 1 61.32 464 PRO A N 1
ATOM 3684 C CA . PRO A 1 464 ? -12.134 40.697 -8.264 1 61.32 464 PRO A CA 1
ATOM 3685 C C . PRO A 1 464 ? -13.482 40.242 -8.821 1 61.32 464 PRO A C 1
ATOM 3687 O O . PRO A 1 464 ? -14.235 41.053 -9.366 1 61.32 464 PRO A O 1
ATOM 3690 N N . ASP A 1 465 ? -13.82 38.962 -8.57 1 62.11 465 ASP A N 1
ATOM 3691 C CA . ASP A 1 465 ? -15.036 38.417 -9.165 1 62.11 465 ASP A CA 1
ATOM 3692 C C . ASP A 1 465 ? -16.21 38.503 -8.192 1 62.11 465 ASP A C 1
ATOM 3694 O O . ASP A 1 465 ? -17.312 38.042 -8.498 1 62.11 465 ASP A O 1
ATOM 3698 N N . GLU A 1 466 ? -15.872 39.011 -7.022 1 69.15 466 GLU A N 1
ATOM 3699 C CA . GLU A 1 466 ? -16.947 39.095 -6.038 1 69.15 466 GLU A CA 1
ATOM 3700 C C . GLU A 1 466 ? -17.637 40.456 -6.09 1 69.15 466 GLU A C 1
ATOM 3702 O O . GLU A 1 466 ? -16.978 41.486 -6.245 1 69.15 466 GLU A O 1
ATOM 3707 N N . LYS A 1 467 ? -18.987 40.43 -6.525 1 57.64 467 LYS A N 1
ATOM 3708 C CA . LYS A 1 467 ? -19.797 41.637 -6.658 1 57.64 467 LYS A CA 1
ATOM 3709 C C . LYS A 1 467 ? -19.704 42.502 -5.404 1 57.64 467 LYS A C 1
ATOM 3711 O O . LYS A 1 467 ? -19.836 42 -4.286 1 57.64 467 LYS A O 1
ATOM 3716 N N . SER A 1 468 ? -19.128 43.584 -5.665 1 55.95 468 SER A N 1
ATOM 3717 C CA . SER A 1 468 ? -18.94 44.594 -4.629 1 55.95 468 SER A CA 1
ATOM 3718 C C . SER A 1 468 ? -20.262 44.943 -3.952 1 55.95 468 SER A C 1
ATOM 3720 O O . SER A 1 468 ? -21.331 44.767 -4.539 1 55.95 468 SER A O 1
ATOM 3722 N N . GLY A 1 469 ? -20.265 45.124 -2.592 1 54.13 469 GLY A N 1
ATOM 3723 C CA . GLY A 1 469 ? -21.366 45.494 -1.717 1 54.13 469 GLY A CA 1
ATOM 3724 C C . GLY A 1 469 ? -22.277 46.548 -2.317 1 54.13 469 GLY A C 1
ATOM 3725 O O . GLY A 1 469 ? -22.02 47.046 -3.415 1 54.13 469 GLY A O 1
ATOM 3726 N N . ASP A 1 470 ? -23.401 46.757 -1.704 1 58.05 470 ASP A N 1
ATOM 3727 C CA . ASP A 1 470 ? -24.41 47.775 -1.978 1 58.05 470 ASP A CA 1
ATOM 3728 C C . ASP A 1 470 ? -23.773 49.155 -2.126 1 58.05 470 ASP A C 1
ATOM 3730 O O . ASP A 1 470 ? -23.048 49.608 -1.239 1 58.05 470 ASP A O 1
ATOM 3734 N N . PRO A 1 471 ? -23.746 49.696 -3.337 1 60.46 471 PRO A N 1
ATOM 3735 C CA . PRO A 1 471 ? -23.178 51.032 -3.531 1 60.46 471 PRO A CA 1
ATOM 3736 C C . PRO A 1 471 ? -23.618 52.023 -2.455 1 60.46 471 PRO A C 1
ATOM 3738 O O . PRO A 1 471 ? -22.922 53.009 -2.198 1 60.46 471 PRO A O 1
ATOM 3741 N N . LYS A 1 472 ? -24.743 51.902 -1.839 1 65.78 472 LYS A N 1
ATOM 3742 C CA . LYS A 1 472 ? -25.258 52.864 -0.87 1 65.78 472 LYS A CA 1
ATOM 3743 C C . LYS A 1 472 ? -24.529 52.744 0.465 1 65.78 472 LYS A C 1
ATOM 3745 O O . LYS A 1 472 ? -24.559 53.668 1.28 1 65.78 472 LYS A O 1
ATOM 3750 N N . ASN A 1 473 ? -23.937 51.619 0.702 1 60.69 473 ASN A N 1
ATOM 3751 C CA . ASN A 1 473 ? -23.166 51.376 1.916 1 60.69 473 ASN A CA 1
ATOM 3752 C C . ASN A 1 473 ? -21.83 50.706 1.608 1 60.69 473 ASN A C 1
ATOM 3754 O O . ASN A 1 473 ? -21.694 49.489 1.747 1 60.69 473 ASN A O 1
ATOM 3758 N N . PRO A 1 474 ? -21.03 51.549 1.083 1 64.62 474 PRO A N 1
ATOM 3759 C CA . PRO A 1 474 ? -19.753 50.953 0.683 1 64.62 474 PRO A CA 1
ATOM 3760 C C . PRO A 1 474 ? -18.996 50.336 1.856 1 64.62 474 PRO A C 1
ATOM 3762 O O . PRO A 1 474 ? -19.084 50.833 2.982 1 64.62 474 PRO A O 1
ATOM 3765 N N . PRO A 1 475 ? -18.474 49.205 1.721 1 67.69 475 PRO A N 1
ATOM 3766 C CA . PRO A 1 475 ? -17.653 48.627 2.787 1 67.69 475 PRO A CA 1
ATOM 3767 C C . PRO A 1 475 ? -16.525 49.554 3.232 1 67.69 475 PRO A C 1
ATOM 3769 O O . PRO A 1 475 ? -16.084 50.41 2.461 1 67.69 475 PRO A O 1
ATOM 3772 N N . PRO A 1 476 ? -16.296 49.558 4.586 1 72.71 476 PRO A N 1
ATOM 3773 C CA . PRO A 1 476 ? -15.183 50.375 5.076 1 72.71 476 PRO A CA 1
ATOM 3774 C C . PRO A 1 476 ? -13.925 50.231 4.221 1 72.71 476 PRO A C 1
ATOM 3776 O O . PRO A 1 476 ? -13.703 49.179 3.616 1 72.71 476 PRO A O 1
ATOM 3779 N N . LYS A 1 477 ? -13.228 51.386 4.155 1 82.91 477 LYS A N 1
ATOM 3780 C CA . LYS A 1 477 ? -11.929 51.37 3.488 1 82.91 477 LYS A CA 1
ATOM 3781 C C . LYS A 1 477 ? -10.946 50.461 4.221 1 82.91 477 LYS A C 1
ATOM 3783 O O . LYS A 1 477 ? -10.96 50.387 5.451 1 82.91 477 LYS A O 1
ATOM 3788 N N . ILE A 1 478 ? -10.207 49.75 3.631 1 84.75 478 ILE A N 1
ATOM 3789 C CA . ILE A 1 478 ? -9.289 48.769 4.198 1 84.75 478 ILE A CA 1
ATOM 3790 C C . ILE A 1 478 ? -8.395 49.439 5.238 1 84.75 478 ILE A C 1
ATOM 3792 O O . ILE A 1 478 ? -8.014 48.816 6.232 1 84.75 478 ILE A O 1
ATOM 3796 N N . GLU A 1 479 ? -8.179 50.804 5.058 1 83.96 479 GLU A N 1
ATOM 3797 C CA . GLU A 1 479 ? -7.31 51.535 5.976 1 83.96 479 GLU A CA 1
ATOM 3798 C C . GLU A 1 479 ? -7.963 51.695 7.345 1 83.96 479 GLU A C 1
ATOM 3800 O O . GLU A 1 479 ? -7.276 51.916 8.345 1 83.96 479 GLU A O 1
ATOM 3805 N N . GLU A 1 480 ? -9.235 51.53 7.354 1 87.08 480 GLU A N 1
ATOM 3806 C CA . GLU A 1 480 ? -9.973 51.706 8.601 1 87.08 480 GLU A CA 1
ATOM 3807 C C . GLU A 1 480 ? -10.325 50.361 9.228 1 87.08 480 GLU A C 1
ATOM 3809 O O . GLU A 1 480 ? -10.778 50.304 10.374 1 87.08 480 GLU A O 1
ATOM 3814 N N . MET A 1 481 ? -10.045 49.372 8.519 1 91.68 481 MET A N 1
ATOM 3815 C CA . MET A 1 481 ? -10.372 48.04 9.017 1 91.68 481 MET A CA 1
ATOM 3816 C C . MET A 1 481 ? -9.338 47.569 10.034 1 91.68 481 MET A C 1
ATOM 3818 O O . MET A 1 481 ? -8.221 48.089 10.075 1 91.68 481 MET A O 1
ATOM 3822 N N . LYS A 1 482 ? -9.746 46.679 10.897 1 95.76 482 LYS A N 1
ATOM 3823 C CA . LYS A 1 482 ? -8.91 46.209 11.998 1 95.76 482 LYS A CA 1
ATOM 3824 C C . LYS A 1 482 ? -8.754 44.691 11.962 1 95.76 482 LYS A C 1
ATOM 3826 O O . LYS A 1 482 ? -9.725 43.967 11.736 1 95.76 482 LYS A O 1
ATOM 3831 N N . ASP A 1 483 ? -7.479 44.307 12.196 1 97.65 483 ASP A N 1
ATOM 3832 C CA . ASP A 1 483 ? -7.293 42.879 12.438 1 97.65 483 ASP A CA 1
ATOM 3833 C C . ASP A 1 483 ? -8.014 42.438 13.709 1 97.65 483 ASP A C 1
ATOM 3835 O O . ASP A 1 483 ? -8.232 43.243 14.617 1 97.65 483 ASP A O 1
ATOM 3839 N N . GLU A 1 484 ? -8.403 41.236 13.717 1 98 484 GLU A N 1
ATOM 3840 C CA . GLU A 1 484 ? -8.978 40.649 14.923 1 98 484 GLU A CA 1
ATOM 3841 C C . GLU A 1 484 ? -8.051 39.593 15.518 1 98 484 GLU A C 1
ATOM 3843 O O . GLU A 1 484 ? -7.505 38.759 14.793 1 98 484 GLU A O 1
ATOM 3848 N N . VAL A 1 485 ? -7.805 39.714 16.836 1 98.12 485 VAL A N 1
ATOM 3849 C CA . VAL A 1 485 ? -6.863 38.822 17.504 1 98.12 485 VAL A CA 1
ATOM 3850 C C . VAL A 1 485 ? -7.572 38.069 18.628 1 98.12 485 VAL A C 1
ATOM 3852 O O . VAL A 1 485 ? -8.229 38.68 19.475 1 98.12 485 VAL A O 1
ATOM 3855 N N . ILE A 1 486 ? -7.466 36.803 18.573 1 97.73 486 ILE A N 1
ATOM 3856 C CA . ILE A 1 486 ? -7.933 35.968 19.674 1 97.73 486 ILE A CA 1
ATOM 3857 C C . ILE A 1 486 ? -6.744 35.276 20.337 1 97.73 486 ILE A C 1
ATOM 3859 O O . ILE A 1 486 ? -5.99 34.556 19.677 1 97.73 486 ILE A O 1
ATOM 3863 N N . GLU A 1 487 ? -6.57 35.522 21.581 1 97.04 487 GLU A N 1
ATOM 3864 C CA . GLU A 1 487 ? -5.541 34.867 22.382 1 97.04 487 GLU A CA 1
ATOM 3865 C C . GLU A 1 487 ? -6.137 33.762 23.25 1 97.04 487 GLU A C 1
ATOM 3867 O O . GLU A 1 487 ? -7.072 34.003 24.015 1 97.04 487 GLU A O 1
ATOM 3872 N N . LEU A 1 488 ? -5.672 32.585 23.085 1 96.98 488 LEU A N 1
ATOM 3873 C CA . LEU A 1 488 ? -6.011 31.485 23.982 1 96.98 488 LEU A CA 1
ATOM 3874 C C . LEU A 1 488 ? -4.881 31.222 24.971 1 96.98 488 LEU A C 1
ATOM 3876 O O . LEU A 1 488 ? -3.755 30.92 24.569 1 96.98 488 LEU A O 1
ATOM 3880 N N . LEU A 1 489 ? -5.171 31.393 26.183 1 96.03 489 LEU A N 1
ATOM 3881 C CA . LEU A 1 489 ? -4.22 31.07 27.241 1 96.03 489 LEU A CA 1
ATOM 3882 C C . LEU A 1 489 ? -4.577 29.745 27.907 1 96.03 489 LEU A C 1
ATOM 3884 O O . LEU A 1 489 ? -5.567 29.659 28.637 1 96.03 489 LEU A O 1
ATOM 3888 N N . TRP A 1 490 ? -3.767 28.768 27.619 1 95.8 490 TRP A N 1
ATOM 3889 C CA . TRP A 1 490 ? -3.939 27.468 28.26 1 95.8 490 TRP A CA 1
ATOM 3890 C C . TRP A 1 490 ? -3.293 27.452 29.641 1 95.8 490 TRP A C 1
ATOM 3892 O O . TRP A 1 490 ? -2.075 27.607 29.765 1 95.8 490 TRP A O 1
ATOM 3902 N N . GLU A 1 491 ? -4.127 27.243 30.647 1 92.42 491 GLU A N 1
ATOM 3903 C CA . GLU A 1 491 ? -3.648 27.197 32.026 1 92.42 491 GLU A CA 1
ATOM 3904 C C . GLU A 1 491 ? -3.284 25.773 32.436 1 92.42 491 GLU A C 1
ATOM 3906 O O . GLU A 1 491 ? -4.165 24.951 32.692 1 92.42 491 GLU A O 1
ATOM 3911 N N . LEU A 1 492 ? -1.985 25.565 32.486 1 83.94 492 LEU A N 1
ATOM 3912 C CA . LEU A 1 492 ? -1.505 24.202 32.687 1 83.94 492 LEU A CA 1
ATOM 3913 C C . LEU A 1 492 ? -0.938 24.026 34.091 1 83.94 492 LEU A C 1
ATOM 3915 O O . LEU A 1 492 ? -0.409 24.975 34.675 1 83.94 492 LEU A O 1
ATOM 3919 N N . MET B 1 1 ? -3.792 26.913 -59.773 1 16.19 1 MET B N 1
ATOM 3920 C CA . MET B 1 1 ? -4.823 26.17 -60.491 1 16.19 1 MET B CA 1
ATOM 3921 C C . MET B 1 1 ? -4.441 24.7 -60.627 1 16.19 1 MET B C 1
ATOM 3923 O O . MET B 1 1 ? -3.27 24.343 -60.484 1 16.19 1 MET B O 1
ATOM 3927 N N . VAL B 1 2 ? -5.296 23.737 -61.484 1 21.82 2 VAL B N 1
ATOM 3928 C CA . VAL B 1 2 ? -6.185 22.581 -61.469 1 21.82 2 VAL B CA 1
ATOM 3929 C C . VAL B 1 2 ? -5.457 21.362 -62.032 1 21.82 2 VAL B C 1
ATOM 3931 O O . VAL B 1 2 ? -5.85 20.222 -61.772 1 21.82 2 VAL B O 1
ATOM 3934 N N . SER B 1 3 ? -4.56 21.596 -62.985 1 21.43 3 SER B N 1
ATOM 3935 C CA . SER B 1 3 ? -4.501 20.55 -64.002 1 21.43 3 SER B CA 1
ATOM 3936 C C . SER B 1 3 ? -3.797 19.305 -63.473 1 21.43 3 SER B C 1
ATOM 3938 O O . SER B 1 3 ? -4.063 18.193 -63.934 1 21.43 3 SER B O 1
ATOM 3940 N N . ARG B 1 4 ? -2.658 19.5 -62.931 1 28.47 4 ARG B N 1
ATOM 3941 C CA . ARG B 1 4 ? -1.766 18.348 -63.027 1 28.47 4 ARG B CA 1
ATOM 3942 C C . ARG B 1 4 ? -2.149 17.274 -62.015 1 28.47 4 ARG B C 1
ATOM 3944 O O . ARG B 1 4 ? -1.341 16.398 -61.696 1 28.47 4 ARG B O 1
ATOM 3951 N N . ASN B 1 5 ? -3.545 17.419 -61.344 1 25.11 5 ASN B N 1
ATOM 3952 C CA . ASN B 1 5 ? -3.898 16.457 -60.305 1 25.11 5 ASN B CA 1
ATOM 3953 C C . ASN B 1 5 ? -4.35 15.127 -60.902 1 25.11 5 ASN B C 1
ATOM 3955 O O . ASN B 1 5 ? -4.918 14.288 -60.201 1 25.11 5 ASN B O 1
ATOM 3959 N N . ARG B 1 6 ? -4.405 15.035 -62.372 1 27.48 6 ARG B N 1
ATOM 3960 C CA . ARG B 1 6 ? -5.204 13.992 -63.007 1 27.48 6 ARG B CA 1
ATOM 3961 C C . ARG B 1 6 ? -4.498 12.642 -62.933 1 27.48 6 ARG B C 1
ATOM 3963 O O . ARG B 1 6 ? -5.133 11.595 -63.078 1 27.48 6 ARG B O 1
ATOM 3970 N N . SER B 1 7 ? -3.211 12.72 -63.185 1 30.45 7 SER B N 1
ATOM 3971 C CA . SER B 1 7 ? -2.576 11.49 -63.645 1 30.45 7 SER B CA 1
ATOM 3972 C C . SER B 1 7 ? -2.496 10.457 -62.525 1 30.45 7 SER B C 1
ATOM 3974 O O . SER B 1 7 ? -2.216 9.283 -62.775 1 30.45 7 SER B O 1
ATOM 3976 N N . GLY B 1 8 ? -2.579 10.94 -61.235 1 28.75 8 GLY B N 1
ATOM 3977 C CA . GLY B 1 8 ? -2.217 10.048 -60.145 1 28.75 8 GLY B CA 1
ATOM 3978 C C . GLY B 1 8 ? -3.304 9.044 -59.809 1 28.75 8 GLY B C 1
ATOM 3979 O O . GLY B 1 8 ? -3.155 8.247 -58.881 1 28.75 8 GLY B O 1
ATOM 3980 N N . ARG B 1 9 ? -4.555 9.269 -60.441 1 35.41 9 ARG B N 1
ATOM 3981 C CA . ARG B 1 9 ? -5.75 8.482 -60.158 1 35.41 9 ARG B CA 1
ATOM 3982 C C . ARG B 1 9 ? -5.695 7.129 -60.861 1 35.41 9 ARG B C 1
ATOM 3984 O O . ARG B 1 9 ? -6.297 6.158 -60.398 1 35.41 9 ARG B O 1
ATOM 3991 N N . ARG B 1 10 ? -5.148 7.16 -62.112 1 37.07 10 ARG B N 1
ATOM 3992 C CA . ARG B 1 10 ? -5.26 5.939 -62.903 1 37.07 10 ARG B CA 1
ATOM 3993 C C . ARG B 1 10 ? -4.4 4.825 -62.316 1 37.07 10 ARG B C 1
ATOM 3995 O O . ARG B 1 10 ? -4.764 3.65 -62.388 1 37.07 10 ARG B O 1
ATOM 4002 N N . ARG B 1 11 ? -3.292 5.258 -61.877 1 42.74 11 ARG B N 1
ATOM 4003 C CA . ARG B 1 11 ? -2.385 4.266 -61.31 1 42.74 11 ARG B CA 1
ATOM 4004 C C . ARG B 1 11 ? -2.945 3.688 -60.015 1 42.74 11 ARG B C 1
ATOM 4006 O O . ARG B 1 11 ? -2.771 2.501 -59.732 1 42.74 11 ARG B O 1
ATOM 4013 N N . THR B 1 12 ? -3.75 4.622 -59.338 1 45.39 12 THR B N 1
ATOM 4014 C CA . THR B 1 12 ? -4.34 4.128 -58.099 1 45.39 12 THR B CA 1
ATOM 4015 C C . THR B 1 12 ? -5.463 3.137 -58.393 1 45.39 12 THR B C 1
ATOM 4017 O O . THR B 1 12 ? -5.679 2.192 -57.632 1 45.39 12 THR B O 1
ATOM 4020 N N . ALA B 1 13 ? -6.099 3.351 -59.585 1 48.13 13 ALA B N 1
ATOM 4021 C CA . ALA B 1 13 ? -7.19 2.45 -59.945 1 48.13 13 ALA B CA 1
ATOM 4022 C C . ALA B 1 13 ? -6.655 1.1 -60.415 1 48.13 13 ALA B C 1
ATOM 4024 O O . ALA B 1 13 ? -7.209 0.053 -60.075 1 48.13 13 ALA B O 1
ATOM 4025 N N . ALA B 1 14 ? -5.6 1.23 -61.251 1 49 14 ALA B N 1
ATOM 4026 C CA . ALA B 1 14 ? -5.043 -0.027 -61.743 1 49 14 ALA B CA 1
ATOM 4027 C C . ALA B 1 14 ? -4.487 -0.867 -60.597 1 49 14 ALA B C 1
ATOM 4029 O O . ALA B 1 14 ? -4.675 -2.085 -60.564 1 49 14 ALA B O 1
ATOM 4030 N N . LEU B 1 15 ? -3.828 -0.127 -59.62 1 49.98 15 LEU B N 1
ATOM 4031 C CA . LEU B 1 15 ? -3.332 -0.843 -58.449 1 49.98 15 LEU B CA 1
ATOM 4032 C C . LEU B 1 15 ? -4.488 -1.341 -57.587 1 49.98 15 LEU B C 1
ATOM 4034 O O . LEU B 1 15 ? -4.444 -2.459 -57.069 1 49.98 15 LEU B O 1
ATOM 4038 N N . ALA B 1 16 ? -5.585 -0.56 -57.604 1 54.75 16 ALA B N 1
ATOM 4039 C CA . ALA B 1 16 ? -6.776 -1.009 -56.887 1 54.75 16 ALA B CA 1
ATOM 4040 C C . ALA B 1 16 ? -7.418 -2.205 -57.585 1 54.75 16 ALA B C 1
ATOM 4042 O O . ALA B 1 16 ? -7.877 -3.142 -56.928 1 54.75 16 ALA B O 1
ATOM 4043 N N . PHE B 1 17 ? -7.301 -2.108 -58.95 1 51.99 17 PHE B N 1
ATOM 4044 C CA . PHE B 1 17 ? -7.883 -3.221 -59.692 1 51.99 17 PHE B CA 1
ATOM 4045 C C . PHE B 1 17 ? -7.075 -4.495 -59.48 1 51.99 17 PHE B C 1
ATOM 4047 O O . PHE B 1 17 ? -7.643 -5.578 -59.322 1 51.99 17 PHE B O 1
ATOM 4054 N N . PHE B 1 18 ? -5.695 -4.326 -59.461 1 51.89 18 PHE B N 1
ATOM 4055 C CA . PHE B 1 18 ? -4.852 -5.491 -59.223 1 51.89 18 PHE B CA 1
ATOM 4056 C C . PHE B 1 18 ? -5.043 -6.017 -57.806 1 51.89 18 PHE B C 1
ATOM 4058 O O . PHE B 1 18 ? -5.161 -7.227 -57.597 1 51.89 18 PHE B O 1
ATOM 4065 N N . VAL B 1 19 ? -5.146 -5.061 -56.808 1 53.65 19 VAL B N 1
ATOM 4066 C CA . VAL B 1 19 ? -5.349 -5.504 -55.432 1 53.65 19 VAL B CA 1
ATOM 4067 C C . VAL B 1 19 ? -6.745 -6.102 -55.281 1 53.65 19 VAL B C 1
ATOM 4069 O O . VAL B 1 19 ? -6.916 -7.14 -54.637 1 53.65 19 VAL B O 1
ATOM 4072 N N . ALA B 1 20 ? -7.721 -5.647 -56.067 1 54.81 20 ALA B N 1
ATOM 4073 C CA . ALA B 1 20 ? -9.078 -6.187 -56.017 1 54.81 20 ALA B CA 1
ATOM 4074 C C . ALA B 1 20 ? -9.147 -7.558 -56.682 1 54.81 20 ALA B C 1
ATOM 4076 O O . ALA B 1 20 ? -9.808 -8.468 -56.176 1 54.81 20 ALA B O 1
ATOM 4077 N N . THR B 1 21 ? -8.453 -7.629 -57.834 1 54.62 21 THR B N 1
ATOM 4078 C CA . THR B 1 21 ? -8.472 -8.921 -58.511 1 54.62 21 THR B CA 1
ATOM 4079 C C . THR B 1 21 ? -7.782 -9.986 -57.664 1 54.62 21 THR B C 1
ATOM 4081 O O . THR B 1 21 ? -8.264 -11.116 -57.565 1 54.62 21 THR B O 1
ATOM 4084 N N . VAL B 1 22 ? -6.618 -9.596 -57.059 1 51.28 22 VAL B N 1
ATOM 4085 C CA . VAL B 1 22 ? -5.929 -10.566 -56.215 1 51.28 22 VAL B CA 1
ATOM 4086 C C . VAL B 1 22 ? -6.803 -10.92 -55.014 1 51.28 22 VAL B C 1
ATOM 4088 O O . VAL B 1 22 ? -6.91 -12.09 -54.639 1 51.28 22 VAL B O 1
ATOM 4091 N N . ILE B 1 23 ? -7.615 -9.964 -54.504 1 53.11 23 ILE B N 1
ATOM 4092 C CA . ILE B 1 23 ? -8.528 -10.229 -53.398 1 53.11 23 ILE B CA 1
ATOM 4093 C C . ILE B 1 23 ? -9.696 -11.083 -53.885 1 53.11 23 ILE B C 1
ATOM 4095 O O . ILE B 1 23 ? -10.094 -12.04 -53.217 1 53.11 23 ILE B O 1
ATOM 4099 N N . LEU B 1 24 ? -10.236 -10.764 -55.066 1 52.9 24 LEU B N 1
ATOM 4100 C CA . LEU B 1 24 ? -11.371 -11.517 -55.589 1 52.9 24 LEU B CA 1
ATOM 4101 C C . LEU B 1 24 ? -10.958 -12.939 -55.954 1 52.9 24 LEU B C 1
ATOM 4103 O O . LEU B 1 24 ? -11.699 -13.89 -55.699 1 52.9 24 LEU B O 1
ATOM 4107 N N . LEU B 1 25 ? -9.834 -13.032 -56.661 1 53.51 25 LEU B N 1
ATOM 4108 C CA . LEU B 1 25 ? -9.413 -14.39 -56.992 1 53.51 25 LEU B CA 1
ATOM 4109 C C . LEU B 1 25 ? -9.105 -15.186 -55.729 1 53.51 25 LEU B C 1
ATOM 4111 O O . LEU B 1 25 ? -9.353 -16.393 -55.675 1 53.51 25 LEU B O 1
ATOM 4115 N N . ASN B 1 26 ? -8.548 -14.466 -54.696 1 47.03 26 ASN B N 1
ATOM 4116 C CA . ASN B 1 26 ? -8.368 -15.138 -53.414 1 47.03 26 ASN B CA 1
ATOM 4117 C C . ASN B 1 26 ? -9.708 -15.451 -52.753 1 47.03 26 ASN B C 1
ATOM 4119 O O . ASN B 1 26 ? -9.864 -16.499 -52.124 1 47.03 26 ASN B O 1
ATOM 4123 N N . TYR B 1 27 ? -10.714 -14.56 -52.889 1 47.87 27 TYR B N 1
ATOM 4124 C CA . TYR B 1 27 ? -12.034 -14.818 -52.325 1 47.87 27 TYR B CA 1
ATOM 4125 C C . TYR B 1 27 ? -12.719 -15.973 -53.046 1 47.87 27 TYR B C 1
ATOM 4127 O O . TYR B 1 27 ? -13.457 -16.746 -52.431 1 47.87 27 TYR B O 1
ATOM 4135 N N . LYS B 1 28 ? -12.694 -16.024 -54.443 1 51.49 28 LYS B N 1
ATOM 4136 C CA . LYS B 1 28 ? -13.459 -17.024 -55.181 1 51.49 28 LYS B CA 1
ATOM 4137 C C . LYS B 1 28 ? -12.759 -18.38 -55.157 1 51.49 28 LYS B C 1
ATOM 4139 O O . LYS B 1 28 ? -13.158 -19.303 -55.87 1 51.49 28 LYS B O 1
ATOM 4144 N N . GLY B 1 29 ? -11.985 -18.824 -54.265 1 45.37 29 GLY B N 1
ATOM 4145 C CA . GLY B 1 29 ? -11.461 -20.145 -53.957 1 45.37 29 GLY B CA 1
ATOM 4146 C C . GLY B 1 29 ? -10.539 -20.687 -55.033 1 45.37 29 GLY B C 1
ATOM 4147 O O . GLY B 1 29 ? -10.206 -21.874 -55.032 1 45.37 29 GLY B O 1
ATOM 4148 N N . PHE B 1 30 ? -10.356 -20.06 -56.107 1 50.69 30 PHE B N 1
ATOM 4149 C CA . PHE B 1 30 ? -9.563 -20.668 -57.169 1 50.69 30 PHE B CA 1
ATOM 4150 C C . PHE B 1 30 ? -8.106 -20.805 -56.744 1 50.69 30 PHE B C 1
ATOM 4152 O O . PHE B 1 30 ? -7.348 -21.571 -57.345 1 50.69 30 PHE B O 1
ATOM 4159 N N . LEU B 1 31 ? -7.515 -19.843 -56.138 1 42.39 31 LEU B N 1
ATOM 4160 C CA . LEU B 1 31 ? -6.181 -20.142 -55.628 1 42.39 31 LEU B CA 1
ATOM 4161 C C . LEU B 1 31 ? -6.261 -20.921 -54.319 1 42.39 31 LEU B C 1
ATOM 4163 O O . LEU B 1 31 ? -6.707 -20.388 -53.301 1 42.39 31 LEU B O 1
ATOM 4167 N N . THR B 1 32 ? -6.636 -22.166 -54.45 1 39.74 32 THR B N 1
ATOM 4168 C CA . THR B 1 32 ? -6.35 -22.998 -53.287 1 39.74 32 THR B CA 1
ATOM 4169 C C . THR B 1 32 ? -4.88 -22.891 -52.893 1 39.74 32 THR B C 1
ATOM 4171 O O . THR B 1 32 ? -3.998 -23.311 -53.645 1 39.74 32 THR B O 1
ATOM 4174 N N . LEU B 1 33 ? -4.475 -21.797 -52.295 1 41.57 33 LEU B N 1
ATOM 4175 C CA . LEU B 1 33 ? -3.163 -21.962 -51.678 1 41.57 33 LEU B CA 1
ATOM 4176 C C . LEU B 1 33 ? -3.028 -23.345 -51.05 1 41.57 33 LEU B C 1
ATOM 4178 O O . LEU B 1 33 ? -3.985 -23.865 -50.472 1 41.57 33 LEU B O 1
ATOM 4182 N N . PRO B 1 34 ? -2.19 -24.195 -51.673 1 40.09 34 PRO B N 1
ATOM 4183 C CA . PRO B 1 34 ? -2.02 -25.465 -50.963 1 40.09 34 PRO B CA 1
ATOM 4184 C C . PRO B 1 34 ? -2.06 -25.302 -49.445 1 40.09 34 PRO B C 1
ATOM 4186 O O . PRO B 1 34 ? -1.49 -24.35 -48.907 1 40.09 34 PRO B O 1
ATOM 4189 N N . SER B 1 35 ? -3.161 -25.48 -48.924 1 42 35 SER B N 1
ATOM 4190 C CA . SER B 1 35 ? -3.151 -25.595 -47.469 1 42 35 SER B CA 1
ATOM 4191 C C . SER B 1 35 ? -1.914 -26.342 -46.982 1 42 35 SER B C 1
ATOM 4193 O O . SER B 1 35 ? -1.733 -27.522 -47.292 1 42 35 SER B O 1
ATOM 4195 N N . PHE B 1 36 ? -0.748 -25.77 -47.046 1 44.77 36 PHE B N 1
ATOM 4196 C CA . PHE B 1 36 ? 0.327 -26.417 -46.304 1 44.77 36 PHE B CA 1
ATOM 4197 C C . PHE B 1 36 ? -0.187 -26.979 -44.984 1 44.77 36 PHE B C 1
ATOM 4199 O O . PHE B 1 36 ? -0.57 -26.223 -44.089 1 44.77 36 PHE B O 1
ATOM 4206 N N . GLU B 1 37 ? -0.928 -27.998 -45.124 1 47.79 37 GLU B N 1
ATOM 4207 C CA . GLU B 1 37 ? -1.236 -28.694 -43.878 1 47.79 37 GLU B CA 1
ATOM 4208 C C . GLU B 1 37 ? -0.028 -28.72 -42.947 1 47.79 37 GLU B C 1
ATOM 4210 O O . GLU B 1 37 ? 1.02 -29.266 -43.296 1 47.79 37 GLU B O 1
ATOM 4215 N N . VAL B 1 38 ? 0.089 -27.807 -42.107 1 60.61 38 VAL B N 1
ATOM 4216 C CA . VAL B 1 38 ? 1.124 -27.831 -41.079 1 60.61 38 VAL B CA 1
ATOM 4217 C C . VAL B 1 38 ? 1.172 -29.211 -40.425 1 60.61 38 VAL B C 1
ATOM 4219 O O . VAL B 1 38 ? 0.156 -29.706 -39.931 1 60.61 38 VAL B O 1
ATOM 4222 N N . ALA B 1 39 ? 2.209 -30.011 -40.777 1 73.93 39 ALA B N 1
ATOM 4223 C CA . ALA B 1 39 ? 2.44 -31.315 -40.162 1 73.93 39 ALA B CA 1
ATOM 4224 C C . ALA B 1 39 ? 2.139 -31.277 -38.666 1 73.93 39 ALA B C 1
ATOM 4226 O O . ALA B 1 39 ? 2.554 -30.351 -37.967 1 73.93 39 ALA B O 1
ATOM 4227 N N . LYS B 1 40 ? 1.109 -32.171 -38.213 1 82.36 40 LYS B N 1
ATOM 4228 C CA . LYS B 1 40 ? 0.716 -32.294 -36.813 1 82.36 40 LYS B CA 1
ATOM 4229 C C . LYS B 1 40 ? 1.351 -33.523 -36.17 1 82.36 40 LYS B C 1
ATOM 4231 O O . LYS B 1 40 ? 1.641 -34.508 -36.852 1 82.36 40 LYS B O 1
ATOM 4236 N N . PRO B 1 41 ? 1.68 -33.529 -34.967 1 90.18 41 PRO B N 1
ATOM 4237 C CA . PRO B 1 41 ? 2.186 -34.704 -34.254 1 90.18 41 PRO B CA 1
ATOM 4238 C C . PRO B 1 41 ? 1.22 -35.886 -34.304 1 90.18 41 PRO B C 1
ATOM 4240 O O . PRO B 1 41 ? 0.007 -35.692 -34.412 1 90.18 41 PRO B O 1
ATOM 4243 N N . ASP B 1 42 ? 1.757 -37.087 -34.287 1 91.76 42 ASP B N 1
ATOM 4244 C CA . ASP B 1 42 ? 0.966 -38.312 -34.353 1 91.76 42 ASP B CA 1
ATOM 4245 C C . ASP B 1 42 ? 0.325 -38.625 -33.003 1 91.76 42 ASP B C 1
ATOM 4247 O O . ASP B 1 42 ? 0.913 -39.327 -32.178 1 91.76 42 ASP B O 1
ATOM 4251 N N . ARG B 1 43 ? -0.903 -38.2 -32.807 1 93.83 43 ARG B N 1
ATOM 4252 C CA . ARG B 1 43 ? -1.653 -38.406 -31.572 1 93.83 43 ARG B CA 1
ATOM 4253 C C . ARG B 1 43 ? -2.913 -39.226 -31.827 1 93.83 43 ARG B C 1
ATOM 4255 O O . ARG B 1 43 ? -4.008 -38.672 -31.94 1 93.83 43 ARG B O 1
ATOM 4262 N N . PRO B 1 44 ? -2.752 -40.48 -31.8 1 91.96 44 PRO B N 1
ATOM 4263 C CA . PRO B 1 44 ? -3.925 -41.32 -32.057 1 91.96 44 PRO B CA 1
ATOM 4264 C C . PRO B 1 44 ? -4.849 -41.43 -30.846 1 91.96 44 PRO B C 1
ATOM 4266 O O . PRO B 1 44 ? -4.51 -40.95 -29.761 1 91.96 44 PRO B O 1
ATOM 4269 N N . GLU B 1 45 ? -6.055 -41.994 -31.104 1 91.54 45 GLU B N 1
ATOM 4270 C CA . GLU B 1 45 ? -6.953 -42.315 -29.998 1 91.54 45 GLU B CA 1
ATOM 4271 C C . GLU B 1 45 ? -6.46 -43.534 -29.224 1 91.54 45 GLU B C 1
ATOM 4273 O O . GLU B 1 45 ? -6.725 -44.673 -29.615 1 91.54 45 GLU B O 1
ATOM 4278 N N . LEU B 1 46 ? -5.951 -43.343 -28.171 1 92.29 46 LEU B N 1
ATOM 4279 C CA . LEU B 1 46 ? -5.262 -44.38 -27.41 1 92.29 46 LEU B CA 1
ATOM 4280 C C . LEU B 1 46 ? -6.255 -45.23 -26.625 1 92.29 46 LEU B C 1
ATOM 4282 O O . LEU B 1 46 ? -5.926 -46.337 -26.193 1 92.29 46 LEU B O 1
ATOM 4286 N N . ASN B 1 47 ? -7.416 -44.755 -26.506 1 87.17 47 ASN B N 1
ATOM 4287 C CA . ASN B 1 47 ? -8.426 -45.484 -25.747 1 87.17 47 ASN B CA 1
ATOM 4288 C C . ASN B 1 47 ? -8.858 -46.758 -26.466 1 87.17 47 ASN B C 1
ATOM 4290 O O . ASN B 1 47 ? -9.368 -47.688 -25.838 1 87.17 47 ASN B O 1
ATOM 4294 N N . LEU B 1 48 ? -8.67 -46.861 -27.754 1 87.52 48 LEU B N 1
ATOM 4295 C CA . LEU B 1 48 ? -9.105 -47.999 -28.557 1 87.52 48 LEU B CA 1
ATOM 4296 C C . LEU B 1 48 ? -7.986 -49.027 -28.694 1 87.52 48 LEU B C 1
ATOM 4298 O O . LEU B 1 48 ? -8.212 -50.136 -29.183 1 87.52 48 LEU B O 1
ATOM 4302 N N . ALA B 1 49 ? -6.824 -48.71 -28.237 1 90.49 49 ALA B N 1
ATOM 4303 C CA . ALA B 1 49 ? -5.667 -49.597 -28.34 1 90.49 49 ALA B CA 1
ATOM 4304 C C . ALA B 1 49 ? -5.648 -50.608 -27.197 1 90.49 49 ALA B C 1
ATOM 4306 O O . ALA B 1 49 ? -6.35 -50.437 -26.197 1 90.49 49 ALA B O 1
ATOM 4307 N N . PRO B 1 50 ? -4.914 -51.729 -27.371 1 92.37 50 PRO B N 1
ATOM 4308 C CA . PRO B 1 50 ? -4.791 -52.69 -26.272 1 92.37 50 PRO B CA 1
ATOM 4309 C C . PRO B 1 50 ? -4.309 -52.044 -24.975 1 92.37 50 PRO B C 1
ATOM 4311 O O . PRO B 1 50 ? -3.437 -51.172 -25.002 1 92.37 50 PRO B O 1
ATOM 4314 N N . ALA B 1 51 ? -4.804 -52.541 -23.914 1 92.1 51 ALA B N 1
ATOM 4315 C CA . ALA B 1 51 ? -4.503 -51.965 -22.606 1 92.1 51 ALA B CA 1
ATOM 4316 C C . ALA B 1 51 ? -3.06 -52.249 -22.201 1 92.1 51 ALA B C 1
ATOM 4318 O O . ALA B 1 51 ? -2.517 -53.311 -22.516 1 92.1 51 ALA B O 1
ATOM 4319 N N . CYS B 1 52 ? -2.517 -51.268 -21.556 1 94.32 52 CYS B N 1
ATOM 4320 C CA . CYS B 1 52 ? -1.203 -51.422 -20.941 1 94.32 52 CYS B CA 1
ATOM 4321 C C . CYS B 1 52 ? -1.318 -52.06 -19.562 1 94.32 52 CYS B C 1
ATOM 4323 O O . CYS B 1 52 ? -2.423 -52.264 -19.057 1 94.32 52 CYS B O 1
ATOM 4325 N N . ALA B 1 53 ? -0.145 -52.403 -18.981 1 92.39 53 ALA B N 1
ATOM 4326 C CA . ALA B 1 53 ? -0.126 -52.803 -17.577 1 92.39 53 ALA B CA 1
ATOM 4327 C C . ALA B 1 53 ? -0.724 -51.716 -16.689 1 92.39 53 ALA B C 1
ATOM 4329 O O . ALA B 1 53 ? -0.591 -50.525 -16.98 1 92.39 53 ALA B O 1
ATOM 4330 N N . PRO B 1 54 ? -1.374 -52.125 -15.611 1 89.68 54 PRO B N 1
ATOM 4331 C CA . PRO B 1 54 ? -2.071 -51.173 -14.742 1 89.68 54 PRO B CA 1
ATOM 4332 C C . PRO B 1 54 ? -1.158 -50.057 -14.239 1 89.68 54 PRO B C 1
ATOM 4334 O O . PRO B 1 54 ? -1.625 -48.946 -13.974 1 89.68 54 PRO B O 1
ATOM 4337 N N . THR B 1 55 ? 0.051 -50.299 -14.098 1 89.95 55 THR B N 1
ATOM 4338 C CA . THR B 1 55 ? 0.987 -49.348 -13.509 1 89.95 55 THR B CA 1
ATOM 4339 C C . THR B 1 55 ? 1.282 -48.208 -14.479 1 89.95 55 THR B C 1
ATOM 4341 O O . THR B 1 55 ? 1.757 -47.146 -14.071 1 89.95 55 THR B O 1
ATOM 4344 N N . ILE B 1 56 ? 0.957 -48.342 -15.764 1 94.45 56 ILE B N 1
ATOM 4345 C CA . ILE B 1 56 ? 1.363 -47.311 -16.712 1 94.45 56 ILE B CA 1
ATOM 4346 C C . ILE B 1 56 ? 0.181 -46.936 -17.604 1 94.45 56 ILE B C 1
ATOM 4348 O O . ILE B 1 56 ? 0.267 -45.995 -18.397 1 94.45 56 ILE B O 1
ATOM 4352 N N . ASP B 1 57 ? -0.933 -47.563 -17.447 1 94.95 57 ASP B N 1
ATOM 4353 C CA . ASP B 1 57 ? -2.069 -47.383 -18.345 1 94.95 57 ASP B CA 1
ATOM 4354 C C . ASP B 1 57 ? -2.61 -45.957 -18.268 1 94.95 57 ASP B C 1
ATOM 4356 O O . ASP B 1 57 ? -3.286 -45.493 -19.189 1 94.95 57 ASP B O 1
ATOM 4360 N N . HIS B 1 58 ? -2.367 -45.301 -17.131 1 94.56 58 HIS B N 1
ATOM 4361 C CA . HIS B 1 58 ? -2.843 -43.931 -16.974 1 94.56 58 HIS B CA 1
ATOM 4362 C C . HIS B 1 58 ? -2.259 -43.019 -18.048 1 94.56 58 HIS B C 1
ATOM 4364 O O . HIS B 1 58 ? -2.826 -41.966 -18.349 1 94.56 58 HIS B O 1
ATOM 4370 N N . LEU B 1 59 ? -1.199 -43.339 -18.724 1 96.33 59 LEU B N 1
ATOM 4371 C CA . LEU B 1 59 ? -0.558 -42.53 -19.754 1 96.33 59 LEU B CA 1
ATOM 4372 C C . LEU B 1 59 ? -1.43 -42.449 -21.003 1 96.33 59 LEU B C 1
ATOM 4374 O O . LEU B 1 59 ? -1.215 -41.589 -21.86 1 96.33 59 LEU B O 1
ATOM 4378 N N . ARG B 1 60 ? -2.391 -43.285 -21.123 1 96.03 60 ARG B N 1
ATOM 4379 C CA . ARG B 1 60 ? -3.221 -43.339 -22.322 1 96.03 60 ARG B CA 1
ATOM 4380 C C . ARG B 1 60 ? -4.442 -42.436 -22.184 1 96.03 60 ARG B C 1
ATOM 4382 O O . ARG B 1 60 ? -5.272 -42.363 -23.092 1 96.03 60 ARG B O 1
ATOM 4389 N N . ARG B 1 61 ? -4.511 -41.791 -21.138 1 94.35 61 ARG B N 1
ATOM 4390 C CA . ARG B 1 61 ? -5.63 -40.875 -20.946 1 94.35 61 ARG B CA 1
ATOM 4391 C C . ARG B 1 61 ? -5.65 -39.801 -22.029 1 94.35 61 ARG B C 1
ATOM 4393 O O . ARG B 1 61 ? -4.619 -39.199 -22.333 1 94.35 61 ARG B O 1
ATOM 4400 N N . SER B 1 62 ? -6.815 -39.529 -22.539 1 93.01 62 SER B N 1
ATOM 4401 C CA . SER B 1 62 ? -6.969 -38.562 -23.621 1 93.01 62 SER B CA 1
ATOM 4402 C C . SER B 1 62 ? -6.599 -37.156 -23.163 1 93.01 62 SER B C 1
ATOM 4404 O O . SER B 1 62 ? -6.11 -36.348 -23.955 1 93.01 62 SER B O 1
ATOM 4406 N N . ALA B 1 63 ? -6.778 -36.924 -21.888 1 91.59 63 ALA B N 1
ATOM 4407 C CA . ALA B 1 63 ? -6.511 -35.603 -21.325 1 91.59 63 ALA B CA 1
ATOM 4408 C C . ALA B 1 63 ? -5.033 -35.244 -21.445 1 91.59 63 ALA B C 1
ATOM 4410 O O . ALA B 1 63 ? -4.671 -34.065 -21.434 1 91.59 63 ALA B O 1
ATOM 4411 N N . TYR B 1 64 ? -4.187 -36.276 -21.624 1 96.07 64 TYR B N 1
ATOM 4412 C CA . TYR B 1 64 ? -2.756 -36.006 -21.715 1 96.07 64 TYR B CA 1
ATOM 4413 C C . TYR B 1 64 ? -2.359 -35.645 -23.141 1 96.07 64 TYR B C 1
ATOM 4415 O O . TYR B 1 64 ? -1.306 -35.042 -23.365 1 96.07 64 TYR B O 1
ATOM 4423 N N . GLY B 1 65 ? -3.163 -36.056 -24.108 1 94.73 65 GLY B N 1
ATOM 4424 C CA . GLY B 1 65 ? -2.902 -35.727 -25.501 1 94.73 65 GLY B CA 1
ATOM 4425 C C . GLY B 1 65 ? -1.524 -36.156 -25.967 1 94.73 65 GLY B C 1
ATOM 4426 O O . GLY B 1 65 ? -0.827 -35.396 -26.644 1 94.73 65 GLY B O 1
ATOM 4427 N N . LEU B 1 66 ? -1.11 -37.369 -25.664 1 97.15 66 LEU B N 1
ATOM 4428 C CA . LEU B 1 66 ? 0.249 -37.82 -25.945 1 97.15 66 LEU B CA 1
ATOM 4429 C C . LEU B 1 66 ? 0.356 -38.376 -27.361 1 97.15 66 LEU B C 1
ATOM 4431 O O . LEU B 1 66 ? -0.65 -38.772 -27.954 1 97.15 66 LEU B O 1
ATOM 4435 N N . THR B 1 67 ? 1.573 -38.362 -27.884 1 96.8 67 THR B N 1
ATOM 4436 C CA . THR B 1 67 ? 1.877 -39.009 -29.156 1 96.8 67 THR B CA 1
ATOM 4437 C C . THR B 1 67 ? 1.806 -40.527 -29.021 1 96.8 67 THR B C 1
ATOM 4439 O O . THR B 1 67 ? 1.807 -41.057 -27.908 1 96.8 67 THR B O 1
ATOM 4442 N N . ARG B 1 68 ? 1.778 -41.177 -30.158 1 95.4 68 ARG B N 1
ATOM 4443 C CA . ARG B 1 68 ? 1.702 -42.634 -30.209 1 95.4 68 ARG B CA 1
ATOM 4444 C C . ARG B 1 68 ? 2.838 -43.27 -29.416 1 95.4 68 ARG B C 1
ATOM 4446 O O . ARG B 1 68 ? 2.613 -44.191 -28.629 1 95.4 68 ARG B O 1
ATOM 4453 N N . ASP B 1 69 ? 4.025 -42.773 -29.668 1 95.56 69 ASP B N 1
ATOM 4454 C CA . ASP B 1 69 ? 5.217 -43.142 -28.911 1 95.56 69 ASP B CA 1
ATOM 4455 C C . ASP B 1 69 ? 5.687 -41.987 -28.029 1 95.56 69 ASP B C 1
ATOM 4457 O O . ASP B 1 69 ? 5.634 -40.825 -28.438 1 95.56 69 ASP B O 1
ATOM 4461 N N . VAL B 1 70 ? 6.037 -42.405 -26.803 1 97.73 70 VAL B N 1
ATOM 4462 C CA . VAL B 1 70 ? 6.551 -41.374 -25.907 1 97.73 70 VAL B CA 1
ATOM 4463 C C . VAL B 1 70 ? 7.88 -41.827 -25.306 1 97.73 70 VAL B C 1
ATOM 4465 O O . VAL B 1 70 ? 8.186 -43.022 -25.291 1 97.73 70 VAL B O 1
ATOM 4468 N N . VAL B 1 71 ? 8.729 -40.887 -24.969 1 97.23 71 VAL B N 1
ATOM 4469 C CA . VAL B 1 71 ? 9.86 -41.149 -24.086 1 97.23 71 VAL B CA 1
ATOM 4470 C C . VAL B 1 71 ? 9.43 -40.982 -22.631 1 97.23 71 VAL B C 1
ATOM 4472 O O . VAL B 1 71 ? 9.096 -39.876 -22.198 1 97.23 71 VAL B O 1
ATOM 4475 N N . TYR B 1 72 ? 9.405 -42.074 -21.909 1 96.96 72 TYR B N 1
ATOM 4476 C CA . TYR B 1 72 ? 8.81 -42.083 -20.577 1 96.96 72 TYR B CA 1
ATOM 4477 C C . TYR B 1 72 ? 9.852 -42.416 -19.516 1 96.96 72 TYR B C 1
ATOM 4479 O O . TYR B 1 72 ? 10.716 -43.269 -19.732 1 96.96 72 TYR B O 1
ATOM 4487 N N . GLN B 1 73 ? 9.812 -41.708 -18.469 1 94.99 73 GLN B N 1
ATOM 4488 C CA . GLN B 1 73 ? 10.61 -42.044 -17.294 1 94.99 73 GLN B CA 1
ATOM 4489 C C . GLN B 1 73 ? 9.833 -41.78 -16.007 1 94.99 73 GLN B C 1
ATOM 4491 O O . GLN B 1 73 ? 8.993 -40.879 -15.958 1 94.99 73 GLN B O 1
ATOM 4496 N N . LYS B 1 74 ? 10.105 -42.557 -15.051 1 95.08 74 LYS B N 1
ATOM 4497 C CA . LYS B 1 74 ? 9.479 -42.479 -13.735 1 95.08 74 LYS B CA 1
ATOM 4498 C C . LYS B 1 74 ? 10.524 -42.302 -12.638 1 95.08 74 LYS B C 1
ATOM 4500 O O . LYS B 1 74 ? 11.555 -42.979 -12.64 1 95.08 74 LYS B O 1
ATOM 4505 N N . ARG B 1 75 ? 10.287 -41.322 -11.79 1 94.98 75 ARG B N 1
ATOM 4506 C CA . ARG B 1 75 ? 11.139 -41.097 -10.627 1 94.98 75 ARG B CA 1
ATOM 4507 C C . ARG B 1 75 ? 10.338 -41.196 -9.333 1 94.98 75 ARG B C 1
ATOM 4509 O O . ARG B 1 75 ? 9.18 -40.778 -9.281 1 94.98 75 ARG B O 1
ATOM 4516 N N . CYS B 1 76 ? 10.95 -41.755 -8.336 1 95.17 76 CYS B N 1
ATOM 4517 C CA . CYS B 1 76 ? 10.332 -41.842 -7.018 1 95.17 76 CYS B CA 1
ATOM 4518 C C . CYS B 1 76 ? 10.926 -40.809 -6.068 1 95.17 76 CYS B C 1
ATOM 4520 O O . CYS B 1 76 ? 12.147 -40.649 -6.002 1 95.17 76 CYS B O 1
ATOM 4522 N N . ILE B 1 77 ? 10.034 -40.091 -5.434 1 95.67 77 ILE B N 1
ATOM 4523 C CA . ILE B 1 77 ? 10.45 -39.039 -4.513 1 95.67 77 ILE B CA 1
ATOM 4524 C C . ILE B 1 77 ? 10.093 -39.435 -3.082 1 95.67 77 ILE B C 1
ATOM 4526 O O . ILE B 1 77 ? 8.98 -39.896 -2.818 1 95.67 77 ILE B O 1
ATOM 4530 N N . ARG B 1 78 ? 11.038 -39.306 -2.201 1 94.71 78 ARG B N 1
ATOM 4531 C CA . ARG B 1 78 ? 10.808 -39.469 -0.769 1 94.71 78 ARG B CA 1
ATOM 4532 C C . ARG B 1 78 ? 10.89 -38.129 -0.045 1 94.71 78 ARG B C 1
ATOM 4534 O O . ARG B 1 78 ? 11.984 -37.635 0.236 1 94.71 78 ARG B O 1
ATOM 4541 N N . PRO B 1 79 ? 9.747 -37.602 0.284 1 94.24 79 PRO B N 1
ATOM 4542 C CA . PRO B 1 79 ? 9.772 -36.329 1.008 1 94.24 79 PRO B CA 1
ATOM 4543 C C . PRO B 1 79 ? 10.137 -36.494 2.481 1 94.24 79 PRO B C 1
ATOM 4545 O O . PRO B 1 79 ? 9.722 -37.466 3.119 1 94.24 79 PRO B O 1
ATOM 4548 N N . VAL B 1 80 ? 10.967 -35.643 2.989 1 94.94 80 VAL B N 1
ATOM 4549 C CA . VAL B 1 80 ? 11.31 -35.559 4.405 1 94.94 80 VAL B CA 1
ATOM 4550 C C . VAL B 1 80 ? 10.898 -34.196 4.957 1 94.94 80 VAL B C 1
ATOM 4552 O O . VAL B 1 80 ? 11.363 -33.159 4.479 1 94.94 80 VAL B O 1
ATOM 4555 N N . VAL B 1 81 ? 10.092 -34.239 5.947 1 94.62 81 VAL B N 1
ATOM 4556 C CA . VAL B 1 81 ? 9.579 -33 6.523 1 94.62 81 VAL B CA 1
ATOM 4557 C C . VAL B 1 81 ? 10.677 -32.31 7.328 1 94.62 81 VAL B C 1
ATOM 4559 O O . VAL B 1 81 ? 11.35 -32.944 8.143 1 94.62 81 VAL B O 1
ATOM 4562 N N . ASP B 1 82 ? 10.889 -31.115 7.032 1 94.69 82 ASP B N 1
ATOM 4563 C CA . ASP B 1 82 ? 11.824 -30.248 7.743 1 94.69 82 ASP B CA 1
ATOM 4564 C C . ASP B 1 82 ? 11.176 -28.909 8.09 1 94.69 82 ASP B C 1
ATOM 4566 O O . ASP B 1 82 ? 10.945 -28.078 7.209 1 94.69 82 ASP B O 1
ATOM 4570 N N . LYS B 1 83 ? 10.981 -28.609 9.396 1 90.84 83 LYS B N 1
ATOM 4571 C CA . LYS B 1 83 ? 10.263 -27.429 9.869 1 90.84 83 LYS B CA 1
ATOM 4572 C C . LYS B 1 83 ? 11.091 -26.163 9.665 1 90.84 83 LYS B C 1
ATOM 4574 O O . LYS B 1 83 ? 10.553 -25.054 9.676 1 90.84 83 LYS B O 1
ATOM 4579 N N . LYS B 1 84 ? 12.324 -26.272 9.429 1 90.73 84 LYS B N 1
ATOM 4580 C CA . LYS B 1 84 ? 13.215 -25.116 9.383 1 90.73 84 LYS B CA 1
ATOM 4581 C C . LYS B 1 84 ? 13.483 -24.686 7.944 1 90.73 84 LYS B C 1
ATOM 4583 O O . LYS B 1 84 ? 14.139 -23.67 7.706 1 90.73 84 LYS B O 1
ATOM 4588 N N . ILE B 1 85 ? 12.909 -25.422 7.046 1 90.31 85 ILE B N 1
ATOM 4589 C CA . ILE B 1 85 ? 13.255 -25.15 5.655 1 90.31 85 ILE B CA 1
ATOM 4590 C C . ILE B 1 85 ? 12.509 -23.908 5.171 1 90.31 85 ILE B C 1
ATOM 4592 O O . ILE B 1 85 ? 11.358 -23.681 5.549 1 90.31 85 ILE B O 1
ATOM 4596 N N . ASP B 1 86 ? 13.272 -23.085 4.413 1 87.15 86 ASP B N 1
ATOM 4597 C CA . ASP B 1 86 ? 12.676 -21.981 3.666 1 87.15 86 ASP B CA 1
ATOM 4598 C C . ASP B 1 86 ? 12.337 -22.404 2.239 1 87.15 86 ASP B C 1
ATOM 4600 O O . ASP B 1 86 ? 13.229 -22.548 1.4 1 87.15 86 ASP B O 1
ATOM 4604 N N . SER B 1 87 ? 11.079 -22.537 1.96 1 88.45 87 SER B N 1
ATOM 4605 C CA . SER B 1 87 ? 10.629 -23.064 0.675 1 88.45 87 SER B CA 1
ATOM 4606 C C . SER B 1 87 ? 10.912 -22.08 -0.455 1 88.45 87 SER B C 1
ATOM 4608 O O . SER B 1 87 ? 10.797 -22.428 -1.632 1 88.45 87 SER B O 1
ATOM 4610 N N . GLN B 1 88 ? 11.333 -20.893 -0.134 1 85.98 88 GLN B N 1
ATOM 4611 C CA . GLN B 1 88 ? 11.59 -19.908 -1.178 1 85.98 88 GLN B CA 1
ATOM 4612 C C . GLN B 1 88 ? 13.046 -19.954 -1.632 1 85.98 88 GLN B C 1
ATOM 4614 O O . GLN B 1 88 ? 13.413 -19.321 -2.624 1 85.98 88 GLN B O 1
ATOM 4619 N N . ILE B 1 89 ? 13.818 -20.727 -0.913 1 89.25 89 ILE B N 1
ATOM 4620 C CA . ILE B 1 89 ? 15.213 -20.939 -1.285 1 89.25 89 ILE B CA 1
ATOM 4621 C C . ILE B 1 89 ? 15.338 -22.218 -2.109 1 89.25 89 ILE B C 1
ATOM 4623 O O . ILE B 1 89 ? 14.735 -23.241 -1.775 1 89.25 89 ILE B O 1
ATOM 4627 N N . VAL B 1 90 ? 16.084 -22.182 -3.14 1 94.93 90 VAL B N 1
ATOM 4628 C CA . VAL B 1 90 ? 16.259 -23.34 -4.011 1 94.93 90 VAL B CA 1
ATOM 4629 C C . VAL B 1 90 ? 17.061 -24.417 -3.284 1 94.93 90 VAL B C 1
ATOM 4631 O O . VAL B 1 90 ? 18.188 -24.171 -2.847 1 94.93 90 VAL B O 1
ATOM 4634 N N . SER B 1 91 ? 16.5 -25.557 -3.138 1 94.94 91 SER B N 1
ATOM 4635 C CA . SER B 1 91 ? 17.201 -26.686 -2.536 1 94.94 91 SER B CA 1
ATOM 4636 C C . SER B 1 91 ? 18.123 -27.365 -3.543 1 94.94 91 SER B C 1
ATOM 4638 O O . SER B 1 91 ? 17.757 -27.542 -4.707 1 94.94 91 SER B O 1
ATOM 4640 N N . GLN B 1 92 ? 19.292 -27.787 -3.064 1 94.29 92 GLN B N 1
ATOM 4641 C CA . GLN B 1 92 ? 20.285 -28.402 -3.939 1 94.29 92 GLN B CA 1
ATOM 4642 C C . GLN B 1 92 ? 20.305 -29.919 -3.768 1 94.29 92 GLN B C 1
ATOM 4644 O O . GLN B 1 92 ? 20.318 -30.421 -2.642 1 94.29 92 GLN B O 1
ATOM 4649 N N . ASN B 1 93 ? 20.206 -30.596 -4.892 1 93.98 93 ASN B N 1
ATOM 4650 C CA . ASN B 1 93 ? 20.335 -32.047 -4.973 1 93.98 93 ASN B CA 1
ATOM 4651 C C . ASN B 1 93 ? 21.383 -32.46 -6.002 1 93.98 93 ASN B C 1
ATOM 4653 O O . ASN B 1 93 ? 21.252 -32.15 -7.187 1 93.98 93 ASN B O 1
ATOM 4657 N N . PRO B 1 94 ? 22.381 -33.189 -5.587 1 89.83 94 PRO B N 1
ATOM 4658 C CA . PRO B 1 94 ? 23.445 -33.563 -6.521 1 89.83 94 PRO B CA 1
ATOM 4659 C C . PRO B 1 94 ? 22.989 -34.587 -7.557 1 89.83 94 PRO B C 1
ATOM 4661 O O . PRO B 1 94 ? 23.583 -34.689 -8.634 1 89.83 94 PRO B O 1
ATOM 4664 N N . ASP B 1 95 ? 21.985 -35.279 -7.316 1 89.73 95 ASP B N 1
ATOM 4665 C CA . ASP B 1 95 ? 21.513 -36.321 -8.222 1 89.73 95 ASP B CA 1
ATOM 4666 C C . ASP B 1 95 ? 20.812 -35.717 -9.437 1 89.73 95 ASP B C 1
ATOM 4668 O O . ASP B 1 95 ? 20.3 -34.597 -9.372 1 89.73 95 ASP B O 1
ATOM 4672 N N . THR B 1 96 ? 20.859 -36.48 -10.462 1 92.34 96 THR B N 1
ATOM 4673 C CA . THR B 1 96 ? 20.109 -36.08 -11.647 1 92.34 96 THR B CA 1
ATOM 4674 C C . THR B 1 96 ? 18.645 -36.49 -11.525 1 92.34 96 THR B C 1
ATOM 4676 O O . THR B 1 96 ? 18.336 -37.559 -10.994 1 92.34 96 THR B O 1
ATOM 4679 N N . LEU B 1 97 ? 17.81 -35.652 -11.987 1 95.11 97 LEU B N 1
ATOM 4680 C CA . LEU B 1 97 ? 16.389 -35.98 -11.947 1 95.11 97 LEU B CA 1
ATOM 4681 C C . LEU B 1 97 ? 15.959 -36.69 -13.226 1 95.11 97 LEU B C 1
ATOM 4683 O O . LEU B 1 97 ? 15.244 -37.694 -13.173 1 95.11 97 LEU B O 1
ATOM 4687 N N . ILE B 1 98 ? 16.405 -36.132 -14.323 1 94.09 98 ILE B N 1
ATOM 4688 C CA . ILE B 1 98 ? 16.042 -36.677 -15.627 1 94.09 98 ILE B CA 1
ATOM 4689 C C . ILE B 1 98 ? 17.086 -37.701 -16.067 1 94.09 98 ILE B C 1
ATOM 4691 O O . ILE B 1 98 ? 18.276 -37.389 -16.146 1 94.09 98 ILE B O 1
ATOM 4695 N N . LYS B 1 99 ? 16.657 -38.879 -16.362 1 89.91 99 LYS B N 1
ATOM 4696 C CA . LYS B 1 99 ? 17.51 -39.957 -16.853 1 89.91 99 LYS B CA 1
ATOM 4697 C C . LYS B 1 99 ? 17.105 -40.381 -18.262 1 89.91 99 LYS B C 1
ATOM 4699 O O . LYS B 1 99 ? 16.429 -39.632 -18.97 1 89.91 99 LYS B O 1
ATOM 4704 N N . ASN B 1 100 ? 17.652 -41.495 -18.672 1 88.17 100 ASN B N 1
ATOM 4705 C CA . ASN B 1 100 ? 17.271 -42.015 -19.981 1 88.17 100 ASN B CA 1
ATOM 4706 C C . ASN B 1 100 ? 15.894 -42.673 -19.943 1 88.17 100 ASN B C 1
ATOM 4708 O O . ASN B 1 100 ? 15.69 -43.654 -19.227 1 88.17 100 ASN B O 1
ATOM 4712 N N . GLY B 1 101 ? 15.058 -42.113 -20.632 1 93.19 101 GLY B N 1
ATOM 4713 C CA . GLY B 1 101 ? 13.707 -42.648 -20.688 1 93.19 101 GLY B CA 1
ATOM 4714 C C . GLY B 1 101 ? 13.574 -43.838 -21.619 1 93.19 101 GLY B C 1
ATOM 4715 O O . GLY B 1 101 ? 14.504 -44.157 -22.363 1 93.19 101 GLY B O 1
ATOM 4716 N N . GLN B 1 102 ? 12.49 -44.455 -21.495 1 95.89 102 GLN B N 1
ATOM 4717 C CA . GLN B 1 102 ? 12.13 -45.56 -22.377 1 95.89 102 GLN B CA 1
ATOM 4718 C C . GLN B 1 102 ? 11.131 -45.112 -23.44 1 95.89 102 GLN B C 1
ATOM 4720 O O . GLN B 1 102 ? 10.226 -44.325 -23.156 1 95.89 102 GLN B O 1
ATOM 4725 N N . ILE B 1 103 ? 11.384 -45.621 -24.586 1 96.76 103 ILE B N 1
ATOM 4726 C CA . ILE B 1 103 ? 10.381 -45.387 -25.619 1 96.76 103 ILE B CA 1
ATOM 4727 C C . ILE B 1 103 ? 9.214 -46.355 -25.434 1 96.76 103 ILE B C 1
ATOM 4729 O O . ILE B 1 103 ? 9.404 -47.573 -25.433 1 96.76 103 ILE B O 1
ATOM 4733 N N . VAL B 1 104 ? 8.076 -45.832 -25.267 1 97.01 104 VAL B N 1
ATOM 4734 C CA . VAL B 1 104 ? 6.885 -46.628 -24.991 1 97.01 104 VAL B CA 1
ATOM 4735 C C . VAL B 1 104 ? 5.858 -46.425 -26.103 1 97.01 104 VAL B C 1
ATOM 4737 O O . VAL B 1 104 ? 5.514 -45.29 -26.439 1 97.01 104 VAL B O 1
ATOM 4740 N N . GLN B 1 105 ? 5.422 -47.473 -26.652 1 96.87 105 GLN B N 1
ATOM 4741 C CA . GLN B 1 105 ? 4.363 -47.416 -27.654 1 96.87 105 GLN B CA 1
ATOM 4742 C C . GLN B 1 105 ? 2.985 -47.521 -27.006 1 96.87 105 GLN B C 1
ATOM 4744 O O . GLN B 1 105 ? 2.503 -48.622 -26.734 1 96.87 105 GLN B O 1
ATOM 4749 N N . LEU B 1 106 ? 2.284 -46.495 -26.931 1 96.6 106 LEU B N 1
ATOM 4750 C CA . LEU B 1 106 ? 1.074 -46.41 -26.12 1 96.6 106 LEU B CA 1
ATOM 4751 C C . LEU B 1 106 ? -0.091 -47.113 -26.808 1 96.6 106 LEU B C 1
ATOM 4753 O O . LEU B 1 106 ? -1.077 -47.47 -26.158 1 96.6 106 LEU B O 1
ATOM 4757 N N . ASP B 1 107 ? 0.066 -47.332 -28.116 1 94.59 107 ASP B N 1
ATOM 4758 C CA . ASP B 1 107 ? -1.033 -47.951 -28.851 1 94.59 107 ASP B CA 1
ATOM 4759 C C . ASP B 1 107 ? -0.792 -49.447 -29.042 1 94.59 107 ASP B C 1
ATOM 4761 O O . ASP B 1 107 ? -1.574 -50.127 -29.709 1 94.59 107 ASP B O 1
ATOM 4765 N N . GLN B 1 108 ? 0.308 -49.986 -28.598 1 94.5 108 GLN B N 1
ATOM 4766 C CA . GLN B 1 108 ? 0.644 -51.403 -28.691 1 94.5 108 GLN B CA 1
ATOM 4767 C C . GLN B 1 108 ? 0.952 -51.987 -27.315 1 94.5 108 GLN B C 1
ATOM 4769 O O . GLN B 1 108 ? 2.032 -52.54 -27.097 1 94.5 108 GLN B O 1
ATOM 4774 N N . ALA B 1 109 ? -0.018 -51.921 -26.416 1 94.8 109 ALA B N 1
ATOM 4775 C CA . ALA B 1 109 ? 0.043 -52.453 -25.058 1 94.8 109 ALA B CA 1
ATOM 4776 C C . ALA B 1 109 ? 1.277 -51.938 -24.322 1 94.8 109 ALA B C 1
ATOM 4778 O O . ALA B 1 109 ? 1.872 -52.657 -23.516 1 94.8 109 ALA B O 1
ATOM 4779 N N . CYS B 1 110 ? 1.717 -50.728 -24.753 1 95.36 110 CYS B N 1
ATOM 4780 C CA . CYS B 1 110 ? 2.85 -50.059 -24.122 1 95.36 110 CYS B CA 1
ATOM 4781 C C . CYS B 1 110 ? 4.122 -50.886 -24.269 1 95.36 110 CYS B C 1
ATOM 4783 O O . CYS B 1 110 ? 4.872 -51.054 -23.306 1 95.36 110 CYS B O 1
ATOM 4785 N N . GLU B 1 111 ? 4.261 -51.384 -25.408 1 95.3 111 GLU B N 1
ATOM 4786 C CA . GLU B 1 111 ? 5.491 -52.104 -25.724 1 95.3 111 GLU B CA 1
ATOM 4787 C C . GLU B 1 111 ? 6.713 -51.202 -25.57 1 95.3 111 GLU B C 1
ATOM 4789 O O . GLU B 1 111 ? 6.655 -50.011 -25.881 1 95.3 111 GLU B O 1
ATOM 4794 N N . GLY B 1 112 ? 7.757 -51.783 -25.032 1 93.48 112 GLY B N 1
ATOM 4795 C CA . GLY B 1 112 ? 8.99 -51.037 -24.84 1 93.48 112 GLY B CA 1
ATOM 4796 C C . GLY B 1 112 ? 9.222 -50.631 -23.396 1 93.48 112 GLY B C 1
ATOM 4797 O O . GLY B 1 112 ? 10.331 -50.238 -23.027 1 93.48 112 GLY B O 1
ATOM 4798 N N . TRP B 1 113 ? 8.2 -50.785 -22.577 1 92.75 113 TRP B N 1
ATOM 4799 C CA . TRP B 1 113 ? 8.298 -50.373 -21.181 1 92.75 113 TRP B CA 1
ATOM 4800 C C . TRP B 1 113 ? 8.652 -51.557 -20.287 1 92.75 113 TRP B C 1
ATOM 4802 O O . TRP B 1 113 ? 8.025 -52.616 -20.372 1 92.75 113 TRP B O 1
ATOM 4812 N N . THR B 1 114 ? 9.632 -51.379 -19.485 1 90.93 114 THR B N 1
ATOM 4813 C CA . THR B 1 114 ? 9.95 -52.249 -18.358 1 90.93 114 THR B CA 1
ATOM 4814 C C . THR B 1 114 ? 9.959 -51.461 -17.052 1 90.93 114 THR B C 1
ATOM 4816 O O . THR B 1 114 ? 10.598 -50.411 -16.958 1 90.93 114 THR B O 1
ATOM 4819 N N . GLU B 1 115 ? 9.226 -51.922 -16.124 1 87.78 115 GLU B N 1
ATOM 4820 C CA . GLU B 1 115 ? 9.126 -51.204 -14.857 1 87.78 115 GLU B CA 1
ATOM 4821 C C . GLU B 1 115 ? 10.489 -51.084 -14.181 1 87.78 115 GLU B C 1
ATOM 4823 O O . GLU B 1 115 ? 11.111 -52.092 -13.843 1 87.78 115 GLU B O 1
ATOM 4828 N N . PRO B 1 116 ? 10.917 -49.925 -14.124 1 80.19 116 PRO B N 1
ATOM 4829 C CA . PRO B 1 116 ? 12.219 -49.756 -13.474 1 80.19 116 PRO B CA 1
ATOM 4830 C C . PRO B 1 116 ? 12.134 -49.844 -11.952 1 80.19 116 PRO B C 1
ATOM 4832 O O . PRO B 1 116 ? 11.059 -49.651 -11.377 1 80.19 116 PRO B O 1
ATOM 4835 N N . ALA B 1 117 ? 13.318 -50.278 -11.309 1 82.64 117 ALA B N 1
ATOM 4836 C CA . ALA B 1 117 ? 13.448 -50.113 -9.863 1 82.64 117 ALA B CA 1
ATOM 4837 C C . ALA B 1 117 ? 13.489 -48.637 -9.481 1 82.64 117 ALA B C 1
ATOM 4839 O O . ALA B 1 117 ? 14.22 -47.851 -10.09 1 82.64 117 ALA B O 1
ATOM 4840 N N . CYS B 1 118 ? 12.573 -48.24 -8.736 1 82.85 118 CYS B N 1
ATOM 4841 C CA . CYS B 1 118 ? 12.516 -46.823 -8.395 1 82.85 118 CYS B CA 1
ATOM 4842 C C . CYS B 1 118 ? 13.453 -46.503 -7.236 1 82.85 118 CYS B C 1
ATOM 4844 O O . CYS B 1 118 ? 13.233 -46.956 -6.111 1 82.85 118 CYS B O 1
ATOM 4846 N N . GLU B 1 119 ? 14.642 -45.927 -7.462 1 85.18 119 GLU B N 1
ATOM 4847 C CA . GLU B 1 119 ? 15.521 -45.386 -6.43 1 85.18 119 GLU B CA 1
ATOM 4848 C C . GLU B 1 119 ? 15.055 -44.006 -5.975 1 85.18 119 GLU B C 1
ATOM 4850 O O . GLU B 1 119 ? 15.207 -43.023 -6.703 1 85.18 119 GLU B O 1
ATOM 4855 N N . PRO B 1 120 ? 14.605 -43.966 -4.77 1 89.7 120 PRO B N 1
ATOM 4856 C CA . PRO B 1 120 ? 13.969 -42.713 -4.357 1 89.7 120 PRO B CA 1
ATOM 4857 C C . PRO B 1 120 ? 14.97 -41.571 -4.188 1 89.7 120 PRO B C 1
ATOM 4859 O O . PRO B 1 120 ? 16.096 -41.794 -3.736 1 89.7 120 PRO B O 1
ATOM 4862 N N . VAL B 1 121 ? 14.596 -40.422 -4.643 1 93.62 121 VAL B N 1
ATOM 4863 C CA . VAL B 1 121 ? 15.301 -39.173 -4.371 1 93.62 121 VAL B CA 1
ATOM 4864 C C . VAL B 1 121 ? 14.688 -38.488 -3.152 1 93.62 121 VAL B C 1
ATOM 4866 O O . VAL B 1 121 ? 13.474 -38.272 -3.098 1 93.62 121 VAL B O 1
ATOM 4869 N N . THR B 1 122 ? 15.487 -38.118 -2.208 1 94.68 122 THR B N 1
ATOM 4870 C CA . THR B 1 122 ? 14.991 -37.493 -0.987 1 94.68 122 THR B CA 1
ATOM 4871 C C . THR B 1 122 ? 14.901 -35.979 -1.153 1 94.68 122 THR B C 1
ATOM 4873 O O . THR B 1 122 ? 15.871 -35.334 -1.558 1 94.68 122 THR B O 1
ATOM 4876 N N . LEU B 1 123 ? 13.785 -35.437 -0.856 1 95.65 123 LEU B N 1
ATOM 4877 C CA . LEU B 1 123 ? 13.585 -33.993 -0.882 1 95.65 123 LEU B CA 1
ATOM 4878 C C . LEU B 1 123 ? 13.07 -33.491 0.463 1 95.65 123 LEU B C 1
ATOM 4880 O O . LEU B 1 123 ? 12.157 -34.083 1.043 1 95.65 123 LEU B O 1
ATOM 4884 N N . LYS B 1 124 ? 13.648 -32.455 0.958 1 95.9 124 LYS B N 1
ATOM 4885 C CA . LYS B 1 124 ? 13.163 -31.813 2.177 1 95.9 124 LYS B CA 1
ATOM 4886 C C . LYS B 1 124 ? 12.006 -30.866 1.877 1 95.9 124 LYS B C 1
ATOM 4888 O O . LYS B 1 124 ? 12.093 -30.039 0.967 1 95.9 124 LYS B O 1
ATOM 4893 N N . VAL B 1 125 ? 10.93 -31.014 2.559 1 95.98 125 VAL B N 1
ATOM 4894 C CA . VAL B 1 125 ? 9.739 -30.201 2.333 1 95.98 125 VAL B CA 1
ATOM 4895 C C . VAL B 1 125 ? 9.208 -29.68 3.666 1 95.98 125 VAL B C 1
ATOM 4897 O O . VAL B 1 125 ? 9.497 -30.249 4.721 1 95.98 125 VAL B O 1
ATOM 4900 N N . PRO B 1 126 ? 8.533 -28.593 3.658 1 95.37 126 PRO B N 1
ATOM 4901 C CA . PRO B 1 126 ? 7.886 -28.117 4.883 1 95.37 126 PRO B CA 1
ATOM 4902 C C . PRO B 1 126 ? 6.699 -28.983 5.298 1 95.37 126 PRO B C 1
ATOM 4904 O O . PRO B 1 126 ? 6.185 -29.761 4.489 1 95.37 126 PRO B O 1
ATOM 4907 N N . PRO B 1 127 ? 6.3 -28.863 6.538 1 93.89 127 PRO B N 1
ATOM 4908 C CA . PRO B 1 127 ? 5.111 -29.604 6.964 1 93.89 127 PRO B CA 1
ATOM 4909 C C . PRO B 1 127 ? 3.825 -29.066 6.341 1 93.89 127 PRO B C 1
ATOM 4911 O O . PRO B 1 127 ? 3.784 -27.914 5.9 1 93.89 127 PRO B O 1
ATOM 4914 N N . PRO B 1 128 ? 2.802 -29.893 6.251 1 92.56 128 PRO B N 1
ATOM 4915 C CA . PRO B 1 128 ? 1.503 -29.392 5.793 1 92.56 128 PRO B CA 1
ATOM 4916 C C . PRO B 1 128 ? 0.963 -28.266 6.672 1 92.56 128 PRO B C 1
ATOM 4918 O O . PRO B 1 128 ? 1.322 -28.169 7.848 1 92.56 128 PRO B O 1
ATOM 4921 N N . TYR B 1 129 ? 0.118 -27.427 6.133 1 92.96 129 TYR B N 1
ATOM 4922 C CA . TYR B 1 129 ? -0.537 -26.395 6.929 1 92.96 129 TYR B CA 1
ATOM 4923 C C . TYR B 1 129 ? -1.46 -27.013 7.972 1 92.96 129 TYR B C 1
ATOM 4925 O O . TYR B 1 129 ? -2.062 -28.063 7.732 1 92.96 129 TYR B O 1
ATOM 4933 N N . PRO B 1 130 ? -1.594 -26.353 9.078 1 92.21 130 PRO B N 1
ATOM 4934 C CA . PRO B 1 130 ? -2.568 -26.842 10.057 1 92.21 130 PRO B CA 1
ATOM 4935 C C . PRO B 1 130 ? -4.006 -26.765 9.548 1 92.21 130 PRO B C 1
ATOM 4937 O O . PRO B 1 130 ? -4.342 -25.868 8.77 1 92.21 130 PRO B O 1
ATOM 4940 N N . GLN B 1 131 ? -4.747 -27.784 9.94 1 89.82 131 GLN B N 1
ATOM 4941 C CA . GLN B 1 131 ? -6.172 -27.727 9.632 1 89.82 131 GLN B CA 1
ATOM 4942 C C . GLN B 1 131 ? -6.873 -26.659 10.466 1 89.82 131 GLN B C 1
ATOM 4944 O O . GLN B 1 131 ? -6.638 -26.552 11.672 1 89.82 131 GLN B O 1
ATOM 4949 N N . GLU B 1 132 ? -7.616 -25.818 9.809 1 93.19 132 GLU B N 1
ATOM 4950 C CA . GLU B 1 132 ? -8.333 -24.739 10.483 1 93.19 132 GLU B CA 1
ATOM 4951 C C . GLU B 1 132 ? -9.785 -24.668 10.018 1 93.19 132 GLU B C 1
ATOM 4953 O O . GLU B 1 132 ? -10.126 -25.178 8.949 1 93.19 132 GLU B O 1
ATOM 4958 N N . ASP B 1 133 ? -10.597 -24.121 10.911 1 95.8 133 ASP B N 1
ATOM 4959 C CA . ASP B 1 133 ? -11.989 -23.811 10.602 1 95.8 133 ASP B CA 1
ATOM 4960 C C . ASP B 1 133 ? -12.119 -22.418 9.991 1 95.8 133 ASP B C 1
ATOM 4962 O O . ASP B 1 133 ? -11.79 -21.419 10.635 1 95.8 133 ASP B O 1
ATOM 4966 N N . TYR B 1 134 ? -12.639 -22.438 8.761 1 97.76 134 TYR B N 1
ATOM 4967 C CA . TYR B 1 134 ? -12.729 -21.151 8.08 1 97.76 134 TYR B CA 1
ATOM 4968 C C . TYR B 1 134 ? -14.176 -20.682 7.992 1 97.76 134 TYR B C 1
ATOM 4970 O O . TYR B 1 134 ? -14.548 -19.969 7.057 1 97.76 134 TYR B O 1
ATOM 4978 N N . SER B 1 135 ? -15.017 -21.037 8.93 1 97.48 135 SER B N 1
ATOM 4979 C CA . SER B 1 135 ? -16.432 -20.682 8.944 1 97.48 135 SER B CA 1
ATOM 4980 C C . SER B 1 135 ? -16.623 -19.178 9.113 1 97.48 135 SER B C 1
ATOM 4982 O O . SER B 1 135 ? -17.716 -18.656 8.882 1 97.48 135 SER B O 1
ATOM 4984 N N . ALA B 1 136 ? -15.585 -18.48 9.51 1 97.84 136 ALA B N 1
ATOM 4985 C CA . ALA B 1 136 ? -15.648 -17.035 9.715 1 97.84 136 ALA B CA 1
ATOM 4986 C C . ALA B 1 136 ? -15.535 -16.287 8.39 1 97.84 136 ALA B C 1
ATOM 4988 O O . ALA B 1 136 ? -15.721 -15.069 8.339 1 97.84 136 ALA B O 1
ATOM 4989 N N . PHE B 1 137 ? -15.291 -17.035 7.295 1 98.55 137 PHE B N 1
ATOM 4990 C CA . PHE B 1 137 ? -15.117 -16.412 5.988 1 98.55 137 PHE B CA 1
ATOM 4991 C C . PHE B 1 137 ? -16.346 -16.633 5.115 1 98.55 137 PHE B C 1
ATOM 4993 O O . PHE B 1 137 ? -16.901 -17.734 5.083 1 98.55 137 PHE B O 1
ATOM 5000 N N . LEU B 1 138 ? -16.779 -15.577 4.475 1 98.8 138 LEU B N 1
ATOM 5001 C CA . LEU B 1 138 ? -17.83 -15.609 3.464 1 98.8 138 LEU B CA 1
ATOM 5002 C C . LEU B 1 138 ? -17.318 -15.076 2.13 1 98.8 138 LEU B C 1
ATOM 5004 O O . LEU B 1 138 ? -16.907 -13.917 2.036 1 98.8 138 LEU B O 1
ATOM 5008 N N . PHE B 1 139 ? -17.3 -15.904 1.169 1 98.76 139 PHE B N 1
ATOM 5009 C CA . PHE B 1 139 ? -16.861 -15.511 -0.165 1 98.76 139 PHE B CA 1
ATOM 5010 C C . PHE B 1 139 ? -18.056 -15.26 -1.077 1 98.76 139 PHE B C 1
ATOM 5012 O O . PHE B 1 139 ? -19.042 -15.999 -1.034 1 98.76 139 PHE B O 1
ATOM 5019 N N . GLY B 1 140 ? -18.017 -14.169 -1.822 1 98.55 140 GLY B N 1
ATOM 5020 C CA . GLY B 1 140 ? -19.056 -13.84 -2.785 1 98.55 140 GLY B CA 1
ATOM 5021 C C . GLY B 1 140 ? -18.546 -13.77 -4.212 1 98.55 140 GLY B C 1
ATOM 5022 O O . GLY B 1 140 ? -17.468 -13.229 -4.466 1 98.55 140 GLY B O 1
ATOM 5023 N N . VAL B 1 141 ? -19.282 -14.342 -5.143 1 98.1 141 VAL B N 1
ATOM 5024 C CA . VAL B 1 141 ? -18.949 -14.29 -6.563 1 98.1 141 VAL B CA 1
ATOM 5025 C C . VAL B 1 141 ? -20.198 -13.95 -7.374 1 98.1 141 VAL B C 1
ATOM 5027 O O . VAL B 1 141 ? -21.289 -14.444 -7.081 1 98.1 141 VAL B O 1
ATOM 5030 N N . ALA B 1 142 ? -20.076 -12.967 -8.232 1 96.95 142 ALA B N 1
ATOM 5031 C CA . ALA B 1 142 ? -21.089 -12.698 -9.249 1 96.95 142 ALA B CA 1
ATOM 5032 C C . ALA B 1 142 ? -20.669 -13.263 -10.603 1 96.95 142 ALA B C 1
ATOM 5034 O O . ALA B 1 142 ? -19.638 -12.87 -11.154 1 96.95 142 ALA B O 1
ATOM 5035 N N . THR B 1 143 ? -21.421 -14.187 -11.114 1 96.16 143 THR B N 1
ATOM 5036 C CA . THR B 1 143 ? -21 -14.902 -12.313 1 96.16 143 THR B CA 1
ATOM 5037 C C . THR B 1 143 ? -22.197 -15.544 -13.008 1 96.16 143 THR B C 1
ATOM 5039 O O . THR B 1 143 ? -23.346 -15.247 -12.677 1 96.16 143 THR B O 1
ATOM 5042 N N . SER B 1 144 ? -21.978 -16.259 -14.079 1 95.08 144 SER B N 1
ATOM 5043 C CA . SER B 1 144 ? -23.002 -17.083 -14.711 1 95.08 144 SER B CA 1
ATOM 5044 C C . SER B 1 144 ? -22.981 -18.507 -14.166 1 95.08 144 SER B C 1
ATOM 5046 O O . SER B 1 144 ? -21.99 -18.934 -13.569 1 95.08 144 SER B O 1
ATOM 5048 N N . LEU B 1 145 ? -24.07 -19.195 -14.317 1 95.41 145 LEU B N 1
ATOM 5049 C CA . LEU B 1 145 ? -24.152 -20.551 -13.785 1 95.41 145 LEU B CA 1
ATOM 5050 C C . LEU B 1 145 ? -23.15 -21.468 -14.477 1 95.41 145 LEU B C 1
ATOM 5052 O O . LEU B 1 145 ? -22.533 -22.319 -13.832 1 95.41 145 LEU B O 1
ATOM 5056 N N . ASP B 1 146 ? -22.97 -21.264 -15.744 1 93.99 146 ASP B N 1
ATOM 5057 C CA . ASP B 1 146 ? -22.029 -22.083 -16.503 1 93.99 146 ASP B CA 1
ATOM 5058 C C . ASP B 1 146 ? -20.596 -21.853 -16.03 1 93.99 146 ASP B C 1
ATOM 5060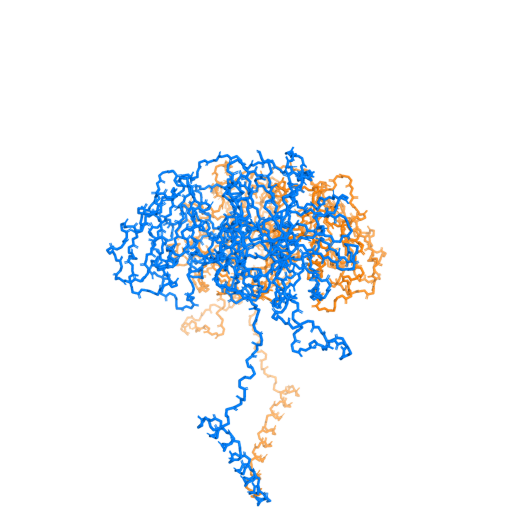 O O . ASP B 1 146 ? -19.84 -22.808 -15.837 1 93.99 146 ASP B O 1
ATOM 5064 N N . ARG B 1 147 ? -20.239 -20.642 -15.841 1 94.82 147 ARG B N 1
ATOM 5065 C CA . ARG B 1 147 ? -18.888 -20.314 -15.399 1 94.82 147 ARG B CA 1
ATOM 5066 C C . ARG B 1 147 ? -18.632 -20.832 -13.987 1 94.82 147 ARG B C 1
ATOM 5068 O O . ARG B 1 147 ? -17.529 -21.287 -13.678 1 94.82 147 ARG B O 1
ATOM 5075 N N . LEU B 1 148 ? -19.662 -20.713 -13.17 1 96.24 148 LEU B N 1
ATOM 5076 C CA . LEU B 1 148 ? -19.559 -21.263 -11.823 1 96.24 148 LEU B CA 1
ATOM 5077 C C . LEU B 1 148 ? -19.289 -22.764 -11.868 1 96.24 148 LEU B C 1
ATOM 5079 O O . LEU B 1 148 ? -18.385 -23.256 -11.189 1 96.24 148 LEU B O 1
ATOM 5083 N N . ASN B 1 149 ? -19.992 -23.413 -12.688 1 93.98 149 ASN B N 1
ATOM 5084 C CA . ASN B 1 149 ? -19.861 -24.86 -12.82 1 93.98 149 ASN B CA 1
ATOM 5085 C C . ASN B 1 149 ? -18.498 -25.25 -13.383 1 93.98 149 ASN B C 1
ATOM 5087 O O . ASN B 1 149 ? -17.917 -26.256 -12.973 1 93.98 149 ASN B O 1
ATOM 5091 N N . GLU B 1 150 ? -18.08 -24.499 -14.262 1 93.9 150 GLU B N 1
ATOM 5092 C CA . GLU B 1 150 ? -16.789 -24.756 -14.893 1 93.9 150 GLU B CA 1
ATOM 5093 C C . GLU B 1 150 ? -15.647 -24.618 -13.89 1 93.9 150 GLU B C 1
ATOM 5095 O O . GLU B 1 150 ? -14.552 -25.139 -14.112 1 93.9 150 GLU B O 1
ATOM 5100 N N . SER B 1 151 ? -15.919 -23.953 -12.784 1 96.09 151 SER B N 1
ATOM 5101 C CA . SER B 1 151 ? -14.865 -23.689 -11.81 1 96.09 151 SER B CA 1
ATOM 5102 C C . SER B 1 151 ? -15.016 -24.576 -10.578 1 96.09 151 SER B C 1
ATOM 5104 O O . SER B 1 151 ? -14.398 -24.32 -9.543 1 96.09 151 SER B O 1
ATOM 5106 N N . LEU B 1 152 ? -15.813 -25.585 -10.625 1 97.12 152 LEU B N 1
ATOM 5107 C CA . LEU B 1 152 ? -16.138 -26.424 -9.477 1 97.12 152 LEU B CA 1
ATOM 5108 C C . LEU B 1 152 ? -14.881 -27.061 -8.895 1 97.12 152 LEU B C 1
ATOM 5110 O O . LEU B 1 152 ? -14.661 -27.017 -7.683 1 97.12 152 LEU B O 1
ATOM 5114 N N . SER B 1 153 ? -13.994 -27.654 -9.765 1 96.01 153 SER B N 1
ATOM 5115 C CA . SER B 1 153 ? -12.795 -28.332 -9.285 1 96.01 153 SER B CA 1
ATOM 5116 C C . SER B 1 153 ? -11.863 -27.363 -8.565 1 96.01 153 SER B C 1
ATOM 5118 O O . SER B 1 153 ? -11.238 -27.722 -7.565 1 96.01 153 SER B O 1
ATOM 5120 N N . GLN B 1 154 ? -11.801 -26.165 -9.06 1 97.43 154 GLN B N 1
ATOM 5121 C CA . GLN B 1 154 ? -10.928 -25.159 -8.465 1 97.43 154 GLN B CA 1
ATOM 5122 C C . GLN B 1 154 ? -11.498 -24.646 -7.146 1 97.43 154 GLN B C 1
ATOM 5124 O O . GLN B 1 154 ? -10.765 -24.48 -6.169 1 97.43 154 GLN B O 1
ATOM 5129 N N . PHE B 1 155 ? -12.818 -24.474 -7.066 1 98.07 155 PHE B N 1
ATOM 5130 C CA . PHE B 1 155 ? -13.436 -24.091 -5.802 1 98.07 155 PHE B CA 1
ATOM 5131 C C . PHE B 1 155 ? -13.269 -25.193 -4.762 1 98.07 155 PHE B C 1
ATOM 5133 O O . PHE B 1 155 ? -12.998 -24.914 -3.592 1 98.07 155 PHE B O 1
ATOM 5140 N N . GLU B 1 156 ? -13.471 -26.41 -5.263 1 97.48 156 GLU B N 1
ATOM 5141 C CA . GLU B 1 156 ? -13.288 -27.55 -4.37 1 97.48 156 GLU B CA 1
ATOM 5142 C C . GLU B 1 156 ? -11.886 -27.561 -3.769 1 97.48 156 GLU B C 1
ATOM 5144 O O . GLU B 1 156 ? -11.715 -27.857 -2.584 1 97.48 156 GLU B O 1
ATOM 5149 N N . SER B 1 157 ? -10.953 -27.214 -4.54 1 96.19 157 SER B N 1
ATOM 5150 C CA . SER B 1 157 ? -9.554 -27.283 -4.13 1 96.19 157 SER B CA 1
ATOM 5151 C C . SER B 1 157 ? -9.284 -26.382 -2.93 1 96.19 157 SER B C 1
ATOM 5153 O O . SER B 1 157 ? -8.563 -26.767 -2.007 1 96.19 157 SER B O 1
ATOM 5155 N N . TRP B 1 158 ? -9.883 -25.169 -2.84 1 96.08 158 TRP B N 1
ATOM 5156 C CA . TRP B 1 158 ? -9.474 -24.284 -1.754 1 96.08 158 TRP B CA 1
ATOM 5157 C C . TRP B 1 158 ? -10.625 -24.044 -0.783 1 96.08 158 TRP B C 1
ATOM 5159 O O . TRP B 1 158 ? -10.415 -23.56 0.332 1 96.08 158 TRP B O 1
ATOM 5169 N N . LEU B 1 159 ? -11.835 -24.458 -1.133 1 97.2 159 LEU B N 1
ATOM 5170 C CA . LEU B 1 159 ? -12.962 -24.253 -0.23 1 97.2 159 LEU B CA 1
ATOM 5171 C C . LEU B 1 159 ? -13.463 -25.582 0.325 1 97.2 159 LEU B C 1
ATOM 5173 O O . LEU B 1 159 ? -14.21 -25.608 1.306 1 97.2 159 LEU B O 1
ATOM 5177 N N . GLY B 1 160 ? -13.119 -26.679 -0.31 1 96.64 160 GLY B N 1
ATOM 5178 C CA . GLY B 1 160 ? -13.653 -27.975 0.081 1 96.64 160 GLY B CA 1
ATOM 5179 C C . GLY B 1 160 ? -13.389 -28.315 1.536 1 96.64 160 GLY B C 1
ATOM 5180 O O . GLY B 1 160 ? -12.24 -28.297 1.984 1 96.64 160 GLY B O 1
ATOM 5181 N N . ASN B 1 161 ? -14.43 -28.51 2.243 1 95.49 161 ASN B N 1
ATOM 5182 C CA . ASN B 1 161 ? -14.39 -28.987 3.621 1 95.49 161 ASN B CA 1
ATOM 5183 C C . ASN B 1 161 ? -13.722 -27.974 4.546 1 95.49 161 ASN B C 1
ATOM 5185 O O . ASN B 1 161 ? -13.051 -28.353 5.508 1 95.49 161 ASN B O 1
ATOM 5189 N N . THR B 1 162 ? -13.726 -26.73 4.227 1 96.57 162 THR B N 1
ATOM 5190 C CA . THR B 1 162 ? -13.139 -25.683 5.056 1 96.57 162 THR B CA 1
ATOM 5191 C C . THR B 1 162 ? -14.198 -25.042 5.949 1 96.57 162 THR B C 1
ATOM 5193 O O . THR B 1 162 ? -13.868 -24.318 6.89 1 96.57 162 THR B O 1
ATOM 5196 N N . HIS B 1 163 ? -15.497 -25.234 5.586 1 96.73 163 HIS B N 1
ATOM 5197 C CA . HIS B 1 163 ? -16.664 -24.681 6.264 1 96.73 163 HIS B CA 1
ATOM 5198 C C . HIS B 1 163 ? -16.844 -23.203 5.933 1 96.73 163 HIS B C 1
ATOM 5200 O O . HIS B 1 163 ? -17.775 -22.561 6.424 1 96.73 163 HIS B O 1
ATOM 5206 N N . ALA B 1 164 ? -15.947 -22.662 5.105 1 97.87 164 ALA B N 1
ATOM 5207 C CA . ALA B 1 164 ? -16.203 -21.326 4.574 1 97.87 164 ALA B CA 1
ATOM 5208 C C . ALA B 1 164 ? -17.42 -21.325 3.653 1 97.87 164 ALA B C 1
ATOM 5210 O O . ALA B 1 164 ? -17.726 -22.338 3.019 1 97.87 164 ALA B O 1
ATOM 5211 N N . GLN B 1 165 ? -18.054 -20.203 3.596 1 98.15 165 GLN B N 1
ATOM 5212 C CA . GLN B 1 165 ? -19.266 -20.102 2.79 1 98.15 165 GLN B CA 1
ATOM 5213 C C . GLN B 1 165 ? -18.981 -19.434 1.448 1 98.15 165 GLN B C 1
ATOM 5215 O O . GLN B 1 165 ? -18.138 -18.539 1.361 1 98.15 165 GLN B O 1
ATOM 5220 N N . LEU B 1 166 ? -19.666 -19.92 0.45 1 98.62 166 LEU B N 1
ATOM 5221 C CA . LEU B 1 166 ? -19.622 -19.323 -0.88 1 98.62 166 LEU B CA 1
ATOM 5222 C C . LEU B 1 166 ? -21.014 -18.889 -1.327 1 98.62 166 LEU B C 1
ATOM 5224 O O . LEU B 1 166 ? -21.944 -19.698 -1.352 1 98.62 166 LEU B O 1
ATOM 5228 N N . LEU B 1 167 ? -21.169 -17.63 -1.559 1 98.69 167 LEU B N 1
ATOM 5229 C CA . LEU B 1 167 ? -22.394 -17.072 -2.12 1 98.69 167 LEU B CA 1
ATOM 5230 C C . LEU B 1 167 ? -22.21 -16.728 -3.594 1 98.69 167 LEU B C 1
ATOM 5232 O O . LEU B 1 167 ? -21.331 -15.938 -3.946 1 98.69 167 LEU B O 1
ATOM 5236 N N . ALA B 1 168 ? -23.008 -17.336 -4.44 1 98.29 168 ALA B N 1
ATOM 5237 C CA . ALA B 1 168 ? -22.949 -17.047 -5.87 1 98.29 168 ALA B CA 1
ATOM 5238 C C . ALA B 1 168 ? -24.203 -16.311 -6.333 1 98.29 168 ALA B C 1
ATOM 5240 O O . ALA B 1 168 ? -25.32 -16.8 -6.151 1 98.29 168 ALA B O 1
ATOM 5241 N N . VAL B 1 169 ? -23.982 -15.14 -6.853 1 97.33 169 VAL B N 1
ATOM 5242 C CA . VAL B 1 169 ? -25.05 -14.384 -7.5 1 97.33 169 VAL B CA 1
ATOM 5243 C C . VAL B 1 169 ? -25.002 -14.612 -9.009 1 97.33 169 VAL B C 1
ATOM 5245 O O . VAL B 1 169 ? -24.052 -14.197 -9.676 1 97.33 169 VAL B O 1
ATOM 5248 N N . ILE B 1 170 ? -26.031 -15.231 -9.49 1 96.94 170 ILE B N 1
ATOM 5249 C CA . ILE B 1 170 ? -26.043 -15.616 -10.897 1 96.94 170 ILE B CA 1
ATOM 5250 C C . ILE B 1 170 ? -26.611 -14.476 -11.739 1 96.94 170 ILE B C 1
ATOM 5252 O O . ILE B 1 170 ? -27.769 -14.088 -11.569 1 96.94 170 ILE B O 1
ATOM 5256 N N . THR B 1 171 ? -25.769 -14.023 -12.664 1 92.4 171 THR B N 1
ATOM 5257 C CA . THR B 1 171 ? -26.072 -12.777 -13.359 1 92.4 171 THR B CA 1
ATOM 5258 C C . THR B 1 171 ? -26.877 -13.047 -14.627 1 92.4 171 THR B C 1
ATOM 5260 O O . THR B 1 171 ? -27.461 -12.128 -15.206 1 92.4 171 THR B O 1
ATOM 5263 N N . ASP B 1 172 ? -26.839 -14.256 -15.086 1 87.81 172 ASP B N 1
ATOM 5264 C CA . ASP B 1 172 ? -27.602 -14.59 -16.285 1 87.81 172 ASP B CA 1
ATOM 5265 C C . ASP B 1 172 ? -28.925 -15.262 -15.925 1 87.81 172 ASP B C 1
ATOM 5267 O O . ASP B 1 172 ? -28.958 -16.179 -15.102 1 87.81 172 ASP B O 1
ATOM 5271 N N . PRO B 1 173 ? -29.994 -14.753 -16.541 1 82.02 173 PRO B N 1
ATOM 5272 C CA . PRO B 1 173 ? -31.302 -15.323 -16.211 1 82.02 173 PRO B CA 1
ATOM 5273 C C . PRO B 1 173 ? -31.563 -16.65 -16.919 1 82.02 173 PRO B C 1
ATOM 5275 O O . PRO B 1 173 ? -30.95 -16.934 -17.952 1 82.02 173 PRO B O 1
ATOM 5278 N N . GLY B 1 174 ? -32.513 -17.421 -16.407 1 84.05 174 GLY B N 1
ATOM 5279 C CA . GLY B 1 174 ? -33.069 -18.541 -17.15 1 84.05 174 GLY B CA 1
ATOM 5280 C C . GLY B 1 174 ? -32.683 -19.89 -16.574 1 84.05 174 GLY B C 1
ATOM 5281 O O . GLY B 1 174 ? -33.274 -20.913 -16.924 1 84.05 174 GLY B O 1
ATOM 5282 N N . ASP B 1 175 ? -31.75 -19.959 -15.685 1 83.52 175 ASP B N 1
ATOM 5283 C CA . ASP B 1 175 ? -31.267 -21.262 -15.237 1 83.52 175 ASP B CA 1
ATOM 5284 C C . ASP B 1 175 ? -31.623 -21.506 -13.773 1 83.52 175 ASP B C 1
ATOM 5286 O O . ASP B 1 175 ? -31.01 -22.347 -13.111 1 83.52 175 ASP B O 1
ATOM 5290 N N . GLU B 1 176 ? -32.616 -20.863 -13.298 1 90.69 176 GLU B N 1
ATOM 5291 C CA . GLU B 1 176 ? -32.985 -20.962 -11.889 1 90.69 176 GLU B CA 1
ATOM 5292 C C . GLU B 1 176 ? -33.342 -22.396 -11.51 1 90.69 176 GLU B C 1
ATOM 5294 O O . GLU B 1 176 ? -33.083 -22.83 -10.386 1 90.69 176 GLU B O 1
ATOM 5299 N N . HIS B 1 177 ? -33.883 -23.09 -12.451 1 91.28 177 HIS B N 1
ATOM 5300 C CA . HIS B 1 177 ? -34.291 -24.468 -12.198 1 91.28 177 HIS B CA 1
ATOM 5301 C C . HIS B 1 177 ? -33.081 -25.366 -11.965 1 91.28 177 HIS B C 1
ATOM 5303 O O . HIS B 1 177 ? -33.213 -26.461 -11.413 1 91.28 177 HIS B O 1
ATOM 5309 N N . LYS B 1 178 ? -31.901 -24.928 -12.332 1 94.51 178 LYS B N 1
ATOM 5310 C CA . LYS B 1 178 ? -30.683 -25.72 -12.194 1 94.51 178 LYS B CA 1
ATOM 5311 C C . LYS B 1 178 ? -29.968 -25.406 -10.883 1 94.51 178 LYS B C 1
ATOM 5313 O O . LYS B 1 178 ? -29.005 -26.083 -10.516 1 94.51 178 LYS B O 1
ATOM 5318 N N . TYR B 1 179 ? -30.414 -24.431 -10.142 1 95.78 179 TYR B N 1
ATOM 5319 C CA . TYR B 1 179 ? -29.71 -23.966 -8.953 1 95.78 179 TYR B CA 1
ATOM 5320 C C . TYR B 1 179 ? -29.559 -25.089 -7.934 1 95.78 179 TYR B C 1
ATOM 5322 O O . TYR B 1 179 ? -28.481 -25.281 -7.368 1 95.78 179 TYR B O 1
ATOM 5330 N N . LYS B 1 180 ? -30.591 -25.75 -7.725 1 95.8 180 LYS B N 1
ATOM 5331 C CA . LYS B 1 180 ? -30.601 -26.804 -6.714 1 95.8 180 LYS B CA 1
ATOM 5332 C C . LYS B 1 180 ? -29.598 -27.902 -7.055 1 95.8 180 LYS B C 1
ATOM 5334 O O . LYS B 1 180 ? -28.845 -28.353 -6.189 1 95.8 180 LYS B O 1
ATOM 5339 N N . ASP B 1 181 ? -29.588 -28.34 -8.284 1 95.54 181 ASP B N 1
ATOM 5340 C CA . ASP B 1 181 ? -28.691 -29.409 -8.714 1 95.54 181 ASP B CA 1
ATOM 5341 C C . ASP B 1 181 ? -27.23 -28.977 -8.605 1 95.54 181 ASP B C 1
ATOM 5343 O O . ASP B 1 181 ? -26.383 -29.746 -8.147 1 95.54 181 ASP B O 1
ATOM 5347 N N . VAL B 1 182 ? -26.986 -27.797 -9.057 1 96.05 182 VAL B N 1
ATOM 5348 C CA . VAL B 1 182 ? -25.625 -27.276 -8.983 1 96.05 182 VAL B CA 1
ATOM 5349 C C . VAL B 1 182 ? -25.19 -27.171 -7.523 1 96.05 182 VAL B C 1
ATOM 5351 O O . VAL B 1 182 ? -24.078 -27.57 -7.169 1 96.05 182 VAL B O 1
ATOM 5354 N N . THR B 1 183 ? -26.048 -26.667 -6.674 1 97.46 183 THR B N 1
ATOM 5355 C CA . THR B 1 183 ? -25.76 -26.534 -5.251 1 97.46 183 THR B CA 1
ATOM 5356 C C . THR B 1 183 ? -25.435 -27.892 -4.636 1 97.46 183 THR B C 1
ATOM 5358 O O . THR B 1 183 ? -24.478 -28.019 -3.869 1 97.46 183 THR B O 1
ATOM 5361 N N . LYS B 1 184 ? -26.18 -28.895 -4.973 1 97.44 184 LYS B N 1
ATOM 5362 C CA . LYS B 1 184 ? -25.964 -30.243 -4.456 1 97.44 184 LYS B CA 1
ATOM 5363 C C . LYS B 1 184 ? -24.596 -30.778 -4.871 1 97.44 184 LYS B C 1
ATOM 5365 O O . LYS B 1 184 ? -23.911 -31.428 -4.078 1 97.44 184 LYS B O 1
ATOM 5370 N N . GLU B 1 185 ? -24.294 -30.538 -6.106 1 97.34 185 GLU B N 1
ATOM 5371 C CA . GLU B 1 185 ? -23.002 -31.002 -6.604 1 97.34 185 GLU B CA 1
ATOM 5372 C C . GLU B 1 185 ? -21.851 -30.347 -5.845 1 97.34 185 GLU B C 1
ATOM 5374 O O . GLU B 1 185 ? -20.875 -31.012 -5.492 1 97.34 185 GLU B O 1
ATOM 5379 N N . PHE B 1 186 ? -21.919 -29.051 -5.596 1 98.2 186 PHE B N 1
ATOM 5380 C CA . PHE B 1 186 ? -20.909 -28.344 -4.818 1 98.2 186 PHE B CA 1
ATOM 5381 C C . PHE B 1 186 ? -20.848 -28.882 -3.393 1 98.2 186 PHE B C 1
ATOM 5383 O O . PHE B 1 186 ? -19.762 -29.108 -2.855 1 98.2 186 PHE B O 1
ATOM 5390 N N . HIS B 1 187 ? -21.987 -29.141 -2.8 1 98.22 187 HIS B N 1
ATOM 5391 C CA . HIS B 1 187 ? -22.043 -29.659 -1.438 1 98.22 187 HIS B CA 1
ATOM 5392 C C . HIS B 1 187 ? -21.424 -31.051 -1.352 1 98.22 187 HIS B C 1
ATOM 5394 O O . HIS B 1 187 ? -20.743 -31.372 -0.375 1 98.22 187 HIS B O 1
ATOM 5400 N N . ARG B 1 188 ? -21.635 -31.81 -2.364 1 97.8 188 ARG B N 1
ATOM 5401 C CA . ARG B 1 188 ? -21.048 -33.145 -2.413 1 97.8 188 ARG B CA 1
ATOM 5402 C C . ARG B 1 188 ? -19.524 -33.073 -2.393 1 97.8 188 ARG B C 1
ATOM 5404 O O . ARG B 1 188 ? -18.863 -33.972 -1.87 1 97.8 188 ARG B O 1
ATOM 5411 N N . ARG B 1 189 ? -19.077 -32.004 -2.836 1 96.67 189 ARG B N 1
ATOM 5412 C CA . ARG B 1 189 ? -17.631 -31.822 -2.918 1 96.67 189 ARG B CA 1
ATOM 5413 C C . ARG B 1 189 ? -17.113 -31.014 -1.733 1 96.67 189 ARG B C 1
ATOM 5415 O O . ARG B 1 189 ? -15.971 -30.548 -1.745 1 96.67 189 ARG B O 1
ATOM 5422 N N . GLY B 1 190 ? -17.996 -30.732 -0.785 1 97.29 190 GLY B N 1
ATOM 5423 C CA . GLY B 1 190 ? -17.589 -30.121 0.47 1 97.29 190 GLY B CA 1
ATOM 5424 C C . GLY B 1 190 ? -17.605 -28.605 0.428 1 97.29 190 GLY B C 1
ATOM 5425 O O . GLY B 1 190 ? -17.082 -27.948 1.331 1 97.29 190 GLY B O 1
ATOM 5426 N N . VAL B 1 191 ? -18.158 -28.015 -0.633 1 98.18 191 VAL B N 1
ATOM 5427 C CA . VAL B 1 191 ? -18.23 -26.563 -0.752 1 98.18 191 VAL B CA 1
ATOM 5428 C C . VAL B 1 191 ? -19.61 -26.077 -0.313 1 98.18 191 VAL B C 1
ATOM 5430 O O . VAL B 1 191 ? -20.627 -26.483 -0.88 1 98.18 191 VAL B O 1
ATOM 5433 N N . GLU B 1 192 ? -19.677 -25.221 0.646 1 97.88 192 GLU B N 1
ATOM 5434 C CA . GLU B 1 192 ? -20.933 -24.664 1.139 1 97.88 192 GLU B CA 1
ATOM 5435 C C . GLU B 1 192 ? -21.416 -23.52 0.251 1 97.88 192 GLU B C 1
ATOM 5437 O O . GLU B 1 192 ? -21.277 -22.349 0.609 1 97.88 192 GLU B O 1
ATOM 5442 N N . LEU B 1 193 ? -22.11 -23.917 -0.786 1 98.38 193 LEU B N 1
ATOM 5443 C CA . LEU B 1 193 ? -22.539 -22.974 -1.813 1 98.38 193 LEU B CA 1
ATOM 5444 C C . LEU B 1 193 ? -23.997 -22.573 -1.609 1 98.38 193 LEU B C 1
ATOM 5446 O O . LEU B 1 193 ? -24.841 -23.42 -1.308 1 98.38 193 LEU B O 1
ATOM 5450 N N . THR B 1 194 ? -24.276 -21.315 -1.677 1 98.19 194 THR B N 1
ATOM 5451 C CA . THR B 1 194 ? -25.613 -20.754 -1.841 1 98.19 194 THR B CA 1
ATOM 5452 C C . THR B 1 194 ? -25.716 -19.976 -3.149 1 98.19 194 THR B C 1
ATOM 5454 O O . THR B 1 194 ? -24.833 -19.18 -3.476 1 98.19 194 THR B O 1
ATOM 5457 N N . ILE B 1 195 ? -26.746 -20.246 -3.91 1 97.68 195 ILE B N 1
ATOM 5458 C CA . ILE B 1 195 ? -26.968 -19.56 -5.178 1 97.68 195 ILE B CA 1
ATOM 5459 C C . ILE B 1 195 ? -28.212 -18.681 -5.078 1 97.68 195 ILE B C 1
ATOM 5461 O O . ILE B 1 195 ? -29.225 -19.09 -4.505 1 97.68 195 ILE B O 1
ATOM 5465 N N . LYS B 1 196 ? -28.115 -17.484 -5.626 1 95.49 196 LYS B N 1
ATOM 5466 C CA . LYS B 1 196 ? -29.295 -16.625 -5.675 1 95.49 196 LYS B CA 1
ATOM 5467 C C . LYS B 1 196 ? -29.273 -15.73 -6.911 1 95.49 196 LYS B C 1
ATOM 5469 O O . LYS B 1 196 ? -28.236 -15.59 -7.563 1 95.49 196 LYS B O 1
ATOM 5474 N N . ASP B 1 197 ? -30.455 -15.125 -7.152 1 95.01 197 ASP B N 1
ATOM 5475 C CA . ASP B 1 197 ? -30.577 -14.086 -8.17 1 95.01 197 ASP B CA 1
ATOM 5476 C C . ASP B 1 197 ? -30.091 -12.738 -7.639 1 95.01 197 ASP B C 1
ATOM 5478 O O . ASP B 1 197 ? -30.12 -12.494 -6.431 1 95.01 197 ASP B O 1
ATOM 5482 N N . PRO B 1 198 ? -29.61 -11.912 -8.58 1 94.43 198 PRO B N 1
ATOM 5483 C CA . PRO B 1 198 ? -29.278 -10.556 -8.136 1 94.43 198 PRO B CA 1
ATOM 5484 C C . PRO B 1 198 ? -30.494 -9.791 -7.616 1 94.43 198 PRO B C 1
ATOM 5486 O O . PRO B 1 198 ? -31.603 -9.967 -8.126 1 94.43 198 PRO B O 1
ATOM 5489 N N . TRP B 1 199 ? -30.268 -8.931 -6.655 1 93.87 199 TRP B N 1
ATOM 5490 C CA . TRP B 1 199 ? -31.361 -8.106 -6.15 1 93.87 199 TRP B CA 1
ATOM 5491 C C . TRP B 1 199 ? -31.708 -6.997 -7.139 1 93.87 199 TRP B C 1
ATOM 5493 O O . TRP B 1 199 ? -32.809 -6.444 -7.098 1 93.87 199 TRP B O 1
ATOM 5503 N N . ASN B 1 200 ? -30.797 -6.648 -7.992 1 92.82 200 ASN B N 1
ATOM 5504 C CA . ASN B 1 200 ? -30.994 -5.676 -9.062 1 92.82 200 ASN B CA 1
ATOM 5505 C C . ASN B 1 200 ? -30.623 -6.259 -10.423 1 92.82 200 ASN B C 1
ATOM 5507 O O . ASN B 1 200 ? -29.451 -6.267 -10.802 1 92.82 200 ASN B O 1
ATOM 5511 N N . LYS B 1 201 ? -31.561 -6.625 -11.183 1 91.12 201 LYS B N 1
ATOM 5512 C CA . LYS B 1 201 ? -31.339 -7.283 -12.467 1 91.12 201 LYS B CA 1
ATOM 5513 C C . LYS B 1 201 ? -31.148 -6.261 -13.584 1 91.12 201 LYS B C 1
ATOM 5515 O O . LYS B 1 201 ? -30.844 -6.626 -14.722 1 91.12 201 LYS B O 1
ATOM 5520 N N . ALA B 1 202 ? -31.216 -4.978 -13.237 1 89.12 202 ALA B N 1
ATOM 5521 C CA . ALA B 1 202 ? -31.159 -3.919 -14.241 1 89.12 202 ALA B CA 1
ATOM 5522 C C . ALA B 1 202 ? -29.721 -3.472 -14.487 1 89.12 202 ALA B C 1
ATOM 5524 O O . ALA B 1 202 ? -29.456 -2.681 -15.396 1 89.12 202 ALA B O 1
ATOM 5525 N N . ILE B 1 203 ? -28.815 -4.01 -13.718 1 90.06 203 ILE B N 1
ATOM 5526 C CA . ILE B 1 203 ? -27.431 -3.57 -13.855 1 90.06 203 ILE B CA 1
ATOM 5527 C C . ILE B 1 203 ? -26.616 -4.645 -14.57 1 90.06 203 ILE B C 1
ATOM 5529 O O . ILE B 1 203 ? -27.065 -5.785 -14.707 1 90.06 203 ILE B O 1
ATOM 5533 N N . THR B 1 204 ? -25.456 -4.25 -15.061 1 88.78 204 THR B N 1
ATOM 5534 C CA . THR B 1 204 ? -24.62 -5.146 -15.852 1 88.78 204 THR B CA 1
ATOM 5535 C C . THR B 1 204 ? -23.972 -6.205 -14.965 1 88.78 204 THR B C 1
ATOM 5537 O O . THR B 1 204 ? -23.949 -6.067 -13.74 1 88.78 204 THR B O 1
ATOM 5540 N N . SER B 1 205 ? -23.42 -7.218 -15.603 1 87.4 205 SER B N 1
ATOM 5541 C CA . SER B 1 205 ? -22.713 -8.281 -14.896 1 87.4 205 SER B CA 1
ATOM 5542 C C . SER B 1 205 ? -21.52 -7.733 -14.122 1 87.4 205 SER B C 1
ATOM 5544 O O . SER B 1 205 ? -21.232 -8.186 -13.012 1 87.4 205 SER B O 1
ATOM 5546 N N . ASN B 1 206 ? -20.884 -6.802 -14.701 1 88.52 206 ASN B N 1
ATOM 5547 C CA . ASN B 1 206 ? -19.736 -6.193 -14.038 1 88.52 206 ASN B CA 1
ATOM 5548 C C . ASN B 1 206 ? -20.155 -5.41 -12.798 1 88.52 206 ASN B C 1
ATOM 5550 O O . ASN B 1 206 ? -19.481 -5.463 -11.767 1 88.52 206 ASN B O 1
ATOM 5554 N N . GLU B 1 207 ? -21.278 -4.751 -12.889 1 92.48 207 GLU B N 1
ATOM 5555 C CA . GLU B 1 207 ? -21.789 -3.963 -11.771 1 92.48 207 GLU B CA 1
ATOM 5556 C C . GLU B 1 207 ? -22.242 -4.862 -10.624 1 92.48 207 GLU B C 1
ATOM 5558 O O . GLU B 1 207 ? -22.221 -4.453 -9.461 1 92.48 207 GLU B O 1
ATOM 5563 N N . GLN B 1 208 ? -22.586 -6.065 -10.979 1 93.07 208 GLN B N 1
ATOM 5564 C CA . GLN B 1 208 ? -23.037 -7.011 -9.963 1 93.07 208 GLN B CA 1
ATOM 5565 C C . GLN B 1 208 ? -21.911 -7.352 -8.991 1 93.07 208 GLN B C 1
ATOM 5567 O O . GLN B 1 208 ? -22.164 -7.704 -7.838 1 93.07 208 GLN B O 1
ATOM 5572 N N . HIS B 1 209 ? -20.671 -7.186 -9.423 1 92.32 209 HIS B N 1
ATOM 5573 C CA . HIS B 1 209 ? -19.528 -7.424 -8.549 1 92.32 209 HIS B CA 1
ATOM 5574 C C . HIS B 1 209 ? -19.481 -6.406 -7.414 1 92.32 209 HIS B C 1
ATOM 5576 O O . HIS B 1 209 ? -18.871 -6.66 -6.372 1 92.32 209 HIS B O 1
ATOM 5582 N N . PHE B 1 210 ? -20.079 -5.311 -7.647 1 95.57 210 PHE B N 1
ATOM 5583 C CA . PHE B 1 210 ? -20.225 -4.306 -6.601 1 95.57 210 PHE B CA 1
ATOM 5584 C C . PHE B 1 210 ? -21.537 -4.495 -5.848 1 95.57 210 PHE B C 1
ATOM 5586 O O . PHE B 1 210 ? -21.559 -4.478 -4.615 1 95.57 210 PHE B O 1
ATOM 5593 N N . ALA B 1 211 ? -22.595 -4.705 -6.558 1 96.05 211 ALA B N 1
ATOM 5594 C CA . ALA B 1 211 ? -23.933 -4.778 -5.977 1 96.05 211 ALA B CA 1
ATOM 5595 C C . ALA B 1 211 ? -24.045 -5.948 -5.004 1 96.05 211 ALA B C 1
ATOM 5597 O O . ALA B 1 211 ? -24.91 -5.952 -4.125 1 96.05 211 ALA B O 1
ATOM 5598 N N . ILE B 1 212 ? -23.164 -6.854 -5.093 1 97.66 212 ILE B N 1
ATOM 5599 C CA . ILE B 1 212 ? -23.177 -8.063 -4.278 1 97.66 212 ILE B CA 1
ATOM 5600 C C . ILE B 1 212 ? -22.961 -7.699 -2.811 1 97.66 212 ILE B C 1
ATOM 5602 O O . ILE B 1 212 ? -23.2 -8.518 -1.92 1 97.66 212 ILE B O 1
ATOM 5606 N N . VAL B 1 213 ? -22.511 -6.499 -2.501 1 97.98 213 VAL B N 1
ATOM 5607 C CA . VAL B 1 213 ? -22.258 -6.006 -1.151 1 97.98 213 VAL B CA 1
ATOM 5608 C C . VAL B 1 213 ? -23.488 -6.24 -0.276 1 97.98 213 VAL B C 1
ATOM 5610 O O . VAL B 1 213 ? -23.372 -6.716 0.856 1 97.98 213 VAL B O 1
ATOM 5613 N N . ARG B 1 214 ? -24.655 -5.91 -0.76 1 97.84 214 ARG B N 1
ATOM 5614 C CA . ARG B 1 214 ? -25.894 -6.073 -0.006 1 97.84 214 ARG B CA 1
ATOM 5615 C C . ARG B 1 214 ? -26.191 -7.548 0.246 1 97.84 214 ARG B C 1
ATOM 5617 O O . ARG B 1 214 ? -26.581 -7.928 1.352 1 97.84 214 ARG B O 1
ATOM 5624 N N . ASP B 1 215 ? -26.037 -8.396 -0.78 1 98.1 215 ASP B N 1
ATOM 5625 C CA . ASP B 1 215 ? -26.262 -9.83 -0.629 1 98.1 215 ASP B CA 1
ATOM 5626 C C . ASP B 1 215 ? -25.322 -10.427 0.416 1 98.1 215 ASP B C 1
ATOM 5628 O O . ASP B 1 215 ? -25.734 -11.262 1.224 1 98.1 215 ASP B O 1
ATOM 5632 N N . LEU B 1 216 ? -24.069 -10.031 0.382 1 98.68 216 LEU B N 1
ATOM 5633 C CA . LEU B 1 216 ? -23.079 -10.523 1.333 1 98.68 216 LEU B CA 1
ATOM 5634 C C . LEU B 1 216 ? -23.431 -10.098 2.755 1 98.68 216 LEU B C 1
ATOM 5636 O O . LEU B 1 216 ? -23.365 -10.906 3.684 1 98.68 216 LEU B O 1
ATOM 5640 N N . LEU B 1 217 ? -23.791 -8.821 2.905 1 98.52 217 LEU B N 1
ATOM 5641 C CA . LEU B 1 217 ? -24.18 -8.338 4.225 1 98.52 217 LEU B CA 1
ATOM 5642 C C . LEU B 1 217 ? -25.335 -9.16 4.787 1 98.52 217 LEU B C 1
ATOM 5644 O O . LEU B 1 217 ? -25.32 -9.538 5.961 1 98.52 217 LEU B O 1
ATOM 5648 N N . GLN B 1 218 ? -26.289 -9.487 3.953 1 97.97 218 GLN B N 1
ATOM 5649 C CA . GLN B 1 218 ? -27.467 -10.239 4.371 1 97.97 218 GLN B CA 1
ATOM 5650 C C . GLN B 1 218 ? -27.103 -11.677 4.728 1 97.97 218 GLN B C 1
ATOM 5652 O O . GLN B 1 218 ? -27.833 -12.343 5.466 1 97.97 218 GLN B O 1
ATOM 5657 N N . HIS B 1 219 ? -25.993 -12.152 4.233 1 97.85 219 HIS B N 1
ATOM 5658 C CA . HIS B 1 219 ? -25.611 -13.544 4.437 1 97.85 219 HIS B CA 1
ATOM 5659 C C . HIS B 1 219 ? -24.607 -13.679 5.576 1 97.85 219 HIS B C 1
ATOM 5661 O O . HIS B 1 219 ? -24.165 -14.786 5.893 1 97.85 219 HIS B O 1
ATOM 5667 N N . THR B 1 220 ? -24.195 -12.563 6.153 1 97.63 220 THR B N 1
ATOM 5668 C CA . THR B 1 220 ? -23.287 -12.619 7.293 1 97.63 220 THR B CA 1
ATOM 5669 C C . THR B 1 220 ? -23.974 -13.252 8.5 1 97.63 220 THR B C 1
ATOM 5671 O O . THR B 1 220 ? -25.199 -13.194 8.626 1 97.63 220 THR B O 1
ATOM 5674 N N . THR B 1 221 ? -23.214 -13.93 9.277 1 95.84 221 THR B N 1
ATOM 5675 C CA . THR B 1 221 ? -23.626 -14.484 10.562 1 95.84 221 THR B CA 1
ATOM 5676 C C . THR B 1 221 ? -22.802 -13.884 11.699 1 95.84 221 THR B C 1
ATOM 5678 O O . THR B 1 221 ? -21.845 -13.147 11.456 1 95.84 221 THR B O 1
ATOM 5681 N N . PRO B 1 222 ? -23.131 -14.155 12.91 1 94.47 222 PRO B N 1
ATOM 5682 C CA . PRO B 1 222 ? -22.324 -13.653 14.026 1 94.47 222 PRO B CA 1
ATOM 5683 C C . PRO B 1 222 ? -20.89 -14.175 13.998 1 94.47 222 PRO B C 1
ATOM 5685 O O . PRO B 1 222 ? -20.003 -13.587 14.623 1 94.47 222 PRO B O 1
ATOM 5688 N N . LYS B 1 223 ? -20.708 -15.226 13.213 1 95.79 223 LYS B N 1
ATOM 5689 C CA . LYS B 1 223 ? -19.379 -15.825 13.121 1 95.79 223 LYS B CA 1
ATOM 5690 C C . LYS B 1 223 ? -18.55 -15.158 12.027 1 95.79 223 LYS B C 1
ATOM 5692 O O . LYS B 1 223 ? -17.324 -15.281 12.008 1 95.79 223 LYS B O 1
ATOM 5697 N N . THR B 1 224 ? -19.226 -14.473 11.166 1 98.07 224 THR B N 1
ATOM 5698 C CA . THR B 1 224 ? -18.525 -13.906 10.019 1 98.07 224 THR B CA 1
ATOM 5699 C C . THR B 1 224 ? -17.589 -12.784 10.458 1 98.07 224 THR B C 1
ATOM 5701 O O . THR B 1 224 ? -18.018 -11.827 11.106 1 98.07 224 THR B O 1
ATOM 5704 N N . ARG B 1 225 ? -16.354 -12.939 10.125 1 98.16 225 ARG B N 1
ATOM 5705 C CA . ARG B 1 225 ? -15.358 -11.921 10.443 1 98.16 225 ARG B CA 1
ATOM 5706 C C . ARG B 1 225 ? -14.892 -11.198 9.183 1 98.16 225 ARG B C 1
ATOM 5708 O O . ARG B 1 225 ? -14.577 -10.007 9.225 1 98.16 225 ARG B O 1
ATOM 5715 N N . TRP B 1 226 ? -14.842 -11.954 8.126 1 98.54 226 TRP B N 1
ATOM 5716 C CA . TRP B 1 226 ? -14.366 -11.403 6.861 1 98.54 226 TRP B CA 1
ATOM 5717 C C . TRP B 1 226 ? -15.275 -11.819 5.709 1 98.54 226 TRP B C 1
ATOM 5719 O O . TRP B 1 226 ? -15.742 -12.959 5.659 1 98.54 226 TRP B O 1
ATOM 5729 N N . VAL B 1 227 ? -15.503 -10.884 4.843 1 98.66 227 VAL B N 1
ATOM 5730 C CA . VAL B 1 227 ? -16.203 -11.101 3.582 1 98.66 227 VAL B CA 1
ATOM 5731 C C . VAL B 1 227 ? -15.252 -10.853 2.413 1 98.66 227 VAL B C 1
ATOM 5733 O O . VAL B 1 227 ? -14.498 -9.876 2.415 1 98.66 227 VAL B O 1
ATOM 5736 N N . ALA B 1 228 ? -15.278 -11.761 1.475 1 98.54 228 ALA B N 1
ATOM 5737 C CA . ALA B 1 228 ? -14.4 -11.599 0.319 1 98.54 228 ALA B CA 1
ATOM 5738 C C . ALA B 1 228 ? -15.202 -11.567 -0.979 1 98.54 228 ALA B C 1
ATOM 5740 O O . ALA B 1 228 ? -16.125 -12.364 -1.165 1 98.54 228 ALA B O 1
ATOM 5741 N N . ILE B 1 229 ? -14.96 -10.605 -1.79 1 98.51 229 ILE B N 1
ATOM 5742 C CA . ILE B 1 229 ? -15.481 -10.584 -3.152 1 98.51 229 ILE B CA 1
ATOM 5743 C C . ILE B 1 229 ? -14.427 -11.125 -4.116 1 98.51 229 ILE B C 1
ATOM 5745 O O . ILE B 1 229 ? -13.314 -10.6 -4.187 1 98.51 229 ILE B O 1
ATOM 5749 N N . VAL B 1 230 ? -14.762 -12.169 -4.82 1 98 230 VAL B N 1
ATOM 5750 C CA . VAL B 1 230 ? -13.807 -12.83 -5.703 1 98 230 VAL B CA 1
ATOM 5751 C C . VAL B 1 230 ? -14.431 -13.029 -7.082 1 98 230 VAL B C 1
ATOM 5753 O O . VAL B 1 230 ? -15.634 -12.827 -7.261 1 98 230 VAL B O 1
ATOM 5756 N N . ASP B 1 231 ? -13.619 -13.343 -8.066 1 96.71 231 ASP B N 1
ATOM 5757 C CA . ASP B 1 231 ? -14.068 -13.762 -9.389 1 96.71 231 ASP B CA 1
ATOM 5758 C C . ASP B 1 231 ? -14.125 -15.285 -9.494 1 96.71 231 ASP B C 1
ATOM 5760 O O . ASP B 1 231 ? -13.574 -15.991 -8.647 1 96.71 231 ASP B O 1
ATOM 5764 N N . ASP B 1 232 ? -14.808 -15.742 -10.496 1 96.23 232 ASP B N 1
ATOM 5765 C CA . ASP B 1 232 ? -14.933 -17.187 -10.662 1 96.23 232 ASP B CA 1
ATOM 5766 C C . ASP B 1 232 ? -13.617 -17.801 -11.135 1 96.23 232 ASP B C 1
ATOM 5768 O O . ASP B 1 232 ? -13.471 -19.025 -11.161 1 96.23 232 ASP B O 1
ATOM 5772 N N . ASP B 1 233 ? -12.632 -16.942 -11.484 1 96.99 233 ASP B N 1
ATOM 5773 C CA . ASP B 1 233 ? -11.301 -17.452 -11.798 1 96.99 233 ASP B CA 1
ATOM 5774 C C . ASP B 1 233 ? -10.264 -16.933 -10.804 1 96.99 233 ASP B C 1
ATOM 5776 O O . ASP B 1 233 ? -9.095 -16.76 -11.152 1 96.99 233 ASP B O 1
ATOM 5780 N N . THR B 1 234 ? -10.709 -16.538 -9.622 1 97.78 234 THR B N 1
ATOM 5781 C CA . THR B 1 234 ? -9.821 -16.342 -8.481 1 97.78 234 THR B CA 1
ATOM 5782 C C . THR B 1 234 ? -9.521 -17.671 -7.795 1 97.78 234 THR B C 1
ATOM 5784 O O . THR B 1 234 ? -10.422 -18.486 -7.589 1 97.78 234 THR B O 1
ATOM 5787 N N . PHE B 1 235 ? -8.261 -17.939 -7.52 1 98.24 235 PHE B N 1
ATOM 5788 C CA . PHE B 1 235 ? -7.85 -19.194 -6.901 1 98.24 235 PHE B CA 1
ATOM 5789 C C . PHE B 1 235 ? -6.938 -18.935 -5.708 1 98.24 235 PHE B C 1
ATOM 5791 O O . PHE B 1 235 ? -5.973 -18.174 -5.811 1 98.24 235 PHE B O 1
ATOM 5798 N N . PHE B 1 236 ? -7.26 -19.543 -4.597 1 97.68 236 PHE B N 1
ATOM 5799 C CA . PHE B 1 236 ? -6.394 -19.521 -3.424 1 97.68 236 PHE B CA 1
ATOM 5800 C C . PHE B 1 236 ? -5.702 -20.866 -3.237 1 97.68 236 PHE B C 1
ATOM 5802 O O . PHE B 1 236 ? -6.349 -21.864 -2.916 1 97.68 236 PHE B O 1
ATOM 5809 N N . PRO B 1 237 ? -4.347 -20.87 -3.368 1 96.57 237 PRO B N 1
ATOM 5810 C CA . PRO B 1 237 ? -3.644 -22.13 -3.115 1 96.57 237 PRO B CA 1
ATOM 5811 C C . PRO B 1 237 ? -3.945 -22.706 -1.733 1 96.57 237 PRO B C 1
ATOM 5813 O O . PRO B 1 237 ? -4.009 -23.927 -1.569 1 96.57 237 PRO B O 1
ATOM 5816 N N . SER B 1 238 ? -4.094 -21.822 -0.805 1 94.97 238 SER B N 1
ATOM 5817 C CA . SER B 1 238 ? -4.505 -22.162 0.554 1 94.97 238 SER B CA 1
ATOM 5818 C C . SER B 1 238 ? -5.13 -20.963 1.259 1 94.97 238 SER B C 1
ATOM 5820 O O . SER B 1 238 ? -4.726 -19.821 1.029 1 94.97 238 SER B O 1
ATOM 5822 N N . LEU B 1 239 ? -6.045 -21.238 2.158 1 96.18 239 LEU B N 1
ATOM 5823 C CA . LEU B 1 239 ? -6.651 -20.153 2.922 1 96.18 239 LEU B CA 1
ATOM 5824 C C . LEU B 1 239 ? -5.83 -19.839 4.167 1 96.18 239 LEU B C 1
ATOM 5826 O O . LEU B 1 239 ? -6.004 -18.784 4.782 1 96.18 239 LEU B O 1
ATOM 5830 N N . TYR B 1 240 ? -4.87 -20.692 4.512 1 95.7 240 TYR B N 1
ATOM 5831 C CA . TYR B 1 240 ? -4.163 -20.573 5.782 1 95.7 240 TYR B CA 1
ATOM 5832 C C . TYR B 1 240 ? -3.329 -19.298 5.825 1 95.7 240 TYR B C 1
ATOM 5834 O O . TYR B 1 240 ? -3.471 -18.487 6.742 1 95.7 240 TYR B O 1
ATOM 5842 N N . PRO B 1 241 ? -2.492 -19.069 4.783 1 93.12 241 PRO B N 1
ATOM 5843 C CA . PRO B 1 241 ? -1.697 -17.841 4.859 1 93.12 241 PRO B CA 1
ATOM 5844 C C . PRO B 1 241 ? -2.559 -16.582 4.914 1 93.12 241 PRO B C 1
ATOM 5846 O O . PRO B 1 241 ? -2.23 -15.636 5.635 1 93.12 241 PRO B O 1
ATOM 5849 N N . MET B 1 242 ? -3.618 -16.56 4.17 1 93.53 242 MET B N 1
ATOM 5850 C CA . MET B 1 242 ? -4.504 -15.399 4.161 1 93.53 242 MET B CA 1
ATOM 5851 C C . MET B 1 242 ? -5.154 -15.2 5.527 1 93.53 242 MET B C 1
ATOM 5853 O O . MET B 1 242 ? -5.282 -14.069 5.999 1 93.53 242 MET B O 1
ATOM 5857 N N . SER B 1 243 ? -5.585 -16.29 6.097 1 95.97 243 SER B N 1
ATOM 5858 C CA . SER B 1 243 ? -6.213 -16.203 7.412 1 95.97 243 SER B CA 1
ATOM 5859 C C . SER B 1 243 ? -5.249 -15.633 8.448 1 95.97 243 SER B C 1
ATOM 5861 O O . SER B 1 243 ? -5.66 -14.892 9.344 1 95.97 243 SER B O 1
ATOM 5863 N N . GLN B 1 244 ? -3.978 -15.967 8.343 1 94 244 GLN B N 1
ATOM 5864 C CA . GLN B 1 244 ? -2.977 -15.458 9.275 1 94 244 GLN B CA 1
ATOM 5865 C C . GLN B 1 244 ? -2.786 -13.953 9.109 1 94 244 GLN B C 1
ATOM 5867 O O . GLN B 1 244 ? -2.61 -13.232 10.093 1 94 244 GLN B O 1
ATOM 5872 N N . ILE B 1 245 ? -2.838 -13.481 7.911 1 92.48 245 ILE B N 1
ATOM 5873 C CA . ILE B 1 245 ? -2.668 -12.059 7.632 1 92.48 245 ILE B CA 1
ATOM 5874 C C . ILE B 1 245 ? -3.877 -11.284 8.148 1 92.48 245 ILE B C 1
ATOM 5876 O O . ILE B 1 245 ? -3.726 -10.254 8.809 1 92.48 245 ILE B O 1
ATOM 5880 N N . LEU B 1 246 ? -5.069 -11.753 7.878 1 95.42 246 LEU B N 1
ATOM 5881 C CA . LEU B 1 246 ? -6.297 -11.063 8.257 1 95.42 246 LEU B CA 1
ATOM 5882 C C . LEU B 1 246 ? -6.471 -11.055 9.772 1 95.42 246 LEU B C 1
ATOM 5884 O O . LEU B 1 246 ? -7.094 -10.145 10.324 1 95.42 246 LEU B O 1
ATOM 5888 N N . ALA B 1 247 ? -5.87 -12.044 10.387 1 93.75 247 ALA B N 1
ATOM 5889 C CA . ALA B 1 247 ? -5.977 -12.151 11.84 1 93.75 247 ALA B CA 1
ATOM 5890 C C . ALA B 1 247 ? -5.264 -10.992 12.53 1 93.75 247 ALA B C 1
ATOM 5892 O O . ALA B 1 247 ? -5.529 -10.698 13.698 1 93.75 247 ALA B O 1
ATOM 5893 N N . LYS B 1 248 ? -4.415 -10.332 11.856 1 87.74 248 LYS B N 1
ATOM 5894 C CA . LYS B 1 248 ? -3.652 -9.224 12.424 1 87.74 248 LYS B CA 1
ATOM 5895 C C . LYS B 1 248 ? -4.472 -7.937 12.429 1 87.74 248 LYS B C 1
ATOM 5897 O O . LYS B 1 248 ? -4.075 -6.945 13.043 1 87.74 248 LYS B O 1
ATOM 5902 N N . THR B 1 249 ? -5.559 -7.936 11.754 1 89.4 249 THR B N 1
ATOM 5903 C CA . THR B 1 249 ? -6.436 -6.773 11.677 1 89.4 249 THR B CA 1
ATOM 5904 C C . THR B 1 249 ? -7.682 -6.978 12.534 1 89.4 249 THR B C 1
ATOM 5906 O O . THR B 1 249 ? -8.272 -8.06 12.533 1 89.4 249 THR B O 1
ATOM 5909 N N . ASP B 1 250 ? -8.088 -5.948 13.191 1 91.71 250 ASP B N 1
ATOM 5910 C CA . ASP B 1 250 ? -9.325 -6 13.965 1 91.71 250 ASP B CA 1
ATOM 5911 C C . ASP B 1 250 ? -10.545 -6.054 13.048 1 91.71 250 ASP B C 1
ATOM 5913 O O . ASP B 1 250 ? -10.877 -5.067 12.389 1 91.71 250 ASP B O 1
ATOM 5917 N N . HIS B 1 251 ? -11.224 -7.167 13.054 1 94 251 HIS B N 1
ATOM 5918 C CA . HIS B 1 251 ? -12.34 -7.389 12.143 1 94 251 HIS B CA 1
ATOM 5919 C C . HIS B 1 251 ? -13.57 -6.596 12.573 1 94 251 HIS B C 1
ATOM 5921 O O . HIS B 1 251 ? -14.552 -6.515 11.832 1 94 251 HIS B O 1
ATOM 5927 N N . LYS B 1 252 ? -13.574 -5.946 13.674 1 94.34 252 LYS B N 1
ATOM 5928 C CA . LYS B 1 252 ? -14.739 -5.232 14.188 1 94.34 252 LYS B CA 1
ATOM 5929 C C . LYS B 1 252 ? -14.798 -3.809 13.639 1 94.34 252 LYS B C 1
ATOM 5931 O O . LYS B 1 252 ? -15.821 -3.132 13.764 1 94.34 252 LYS B O 1
ATOM 5936 N N . VAL B 1 253 ? -13.722 -3.39 13.063 1 93.51 253 VAL B N 1
ATOM 5937 C CA . VAL B 1 253 ? -13.685 -2.059 12.464 1 93.51 253 VAL B CA 1
ATOM 5938 C C . VAL B 1 253 ? -13.708 -2.176 10.942 1 93.51 253 VAL B C 1
ATOM 5940 O O . VAL B 1 253 ? -13.304 -3.2 10.386 1 93.51 253 VAL B O 1
ATOM 5943 N N . PRO B 1 254 ? -14.184 -1.13 10.292 1 95.83 254 PRO B N 1
ATOM 5944 C CA . PRO B 1 254 ? -14.197 -1.181 8.829 1 95.83 254 PRO B CA 1
ATOM 5945 C C . PRO B 1 254 ? -12.807 -1.398 8.233 1 95.83 254 PRO B C 1
ATOM 5947 O O . PRO B 1 254 ? -11.867 -0.676 8.573 1 95.83 254 PRO B O 1
ATOM 5950 N N . ALA B 1 255 ? -12.669 -2.381 7.418 1 97 255 ALA B N 1
ATOM 5951 C CA . ALA B 1 255 ? -11.397 -2.682 6.765 1 97 255 ALA B CA 1
ATOM 5952 C C . ALA B 1 255 ? -11.605 -3.027 5.294 1 97 255 ALA B C 1
ATOM 5954 O O . ALA B 1 255 ? -12.617 -3.629 4.927 1 97 255 ALA B O 1
ATOM 5955 N N . TYR B 1 256 ? -10.784 -2.529 4.451 1 97.06 256 TYR B N 1
ATOM 5956 C CA . TYR B 1 256 ? -10.681 -2.739 3.011 1 97.06 256 TYR B CA 1
ATOM 5957 C C . TYR B 1 256 ? -9.295 -3.244 2.631 1 97.06 256 TYR B C 1
ATOM 5959 O O . TYR B 1 256 ? -8.326 -2.481 2.636 1 97.06 256 TYR B O 1
ATOM 5967 N N . ILE B 1 257 ? -9.185 -4.605 2.353 1 97.65 257 ILE B N 1
ATOM 5968 C CA . ILE B 1 257 ? -7.9 -5.266 2.156 1 97.65 257 ILE B CA 1
ATOM 5969 C C . ILE B 1 257 ? -7.872 -5.943 0.787 1 97.65 257 ILE B C 1
ATOM 5971 O O . ILE B 1 257 ? -8.85 -6.574 0.379 1 97.65 257 ILE B O 1
ATOM 5975 N N . GLY B 1 258 ? -6.811 -5.802 0.065 1 97.62 258 GLY B N 1
ATOM 5976 C CA . GLY B 1 258 ? -6.698 -6.424 -1.245 1 97.62 258 GLY B CA 1
ATOM 5977 C C . GLY B 1 258 ? -5.335 -6.23 -1.882 1 97.62 258 GLY B C 1
ATOM 5978 O O . GLY B 1 258 ? -4.373 -5.867 -1.203 1 97.62 258 GLY B O 1
ATOM 5979 N N . GLY B 1 259 ? -5.242 -6.641 -3.091 1 96.78 259 GLY B N 1
ATOM 5980 C CA . GLY B 1 259 ? -4.008 -6.498 -3.847 1 96.78 259 GLY B CA 1
ATOM 5981 C C . GLY B 1 259 ? -4.152 -5.594 -5.057 1 96.78 259 GLY B C 1
ATOM 5982 O O . GLY B 1 259 ? -5.221 -5.53 -5.667 1 96.78 259 GLY B O 1
ATOM 5983 N N . LEU B 1 260 ? -3.054 -4.93 -5.4 1 95.72 260 LEU B N 1
ATOM 5984 C CA . LEU B 1 260 ? -2.973 -4.19 -6.654 1 95.72 260 LEU B CA 1
ATOM 5985 C C . LEU B 1 260 ? -2.639 -5.121 -7.814 1 95.72 260 LEU B C 1
ATOM 5987 O O . LEU B 1 260 ? -2.139 -6.229 -7.603 1 95.72 260 LEU B O 1
ATOM 5991 N N . SER B 1 261 ? -2.937 -4.587 -9.014 1 96.02 261 SER B N 1
ATOM 5992 C CA . SER B 1 261 ? -2.406 -5.282 -10.182 1 96.02 261 SER B CA 1
ATOM 5993 C C . SER B 1 261 ? -0.885 -5.187 -10.237 1 96.02 261 SER B C 1
ATOM 5995 O O . SER B 1 261 ? -0.309 -4.156 -9.884 1 96.02 261 SER B O 1
ATOM 5997 N N . GLU B 1 262 ? -0.274 -6.235 -10.731 1 95.71 262 GLU B N 1
ATOM 5998 C CA . GLU B 1 262 ? 1.164 -6.205 -10.98 1 95.71 262 GLU B CA 1
ATOM 5999 C C . GLU B 1 262 ? 1.5 -5.312 -12.171 1 95.71 262 GLU B C 1
ATOM 6001 O O . GLU B 1 262 ? 2.652 -4.912 -12.349 1 95.71 262 GLU B O 1
ATOM 6006 N N . ASN B 1 263 ? 0.495 -5.09 -12.985 1 93.97 263 ASN B N 1
ATOM 6007 C CA . ASN B 1 263 ? 0.631 -4.2 -14.133 1 93.97 263 ASN B CA 1
ATOM 6008 C C . ASN B 1 263 ? 0.395 -2.743 -13.743 1 93.97 263 ASN B C 1
ATOM 6010 O O . ASN B 1 263 ? -0.742 -2.34 -13.492 1 93.97 263 ASN B O 1
ATOM 6014 N N . TYR B 1 264 ? 1.421 -1.995 -13.765 1 91.34 264 TYR B N 1
ATOM 6015 C CA . TYR B 1 264 ? 1.318 -0.609 -13.321 1 91.34 264 TYR B CA 1
ATOM 6016 C C . TYR B 1 264 ? 0.381 0.185 -14.223 1 91.34 264 TYR B C 1
ATOM 6018 O O . TYR B 1 264 ? -0.285 1.118 -13.768 1 91.34 264 TYR B O 1
ATOM 6026 N N . ASP B 1 265 ? 0.34 -0.199 -15.487 1 91.02 265 ASP B N 1
ATOM 6027 C CA . ASP B 1 265 ? -0.584 0.477 -16.392 1 91.02 265 ASP B CA 1
ATOM 6028 C C . ASP B 1 265 ? -2.03 0.302 -15.932 1 91.02 265 ASP B C 1
ATOM 6030 O O . ASP B 1 265 ? -2.847 1.214 -16.074 1 91.02 265 ASP B O 1
ATOM 6034 N N . ALA B 1 266 ? -2.313 -0.85 -15.471 1 92.5 266 ALA B N 1
ATOM 6035 C CA . ALA B 1 266 ? -3.65 -1.071 -14.925 1 92.5 266 ALA B CA 1
ATOM 6036 C C . ALA B 1 266 ? -3.896 -0.186 -13.706 1 92.5 266 ALA B C 1
ATOM 6038 O O . ALA B 1 266 ? -4.975 0.393 -13.559 1 92.5 266 ALA B O 1
ATOM 6039 N N . VAL B 1 267 ? -2.936 -0.085 -12.84 1 92.63 267 VAL B N 1
ATOM 6040 C CA . VAL B 1 267 ? -3.057 0.737 -11.64 1 92.63 267 VAL B CA 1
ATOM 6041 C C . VAL B 1 267 ? -3.232 2.203 -12.033 1 92.63 267 VAL B C 1
ATOM 6043 O O . VAL B 1 267 ? -4.071 2.908 -11.468 1 92.63 267 VAL B O 1
ATOM 6046 N N . LYS B 1 268 ? -2.459 2.642 -12.987 1 90.28 268 LYS B N 1
ATOM 6047 C CA . LYS B 1 268 ? -2.569 4.017 -13.467 1 90.28 268 LYS B CA 1
ATOM 6048 C C . LYS B 1 268 ? -3.963 4.295 -14.023 1 90.28 268 LYS B C 1
ATOM 6050 O O . LYS B 1 268 ? -4.525 5.368 -13.797 1 90.28 268 LYS B O 1
ATOM 6055 N N . HIS B 1 269 ? -4.426 3.32 -14.75 1 88.96 269 HIS B N 1
ATOM 6056 C CA . HIS B 1 269 ? -5.681 3.497 -15.472 1 88.96 269 HIS B CA 1
ATOM 6057 C C . HIS B 1 269 ? -6.877 3.386 -14.532 1 88.96 269 HIS B C 1
ATOM 6059 O O . HIS B 1 269 ? -7.786 4.218 -14.577 1 88.96 269 HIS B O 1
ATOM 6065 N N . HIS B 1 270 ? -6.846 2.372 -13.693 1 89.49 270 HIS B N 1
ATOM 6066 C CA . HIS B 1 270 ? -8.03 2.079 -12.893 1 89.49 270 HIS B CA 1
ATOM 6067 C C . HIS B 1 270 ? -7.932 2.718 -11.511 1 89.49 270 HIS B C 1
ATOM 6069 O O . HIS B 1 270 ? -8.936 2.834 -10.805 1 89.49 270 HIS B O 1
ATOM 6075 N N . GLY B 1 271 ? -6.697 3.103 -11.162 1 87.27 271 GLY B N 1
ATOM 6076 C CA . GLY B 1 271 ? -6.514 3.772 -9.884 1 87.27 271 GLY B CA 1
ATOM 6077 C C . GLY B 1 271 ? -6.006 2.847 -8.794 1 87.27 271 GLY B C 1
ATOM 6078 O O . GLY B 1 271 ? -5.801 1.655 -9.03 1 87.27 271 GLY B O 1
ATOM 6079 N N . TYR B 1 272 ? -5.757 3.451 -7.665 1 89.79 272 TYR B N 1
ATOM 6080 C CA . TYR B 1 272 ? -5.29 2.747 -6.476 1 89.79 272 TYR B CA 1
ATOM 6081 C C . TYR B 1 272 ? -6.443 2.043 -5.771 1 89.79 272 TYR B C 1
ATOM 6083 O O . TYR B 1 272 ? -7.148 2.651 -4.962 1 89.79 272 TYR B O 1
ATOM 6091 N N . MET B 1 273 ? -6.607 0.783 -6.053 1 93.86 273 MET B N 1
ATOM 6092 C CA . MET B 1 273 ? -7.738 0.018 -5.536 1 93.86 273 MET B CA 1
ATOM 6093 C C . MET B 1 273 ? -7.366 -1.451 -5.36 1 93.86 273 MET B C 1
ATOM 6095 O O . MET B 1 273 ? -6.313 -1.889 -5.827 1 93.86 273 MET B O 1
ATOM 6099 N N . ALA B 1 274 ? -8.199 -2.137 -4.601 1 96.77 274 ALA B N 1
ATOM 6100 C CA . ALA B 1 274 ? -8.105 -3.595 -4.582 1 96.77 274 ALA B CA 1
ATOM 6101 C C . ALA B 1 274 ? -8.661 -4.197 -5.869 1 96.77 274 ALA B C 1
ATOM 6103 O O . ALA B 1 274 ? -9.85 -4.054 -6.165 1 96.77 274 ALA B O 1
ATOM 6104 N N . PHE B 1 275 ? -7.839 -4.858 -6.569 1 97.19 275 PHE B N 1
ATOM 6105 C CA . PHE B 1 275 ? -8.286 -5.466 -7.817 1 97.19 275 PHE B CA 1
ATOM 6106 C C . PHE B 1 275 ? -9.056 -6.753 -7.547 1 97.19 275 PHE B C 1
ATOM 6108 O O . PHE B 1 275 ? -8.598 -7.609 -6.786 1 97.19 275 PHE B O 1
ATOM 6115 N N . GLY B 1 276 ? -10.154 -6.846 -8.173 1 95.91 276 GLY B N 1
ATOM 6116 C CA . GLY B 1 276 ? -11.137 -7.863 -7.835 1 95.91 276 GLY B CA 1
ATOM 6117 C C . GLY B 1 276 ? -10.619 -9.277 -8.018 1 95.91 276 GLY B C 1
ATOM 6118 O O . GLY B 1 276 ? -10.943 -10.169 -7.231 1 95.91 276 GLY B O 1
ATOM 6119 N N . GLY B 1 277 ? -9.859 -9.5 -9.001 1 95.95 277 GLY B N 1
ATOM 6120 C CA . GLY B 1 277 ? -9.371 -10.835 -9.308 1 95.95 277 GLY B CA 1
ATOM 6121 C C . GLY B 1 277 ? -8.43 -11.384 -8.252 1 95.95 277 GLY B C 1
ATOM 6122 O O . GLY B 1 277 ? -8.275 -12.6 -8.123 1 95.95 277 GLY B O 1
ATOM 6123 N N . ALA B 1 278 ? -7.781 -10.461 -7.521 1 97.34 278 ALA B N 1
ATOM 6124 C CA . ALA B 1 278 ? -6.866 -10.869 -6.458 1 97.34 278 ALA B CA 1
ATOM 6125 C C . ALA B 1 278 ? -7.629 -11.259 -5.196 1 97.34 278 ALA B C 1
ATOM 6127 O O . ALA B 1 278 ? -7.072 -11.892 -4.297 1 97.34 278 ALA B O 1
ATOM 6128 N N . GLY B 1 279 ? -8.952 -10.908 -5.186 1 97.99 279 GLY B N 1
ATOM 6129 C CA . GLY B 1 279 ? -9.74 -11.013 -3.969 1 97.99 279 GLY B CA 1
ATOM 6130 C C . GLY B 1 279 ? -9.766 -9.729 -3.162 1 97.99 279 GLY B C 1
ATOM 6131 O O . GLY B 1 279 ? -8.722 -9.12 -2.92 1 97.99 279 GLY B O 1
ATOM 6132 N N . VAL B 1 280 ? -10.966 -9.296 -2.836 1 98.51 280 VAL B N 1
ATOM 6133 C CA . VAL B 1 280 ? -11.156 -8.112 -2.005 1 98.51 280 VAL B CA 1
ATOM 6134 C C . VAL B 1 280 ? -11.773 -8.512 -0.667 1 98.51 280 VAL B C 1
ATOM 6136 O O . VAL B 1 280 ? -12.86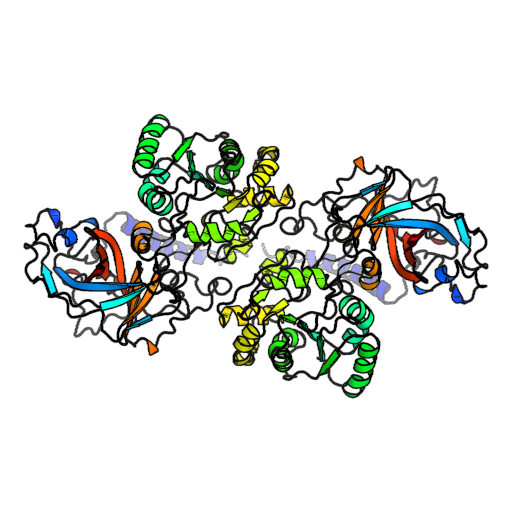4 -9.086 -0.627 1 98.51 280 VAL B O 1
ATOM 6139 N N . PHE B 1 281 ? -11.138 -8.187 0.392 1 98.7 281 PHE B N 1
ATOM 6140 C CA . PHE B 1 281 ? -11.594 -8.589 1.717 1 98.7 281 PHE B CA 1
ATOM 6141 C C . PHE B 1 281 ? -12.134 -7.392 2.49 1 98.7 281 PHE B C 1
ATOM 6143 O O . PHE B 1 281 ? -11.46 -6.366 2.606 1 98.7 281 PHE B O 1
ATOM 6150 N N . LEU B 1 282 ? -13.285 -7.548 2.981 1 98.66 282 LEU B N 1
ATOM 6151 C CA . LEU B 1 282 ? -13.994 -6.5 3.708 1 98.66 282 LEU B CA 1
ATOM 6152 C C . LEU B 1 282 ? -14.515 -7.021 5.042 1 98.66 282 LEU B C 1
ATOM 6154 O O . LEU B 1 282 ? -14.767 -8.219 5.19 1 98.66 282 LEU B O 1
ATOM 6158 N N . THR B 1 283 ? -14.668 -6.169 5.961 1 98.48 283 THR B N 1
ATOM 6159 C CA . THR B 1 283 ? -15.344 -6.534 7.201 1 98.48 283 THR B CA 1
ATOM 6160 C C . THR B 1 283 ? -16.845 -6.286 7.092 1 98.48 283 THR B C 1
ATOM 6162 O O . THR B 1 283 ? -17.286 -5.448 6.303 1 98.48 283 THR B O 1
ATOM 6165 N N . PRO B 1 284 ? -17.609 -6.984 7.906 1 98.33 284 PRO B N 1
ATOM 6166 C CA . PRO B 1 284 ? -19.043 -6.691 7.946 1 98.33 284 PRO B CA 1
ATOM 6167 C C . PRO B 1 284 ? -19.339 -5.24 8.319 1 98.33 284 PRO B C 1
ATOM 6169 O O . PRO B 1 284 ? -20.308 -4.657 7.826 1 98.33 284 PRO B O 1
ATOM 6172 N N . ALA B 1 285 ? -18.496 -4.645 9.145 1 97.7 285 ALA B N 1
ATOM 6173 C CA . ALA B 1 285 ? -18.665 -3.248 9.536 1 97.7 285 ALA B CA 1
ATOM 6174 C C . ALA B 1 285 ? -18.624 -2.329 8.318 1 97.7 285 ALA B C 1
ATOM 6176 O O . ALA B 1 285 ? -19.421 -1.395 8.211 1 97.7 285 ALA B O 1
ATOM 6177 N N . LEU B 1 286 ? -17.72 -2.584 7.439 1 98.05 286 LEU B N 1
ATOM 6178 C CA . LEU B 1 286 ? -17.63 -1.765 6.235 1 98.05 286 LEU B CA 1
ATOM 6179 C C . LEU B 1 286 ? -18.838 -1.993 5.331 1 98.05 286 LEU B C 1
ATOM 6181 O O . LEU B 1 286 ? -19.362 -1.047 4.739 1 98.05 286 LEU B O 1
ATOM 6185 N N . LEU B 1 287 ? -19.302 -3.229 5.197 1 98.54 287 LEU B N 1
ATOM 6186 C CA . LEU B 1 287 ? -20.489 -3.512 4.397 1 98.54 287 LEU B CA 1
ATOM 6187 C C . LEU B 1 287 ? -21.692 -2.733 4.916 1 98.54 287 LEU B C 1
ATOM 6189 O O . LEU B 1 287 ? -22.479 -2.201 4.13 1 98.54 287 LEU B O 1
ATOM 6193 N N . ARG B 1 288 ? -21.817 -2.684 6.152 1 97.9 288 ARG B N 1
ATOM 6194 C CA . ARG B 1 288 ? -22.923 -1.953 6.761 1 97.9 288 ARG B CA 1
ATOM 6195 C C . ARG B 1 288 ? -22.851 -0.468 6.423 1 97.9 288 ARG B C 1
ATOM 6197 O O . ARG B 1 288 ? -23.88 0.174 6.2 1 97.9 288 ARG B O 1
ATOM 6204 N N . GLU B 1 289 ? -21.647 0.055 6.38 1 96.44 289 GLU B N 1
ATOM 6205 C CA . GLU B 1 289 ? -21.473 1.464 6.039 1 96.44 289 GLU B CA 1
ATOM 6206 C C . GLU B 1 289 ? -21.832 1.727 4.579 1 96.44 289 GLU B C 1
ATOM 6208 O O . GLU B 1 289 ? -22.334 2.801 4.242 1 96.44 289 GLU B O 1
ATOM 6213 N N . LEU B 1 290 ? -21.619 0.757 3.744 1 97.4 290 LEU B N 1
ATOM 6214 C CA . LEU B 1 290 ? -21.768 0.949 2.306 1 97.4 290 LEU B CA 1
ATOM 6215 C C . LEU B 1 290 ? -23.216 0.739 1.877 1 97.4 290 LEU B C 1
ATOM 6217 O O . LEU B 1 290 ? -23.682 1.365 0.922 1 97.4 290 LEU B O 1
ATOM 6221 N N . ASP B 1 291 ? -23.884 -0.115 2.535 1 97.75 291 ASP B N 1
ATOM 6222 C CA . ASP B 1 291 ? -25.189 -0.615 2.115 1 97.75 291 ASP B CA 1
ATOM 6223 C C . ASP B 1 291 ? -26.149 0.534 1.82 1 97.75 291 ASP B C 1
ATOM 6225 O O . ASP B 1 291 ? -26.789 0.562 0.767 1 97.75 291 ASP B O 1
ATOM 6229 N N . PRO B 1 292 ? -26.213 1.585 2.662 1 96.93 292 PRO B N 1
ATOM 6230 C CA . PRO B 1 292 ? -27.171 2.665 2.414 1 96.93 292 PRO B CA 1
ATOM 6231 C C . PRO B 1 292 ? -26.826 3.485 1.173 1 96.93 292 PRO B C 1
ATOM 6233 O O . PRO B 1 292 ? -27.657 4.26 0.69 1 96.93 292 PRO B O 1
ATOM 6236 N N . HIS B 1 293 ? -25.647 3.318 0.675 1 94.78 293 HIS B N 1
ATOM 6237 C CA . HIS B 1 293 ? -25.186 4.198 -0.393 1 94.78 293 HIS B CA 1
ATOM 6238 C C . HIS B 1 293 ? -25.119 3.46 -1.725 1 94.78 293 HIS B C 1
ATOM 6240 O O . HIS B 1 293 ? -24.695 4.028 -2.734 1 94.78 293 HIS B O 1
ATOM 6246 N N . LEU B 1 294 ? -25.522 2.199 -1.834 1 95.61 294 LEU B N 1
ATOM 6247 C CA . LEU B 1 294 ? -25.305 1.351 -3.001 1 95.61 294 LEU B CA 1
ATOM 6248 C C . LEU B 1 294 ? -25.986 1.938 -4.233 1 95.61 294 LEU B C 1
ATOM 6250 O O . LEU B 1 294 ? -25.381 2.013 -5.305 1 95.61 294 LEU B O 1
ATOM 6254 N N . GLU B 1 295 ? -27.214 2.373 -4.114 1 94.54 295 GLU B N 1
ATOM 6255 C CA . GLU B 1 295 ? -27.943 2.916 -5.256 1 94.54 295 GLU B CA 1
ATOM 6256 C C . GLU B 1 295 ? -27.275 4.183 -5.785 1 94.54 295 GLU B C 1
ATOM 6258 O O . GLU B 1 295 ? -27.164 4.372 -6.998 1 94.54 295 GLU B O 1
ATOM 6263 N N . GLU B 1 296 ? -26.887 4.99 -4.879 1 92.39 296 GLU B N 1
ATOM 6264 C CA . GLU B 1 296 ? -26.203 6.218 -5.274 1 92.39 296 GLU B CA 1
ATOM 6265 C C . GLU B 1 296 ? -24.889 5.914 -5.987 1 92.39 296 GLU B C 1
ATOM 6267 O O . GLU B 1 296 ? -24.575 6.528 -7.009 1 92.39 296 GLU B O 1
ATOM 6272 N N . CYS B 1 297 ? -24.164 4.976 -5.466 1 92.36 297 CYS B N 1
ATOM 6273 C CA . CYS B 1 297 ? -22.856 4.643 -6.018 1 92.36 297 CYS B CA 1
ATOM 6274 C C . CYS B 1 297 ? -22.994 3.964 -7.376 1 92.36 297 CYS B C 1
ATOM 6276 O O . CYS B 1 297 ? -22.124 4.105 -8.237 1 92.36 297 CYS B O 1
ATOM 6278 N N . LEU B 1 298 ? -24.064 3.248 -7.615 1 92.6 298 LEU B N 1
ATOM 6279 C CA . LEU B 1 298 ? -24.307 2.568 -8.883 1 92.6 298 LEU B CA 1
ATOM 6280 C C . LEU B 1 298 ? -24.582 3.574 -9.995 1 92.6 298 LEU B C 1
ATOM 6282 O O . LEU B 1 298 ? -24.461 3.247 -11.178 1 92.6 298 LEU B O 1
ATOM 6286 N N . LYS B 1 299 ? -24.922 4.76 -9.68 1 86.91 299 LYS B N 1
ATOM 6287 C CA . LYS B 1 299 ? -25.249 5.781 -10.671 1 86.91 299 LYS B CA 1
ATOM 6288 C C . LYS B 1 299 ? -23.992 6.494 -11.161 1 86.91 299 LYS B C 1
ATOM 6290 O O . LYS B 1 299 ? -24.049 7.286 -12.104 1 86.91 299 LYS B O 1
ATOM 6295 N N . ASN B 1 300 ? -22.976 6.194 -10.481 1 75.12 300 ASN B N 1
ATOM 6296 C CA . ASN B 1 300 ? -21.749 6.868 -10.89 1 75.12 300 ASN B CA 1
ATOM 6297 C C . ASN B 1 300 ? -21.274 6.388 -12.258 1 75.12 300 ASN B C 1
ATOM 6299 O O . ASN B 1 300 ? -21.027 5.196 -12.451 1 75.12 300 ASN B O 1
ATOM 6303 N N . ASP B 1 301 ? -21.364 7.104 -13.297 1 64.62 301 ASP B N 1
ATOM 6304 C CA . ASP B 1 301 ? -21.182 6.759 -14.704 1 64.62 301 ASP B CA 1
ATOM 6305 C C . ASP B 1 301 ? -19.744 6.325 -14.981 1 64.62 301 ASP B C 1
ATOM 6307 O O . ASP B 1 301 ? -19.495 5.529 -15.889 1 64.62 301 ASP B O 1
ATOM 6311 N N . HIS B 1 302 ? -18.75 6.729 -14.258 1 60.9 302 HIS B N 1
ATOM 6312 C CA . HIS B 1 302 ? -17.415 6.69 -14.845 1 60.9 302 HIS B CA 1
ATOM 6313 C C . HIS B 1 302 ? -16.647 5.455 -14.387 1 60.9 302 HIS B C 1
ATOM 6315 O O . HIS B 1 302 ? -15.475 5.284 -14.73 1 60.9 302 HIS B O 1
ATOM 6321 N N . VAL B 1 303 ? -17.349 4.423 -13.832 1 68.02 303 VAL B N 1
ATOM 6322 C CA . VAL B 1 303 ? -16.514 3.31 -13.392 1 68.02 303 VAL B CA 1
ATOM 6323 C C . VAL B 1 303 ? -17.241 1.99 -13.637 1 68.02 303 VAL B C 1
ATOM 6325 O O . VAL B 1 303 ? -17.871 1.444 -12.728 1 68.02 303 VAL B O 1
ATOM 6328 N N . PRO B 1 304 ? -17.071 1.509 -14.818 1 72.02 304 PRO B N 1
ATOM 6329 C CA . PRO B 1 304 ? -17.934 0.372 -15.145 1 72.02 304 PRO B CA 1
ATOM 6330 C C . PRO B 1 304 ? -17.479 -0.926 -14.481 1 72.02 304 PRO B C 1
ATOM 6332 O O . PRO B 1 304 ? -18.252 -1.883 -14.394 1 72.02 304 PRO B O 1
ATOM 6335 N N . GLN B 1 305 ? -16.349 -0.996 -13.977 1 87.09 305 GLN B N 1
ATOM 6336 C CA . GLN B 1 305 ? -15.894 -2.24 -13.365 1 87.09 305 GLN B CA 1
ATOM 6337 C C . GLN B 1 305 ? -16.346 -2.335 -11.911 1 87.09 305 GLN B C 1
ATOM 6339 O O . GLN B 1 305 ? -16.374 -1.331 -11.196 1 87.09 305 GLN B O 1
ATOM 6344 N N . GLY B 1 306 ? -16.751 -3.532 -11.536 1 92.78 306 GLY B N 1
ATOM 6345 C CA . GLY B 1 306 ? -17.284 -3.752 -10.2 1 92.78 306 GLY B CA 1
ATOM 6346 C C . GLY B 1 306 ? -16.336 -3.313 -9.1 1 92.78 306 GLY B C 1
ATOM 6347 O O . GLY B 1 306 ? -16.761 -2.712 -8.111 1 92.78 306 GLY B O 1
ATOM 6348 N N . ASP B 1 307 ? -15.056 -3.676 -9.25 1 94.35 307 ASP B N 1
ATOM 6349 C CA . ASP B 1 307 ? -14.1 -3.302 -8.212 1 94.35 307 ASP B CA 1
ATOM 6350 C C . ASP B 1 307 ? -13.839 -1.797 -8.221 1 94.35 307 ASP B C 1
ATOM 6352 O O . ASP B 1 307 ? -13.54 -1.208 -7.181 1 94.35 307 ASP B O 1
ATOM 6356 N N . GLY B 1 308 ? -13.941 -1.177 -9.404 1 93.74 308 GLY B N 1
ATOM 6357 C CA . GLY B 1 308 ? -13.871 0.274 -9.465 1 93.74 308 GLY B CA 1
ATOM 6358 C C . GLY B 1 308 ? -15.014 0.958 -8.739 1 93.74 308 GLY B C 1
ATOM 6359 O O . GLY B 1 308 ? -14.803 1.938 -8.02 1 93.74 308 GLY B O 1
ATOM 6360 N N . LEU B 1 309 ? -16.241 0.457 -8.943 1 94.71 309 LEU B N 1
ATOM 6361 C CA . LEU B 1 309 ? -17.41 0.989 -8.25 1 94.71 309 LEU B CA 1
ATOM 6362 C C . LEU B 1 309 ? -17.265 0.831 -6.74 1 94.71 309 LEU B C 1
ATOM 6364 O O . LEU B 1 309 ? -17.613 1.739 -5.981 1 94.71 309 LEU B O 1
ATOM 6368 N N . LEU B 1 310 ? -16.758 -0.314 -6.355 1 96.1 310 LEU B N 1
ATOM 6369 C CA . LEU B 1 310 ? -16.548 -0.578 -4.936 1 96.1 310 LEU B CA 1
ATOM 6370 C C . LEU B 1 310 ? -15.579 0.434 -4.332 1 96.1 310 LEU B C 1
ATOM 6372 O O . LEU B 1 310 ? -15.872 1.039 -3.299 1 96.1 310 LEU B O 1
ATOM 6376 N N . LYS B 1 311 ? -14.443 0.589 -4.982 1 94.51 311 LYS B N 1
ATOM 6377 C CA . LYS B 1 311 ? -13.439 1.547 -4.529 1 94.51 311 LYS B CA 1
ATOM 6378 C C . LYS B 1 311 ? -14.026 2.952 -4.424 1 94.51 311 LYS B C 1
ATOM 6380 O O . LYS B 1 311 ? -13.82 3.643 -3.425 1 94.51 311 LYS B O 1
ATOM 6385 N N . GLN B 1 312 ? -14.71 3.341 -5.431 1 91.76 312 GLN B N 1
ATOM 6386 C CA . GLN B 1 312 ? -15.28 4.685 -5.449 1 91.76 312 GLN B CA 1
ATOM 6387 C C . GLN B 1 312 ? -16.261 4.882 -4.297 1 91.76 312 GLN B C 1
ATOM 6389 O O . GLN B 1 312 ? -16.268 5.934 -3.654 1 91.76 312 GLN B O 1
ATOM 6394 N N . CYS B 1 313 ? -17.057 3.943 -4.1 1 93.86 313 CYS B N 1
ATOM 6395 C CA . CYS B 1 313 ? -18.046 4.039 -3.032 1 93.86 313 CYS B CA 1
ATOM 6396 C C . CYS B 1 313 ? -17.371 4.082 -1.666 1 93.86 313 CYS B C 1
ATOM 6398 O O . CYS B 1 313 ? -17.757 4.874 -0.803 1 93.86 313 CYS B O 1
ATOM 6400 N N . ILE B 1 314 ? -16.405 3.259 -1.457 1 95.2 314 ILE B N 1
ATOM 6401 C CA . ILE B 1 314 ? -15.681 3.242 -0.19 1 95.2 314 ILE B CA 1
ATOM 6402 C C . ILE B 1 314 ? -15.022 4.599 0.046 1 95.2 314 ILE B C 1
ATOM 6404 O O . ILE B 1 314 ? -15.182 5.196 1.113 1 95.2 314 ILE B O 1
ATOM 6408 N N . TYR B 1 315 ? -14.329 5.051 -0.974 1 89.92 315 TYR B N 1
ATOM 6409 C CA . TYR B 1 315 ? -13.535 6.265 -0.816 1 89.92 315 TYR B CA 1
ATOM 6410 C C . TYR B 1 315 ? -14.432 7.488 -0.668 1 89.92 315 TYR B C 1
ATOM 6412 O O . TYR B 1 315 ? -14.096 8.428 0.055 1 89.92 315 TYR B O 1
ATOM 6420 N N . SER B 1 316 ? -15.543 7.468 -1.321 1 87.58 316 SER B N 1
ATOM 6421 C CA . SER B 1 316 ? -16.392 8.656 -1.311 1 87.58 316 SER B CA 1
ATOM 6422 C C . SER B 1 316 ? -17.31 8.669 -0.094 1 87.58 316 SER B C 1
ATOM 6424 O O . SER B 1 316 ? -17.748 9.733 0.348 1 87.58 316 SER B O 1
ATOM 6426 N N . LYS B 1 317 ? -17.526 7.48 0.455 1 90.22 317 LYS B N 1
ATOM 6427 C CA . LYS B 1 317 ? -18.596 7.446 1.447 1 90.22 317 LYS B CA 1
ATOM 6428 C C . LYS B 1 317 ? -18.058 7.065 2.823 1 90.22 317 LYS B C 1
ATOM 6430 O O . LYS B 1 317 ? -18.765 7.18 3.826 1 90.22 317 LYS B O 1
ATOM 6435 N N . THR B 1 318 ? -16.839 6.626 2.859 1 91.94 31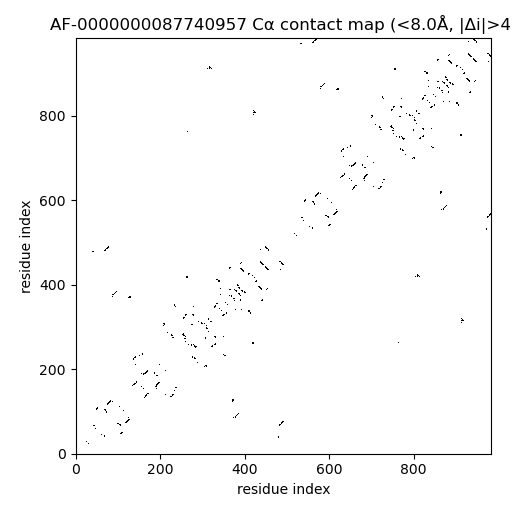8 THR B N 1
ATOM 6436 C CA . THR B 1 318 ? -16.282 6.183 4.132 1 91.94 318 THR B CA 1
ATOM 6437 C C . THR B 1 318 ? -14.871 6.731 4.325 1 91.94 318 THR B C 1
ATOM 6439 O O . THR B 1 318 ? -14.281 7.284 3.395 1 91.94 318 THR B O 1
ATOM 6442 N N . LYS B 1 319 ? -14.288 6.599 5.529 1 87.92 319 LYS B N 1
ATOM 6443 C CA . LYS B 1 319 ? -12.919 6.996 5.844 1 87.92 319 LYS B CA 1
ATOM 6444 C C . LYS B 1 319 ? -11.944 5.847 5.603 1 87.92 319 LYS B C 1
ATOM 6446 O O . LYS B 1 319 ? -10.732 6.013 5.755 1 87.92 319 LYS B O 1
ATOM 6451 N N . THR B 1 320 ? -12.511 4.697 5.178 1 92.38 320 THR B N 1
ATOM 6452 C CA . THR B 1 320 ? -11.703 3.492 5.025 1 92.38 320 THR B CA 1
ATOM 6453 C C . THR B 1 320 ? -10.818 3.588 3.786 1 92.38 320 THR B C 1
ATOM 6455 O O . THR B 1 320 ? -11.263 4.051 2.733 1 92.38 320 THR B O 1
ATOM 6458 N N . LYS B 1 321 ? -9.575 3.225 3.935 1 90.95 321 LYS B N 1
ATOM 6459 C CA . LYS B 1 321 ? -8.63 3.194 2.822 1 90.95 321 LYS B CA 1
ATOM 6460 C C . LYS B 1 321 ? -8.055 1.794 2.628 1 90.95 321 LYS B C 1
ATOM 6462 O O . LYS B 1 321 ? -8.085 0.972 3.547 1 90.95 321 LYS B O 1
ATOM 6467 N N . LEU B 1 322 ? -7.47 1.571 1.518 1 94.15 322 LEU B N 1
ATOM 6468 C CA . LEU B 1 322 ? -6.972 0.259 1.12 1 94.15 322 LEU B CA 1
ATOM 6469 C C . LEU B 1 322 ? -5.717 -0.108 1.904 1 94.15 322 LEU B C 1
ATOM 6471 O O . LEU B 1 322 ? -4.812 0.716 2.055 1 94.15 322 LEU B O 1
ATOM 6475 N N . THR B 1 323 ? -5.746 -1.267 2.456 1 92.97 323 THR B N 1
ATOM 6476 C CA . THR B 1 323 ? -4.528 -1.937 2.9 1 92.97 323 THR B CA 1
ATOM 6477 C C . THR B 1 323 ? -4.069 -2.962 1.867 1 92.97 323 THR B C 1
ATOM 6479 O O . THR B 1 323 ? -4.784 -3.924 1.579 1 92.97 323 THR B O 1
ATOM 6482 N N . VAL B 1 324 ? -2.939 -2.799 1.336 1 93.13 324 VAL B N 1
ATOM 6483 C CA . VAL B 1 324 ? -2.428 -3.682 0.293 1 93.13 324 VAL B CA 1
ATOM 6484 C C . VAL B 1 324 ? -1.713 -4.872 0.929 1 93.13 324 VAL B C 1
ATOM 6486 O O . VAL B 1 324 ? -0.874 -4.699 1.816 1 93.13 324 VAL B O 1
ATOM 6489 N N . VAL B 1 325 ? -2.041 -6.008 0.479 1 93.02 325 VAL B N 1
ATOM 6490 C CA . VAL B 1 325 ? -1.411 -7.237 0.95 1 93.02 325 VAL B CA 1
ATOM 6491 C C . VAL B 1 325 ? -0.59 -7.862 -0.176 1 93.02 325 VAL B C 1
ATOM 6493 O O . VAL B 1 325 ? -1.117 -8.142 -1.255 1 93.02 325 VAL B O 1
ATOM 6496 N N . LYS B 1 326 ? 0.631 -8.164 0.201 1 87.61 326 LYS B N 1
ATOM 6497 C CA . LYS B 1 326 ? 1.518 -8.821 -0.755 1 87.61 326 LYS B CA 1
ATOM 6498 C C . LYS B 1 326 ? 1.122 -10.28 -0.959 1 87.61 326 LYS B C 1
ATOM 6500 O O . LYS B 1 326 ? 0.741 -10.964 -0.007 1 87.61 326 LYS B O 1
ATOM 6505 N N . GLY B 1 327 ? 1.19 -10.724 -2.161 1 93.28 327 GLY B N 1
ATOM 6506 C CA . GLY B 1 327 ? 0.898 -12.114 -2.471 1 93.28 327 GLY B CA 1
ATOM 6507 C C . GLY B 1 327 ? -0.474 -12.312 -3.088 1 93.28 327 GLY B C 1
ATOM 6508 O O . GLY B 1 327 ? -0.767 -13.377 -3.635 1 93.28 327 GLY B O 1
ATOM 6509 N N . LEU B 1 328 ? -1.382 -11.31 -2.889 1 97.14 328 LEU B N 1
ATOM 6510 C CA . LEU B 1 328 ? -2.629 -11.319 -3.646 1 97.14 328 LEU B CA 1
ATOM 6511 C C . LEU B 1 328 ? -2.396 -10.86 -5.082 1 97.14 328 LEU B C 1
ATOM 6513 O O . LEU B 1 328 ? -2.055 -9.699 -5.319 1 97.14 328 LEU B O 1
ATOM 6517 N N . HIS B 1 329 ? -2.657 -11.778 -6.036 1 97.71 329 HIS B N 1
ATOM 6518 C CA . HIS B 1 329 ? -2.207 -11.475 -7.39 1 97.71 329 HIS B CA 1
ATOM 6519 C C . HIS B 1 329 ? -3.389 -11.322 -8.342 1 97.71 329 HIS B C 1
ATOM 6521 O O . HIS B 1 329 ? -4.172 -12.258 -8.521 1 97.71 329 HIS B O 1
ATOM 6527 N N . GLN B 1 330 ? -3.535 -10.191 -8.975 1 97.61 330 GLN B N 1
ATOM 6528 C CA . GLN B 1 330 ? -4.485 -9.936 -10.053 1 97.61 330 GLN B CA 1
ATOM 6529 C C . GLN B 1 330 ? -4.011 -10.559 -11.363 1 97.61 330 GLN B C 1
ATOM 6531 O O . GLN B 1 330 ? -4.825 -10.992 -12.182 1 97.61 330 GLN B O 1
ATOM 6536 N N . LEU B 1 331 ? -2.75 -10.546 -11.656 1 96.72 331 LEU B N 1
ATOM 6537 C CA . LEU B 1 331 ? -2.065 -11.179 -12.778 1 96.72 331 LEU B CA 1
ATOM 6538 C C . LEU B 1 331 ? -2.63 -10.688 -14.107 1 96.72 331 LEU B C 1
ATOM 6540 O O . LEU B 1 331 ? -3.002 -11.493 -14.964 1 96.72 331 LEU B O 1
ATOM 6544 N N . ASP B 1 332 ? -2.677 -9.407 -14.296 1 95 332 ASP B N 1
ATOM 6545 C CA . ASP B 1 332 ? -2.983 -8.836 -15.604 1 95 332 ASP B CA 1
ATOM 6546 C C . ASP B 1 332 ? -1.834 -9.059 -16.584 1 95 332 ASP B C 1
ATOM 6548 O O . ASP B 1 332 ? -1.218 -8.101 -17.056 1 95 332 ASP B O 1
ATOM 6552 N N . MET B 1 333 ? -1.58 -10.331 -16.735 1 93.3 333 MET B N 1
ATOM 6553 C CA . MET B 1 333 ? -0.512 -10.824 -17.599 1 93.3 333 MET B CA 1
ATOM 6554 C C . MET B 1 333 ? -1.014 -11.95 -18.498 1 93.3 333 MET B C 1
ATOM 6556 O O . MET B 1 333 ? -1.891 -12.72 -18.103 1 93.3 333 MET B O 1
ATOM 6560 N N . GLY B 1 334 ? -0.523 -11.99 -19.751 1 90.19 334 GLY B N 1
ATOM 6561 C CA . GLY B 1 334 ? -0.951 -13.051 -20.648 1 90.19 334 GLY B CA 1
ATOM 6562 C C . GLY B 1 334 ? 0.205 -13.773 -21.314 1 90.19 334 GLY B C 1
ATOM 6563 O O . GLY B 1 334 ? 1.353 -13.332 -21.225 1 90.19 334 GLY B O 1
ATOM 6564 N N . GLY B 1 335 ? -0.124 -14.914 -21.852 1 91.03 335 GLY B N 1
ATOM 6565 C CA . GLY B 1 335 ? 0.872 -15.708 -22.555 1 91.03 335 GLY B CA 1
ATOM 6566 C C . GLY B 1 335 ? 1.582 -16.704 -21.657 1 91.03 335 GLY B C 1
ATOM 6567 O O . GLY B 1 335 ? 0.937 -17.48 -20.949 1 91.03 335 GLY B O 1
ATOM 6568 N N . ASP B 1 336 ? 2.911 -16.653 -21.753 1 94.12 336 ASP B N 1
ATOM 6569 C CA . ASP B 1 336 ? 3.742 -17.597 -21.011 1 94.12 336 ASP B CA 1
ATOM 6570 C C . ASP B 1 336 ? 3.998 -17.104 -19.589 1 94.12 336 ASP B C 1
ATOM 6572 O O . ASP B 1 336 ? 4.807 -16.199 -19.376 1 94.12 336 ASP B O 1
ATOM 6576 N N . MET B 1 337 ? 3.4 -17.801 -18.65 1 96.32 337 MET B N 1
ATOM 6577 C CA . MET B 1 337 ? 3.504 -17.355 -17.264 1 96.32 337 MET B CA 1
ATOM 6578 C C . MET B 1 337 ? 4.55 -18.168 -16.508 1 96.32 337 MET B C 1
ATOM 6580 O O . MET B 1 337 ? 4.572 -18.165 -15.276 1 96.32 337 MET B O 1
ATOM 6584 N N . SER B 1 338 ? 5.437 -18.852 -17.209 1 97.03 338 SER B N 1
ATOM 6585 C CA . SER B 1 338 ? 6.432 -19.707 -16.571 1 97.03 338 SER B CA 1
ATOM 6586 C C . SER B 1 338 ? 7.327 -18.907 -15.63 1 97.03 338 SER B C 1
ATOM 6588 O O . SER B 1 338 ? 7.67 -19.376 -14.543 1 97.03 338 SER B O 1
ATOM 6590 N N . GLY B 1 339 ? 7.653 -17.725 -16.068 1 96.95 339 GLY B N 1
ATOM 6591 C CA . GLY B 1 339 ? 8.491 -16.914 -15.199 1 96.95 339 GLY B CA 1
ATOM 6592 C C . GLY B 1 339 ? 7.884 -16.686 -13.827 1 96.95 339 GLY B C 1
ATOM 6593 O O . GLY B 1 339 ? 8.581 -16.761 -12.813 1 96.95 339 GLY B O 1
ATOM 6594 N N . PHE B 1 340 ? 6.637 -16.401 -13.751 1 97.01 340 PHE B N 1
ATOM 6595 C CA . PHE B 1 340 ? 5.934 -16.165 -12.496 1 97.01 340 PHE B CA 1
ATOM 6596 C C . PHE B 1 340 ? 5.869 -17.44 -11.664 1 97.01 340 PHE B C 1
ATOM 6598 O O . PHE B 1 340 ? 6.26 -17.445 -10.494 1 97.01 340 PHE B O 1
ATOM 6605 N N . TYR B 1 341 ? 5.46 -18.538 -12.243 1 97.72 341 TYR B N 1
ATOM 6606 C CA . TYR B 1 341 ? 5.237 -19.777 -11.507 1 97.72 341 TYR B CA 1
ATOM 6607 C C . TYR B 1 341 ? 6.56 -20.417 -11.104 1 97.72 341 TYR B C 1
ATOM 6609 O O . TYR B 1 341 ? 6.615 -21.195 -10.149 1 97.72 341 TYR B O 1
ATOM 6617 N N . GLU B 1 342 ? 7.637 -20.085 -11.824 1 97.83 342 GLU B N 1
ATOM 6618 C CA . GLU B 1 342 ? 8.935 -20.696 -11.551 1 97.83 342 GLU B CA 1
ATOM 6619 C C . GLU B 1 342 ? 9.801 -19.789 -10.683 1 97.83 342 GLU B C 1
ATOM 6621 O O . GLU B 1 342 ? 10.987 -20.06 -10.483 1 97.83 342 GLU B O 1
ATOM 6626 N N . SER B 1 343 ? 9.256 -18.757 -10.148 1 95.33 343 SER B N 1
ATOM 6627 C CA . SER B 1 343 ? 10.04 -17.737 -9.461 1 95.33 343 SER B CA 1
ATOM 6628 C C . SER B 1 343 ? 10.375 -18.163 -8.035 1 95.33 343 SER B C 1
ATOM 6630 O O . SER B 1 343 ? 11.238 -17.566 -7.389 1 95.33 343 SER B O 1
ATOM 6632 N N . GLY B 1 344 ? 9.665 -19.156 -7.537 1 92.08 344 GLY B N 1
ATOM 6633 C CA . GLY B 1 344 ? 9.884 -19.576 -6.162 1 92.08 344 GLY B CA 1
ATOM 6634 C C . GLY B 1 344 ? 9.073 -18.779 -5.158 1 92.08 344 GLY B C 1
ATOM 6635 O O . GLY B 1 344 ? 9.134 -19.041 -3.955 1 92.08 344 GLY B O 1
ATOM 6636 N N . ARG B 1 345 ? 8.32 -17.889 -5.636 1 91.78 345 ARG B N 1
ATOM 6637 C CA . ARG B 1 345 ? 7.467 -17.099 -4.754 1 91.78 345 ARG B CA 1
ATOM 6638 C C . ARG B 1 345 ? 6.114 -17.774 -4.551 1 91.78 345 ARG B C 1
ATOM 6640 O O . ARG B 1 345 ? 5.554 -18.348 -5.488 1 91.78 345 ARG B O 1
ATOM 6647 N N . LEU B 1 346 ? 5.695 -17.745 -3.348 1 92.26 346 LEU B N 1
ATOM 6648 C CA . LEU B 1 346 ? 4.425 -18.386 -3.025 1 92.26 346 LEU B CA 1
ATOM 6649 C C . LEU B 1 346 ? 3.275 -17.389 -3.115 1 92.26 346 LEU B C 1
ATOM 6651 O O . LEU B 1 346 ? 3.183 -16.465 -2.304 1 92.26 346 LEU B O 1
ATOM 6655 N N . PRO B 1 347 ? 2.37 -17.564 -4.058 1 95.58 347 PRO B N 1
ATOM 6656 C CA . PRO B 1 347 ? 1.224 -16.66 -4.185 1 95.58 347 PRO B CA 1
ATOM 6657 C C . PRO B 1 347 ? 0.117 -16.966 -3.179 1 95.58 347 PRO B C 1
ATOM 6659 O O . PRO B 1 347 ? -0.102 -18.13 -2.831 1 95.58 347 PRO B O 1
ATOM 6662 N N . MET B 1 348 ? -0.589 -15.974 -2.762 1 96.31 348 MET B N 1
ATOM 6663 C CA . MET B 1 348 ? -1.749 -16.14 -1.891 1 96.31 348 MET B CA 1
ATOM 6664 C C . MET B 1 348 ? -3.029 -16.274 -2.709 1 96.31 348 MET B C 1
ATOM 6666 O O . MET B 1 348 ? -3.997 -16.888 -2.259 1 96.31 348 MET B O 1
ATOM 6670 N N . SER B 1 349 ? -3.016 -15.675 -3.834 1 98 349 SER B N 1
ATOM 6671 C CA . SER B 1 349 ? -4.109 -15.85 -4.785 1 98 349 SER B CA 1
ATOM 6672 C C . SER B 1 349 ? -3.605 -15.789 -6.223 1 98 349 SER B C 1
ATOM 6674 O O . SER B 1 349 ? -2.511 -15.282 -6.482 1 98 349 SER B O 1
ATOM 6676 N N . LEU B 1 350 ? -4.288 -16.379 -7.102 1 97.97 350 LEU B N 1
ATOM 6677 C CA . LEU B 1 350 ? -4.032 -16.405 -8.538 1 97.97 350 LEU B CA 1
ATOM 6678 C C . LEU B 1 350 ? -5.284 -16.023 -9.321 1 97.97 350 LEU B C 1
ATOM 6680 O O . LEU B 1 350 ? -6.394 -16.413 -8.953 1 97.97 350 LEU B O 1
ATOM 6684 N N . HIS B 1 351 ? -5.085 -15.269 -10.333 1 97.92 351 HIS B N 1
ATOM 6685 C CA . HIS B 1 351 ? -6.198 -14.852 -11.178 1 97.92 351 HIS B CA 1
ATOM 6686 C C . HIS B 1 351 ? -5.883 -15.072 -12.654 1 97.92 351 HIS B C 1
ATOM 6688 O O . HIS B 1 351 ? -4.725 -15.289 -13.02 1 97.92 351 HIS B O 1
ATOM 6694 N N . HIS B 1 352 ? -6.912 -15.222 -13.482 1 96.99 352 HIS B N 1
ATOM 6695 C CA . HIS B 1 352 ? -6.871 -15.322 -14.936 1 96.99 352 HIS B CA 1
ATOM 6696 C C . HIS B 1 352 ? -6.281 -16.657 -15.38 1 96.99 352 HIS B C 1
ATOM 6698 O O . HIS B 1 352 ? -5.807 -16.784 -16.511 1 96.99 352 HIS B O 1
ATOM 6704 N N . TRP B 1 353 ? -6.288 -17.629 -14.555 1 96.49 353 TRP B N 1
ATOM 6705 C CA . TRP B 1 353 ? -5.65 -18.913 -14.824 1 96.49 353 TRP B CA 1
ATOM 6706 C C . TRP B 1 353 ? -6.433 -19.702 -15.868 1 96.49 353 TRP B C 1
ATOM 6708 O O . TRP B 1 353 ? -5.918 -20.665 -16.441 1 96.49 353 TRP B O 1
ATOM 6718 N N . LYS B 1 354 ? -7.633 -19.314 -16.149 1 95.18 354 LYS B N 1
ATOM 6719 C CA . LYS B 1 354 ? -8.395 -20.008 -17.183 1 95.18 354 LYS B CA 1
ATOM 6720 C C . LYS B 1 354 ? -8.821 -19.049 -18.29 1 95.18 354 LYS B C 1
ATOM 6722 O O . LYS B 1 354 ? -9.663 -19.389 -19.124 1 95.18 354 LYS B O 1
ATOM 6727 N N . SER B 1 355 ? -8.366 -17.841 -18.291 1 92.07 355 SER B N 1
ATOM 6728 C CA . SER B 1 355 ? -8.835 -16.835 -19.237 1 92.07 355 SER B CA 1
ATOM 6729 C C . SER B 1 355 ? -7.67 -16.175 -19.966 1 92.07 355 SER B C 1
ATOM 6731 O O . SER B 1 355 ? -7.517 -16.337 -21.179 1 92.07 355 SER B O 1
ATOM 6733 N N . TRP B 1 356 ? -6.784 -15.525 -19.204 1 92.87 356 TRP B N 1
ATOM 6734 C CA . TRP B 1 356 ? -5.682 -14.824 -19.854 1 92.87 356 TRP B CA 1
ATOM 6735 C C . TRP B 1 356 ? -4.497 -15.758 -20.075 1 92.87 356 TRP B C 1
ATOM 6737 O O . TRP B 1 356 ? -3.711 -15.564 -21.005 1 92.87 356 TRP B O 1
ATOM 6747 N N . HIS B 1 357 ? -4.379 -16.606 -19.141 1 92.87 357 HIS B N 1
ATOM 6748 C CA . HIS B 1 357 ? -3.457 -17.727 -19.287 1 92.87 357 HIS B CA 1
ATOM 6749 C C . HIS B 1 357 ? -4.103 -19.033 -18.838 1 92.87 357 HIS B C 1
ATOM 6751 O O . HIS B 1 357 ? -5.288 -19.06 -18.497 1 92.87 357 HIS B O 1
ATOM 6757 N N . HIS B 1 358 ? -3.404 -20.116 -19.046 1 92.96 358 HIS B N 1
ATOM 6758 C CA . HIS B 1 358 ? -3.986 -21.414 -18.728 1 92.96 358 HIS B CA 1
ATOM 6759 C C . HIS B 1 358 ? -3.053 -22.233 -17.841 1 92.96 358 HIS B C 1
ATOM 6761 O O . HIS B 1 358 ? -1.923 -22.533 -18.232 1 92.96 358 HIS B O 1
ATOM 6767 N N . ALA B 1 359 ? -3.483 -22.442 -16.7 1 95.51 359 ALA B N 1
ATOM 6768 C CA . ALA B 1 359 ? -2.76 -23.269 -15.737 1 95.51 359 ALA B CA 1
ATOM 6769 C C . ALA B 1 359 ? -3.718 -24.159 -14.951 1 95.51 359 ALA B C 1
ATOM 6771 O O . ALA B 1 359 ? -4.815 -23.731 -14.584 1 95.51 359 ALA B O 1
ATOM 6772 N N . PRO B 1 360 ? -3.34 -25.403 -14.83 1 96.39 360 PRO B N 1
ATOM 6773 C CA . PRO B 1 360 ? -4.178 -26.298 -14.028 1 96.39 360 PRO B CA 1
ATOM 6774 C C . PRO B 1 360 ? -3.972 -26.112 -12.527 1 96.39 360 PRO B C 1
ATOM 6776 O O . PRO B 1 360 ? -3.5 -27.027 -11.847 1 96.39 360 PRO B O 1
ATOM 6779 N N . VAL B 1 361 ? -4.466 -25.021 -11.974 1 97.68 361 VAL B N 1
ATOM 6780 C CA . VAL B 1 361 ? -4.092 -24.538 -10.649 1 97.68 361 VAL B CA 1
ATOM 6781 C C . VAL B 1 361 ? -4.528 -25.547 -9.589 1 97.68 361 VAL B C 1
ATOM 6783 O O . VAL B 1 361 ? -3.853 -25.718 -8.571 1 97.68 361 VAL B O 1
ATOM 6786 N N . ASP B 1 362 ? -5.659 -26.281 -9.787 1 96.9 362 ASP B N 1
ATOM 6787 C CA . ASP B 1 362 ? -6.11 -27.273 -8.815 1 96.9 362 ASP B CA 1
ATOM 6788 C C . ASP B 1 362 ? -5.147 -28.457 -8.753 1 96.9 362 ASP B C 1
ATOM 6790 O O . ASP B 1 362 ? -4.871 -28.982 -7.672 1 96.9 362 ASP B O 1
ATOM 6794 N N . LYS B 1 363 ? -4.558 -28.856 -9.949 1 97.59 363 LYS B N 1
ATOM 6795 C CA . LYS B 1 363 ? -3.573 -29.933 -9.994 1 97.59 363 LYS B CA 1
ATOM 6796 C C . LYS B 1 363 ? -2.232 -29.475 -9.428 1 97.59 363 LYS B C 1
ATOM 6798 O O . LYS B 1 363 ? -1.536 -30.246 -8.765 1 97.59 363 LYS B O 1
ATOM 6803 N N . MET B 1 364 ? -1.956 -28.247 -9.677 1 97.77 364 MET B N 1
ATOM 6804 C CA . MET B 1 364 ? -0.679 -27.686 -9.247 1 97.77 364 MET B CA 1
ATOM 6805 C C . MET B 1 364 ? -0.562 -27.698 -7.727 1 97.77 364 MET B C 1
ATOM 6807 O O . MET B 1 364 ? 0.495 -28.024 -7.184 1 97.77 364 MET B O 1
ATOM 6811 N N . VAL B 1 365 ? -1.645 -27.388 -7.064 1 96.83 365 VAL B N 1
ATOM 6812 C CA . VAL B 1 365 ? -1.559 -27.148 -5.628 1 96.83 365 VAL B CA 1
ATOM 6813 C C . VAL B 1 365 ? -1.823 -28.447 -4.869 1 96.83 365 VAL B C 1
ATOM 6815 O O . VAL B 1 365 ? -1.638 -28.511 -3.652 1 96.83 365 VAL B O 1
ATOM 6818 N N . LYS B 1 366 ? -2.161 -29.508 -5.547 1 94.83 366 LYS B N 1
ATOM 6819 C CA . LYS B 1 366 ? -2.596 -30.75 -4.914 1 94.83 366 LYS B CA 1
ATOM 6820 C C . LYS B 1 366 ? -1.512 -31.309 -3.997 1 94.83 366 LYS B C 1
ATOM 6822 O O . LYS B 1 366 ? -1.814 -31.91 -2.964 1 94.83 366 LYS B O 1
ATOM 6827 N N . ILE B 1 367 ? -0.273 -31.088 -4.311 1 92.74 367 ILE B N 1
ATOM 6828 C CA . ILE B 1 367 ? 0.848 -31.592 -3.526 1 92.74 367 ILE B CA 1
ATOM 6829 C C . ILE B 1 367 ? 0.844 -30.942 -2.144 1 92.74 367 ILE B C 1
ATOM 6831 O O . ILE B 1 367 ? 1.376 -31.506 -1.184 1 92.74 367 ILE B O 1
ATOM 6835 N N . SER B 1 368 ? 0.245 -29.763 -2.035 1 90.3 368 SER B N 1
ATOM 6836 C CA . SER B 1 368 ? 0.238 -28.994 -0.795 1 90.3 368 SER B CA 1
ATOM 6837 C C . SER B 1 368 ? -0.612 -29.676 0.273 1 90.3 368 SER B C 1
ATOM 6839 O O . SER B 1 368 ? -0.515 -29.344 1.456 1 90.3 368 SER B O 1
ATOM 6841 N N . GLU B 1 369 ? -1.444 -30.572 -0.126 1 85.07 369 GLU B N 1
ATOM 6842 C CA . GLU B 1 369 ? -2.194 -31.357 0.851 1 85.07 369 GLU B CA 1
ATOM 6843 C C . GLU B 1 369 ? -1.258 -32.14 1.766 1 85.07 369 GLU B C 1
ATOM 6845 O O . GLU B 1 369 ? -1.606 -32.438 2.91 1 85.07 369 GLU B O 1
ATOM 6850 N N . PHE B 1 370 ? -0.06 -32.3 1.271 1 87.7 370 PHE B N 1
ATOM 6851 C CA . PHE B 1 370 ? 0.885 -33.116 2.024 1 87.7 370 PHE B CA 1
ATOM 6852 C C . PHE B 1 370 ? 1.985 -32.252 2.628 1 87.7 370 PHE B C 1
ATOM 6854 O O . PHE B 1 370 ? 2.511 -32.565 3.698 1 87.7 370 PHE B O 1
ATOM 6861 N N . CYS B 1 371 ? 2.426 -31.207 1.974 1 90.66 371 CYS B N 1
ATOM 6862 C CA . CYS B 1 371 ? 3.575 -30.454 2.463 1 90.66 371 CYS B CA 1
ATOM 6863 C C . CYS B 1 371 ? 3.297 -28.955 2.432 1 90.66 371 CYS B C 1
ATOM 6865 O O . CYS B 1 371 ? 4.226 -28.149 2.354 1 90.66 371 CYS B O 1
ATOM 6867 N N . GLY B 1 372 ? 2.175 -28.541 2.639 1 87.04 372 GLY B N 1
ATOM 6868 C CA . GLY B 1 372 ? 1.736 -27.167 2.824 1 87.04 372 GLY B CA 1
ATOM 6869 C C . GLY B 1 372 ? 2.324 -26.21 1.805 1 87.04 372 GLY B C 1
ATOM 6870 O O . GLY B 1 372 ? 1.883 -26.172 0.654 1 87.04 372 GLY B O 1
ATOM 6871 N N . SER B 1 373 ? 3.565 -25.449 2.256 1 91.14 373 SER B N 1
ATOM 6872 C CA . SER B 1 373 ? 4.146 -24.374 1.458 1 91.14 373 SER B CA 1
ATOM 6873 C C . SER B 1 373 ? 5.147 -24.917 0.444 1 91.14 373 SER B C 1
ATOM 6875 O O . SER B 1 373 ? 5.985 -24.173 -0.069 1 91.14 373 SER B O 1
ATOM 6877 N N . CYS B 1 374 ? 5.087 -26.226 0.149 1 94.6 374 CYS B N 1
ATOM 6878 C CA . CYS B 1 374 ? 6.016 -26.781 -0.829 1 94.6 374 CYS B CA 1
ATOM 6879 C C . CYS B 1 374 ? 5.524 -26.532 -2.25 1 94.6 374 CYS B C 1
ATOM 6881 O O . CYS B 1 374 ? 6.228 -26.829 -3.216 1 94.6 374 CYS B O 1
ATOM 6883 N N . PHE B 1 375 ? 4.202 -26.016 -2.413 1 95.42 375 PHE B N 1
ATOM 6884 C CA . PHE B 1 375 ? 3.717 -25.542 -3.704 1 95.42 375 PHE B CA 1
ATOM 6885 C C . PHE B 1 375 ? 4.684 -24.53 -4.308 1 95.42 375 PHE B C 1
ATOM 6887 O O . PHE B 1 375 ? 4.992 -23.511 -3.687 1 95.42 375 PHE B O 1
ATOM 6894 N N . LEU B 1 376 ? 5.251 -24.833 -5.478 1 97.4 376 LEU B N 1
ATOM 6895 C CA . LEU B 1 376 ? 6.175 -24.045 -6.286 1 97.4 376 LEU B CA 1
ATOM 6896 C C . LEU B 1 376 ? 7.555 -23.995 -5.64 1 97.4 376 LEU B C 1
ATOM 6898 O O . LEU B 1 376 ? 8.391 -23.169 -6.015 1 97.4 376 LEU B O 1
ATOM 6902 N N . GLN B 1 377 ? 7.77 -24.788 -4.629 1 97.22 377 GLN B N 1
ATOM 6903 C CA . GLN B 1 377 ? 9.129 -24.933 -4.12 1 97.22 377 GLN B CA 1
ATOM 6904 C C . GLN B 1 377 ? 10.075 -25.428 -5.21 1 97.22 377 GLN B C 1
ATOM 6906 O O . GLN B 1 377 ? 9.708 -26.285 -6.016 1 97.22 377 GLN B O 1
ATOM 6911 N N . ARG B 1 378 ? 11.32 -24.951 -5.162 1 98.1 378 ARG B N 1
ATOM 6912 C CA . ARG B 1 378 ? 12.266 -25.269 -6.227 1 98.1 378 ARG B CA 1
ATOM 6913 C C . ARG B 1 378 ? 13.371 -26.191 -5.721 1 98.1 378 ARG B C 1
ATOM 6915 O O . ARG B 1 378 ? 13.927 -25.968 -4.644 1 98.1 378 ARG B O 1
ATOM 6922 N N . PHE B 1 379 ? 13.641 -27.223 -6.493 1 97.9 379 PHE B N 1
ATOM 6923 C CA . PHE B 1 379 ? 14.717 -28.176 -6.246 1 97.9 379 PHE B CA 1
ATOM 6924 C C . PHE B 1 379 ? 15.664 -28.243 -7.439 1 97.9 379 PHE B C 1
ATOM 6926 O O . PHE B 1 379 ? 15.248 -28.579 -8.55 1 97.9 379 PHE B O 1
ATOM 6933 N N . ALA B 1 380 ? 16.856 -27.894 -7.202 1 97.95 380 ALA B N 1
ATOM 6934 C CA . ALA B 1 380 ? 17.869 -28.041 -8.244 1 97.95 380 ALA B CA 1
ATOM 6935 C C . ALA B 1 380 ? 18.454 -29.451 -8.246 1 97.95 380 ALA B C 1
ATOM 6937 O O . ALA B 1 380 ? 18.741 -30.012 -7.185 1 97.95 380 ALA B O 1
ATOM 6938 N N . PHE B 1 381 ? 18.598 -30.051 -9.396 1 97.69 381 PHE B N 1
ATOM 6939 C CA . PHE B 1 381 ? 19.156 -31.386 -9.575 1 97.69 381 PHE B CA 1
ATOM 6940 C C . PHE B 1 381 ? 20.373 -31.346 -10.491 1 97.69 381 PHE B C 1
ATOM 6942 O O . PHE B 1 381 ? 20.281 -30.895 -11.635 1 97.69 381 PHE B O 1
ATOM 6949 N N . GLY B 1 382 ? 21.417 -31.884 -9.974 1 95.51 382 GLY B N 1
ATOM 6950 C CA . GLY B 1 382 ? 22.622 -31.877 -10.788 1 95.51 382 GLY B CA 1
ATOM 6951 C C . GLY B 1 382 ? 23.085 -30.481 -11.157 1 95.51 382 GLY B C 1
ATOM 6952 O O . GLY B 1 382 ? 23.142 -29.594 -10.302 1 95.51 382 GLY B O 1
ATOM 6953 N N . SER B 1 383 ? 23.454 -30.301 -12.488 1 95.15 383 SER B N 1
ATOM 6954 C CA . SER B 1 383 ? 24.045 -29.027 -12.884 1 95.15 383 SER B CA 1
ATOM 6955 C C . SER B 1 383 ? 23.107 -28.241 -13.794 1 95.15 383 SER B C 1
ATOM 6957 O O . SER B 1 383 ? 23.399 -27.101 -14.159 1 95.15 383 SER B O 1
ATOM 6959 N N . ASP B 1 384 ? 21.869 -28.808 -14.045 1 97.33 384 ASP B N 1
ATOM 6960 C CA . ASP B 1 384 ? 21.195 -28.113 -15.138 1 97.33 384 ASP B CA 1
ATOM 6961 C C . ASP B 1 384 ? 19.678 -28.192 -14.986 1 97.33 384 ASP B C 1
ATOM 6963 O O . ASP B 1 384 ? 18.937 -27.666 -15.819 1 97.33 384 ASP B O 1
ATOM 6967 N N . THR B 1 385 ? 19.177 -28.891 -13.945 1 98.36 385 THR B N 1
ATOM 6968 C CA . THR B 1 385 ? 17.745 -29.166 -13.895 1 98.36 385 THR B CA 1
ATOM 6969 C C . THR B 1 385 ? 17.118 -28.545 -12.65 1 98.36 385 THR B C 1
ATOM 6971 O O . THR B 1 385 ? 17.691 -28.612 -11.56 1 98.36 385 THR B O 1
ATOM 6974 N N . VAL B 1 386 ? 15.947 -27.917 -12.785 1 98.49 386 VAL B N 1
ATOM 6975 C CA . VAL B 1 386 ? 15.204 -27.375 -11.652 1 98.49 386 VAL B CA 1
ATOM 6976 C C . VAL B 1 386 ? 13.767 -27.892 -11.682 1 98.49 386 VAL B C 1
ATOM 6978 O O . VAL B 1 386 ? 13.083 -27.782 -12.702 1 98.49 386 VAL B O 1
ATOM 6981 N N . LEU B 1 387 ? 13.353 -28.536 -10.635 1 98.45 387 LEU B N 1
ATOM 6982 C CA . LEU B 1 387 ? 11.951 -28.872 -10.415 1 98.45 387 LEU B CA 1
ATOM 6983 C C . LEU B 1 387 ? 11.234 -27.753 -9.667 1 98.45 387 LEU B C 1
ATOM 6985 O O . LEU B 1 387 ? 11.643 -27.375 -8.567 1 98.45 387 LEU B O 1
ATOM 6989 N N . THR B 1 388 ? 10.289 -27.128 -10.261 1 98.23 388 THR B N 1
ATOM 6990 C CA . THR B 1 388 ? 9.324 -26.291 -9.557 1 98.23 388 THR B CA 1
ATOM 6991 C C . THR B 1 388 ? 8.068 -27.085 -9.213 1 98.23 388 THR B C 1
ATOM 6993 O O . THR B 1 388 ? 7.223 -27.325 -10.077 1 98.23 388 THR B O 1
ATOM 6996 N N . ASN B 1 389 ? 7.965 -27.396 -8.034 1 97.71 389 ASN B N 1
ATOM 6997 C CA . ASN B 1 389 ? 6.992 -28.382 -7.575 1 97.71 389 ASN B CA 1
ATOM 6998 C C . ASN B 1 389 ? 5.566 -27.967 -7.925 1 97.71 389 ASN B C 1
ATOM 7000 O O . ASN B 1 389 ? 5.104 -26.903 -7.507 1 97.71 389 ASN B O 1
ATOM 7004 N N . GLY B 1 390 ? 4.925 -28.819 -8.695 1 96.89 390 GLY B N 1
ATOM 7005 C CA . GLY B 1 390 ? 3.541 -28.563 -9.059 1 96.89 390 GLY B CA 1
ATOM 7006 C C . GLY B 1 390 ? 3.399 -27.707 -10.303 1 96.89 390 GLY B C 1
ATOM 7007 O O . GLY B 1 390 ? 2.294 -27.278 -10.645 1 96.89 390 GLY B O 1
ATOM 7008 N N . TYR B 1 391 ? 4.549 -27.482 -11.009 1 97.86 391 TYR B N 1
ATOM 7009 C CA . TYR B 1 391 ? 4.39 -26.638 -12.188 1 97.86 391 TYR B CA 1
ATOM 7010 C C . TYR B 1 391 ? 5.233 -27.155 -13.347 1 97.86 391 TYR B C 1
ATOM 7012 O O . TYR B 1 391 ? 4.704 -27.467 -14.417 1 97.86 391 TYR B O 1
ATOM 7020 N N . SER B 1 392 ? 6.661 -27.27 -13.04 1 98.54 392 SER B N 1
ATOM 7021 C CA . SER B 1 392 ? 7.477 -27.635 -14.193 1 98.54 392 SER B CA 1
ATOM 7022 C C . SER B 1 392 ? 8.789 -28.282 -13.76 1 98.54 392 SER B C 1
ATOM 7024 O O . SER B 1 392 ? 9.17 -28.202 -12.59 1 98.54 392 SER B O 1
ATOM 7026 N N . ILE B 1 393 ? 9.363 -29.017 -14.687 1 98.61 393 ILE B N 1
ATOM 7027 C CA . ILE B 1 393 ? 10.764 -29.424 -14.678 1 98.61 393 ILE B CA 1
ATOM 7028 C C . ILE B 1 393 ? 11.501 -28.76 -15.839 1 98.61 393 ILE B C 1
ATOM 7030 O O . ILE B 1 393 ? 11.13 -28.937 -17.002 1 98.61 393 ILE B O 1
ATOM 7034 N N . VAL B 1 394 ? 12.545 -28.034 -15.488 1 98.31 394 VAL B N 1
ATOM 7035 C CA . VAL B 1 394 ? 13.225 -27.274 -16.531 1 98.31 394 VAL B CA 1
ATOM 7036 C C . VAL B 1 394 ? 14.694 -27.686 -16.596 1 98.31 394 VAL B C 1
ATOM 7038 O O . VAL B 1 394 ? 15.374 -27.746 -15.569 1 98.31 394 VAL B O 1
ATOM 7041 N N . GLN B 1 395 ? 15.133 -27.948 -17.771 1 97.51 395 GLN B N 1
ATOM 7042 C CA . GLN B 1 395 ? 16.544 -28.202 -18.039 1 97.51 395 GLN B CA 1
ATOM 7043 C C . GLN B 1 395 ? 17.189 -27.018 -18.754 1 97.51 395 GLN B C 1
ATOM 7045 O O . GLN B 1 395 ? 16.712 -26.585 -19.805 1 97.51 395 GLN B O 1
ATOM 7050 N N . TYR B 1 396 ? 18.222 -26.543 -18.171 1 97.22 396 TYR B N 1
ATOM 7051 C CA . TYR B 1 396 ? 18.988 -25.45 -18.759 1 97.22 396 TYR B CA 1
ATOM 7052 C C . TYR B 1 396 ? 20.236 -25.974 -19.46 1 97.22 396 TYR B C 1
ATOM 7054 O O . TYR B 1 396 ? 21.179 -26.425 -18.807 1 97.22 396 TYR B O 1
ATOM 7062 N N . SER B 1 397 ? 20.265 -25.789 -20.752 1 95.77 397 SER B N 1
ATOM 7063 C CA . SER B 1 397 ? 21.322 -26.391 -21.558 1 95.77 397 SER B CA 1
ATOM 7064 C C . SER B 1 397 ? 22.689 -25.824 -21.189 1 95.77 397 SER B C 1
ATOM 7066 O O . SER B 1 397 ? 23.703 -26.518 -21.29 1 95.77 397 SER B O 1
ATOM 7068 N N . ALA B 1 398 ? 22.703 -24.59 -20.754 1 95.78 398 ALA B N 1
ATOM 7069 C CA . ALA B 1 398 ? 23.975 -23.958 -20.411 1 95.78 398 ALA B CA 1
ATOM 7070 C C . ALA B 1 398 ? 24.291 -24.129 -18.928 1 95.78 398 ALA B C 1
ATOM 7072 O O . ALA B 1 398 ? 25.249 -23.543 -18.419 1 95.78 398 ALA B O 1
ATOM 7073 N N . GLY B 1 399 ? 23.492 -24.855 -18.253 1 96.18 399 GLY B N 1
ATOM 7074 C CA . GLY B 1 399 ? 23.733 -25.113 -16.842 1 96.18 399 GLY B CA 1
ATOM 7075 C C . GLY B 1 399 ? 23.089 -24.086 -15.929 1 96.18 399 GLY B C 1
ATOM 7076 O O . GLY B 1 399 ? 22.717 -22.999 -16.375 1 96.18 399 GLY B O 1
ATOM 7077 N N . LEU B 1 400 ? 23.028 -24.445 -14.661 1 95.8 400 LEU B N 1
ATOM 7078 C CA . LEU B 1 400 ? 22.37 -23.592 -13.677 1 95.8 400 LEU B CA 1
ATOM 7079 C C . LEU B 1 400 ? 23.236 -22.383 -13.338 1 95.8 400 LEU B C 1
ATOM 7081 O O . LEU B 1 400 ? 22.733 -21.374 -12.841 1 95.8 400 LEU B O 1
ATOM 7085 N N . GLU B 1 401 ? 24.455 -22.476 -13.597 1 93.55 401 GLU B N 1
ATOM 7086 C CA . GLU B 1 401 ? 25.355 -21.356 -13.338 1 93.55 401 GLU B CA 1
ATOM 7087 C C . GLU B 1 401 ? 25.062 -20.187 -14.274 1 93.55 401 GLU B C 1
ATOM 7089 O O . GLU B 1 401 ? 25.413 -19.043 -13.976 1 93.55 401 GLU B O 1
ATOM 7094 N N . SER B 1 402 ? 24.393 -20.507 -15.335 1 93.33 402 SER B N 1
ATOM 7095 C CA . SER B 1 402 ? 24.121 -19.485 -16.341 1 93.33 402 SER B CA 1
ATOM 7096 C C . SER B 1 402 ? 22.808 -18.764 -16.056 1 93.33 402 SER B C 1
ATOM 7098 O O . SER B 1 402 ? 22.447 -17.819 -16.761 1 93.33 402 SER B O 1
ATOM 7100 N N . VAL B 1 403 ? 22.115 -19.208 -15.077 1 95.16 403 VAL B N 1
ATOM 7101 C CA . VAL B 1 403 ? 20.793 -18.656 -14.8 1 95.16 403 VAL B CA 1
ATOM 7102 C C . VAL B 1 403 ? 20.733 -18.154 -13.359 1 95.16 403 VAL B C 1
ATOM 7104 O O . VAL B 1 403 ? 21.117 -18.869 -12.43 1 95.16 403 VAL B O 1
ATOM 7107 N N . ASP B 1 404 ? 20.342 -16.942 -13.155 1 93.25 404 ASP B N 1
ATOM 7108 C CA . ASP B 1 404 ? 20.119 -16.42 -11.81 1 93.25 404 ASP B CA 1
ATOM 7109 C C . ASP B 1 404 ? 18.71 -16.748 -11.321 1 93.25 404 ASP B C 1
ATOM 7111 O O . ASP B 1 404 ? 17.767 -15.996 -11.576 1 93.25 404 ASP B O 1
ATOM 7115 N N . LEU B 1 405 ? 18.545 -17.767 -10.553 1 94.31 405 LEU B N 1
ATOM 7116 C CA . LEU B 1 405 ? 17.25 -18.276 -10.115 1 94.31 405 LEU B CA 1
ATOM 7117 C C . LEU B 1 405 ? 16.639 -17.368 -9.053 1 94.31 405 LEU B C 1
ATOM 7119 O O . LEU B 1 405 ? 15.482 -17.547 -8.668 1 94.31 405 LEU B O 1
ATOM 7123 N N . ASN B 1 406 ? 17.343 -16.35 -8.602 1 90.06 406 ASN B N 1
ATOM 7124 C CA . ASN B 1 406 ? 16.8 -15.381 -7.655 1 90.06 406 ASN B CA 1
ATOM 7125 C C . ASN B 1 406 ? 16.016 -14.282 -8.366 1 90.06 406 ASN B C 1
ATOM 7127 O O . ASN B 1 406 ? 15.351 -13.471 -7.719 1 90.06 406 ASN B O 1
ATOM 7131 N N . LYS B 1 407 ? 16.102 -14.314 -9.669 1 93.2 407 LYS B N 1
ATOM 7132 C CA . LYS B 1 407 ? 15.351 -13.356 -10.474 1 93.2 407 LYS B CA 1
ATOM 7133 C C . LYS B 1 407 ? 14.191 -14.035 -11.196 1 93.2 407 LYS B C 1
ATOM 7135 O O . LYS B 1 407 ? 14.327 -15.162 -11.678 1 93.2 407 LYS B O 1
ATOM 7140 N N . MET B 1 408 ? 13.108 -13.354 -11.276 1 95.07 408 MET B N 1
ATOM 7141 C CA . MET B 1 408 ? 11.956 -13.849 -12.024 1 95.07 408 MET B CA 1
ATOM 7142 C C . MET B 1 408 ? 12.149 -13.638 -13.522 1 95.07 408 MET B C 1
ATOM 7144 O O . MET B 1 408 ? 12.488 -12.537 -13.96 1 95.07 408 MET B O 1
ATOM 7148 N N . GLU B 1 409 ? 11.926 -14.676 -14.285 1 96.89 409 GLU B N 1
ATOM 7149 C CA . GLU B 1 409 ? 12.02 -14.562 -15.737 1 96.89 409 GLU B CA 1
ATOM 7150 C C . GLU B 1 409 ? 10.826 -13.803 -16.31 1 96.89 409 GLU B C 1
ATOM 7152 O O . GLU B 1 409 ? 9.677 -14.112 -15.99 1 96.89 409 GLU B O 1
ATOM 7157 N N . GLY B 1 410 ? 11.091 -12.785 -17.052 1 96.35 410 GLY B N 1
ATOM 7158 C CA . GLY B 1 410 ? 10.021 -12.053 -17.711 1 96.35 410 GLY B CA 1
ATOM 7159 C C . GLY B 1 410 ? 9.481 -12.762 -18.939 1 96.35 410 GLY B C 1
ATOM 7160 O O . GLY B 1 410 ? 9.652 -12.285 -20.063 1 96.35 410 GLY B O 1
ATOM 7161 N N . SER B 1 411 ? 8.732 -13.792 -18.741 1 96.51 411 SER B N 1
ATOM 7162 C CA . SER B 1 411 ? 8.355 -14.679 -19.836 1 96.51 411 SER B CA 1
ATOM 7163 C C . SER B 1 411 ? 7.065 -14.215 -20.504 1 96.51 411 SER B C 1
ATOM 7165 O O . SER B 1 411 ? 6.724 -14.676 -21.596 1 96.51 411 SER B O 1
ATOM 7167 N N . TRP B 1 412 ? 6.312 -13.298 -19.895 1 95.27 412 TRP B N 1
ATOM 7168 C CA . TRP B 1 412 ? 5.028 -12.878 -20.448 1 95.27 412 TRP B CA 1
ATOM 7169 C C . TRP B 1 412 ? 5.192 -11.638 -21.321 1 95.27 412 TRP B C 1
ATOM 7171 O O . TRP B 1 412 ? 6.249 -11.004 -21.319 1 95.27 412 TRP B O 1
ATOM 7181 N N . GLU B 1 413 ? 4.208 -11.405 -22.008 1 87.2 413 GLU B N 1
ATOM 7182 C CA . GLU B 1 413 ? 4.224 -10.242 -22.89 1 87.2 413 GLU B CA 1
ATOM 7183 C C . GLU B 1 413 ? 4.301 -8.944 -22.09 1 87.2 413 GLU B C 1
ATOM 7185 O O . GLU B 1 413 ? 3.53 -8.741 -21.15 1 87.2 413 GLU B O 1
ATOM 7190 N N . GLY B 1 414 ? 5.265 -8.094 -22.403 1 88.32 414 GLY B N 1
ATOM 7191 C CA . GLY B 1 414 ? 5.364 -6.801 -21.745 1 88.32 414 GLY B CA 1
ATOM 7192 C C . GLY B 1 414 ? 6.006 -6.878 -20.373 1 88.32 414 GLY B C 1
ATOM 7193 O O . GLY B 1 414 ? 5.808 -5.992 -19.538 1 88.32 414 GLY B O 1
ATOM 7194 N N . ALA B 1 415 ? 6.807 -7.781 -20.137 1 92.02 415 ALA B N 1
ATOM 7195 C CA . ALA B 1 415 ? 7.365 -8.053 -18.815 1 92.02 415 ALA B CA 1
ATOM 7196 C C . ALA B 1 415 ? 8.239 -6.897 -18.34 1 92.02 415 ALA B C 1
ATOM 7198 O O . ALA B 1 415 ? 8.401 -6.687 -17.135 1 92.02 415 ALA B O 1
ATOM 7199 N N . LYS B 1 416 ? 8.92 -6.098 -19.11 1 84.04 416 LYS B N 1
ATOM 7200 C CA . LYS B 1 416 ? 9.824 -5.007 -18.756 1 84.04 416 LYS B CA 1
ATOM 7201 C C . LYS B 1 416 ? 9.127 -3.983 -17.865 1 84.04 416 LYS B C 1
ATOM 7203 O O . LYS B 1 416 ? 9.753 -3.393 -16.982 1 84.04 416 LYS B O 1
ATOM 7208 N N . GLY B 1 417 ? 7.87 -3.884 -17.773 1 83.16 417 GLY B N 1
ATOM 7209 C CA . GLY B 1 417 ? 7.139 -2.888 -17.005 1 83.16 417 GLY B CA 1
ATOM 7210 C C . GLY B 1 417 ? 6.655 -3.407 -15.664 1 83.16 417 GLY B C 1
ATOM 7211 O O . GLY B 1 417 ? 5.98 -2.69 -14.922 1 83.16 417 GLY B O 1
ATOM 7212 N N . PHE B 1 418 ? 7.219 -4.513 -15.246 1 90.86 418 PHE B N 1
ATOM 7213 C CA . PHE B 1 418 ? 6.647 -5.141 -14.061 1 90.86 418 PHE B CA 1
ATOM 7214 C C . PHE B 1 418 ? 7.647 -5.138 -12.911 1 90.86 418 PHE B C 1
ATOM 7216 O O . PHE B 1 418 ? 7.444 -5.82 -11.903 1 90.86 418 PHE B O 1
ATOM 7223 N N . ASP B 1 419 ? 8.719 -4.341 -12.933 1 85.11 419 ASP B N 1
ATOM 7224 C CA . ASP B 1 419 ? 9.772 -4.312 -11.922 1 85.11 419 ASP B CA 1
ATOM 7225 C C . ASP B 1 419 ? 9.239 -3.791 -10.59 1 85.11 419 ASP B C 1
ATOM 7227 O O . ASP B 1 419 ? 9.657 -4.251 -9.525 1 85.11 419 ASP B O 1
ATOM 7231 N N . TRP B 1 420 ? 8.335 -2.94 -10.622 1 85.99 420 TRP B N 1
ATOM 7232 C CA . TRP B 1 420 ? 7.84 -2.313 -9.401 1 85.99 420 TRP B CA 1
ATOM 7233 C C . TRP B 1 420 ? 7.142 -3.334 -8.509 1 85.99 420 TRP B C 1
ATOM 7235 O O . TRP B 1 420 ? 7.09 -3.168 -7.288 1 85.99 420 TRP B O 1
ATOM 7245 N N . SER B 1 421 ? 6.657 -4.369 -9.154 1 91.89 421 SER B N 1
ATOM 7246 C CA . SER B 1 421 ? 5.841 -5.317 -8.403 1 91.89 421 SER B CA 1
ATOM 7247 C C . SER B 1 421 ? 6.525 -6.676 -8.3 1 91.89 421 SER B C 1
ATOM 7249 O O . SER B 1 421 ? 6.348 -7.393 -7.313 1 91.89 421 SER B O 1
ATOM 7251 N N . LEU B 1 422 ? 7.346 -7.03 -9.344 1 93.3 422 LEU B N 1
ATOM 7252 C CA . LEU B 1 422 ? 7.793 -8.418 -9.399 1 93.3 422 LEU B CA 1
ATOM 7253 C C . LEU B 1 422 ? 9.316 -8.497 -9.437 1 93.3 422 LEU B C 1
ATOM 7255 O O . LEU B 1 422 ? 9.882 -9.588 -9.536 1 93.3 422 LEU B O 1
ATOM 7259 N N . SER B 1 423 ? 10.019 -7.434 -9.362 1 89.47 423 SER B N 1
ATOM 7260 C CA . SER B 1 423 ? 11.478 -7.444 -9.363 1 89.47 423 SER B CA 1
ATOM 7261 C C . SER B 1 423 ? 12.027 -8.242 -8.185 1 89.47 423 SER B C 1
ATOM 7263 O O . SER B 1 423 ? 11.329 -8.448 -7.19 1 89.47 423 SER B O 1
ATOM 7265 N N . PRO B 1 424 ? 13.234 -8.711 -8.27 1 88.75 424 PRO B N 1
ATOM 7266 C CA . PRO B 1 424 ? 14.133 -8.612 -9.421 1 88.75 424 PRO B CA 1
ATOM 7267 C C . PRO B 1 424 ? 13.747 -9.56 -10.555 1 88.75 424 PRO B C 1
ATOM 7269 O O . PRO B 1 424 ? 13.277 -10.672 -10.302 1 88.75 424 PRO B O 1
ATOM 7272 N N . MET B 1 425 ? 13.958 -9.045 -11.764 1 92.7 425 MET B N 1
ATOM 7273 C CA . MET B 1 425 ? 13.564 -9.824 -12.935 1 92.7 425 MET B CA 1
ATOM 7274 C C . MET B 1 425 ? 14.747 -10.031 -13.874 1 92.7 425 MET B C 1
ATOM 7276 O O . MET B 1 425 ? 15.724 -9.281 -13.824 1 92.7 425 MET B O 1
ATOM 7280 N N . ARG B 1 426 ? 14.724 -11.045 -14.629 1 93.27 426 ARG B N 1
ATOM 7281 C CA . ARG B 1 426 ? 15.655 -11.292 -15.725 1 93.27 426 ARG B CA 1
ATOM 7282 C C . ARG B 1 426 ? 14.913 -11.449 -17.048 1 93.27 426 ARG B C 1
ATOM 7284 O O . ARG B 1 426 ? 13.698 -11.656 -17.064 1 93.27 426 ARG B O 1
ATOM 7291 N N . ALA B 1 427 ? 15.617 -11.336 -18.112 1 93.53 427 ALA B N 1
ATOM 7292 C CA . ALA B 1 427 ? 15.034 -11.44 -19.447 1 93.53 427 ALA B CA 1
ATOM 7293 C C . ALA B 1 427 ? 14.561 -12.863 -19.73 1 93.53 427 ALA B C 1
ATOM 7295 O O . ALA B 1 427 ? 15.055 -13.819 -19.128 1 93.53 427 ALA B O 1
ATOM 7296 N N . LYS B 1 428 ? 13.655 -12.93 -20.641 1 95.03 428 LYS B N 1
ATOM 7297 C CA . LYS B 1 428 ? 13.192 -14.237 -21.099 1 95.03 428 LYS B CA 1
ATOM 7298 C C . LYS B 1 428 ? 14.323 -15.023 -21.754 1 95.03 428 LYS B C 1
ATOM 7300 O O . LYS B 1 428 ? 15.069 -14.483 -22.573 1 95.03 428 LYS B O 1
ATOM 7305 N N . MET B 1 429 ? 14.434 -16.16 -21.359 1 94.08 429 MET B N 1
ATOM 7306 C CA . MET B 1 429 ? 15.468 -17.023 -21.922 1 94.08 429 MET B CA 1
ATOM 7307 C C . MET B 1 429 ? 15.057 -17.541 -23.296 1 94.08 429 MET B C 1
ATOM 7309 O O . MET B 1 429 ? 13.88 -17.818 -23.532 1 94.08 429 MET B O 1
ATOM 7313 N N . ASP B 1 430 ? 16.08 -17.689 -24.094 1 91.38 430 ASP B N 1
ATOM 7314 C CA . ASP B 1 430 ? 15.857 -18.328 -25.387 1 91.38 430 ASP B CA 1
ATOM 7315 C C . ASP B 1 430 ? 15.312 -19.744 -25.213 1 91.38 430 ASP B C 1
ATOM 7317 O O . ASP B 1 430 ? 15.768 -20.488 -24.342 1 91.38 430 ASP B O 1
ATOM 7321 N N . ARG B 1 431 ? 14.34 -20.055 -25.972 1 88.61 431 ARG B N 1
ATOM 7322 C CA . ARG B 1 431 ? 13.683 -21.352 -25.849 1 88.61 431 ARG B CA 1
ATOM 7323 C C . ARG B 1 431 ? 14.675 -22.491 -26.054 1 88.61 431 ARG B C 1
ATOM 7325 O O . ARG B 1 431 ? 14.474 -23.596 -25.545 1 88.61 431 ARG B O 1
ATOM 7332 N N . ARG B 1 432 ? 15.846 -22.339 -26.822 1 87.42 432 ARG B N 1
ATOM 7333 C CA . ARG B 1 432 ? 16.848 -23.361 -27.107 1 87.42 432 ARG B CA 1
ATOM 7334 C C . ARG B 1 432 ? 17.686 -23.667 -25.871 1 87.42 432 ARG B C 1
ATOM 7336 O O . ARG B 1 432 ? 18.325 -24.718 -25.792 1 87.42 432 ARG B O 1
ATOM 7343 N N . LEU B 1 433 ? 17.524 -22.74 -24.994 1 94.17 433 LEU B N 1
ATOM 7344 C CA . LEU B 1 433 ? 18.386 -22.868 -23.824 1 94.17 433 LEU B CA 1
ATOM 7345 C C . LEU B 1 433 ? 17.602 -23.392 -22.626 1 94.17 433 LEU B C 1
ATOM 7347 O O . LEU B 1 433 ? 18.181 -23.675 -21.575 1 94.17 433 LEU B O 1
ATOM 7351 N N . LYS B 1 434 ? 16.388 -23.536 -22.858 1 95.71 434 LYS B N 1
ATOM 7352 C CA . LYS B 1 434 ? 15.485 -23.925 -21.778 1 95.71 434 LYS B CA 1
ATOM 7353 C C . LYS B 1 434 ? 14.474 -24.963 -22.256 1 95.71 434 LYS B C 1
ATOM 7355 O O . LYS B 1 434 ? 13.599 -24.657 -23.069 1 95.71 434 LYS B O 1
ATOM 7360 N N . LYS B 1 435 ? 14.62 -26.193 -21.892 1 96.47 435 LYS B N 1
ATOM 7361 C CA . LYS B 1 435 ? 13.648 -27.249 -22.16 1 96.47 435 LYS B CA 1
ATOM 7362 C C . LYS B 1 435 ? 12.718 -27.455 -20.968 1 96.47 435 LYS B C 1
ATOM 7364 O O . LYS B 1 435 ? 13.175 -27.74 -19.859 1 96.47 435 LYS B O 1
ATOM 7369 N N . SER B 1 436 ? 11.434 -27.415 -21.184 1 97.5 436 SER B N 1
ATOM 7370 C CA . SER B 1 436 ? 10.492 -27.427 -20.07 1 97.5 436 SER B CA 1
ATOM 7371 C C . SER B 1 436 ? 9.528 -28.605 -20.174 1 97.5 436 SER B C 1
ATOM 7373 O O . SER B 1 436 ? 9.071 -28.944 -21.267 1 97.5 436 SER B O 1
ATOM 7375 N N . TYR B 1 437 ? 9.327 -29.282 -19.095 1 98.35 437 TYR B N 1
ATOM 7376 C CA . TYR B 1 437 ? 8.229 -30.212 -18.858 1 98.35 437 TYR B CA 1
ATOM 7377 C C . TYR B 1 437 ? 7.169 -29.586 -17.959 1 98.35 437 TYR B C 1
ATOM 7379 O O . TYR B 1 437 ? 7.472 -29.137 -16.852 1 98.35 437 TYR B O 1
ATOM 7387 N N . HIS B 1 438 ? 5.937 -29.563 -18.346 1 98.21 438 HIS B N 1
ATOM 7388 C CA . HIS B 1 438 ? 4.904 -28.9 -17.558 1 98.21 438 HIS B CA 1
ATOM 7389 C C . HIS B 1 438 ? 3.953 -29.914 -16.931 1 98.21 438 HIS B C 1
ATOM 7391 O O . HIS B 1 438 ? 3.618 -30.925 -17.553 1 98.21 438 HIS B O 1
ATOM 7397 N N . LEU B 1 439 ? 3.521 -29.551 -15.817 1 98.45 439 LEU B N 1
ATOM 7398 C CA . LEU B 1 439 ? 2.569 -30.408 -15.119 1 98.45 439 LEU B CA 1
ATOM 7399 C C . LEU B 1 439 ? 1.237 -30.458 -15.86 1 98.45 439 LEU B C 1
ATOM 7401 O O . LEU B 1 439 ? 0.684 -29.417 -16.221 1 98.45 439 LEU B O 1
ATOM 7405 N N . VAL B 1 440 ? 0.745 -31.675 -15.994 1 97.49 440 VAL B N 1
ATOM 7406 C CA . VAL B 1 440 ? -0.537 -31.81 -16.678 1 97.49 440 VAL B CA 1
ATOM 7407 C C . VAL B 1 440 ? -1.567 -32.422 -15.731 1 97.49 440 VAL B C 1
ATOM 7409 O O . VAL B 1 440 ? -2.772 -32.22 -15.9 1 97.49 440 VAL B O 1
ATOM 7412 N N . ASP B 1 441 ? -0.994 -33.142 -14.743 1 96.98 441 ASP B N 1
ATOM 7413 C CA . ASP B 1 441 ? -1.934 -33.824 -13.859 1 96.98 441 ASP B CA 1
ATOM 7414 C C . ASP B 1 441 ? -1.269 -34.202 -12.537 1 96.98 441 ASP B C 1
ATOM 7416 O O . ASP B 1 441 ? -0.052 -34.391 -12.48 1 96.98 441 ASP B O 1
ATOM 7420 N N . THR B 1 442 ? -2.015 -34.19 -11.509 1 97.28 442 THR B N 1
ATOM 7421 C CA . THR B 1 442 ? -1.639 -34.699 -10.194 1 97.28 442 THR B CA 1
ATOM 7422 C C . THR B 1 442 ? -2.747 -35.574 -9.615 1 97.28 442 THR B C 1
ATOM 7424 O O . THR B 1 442 ? -3.912 -35.17 -9.584 1 97.28 442 THR B O 1
ATOM 7427 N N . GLU B 1 443 ? -2.322 -36.768 -9.141 1 94.7 443 GLU B N 1
ATOM 7428 C CA . GLU B 1 443 ? -3.318 -37.711 -8.641 1 94.7 443 GLU B CA 1
ATOM 7429 C C . GLU B 1 443 ? -2.844 -38.387 -7.358 1 94.7 443 GLU B C 1
ATOM 7431 O O . GLU B 1 443 ? -1.668 -38.731 -7.229 1 94.7 443 GLU B O 1
ATOM 7436 N N . VAL B 1 444 ? -3.781 -38.628 -6.542 1 92.93 444 VAL B N 1
ATOM 7437 C CA . VAL B 1 444 ? -3.504 -39.406 -5.339 1 92.93 444 VAL B CA 1
ATOM 7438 C C . VAL B 1 444 ? -3.692 -40.893 -5.631 1 92.93 444 VAL B C 1
ATOM 7440 O O . VAL B 1 444 ? -4.745 -41.308 -6.119 1 92.93 444 VAL B O 1
ATOM 7443 N N . ILE B 1 445 ? -2.668 -41.642 -5.394 1 92.43 445 ILE B N 1
ATOM 7444 C CA . ILE B 1 445 ? -2.68 -43.092 -5.554 1 92.43 445 ILE B CA 1
ATOM 7445 C C . ILE B 1 445 ? -2.409 -43.762 -4.208 1 92.43 445 ILE B C 1
ATOM 7447 O O . ILE B 1 445 ? -1.255 -44.007 -3.851 1 92.43 445 ILE B O 1
ATOM 7451 N N . GLY B 1 446 ? -3.517 -44.224 -3.57 1 90.74 446 GLY B N 1
ATOM 7452 C CA . GLY B 1 446 ? -3.338 -44.677 -2.2 1 90.74 446 GLY B CA 1
ATOM 7453 C C . GLY B 1 446 ? -2.879 -43.575 -1.263 1 90.74 446 GLY B C 1
ATOM 7454 O O . GLY B 1 446 ? -3.56 -42.559 -1.11 1 90.74 446 GLY B O 1
ATOM 7455 N N . LYS B 1 447 ? -1.758 -43.761 -0.742 1 91.43 447 LYS B N 1
ATOM 7456 C CA . LYS B 1 447 ? -1.186 -42.753 0.146 1 91.43 447 LYS B CA 1
ATOM 7457 C C . LYS B 1 447 ? -0.185 -41.872 -0.595 1 91.43 447 LYS B C 1
ATOM 7459 O O . LYS B 1 447 ? 0.327 -40.899 -0.037 1 91.43 447 LYS B O 1
ATOM 7464 N N . ASN B 1 448 ? 0.061 -42.223 -1.869 1 94.01 448 ASN B N 1
ATOM 7465 C CA . ASN B 1 448 ? 1.088 -41.543 -2.65 1 94.01 448 ASN B CA 1
ATOM 7466 C C . ASN B 1 448 ? 0.483 -40.502 -3.587 1 94.01 448 ASN B C 1
ATOM 7468 O O . ASN B 1 448 ? -0.739 -40.416 -3.721 1 94.01 448 ASN B O 1
ATOM 7472 N N . ILE B 1 449 ? 1.276 -39.67 -4.128 1 95.77 449 ILE B N 1
ATOM 7473 C CA . ILE B 1 449 ? 0.868 -38.677 -5.116 1 95.77 449 ILE B CA 1
ATOM 7474 C C . ILE B 1 449 ? 1.688 -38.851 -6.392 1 95.77 449 ILE B C 1
ATOM 7476 O O . ILE B 1 449 ? 2.912 -38.996 -6.336 1 95.77 449 ILE B O 1
ATOM 7480 N N . ARG B 1 450 ? 1.048 -38.899 -7.486 1 96.58 450 ARG B N 1
ATOM 7481 C CA . ARG B 1 450 ? 1.687 -38.975 -8.796 1 96.58 450 ARG B CA 1
ATOM 7482 C C . ARG B 1 450 ? 1.548 -37.657 -9.551 1 96.58 450 ARG B C 1
ATOM 7484 O O . ARG B 1 450 ? 0.45 -37.105 -9.648 1 96.58 450 ARG B O 1
ATOM 7491 N N . GLN B 1 451 ? 2.582 -37.154 -10.017 1 97.86 451 GLN B N 1
ATOM 7492 C CA . GLN B 1 451 ? 2.605 -35.968 -10.867 1 97.86 451 GLN B CA 1
ATOM 7493 C C . GLN B 1 451 ? 3.119 -36.303 -12.264 1 97.86 451 GLN B C 1
ATOM 7495 O O . GLN B 1 451 ? 4.119 -37.01 -12.41 1 97.86 451 GLN B O 1
ATOM 7500 N N . ILE B 1 452 ? 2.474 -35.845 -13.303 1 98.32 452 ILE B N 1
ATOM 7501 C CA . ILE B 1 452 ? 2.848 -36.099 -14.69 1 98.32 452 ILE B CA 1
ATOM 7502 C C . ILE B 1 452 ? 3.303 -34.798 -15.347 1 98.32 452 ILE B C 1
ATOM 7504 O O . ILE B 1 452 ? 2.535 -33.838 -15.436 1 98.32 452 ILE B O 1
ATOM 7508 N N . TYR B 1 453 ? 4.539 -34.778 -15.762 1 98.59 453 TYR B N 1
ATOM 7509 C CA . TYR B 1 453 ? 5.115 -33.654 -16.491 1 98.59 453 TYR B CA 1
ATOM 7510 C C . TYR B 1 453 ? 5.367 -34.02 -17.949 1 98.59 453 TYR B C 1
ATOM 7512 O O . TYR B 1 453 ? 5.907 -35.09 -18.242 1 98.59 453 TYR B O 1
ATOM 7520 N N . ILE B 1 454 ? 5.023 -33.119 -18.918 1 98.43 454 ILE B N 1
ATOM 7521 C CA . ILE B 1 454 ? 5.138 -33.46 -20.332 1 98.43 454 ILE B CA 1
ATOM 7522 C C . ILE B 1 454 ? 5.897 -32.359 -21.069 1 98.43 454 ILE B C 1
ATOM 7524 O O . ILE B 1 454 ? 5.634 -31.172 -20.864 1 98.43 454 ILE B O 1
ATOM 7528 N N . HIS B 1 455 ? 6.875 -32.677 -21.782 1 97.9 455 HIS B N 1
ATOM 7529 C CA . HIS B 1 455 ? 7.456 -31.839 -22.825 1 97.9 455 HIS B CA 1
ATOM 7530 C C . HIS B 1 455 ? 6.85 -32.156 -24.188 1 97.9 455 HIS B C 1
ATOM 7532 O O . HIS B 1 455 ? 7.064 -33.243 -24.73 1 97.9 455 HIS B O 1
ATOM 7538 N N . ARG B 1 456 ? 6.16 -31.228 -24.698 1 96.19 456 ARG B N 1
ATOM 7539 C CA . ARG B 1 456 ? 5.432 -31.438 -25.945 1 96.19 456 ARG B CA 1
ATOM 7540 C C . ARG B 1 456 ? 6.33 -31.193 -27.152 1 96.19 456 ARG B C 1
ATOM 7542 O O . ARG B 1 456 ? 7.149 -30.271 -27.146 1 96.19 456 ARG B O 1
ATOM 7549 N N . VAL B 1 457 ? 6.106 -31.878 -28.167 1 93.93 457 VAL B N 1
ATOM 7550 C CA . VAL B 1 457 ? 6.924 -31.811 -29.373 1 93.93 457 VAL B CA 1
ATOM 7551 C C . VAL B 1 457 ? 6.803 -30.425 -30.003 1 93.93 457 VAL B C 1
ATOM 7553 O O . VAL B 1 457 ? 7.737 -29.947 -30.652 1 93.93 457 VAL B O 1
ATOM 7556 N N . GLU B 1 458 ? 5.69 -29.796 -29.835 1 90.29 458 GLU B N 1
ATOM 7557 C CA . GLU B 1 458 ? 5.439 -28.484 -30.423 1 90.29 458 GLU B CA 1
ATOM 7558 C C . GLU B 1 458 ? 6.414 -27.442 -29.882 1 90.29 458 GLU B C 1
ATOM 7560 O O . GLU B 1 458 ? 6.718 -26.458 -30.56 1 90.29 458 GLU B O 1
ATOM 7565 N N . GLU B 1 459 ? 6.881 -27.674 -28.721 1 89.62 459 GLU B N 1
ATOM 7566 C CA . GLU B 1 459 ? 7.799 -26.725 -28.099 1 89.62 459 GLU B CA 1
ATOM 7567 C C . GLU B 1 459 ? 9.17 -26.764 -28.769 1 89.62 459 GLU B C 1
ATOM 7569 O O . GLU B 1 459 ? 9.973 -25.842 -28.606 1 89.62 459 GLU B O 1
ATOM 7574 N N . ASP B 1 460 ? 9.422 -27.736 -29.52 1 87.72 460 ASP B N 1
ATOM 7575 C CA . ASP B 1 460 ? 10.714 -27.898 -30.179 1 87.72 460 ASP B CA 1
ATOM 7576 C C . ASP B 1 460 ? 10.659 -27.408 -31.624 1 87.72 460 ASP B C 1
ATOM 7578 O O . ASP B 1 460 ? 11.659 -27.463 -32.343 1 87.72 460 ASP B O 1
ATOM 7582 N N . ILE B 1 461 ? 9.564 -27.044 -32.032 1 83.08 461 ILE B N 1
ATOM 7583 C CA . ILE B 1 461 ? 9.423 -26.548 -33.397 1 83.08 461 ILE B CA 1
ATOM 7584 C C . ILE B 1 461 ? 9.87 -25.089 -33.464 1 83.08 461 ILE B C 1
ATOM 7586 O O . ILE B 1 461 ? 9.36 -24.242 -32.727 1 83.08 461 ILE B O 1
ATOM 7590 N N . PRO B 1 462 ? 10.874 -24.893 -34.239 1 77.71 462 PRO B N 1
ATOM 7591 C CA . PRO B 1 462 ? 11.337 -23.508 -34.35 1 77.71 462 PRO B CA 1
ATOM 7592 C C . PRO B 1 462 ? 10.251 -22.561 -34.855 1 77.71 462 PRO B C 1
ATOM 7594 O O . PRO B 1 462 ? 9.424 -22.95 -35.683 1 77.71 462 PRO B O 1
ATOM 7597 N N . GLY B 1 463 ? 10.206 -21.395 -34.248 1 69.57 463 GLY B N 1
ATOM 7598 C CA . GLY B 1 463 ? 9.291 -20.379 -34.744 1 69.57 463 GLY B CA 1
ATOM 7599 C C . GLY B 1 463 ? 9.634 -19.9 -36.142 1 69.57 463 GLY B C 1
ATOM 7600 O O . GLY B 1 463 ? 10.677 -20.262 -36.69 1 69.57 463 GLY B O 1
ATOM 7601 N N . PRO B 1 464 ? 8.724 -19.149 -36.799 1 63.65 464 PRO B N 1
ATOM 7602 C CA . PRO B 1 464 ? 8.948 -18.666 -38.163 1 63.65 464 PRO B CA 1
ATOM 7603 C C . PRO B 1 464 ? 10.248 -17.877 -38.304 1 63.65 464 PRO B C 1
ATOM 7605 O O . PRO B 1 464 ? 10.896 -17.93 -39.352 1 63.65 464 PRO B O 1
ATOM 7608 N N . ASP B 1 465 ? 10.626 -17.215 -37.235 1 63.58 465 ASP B N 1
ATOM 7609 C CA . ASP B 1 465 ? 11.79 -16.339 -37.324 1 63.58 465 ASP B CA 1
ATOM 7610 C C . ASP B 1 465 ? 13.065 -17.077 -36.92 1 63.58 465 ASP B C 1
ATOM 7612 O O . ASP B 1 465 ? 14.147 -16.488 -36.893 1 63.58 465 ASP B O 1
ATOM 7616 N N . GLU B 1 466 ? 12.836 -18.324 -36.558 1 70.28 466 GLU B N 1
ATOM 7617 C CA . GLU B 1 466 ? 14.017 -19.074 -36.138 1 70.28 466 GLU B CA 1
ATOM 7618 C C . GLU B 1 466 ? 14.611 -19.864 -37.301 1 70.28 466 GLU B C 1
ATOM 7620 O O . GLU B 1 466 ? 13.876 -20.436 -38.109 1 70.28 466 GLU B O 1
ATOM 7625 N N . LYS B 1 467 ? 15.906 -19.428 -37.724 1 58.28 467 LYS B N 1
ATOM 7626 C CA . LYS B 1 467 ? 16.621 -20.049 -38.835 1 58.28 467 LYS B CA 1
ATOM 7627 C C . LYS B 1 467 ? 16.623 -21.569 -38.705 1 58.28 467 LYS B C 1
ATOM 7629 O O . LYS B 1 467 ? 16.916 -22.106 -37.635 1 58.28 467 LYS B O 1
ATOM 7634 N N . SER B 1 468 ? 15.94 -22.092 -39.624 1 56.33 468 SER B N 1
ATOM 7635 C CA . SER B 1 468 ? 15.826 -23.543 -39.728 1 56.33 468 SER B CA 1
ATOM 7636 C C . SER B 1 468 ? 17.199 -24.207 -39.74 1 56.33 468 SER B C 1
ATOM 7638 O O . SER B 1 468 ? 18.196 -23.576 -40.097 1 56.33 468 SER B O 1
ATOM 7640 N N . GLY B 1 469 ? 17.349 -25.366 -39.029 1 54.28 469 GLY B N 1
ATOM 7641 C CA . GLY B 1 469 ? 18.528 -26.206 -38.901 1 54.28 469 GLY B CA 1
ATOM 7642 C C . GLY B 1 469 ? 19.302 -26.351 -40.198 1 54.28 469 GLY B C 1
ATOM 7643 O O . GLY B 1 469 ? 18.882 -25.838 -41.238 1 54.28 469 GLY B O 1
ATOM 7644 N N . ASP B 1 470 ? 20.473 -26.888 -40.098 1 57.88 470 ASP B N 1
ATOM 7645 C CA . ASP B 1 470 ? 21.391 -27.252 -41.173 1 57.88 470 ASP B CA 1
ATOM 7646 C C . ASP B 1 470 ? 20.673 -28.044 -42.263 1 57.88 470 ASP B C 1
ATOM 7648 O O . ASP B 1 470 ? 20.039 -29.063 -41.982 1 57.88 470 ASP B O 1
ATOM 7652 N N . PRO B 1 471 ? 20.465 -27.472 -43.448 1 60.13 471 PRO B N 1
ATOM 7653 C CA . PRO B 1 471 ? 19.815 -28.201 -44.539 1 60.13 471 PRO B CA 1
ATOM 7654 C C . PRO B 1 471 ? 20.332 -29.63 -44.683 1 60.13 471 PRO B C 1
ATOM 7656 O O . PRO B 1 471 ? 19.628 -30.495 -45.213 1 60.13 471 PRO B O 1
ATOM 7659 N N . LYS B 1 472 ? 21.52 -29.952 -44.341 1 65.53 472 LYS B N 1
ATOM 7660 C CA . LYS B 1 472 ? 22.101 -31.276 -44.542 1 65.53 472 LYS B CA 1
ATOM 7661 C C . LYS B 1 472 ? 21.555 -32.276 -43.526 1 65.53 472 LYS B C 1
ATOM 7663 O O . LYS B 1 472 ? 21.643 -33.488 -43.732 1 65.53 472 LYS B O 1
ATOM 7668 N N . ASN B 1 473 ? 21.058 -31.803 -42.435 1 60.83 473 ASN B N 1
ATOM 7669 C CA . ASN B 1 473 ? 20.46 -32.635 -41.396 1 60.83 473 ASN B CA 1
ATOM 7670 C C . ASN B 1 473 ? 19.133 -32.058 -40.911 1 60.83 473 ASN B C 1
ATOM 7672 O O . ASN B 1 473 ? 19.079 -31.408 -39.866 1 60.83 473 ASN B O 1
ATOM 7676 N N . PRO B 1 474 ? 18.231 -32.241 -41.791 1 64.41 474 PRO B N 1
ATOM 7677 C CA . PRO B 1 474 ? 16.948 -31.637 -41.425 1 64.41 474 PRO B CA 1
ATOM 7678 C C . PRO B 1 474 ? 16.378 -32.203 -40.127 1 64.41 474 PRO B C 1
ATOM 7680 O O . PRO B 1 474 ? 16.575 -33.383 -39.824 1 64.41 474 PRO B O 1
ATOM 7683 N N . PRO B 1 475 ? 15.907 -31.411 -39.267 1 67.58 475 PRO B N 1
ATOM 7684 C CA . PRO B 1 475 ? 15.257 -31.922 -38.058 1 67.58 475 PRO B CA 1
ATOM 7685 C C . PRO B 1 475 ? 14.141 -32.919 -38.364 1 67.58 475 PRO B C 1
ATOM 7687 O O . PRO B 1 475 ? 13.567 -32.892 -39.456 1 67.58 475 PRO B O 1
ATOM 7690 N N . PRO B 1 476 ? 14.07 -33.98 -37.495 1 72.7 476 PRO B N 1
ATOM 7691 C CA . PRO B 1 476 ? 12.979 -34.938 -37.692 1 72.7 476 PRO B CA 1
ATOM 7692 C C . PRO B 1 476 ? 11.64 -34.258 -37.97 1 72.7 476 PRO B C 1
ATOM 7694 O O . PRO B 1 476 ? 11.404 -33.139 -37.507 1 72.7 476 PRO B O 1
ATOM 7697 N N . LYS B 1 477 ? 10.884 -34.98 -38.819 1 83.2 477 LYS B N 1
ATOM 7698 C CA . LYS B 1 477 ? 9.518 -34.53 -39.071 1 83.2 477 LYS B CA 1
ATOM 7699 C C . LYS B 1 477 ? 8.678 -34.581 -37.798 1 83.2 477 LYS B C 1
ATOM 7701 O O . LYS B 1 477 ? 8.841 -35.485 -36.976 1 83.2 477 LYS B O 1
ATOM 7706 N N . ILE B 1 478 ? 7.91 -33.706 -37.532 1 85.07 478 ILE B N 1
ATOM 7707 C CA . ILE B 1 478 ? 7.12 -33.576 -36.312 1 85.07 478 ILE B CA 1
ATOM 7708 C C . ILE B 1 478 ? 6.32 -34.855 -36.076 1 85.07 478 ILE B C 1
ATOM 7710 O O . ILE B 1 478 ? 6.093 -35.249 -34.929 1 85.07 478 ILE B O 1
ATOM 7714 N N . GLU B 1 479 ? 6.014 -35.604 -37.218 1 84.29 479 GLU B N 1
ATOM 7715 C CA . GLU B 1 479 ? 5.221 -36.825 -37.11 1 84.29 479 GLU B CA 1
ATOM 7716 C C . GLU B 1 479 ? 6.021 -37.946 -36.45 1 84.29 479 GLU B C 1
ATOM 7718 O O . GLU B 1 479 ? 5.444 -38.898 -35.921 1 84.29 479 GLU B O 1
ATOM 7723 N N . GLU B 1 480 ? 7.281 -37.781 -36.47 1 87.32 480 GLU B N 1
ATOM 7724 C CA . GLU B 1 480 ? 8.15 -38.814 -35.914 1 87.32 480 GLU B CA 1
ATOM 7725 C C . GLU B 1 480 ? 8.645 -38.428 -34.523 1 87.32 480 GLU B C 1
ATOM 7727 O O . GLU B 1 480 ? 9.237 -39.249 -33.819 1 87.32 480 GLU B O 1
ATOM 7732 N N . MET B 1 481 ? 8.324 -37.256 -34.181 1 91.87 481 MET B N 1
ATOM 7733 C CA . MET B 1 481 ? 8.779 -36.779 -32.878 1 91.87 481 MET B CA 1
ATOM 7734 C C . MET B 1 481 ? 7.903 -37.332 -31.759 1 91.87 481 MET B C 1
ATOM 7736 O O . MET B 1 481 ? 6.772 -37.757 -32.003 1 91.87 481 MET B O 1
ATOM 7740 N N . LYS B 1 482 ? 8.46 -37.413 -30.578 1 95.87 482 LYS B N 1
ATOM 7741 C CA . LYS B 1 482 ? 7.79 -38.02 -29.431 1 95.87 482 LYS B CA 1
ATOM 7742 C C . LYS B 1 482 ? 7.713 -37.045 -28.26 1 95.87 482 LYS B C 1
ATOM 7744 O O . LYS B 1 482 ? 8.69 -36.36 -27.951 1 95.87 482 LYS B O 1
ATOM 7749 N N . ASP B 1 483 ? 6.49 -37.055 -27.666 1 97.71 483 ASP B N 1
ATOM 7750 C CA . ASP B 1 483 ? 6.411 -36.353 -26.389 1 97.71 483 ASP B CA 1
ATOM 7751 C C . ASP B 1 483 ? 7.304 -37.016 -25.342 1 97.71 483 ASP B C 1
ATOM 7753 O O . ASP B 1 483 ? 7.586 -38.213 -25.428 1 97.71 483 ASP B O 1
ATOM 7757 N N . GLU B 1 484 ? 7.759 -36.239 -24.45 1 98.05 484 GLU B N 1
ATOM 7758 C CA . GLU B 1 484 ? 8.506 -36.767 -23.312 1 98.05 484 GLU B CA 1
ATOM 7759 C C . GLU B 1 484 ? 7.716 -36.618 -22.015 1 98.05 484 GLU B C 1
ATOM 7761 O O . GLU B 1 484 ? 7.137 -35.562 -21.754 1 98.05 484 GLU B O 1
ATOM 7766 N N . VAL B 1 485 ? 7.618 -37.731 -21.267 1 98.16 485 VAL B N 1
ATOM 7767 C CA . VAL B 1 485 ? 6.815 -37.742 -20.049 1 98.16 485 VAL B CA 1
ATOM 7768 C C . VAL B 1 485 ? 7.695 -38.095 -18.853 1 98.16 485 VAL B C 1
ATOM 7770 O O . VAL B 1 485 ? 8.417 -39.094 -18.878 1 98.16 485 VAL B O 1
ATOM 7773 N N . ILE B 1 486 ? 7.66 -37.259 -17.885 1 97.75 486 ILE B N 1
ATOM 7774 C CA . ILE B 1 486 ? 8.301 -37.559 -16.609 1 97.75 486 ILE B CA 1
ATOM 7775 C C . ILE B 1 486 ? 7.24 -37.705 -15.521 1 97.75 486 ILE B C 1
ATOM 7777 O O . ILE B 1 486 ? 6.453 -36.786 -15.284 1 97.75 486 ILE B O 1
ATOM 7781 N N . GLU B 1 487 ? 7.194 -38.834 -14.917 1 97.05 487 GLU B N 1
ATOM 7782 C CA . GLU B 1 487 ? 6.307 -39.102 -13.789 1 97.05 487 GLU B CA 1
ATOM 7783 C C . GLU B 1 487 ? 7.062 -39.039 -12.465 1 97.05 487 GLU B C 1
ATOM 7785 O O . GLU B 1 487 ? 8.07 -39.726 -12.286 1 97.05 487 GLU B O 1
ATOM 7790 N N . LEU B 1 488 ? 6.648 -38.203 -11.602 1 96.98 488 LEU B N 1
ATOM 7791 C CA . LEU B 1 488 ? 7.154 -38.182 -10.234 1 96.98 488 LEU B CA 1
ATOM 7792 C C . LEU B 1 488 ? 6.169 -38.849 -9.28 1 96.98 488 LEU B C 1
ATOM 7794 O O . LEU B 1 488 ? 5.024 -38.408 -9.156 1 96.98 488 LEU B O 1
ATOM 7798 N N . LEU B 1 489 ? 6.588 -39.874 -8.699 1 96.04 489 LEU B N 1
ATOM 7799 C CA . LEU B 1 489 ? 5.79 -40.546 -7.679 1 96.04 489 LEU B CA 1
ATOM 7800 C C . LEU B 1 489 ? 6.295 -40.204 -6.282 1 96.04 489 LEU B C 1
ATOM 7802 O O . LEU B 1 489 ? 7.37 -40.654 -5.878 1 96.04 489 LEU B O 1
ATOM 7806 N N . TRP B 1 490 ? 5.519 -39.421 -5.608 1 95.81 490 TRP B N 1
ATOM 7807 C CA . TRP B 1 490 ? 5.837 -39.087 -4.223 1 95.81 490 TRP B CA 1
ATOM 7808 C C . TRP B 1 490 ? 5.365 -40.184 -3.276 1 95.81 490 TRP B C 1
ATOM 7810 O O . TRP B 1 490 ? 4.165 -40.454 -3.177 1 95.81 490 TRP B O 1
ATOM 7820 N N . GLU B 1 491 ? 6.312 -40.773 -2.59 1 92.48 491 GLU B N 1
ATOM 7821 C CA . GLU B 1 491 ? 6.006 -41.839 -1.641 1 92.48 491 GLU B CA 1
ATOM 7822 C C . GLU B 1 491 ? 5.774 -41.281 -0.24 1 92.48 491 GLU B C 1
ATOM 7824 O O . GLU B 1 491 ? 6.724 -40.908 0.451 1 92.48 491 GLU B O 1
ATOM 7829 N N . LEU B 1 492 ? 4.508 -41.26 0.103 1 83.94 492 LEU B N 1
ATOM 7830 C CA . LEU B 1 492 ? 4.132 -40.584 1.339 1 83.94 492 LEU B CA 1
ATOM 7831 C C . LEU B 1 492 ? 3.747 -41.593 2.416 1 83.94 492 LEU B C 1
ATOM 7833 O O . LEU B 1 492 ? 3.242 -42.675 2.107 1 83.94 492 LEU B O 1
#

Foldseek 3Di:
DPPDPPPVPPVVVVVVVVVVVVVVCVVVCPPPVPPPVQFDAAQDQLVPADAAPPVCRVCNDVLNSFHQKFFEDEAEEEEDADAPDDLLDAAEAAAFDDDGGWIFGSRHNRPGDDDDDHDYDYDYFHFFDDQDAPLQEEEEEEEAPVLLLVLLLQCLLAQAQNNYAYEYAHLDDDCVVCQVVSCVVSVVSRYHYDYDYQPDNPADSQQSLQSCLVVQLVPHDPSHQKYKRAYSFKGFLYCRVVVVVCVVDRSVAWAKEAADELFVVCCVVLHDFHDRHLMIMTHSNLSVQQVVCSVVLSPPPPHNGNRSSNQVSCVVRHPYDYDHDAQRYQCPFADDCCLVLLLSDHHRMDGCCPNRHPDPSSFLSVCSNGRPRNRQRWYDYRFFWIDRRSWKIKGFQVTPVVDDSNAGEQQTPPSVRSCVRRDPHDYHDDLVGMFMWTWSGWDDDPPKIKTKTKGQLVSVDDDPPDPADDPVDHPDRSHPDGMYIYMYIYDD/DDPPPPPVVVVVVVVVVVVVVVVVCVVVCPPPVPPPPQFDAAQDQLVPADAAPPVCRVCNDVLNSFHQKFFEDEAEEEEDADAPDDLLDAAEAAAFDDDGGWIFGSRHNRPGDDDDDHDYDYDYFHFFDDQDAPLQEEEEEEEAPVLLLVLLLQCLLAQAQNNYAYEYAHLDDDCVVCQVVSCVVSVVSRYHYDYDYQPDNPADSQQSLQSCLVVRLVVHDPSHQKYKRAYSFKGFLYCRVVVVVCVVDRSVAWAKEAADELFVVCCVVLHDFHDRHLMIMTHSNLSVQQVVCSVVLSPPPPHRGNRSSNQVSCVVRHPYDYDHDAQRYQCPFADDCCLVLLLSDHHRMDGCCPNRHPDPSSFLSVCSNGRPRNRQRWYDYRFFWIDRRSWKIKGFQVTPVVDDSNAGEQQTPPSVRSCVRRDPHDYHDDLVGMFMWTWSGWDDDPPKIKTKTKGQLVSVDDDPPDPADDPVDHPDRSHPDGMYIYMYIYDD

Sequence (984 aa):
MVSRNRSGRRRTAALAFFVATVILLNYKGFLTLPSFEVAKPDRPELNLAPACAPTIDHLRRSAYGLTRDVVYQKRCIRPVVDKKIDSQIVSQNPDTLIKNGQIVQLDQACEGWTEPACEPVTLKVPPPYPQEDYSAFLFGVATSLDRLNESLSQFESWLGNTHAQLLAVITDPGDEHKYKDVTKEFHRRGVELTIKDPWNKAITSNEQHFAIVRDLLQHTTPKTRWVAIVDDDTFFPSLYPMSQILAKTDHKVPAYIGGLSENYDAVKHHGYMAFGGAGVFLTPALLRELDPHLEECLKNDHVPQGDGLLKQCIYSKTKTKLTVVKGLHQLDMGGDMSGFYESGRLPMSLHHWKSWHHAPVDKMVKISEFCGSCFLQRFAFGSDTVLTNGYSIVQYSAGLESVDLNKMEGSWEGAKGFDWSLSPMRAKMDRRLKKSYHLVDTEVIGKNIRQIYIHRVEEDIPGPDEKSGDPKNPPPKIEEMKDEVIELLWELMVSRNRSGRRRTAALAFFVATVILLNYKGFLTLPSFEVAKPDRPELNLAPACAPTIDHLRRSAYGLTRDVVYQKRCIRPVVDKKIDSQIVSQNPDTLIKNGQIVQLDQACEGWTEPACEPVTLKVPPPYPQEDYSAFLFGVATSLDRLNESLSQFESWLGNTHAQLLAVITDPGDEHKYKDVTKEFHRRGVELTIKDPWNKAITSNEQHFAIVRDLLQHTTPKTRWVAIVDDDTFFPSLYPMSQILAKTDHKVPAYIGGLSENYDAVKHHGYMAFGGAGVFLTPALLRELDPHLEECLKNDHVPQGDGLLKQCIYSKTKTKLTVVKGLHQLDMGGDMSGFYESGRLPMSLHHWKSWHHAPVDKMVKISEFCGSCFLQRFAFGSDTVLTNGYSIVQYSAGLESVDLNKMEGSWEGAKGFDWSLSPMRAKMDRRLKKSYHLVDTEVIGKNIRQIYIHRVEEDIPGPDEKSGDPKNPPPKIEEMKDEVIELLWEL

Nearest PDB structures (foldseek):
  8yrl-assembly1_B  TM=8.468E-01  e=5.873E-39  Aspergillus fumigatus CEA10
  2y4l-assembly2_B  TM=5.305E-01  e=3.742E-04  Rhodothermus marinus DSM 4252
  2y4m-assembly2_B  TM=4.793E-01  e=5.362E-04  Rhodothermus marinus DSM 4252
  3otk-assembly6_D  TM=5.337E-01  e=5.230E-03  Mus musculus
  2gam-assembly2_D  TM=5.163E-01  e=8.970E-03  Mus musculus

Organism: NCBI:txid56646

InterPro domains:
  IPR006740 Protein of unknown function DUF604 [PF04646] (272-354)

Solvent-accessible surface area (backbone atoms only — not comparable to full-atom values): 52426 Å² total; per-residue (Å²): 124,74,73,79,79,64,68,72,57,58,61,53,46,54,54,44,48,52,54,45,46,56,48,47,44,54,68,69,58,71,58,65,64,75,73,73,69,72,84,59,65,42,56,62,74,37,78,79,30,52,72,39,59,81,91,56,38,72,70,45,40,72,91,67,67,49,34,42,41,27,36,38,41,75,44,29,32,34,71,40,76,33,87,82,61,59,46,63,49,71,40,85,37,78,55,70,76,81,75,88,51,36,58,25,29,48,54,57,38,32,42,67,63,69,89,70,86,66,72,64,45,78,40,79,32,31,53,44,65,79,89,67,83,36,54,31,35,38,35,35,30,51,40,38,68,67,55,50,59,73,28,43,66,50,47,34,63,47,35,35,70,28,60,28,36,36,39,37,31,35,66,56,85,87,54,71,87,49,46,63,61,52,36,51,55,39,43,74,50,34,23,51,56,44,78,44,71,56,95,60,78,88,54,54,66,46,41,36,57,33,60,42,50,53,59,52,56,71,67,55,52,96,63,45,41,39,34,31,43,37,39,76,50,40,42,42,73,45,58,61,68,55,51,58,59,54,66,75,47,70,47,83,42,60,43,40,36,19,7,50,50,48,32,51,68,54,34,58,72,72,38,95,46,44,31,39,38,18,29,29,37,31,13,61,48,35,40,62,68,43,51,87,45,47,71,65,45,69,64,50,79,88,39,72,42,13,44,46,37,43,43,51,41,40,20,60,72,32,77,55,59,80,42,78,43,89,41,26,27,27,46,78,54,41,64,45,58,58,18,63,60,61,37,24,62,70,60,46,19,39,20,37,35,81,73,51,26,80,54,66,60,49,41,22,37,53,63,22,77,64,19,26,66,35,43,23,18,33,37,34,21,48,63,30,34,37,35,22,38,52,48,35,42,36,38,30,73,76,27,48,88,72,49,68,70,85,30,24,34,36,47,28,72,72,40,88,65,27,38,84,66,55,23,22,62,40,72,56,71,58,65,91,44,45,50,60,22,38,54,78,45,52,46,76,56,90,69,23,40,38,36,38,24,41,28,58,57,73,78,71,52,73,54,94,84,44,82,73,66,57,82,91,57,63,70,80,55,53,57,75,50,48,25,35,38,42,34,42,36,36,59,99,117,78,68,88,71,61,70,71,52,56,58,51,45,52,50,45,46,51,54,45,46,56,48,46,44,52,68,69,57,70,59,64,65,74,72,72,71,74,84,59,63,43,56,63,76,36,79,80,30,54,72,40,61,83,91,57,38,74,70,44,40,72,91,66,67,47,34,41,40,28,34,38,41,75,43,28,33,34,70,40,75,33,87,82,61,59,46,64,49,73,40,84,37,79,55,71,76,81,75,88,50,36,58,26,29,50,54,57,40,32,43,68,65,70,89,71,85,69,71,63,45,77,42,79,33,33,54,44,65,80,88,67,83,36,53,32,35,37,36,36,32,52,41,39,68,68,54,51,59,74,28,42,67,51,46,33,63,50,34,35,71,28,60,26,35,35,39,36,31,36,67,56,84,88,53,71,85,48,44,64,60,53,37,51,55,37,44,74,51,35,24,51,56,44,77,43,71,57,95,61,81,88,56,53,65,45,41,36,56,34,61,42,50,53,60,51,57,71,66,55,52,96,60,44,41,39,36,31,43,36,39,74,52,39,43,43,72,45,59,62,70,56,52,58,57,55,66,75,47,70,48,81,41,59,44,40,36,19,7,50,50,48,32,51,67,54,32,58,72,71,38,95,48,44,32,39,38,19,28,28,38,32,13,61,48,35,39,62,67,43,52,85,43,48,71,66,45,68,64,52,80,90,38,72,45,15,45,46,36,42,44,50,40,40,19,60,71,32,78,55,58,82,43,76,43,87,41,26,27,28,45,77,54,39,65,44,58,57,19,62,60,60,37,23,62,70,60,48,18,40,21,36,36,81,72,50,26,80,53,64,60,49,42,24,36,53,62,22,77,64,20,26,66,35,43,24,19,34,37,34,22,48,61,30,32,37,37,21,37,53,48,35,39,37,37,30,74,76,26,48,87,72,48,69,71,86,30,23,34,36,46,28,73,73,39,87,66,26,39,85,66,55,22,22,63,39,72,56,72,58,68,90,42,43,50,60,21,36,53,78,46,52,44,75,56,89,70,24,41,38,35,39,26,41,28,56,54,73,78,72,52,72,54,94,86,43,81,72,66,56,83,91,56,62,69,79,55,54,57,75,48,49,26,34,38,43,33,41,36,37,58,98